Protein 9GN0 (pdb70)

Solvent-accessible surface area: 44069 Å² total; per-residue (Å²): 78,149,33,53,63,80,32,49,139,49,14,4,124,42,28,105,44,2,3,59,26,121,65,6,50,38,76,25,2,0,34,60,0,0,21,16,44,105,0,0,38,55,0,0,8,0,4,0,0,8,0,0,67,26,0,0,82,25,7,121,15,84,95,8,71,91,76,11,111,22,21,63,48,71,0,60,96,35,32,90,59,52,61,89,73,15,95,102,124,54,168,87,29,24,65,1,51,23,15,14,72,23,17,4,55,7,9,2,82,66,46,7,23,59,27,62,14,14,0,46,55,0,0,67,25,0,8,53,48,0,23,75,106,61,8,0,4,19,10,46,137,91,124,27,24,68,104,136,3,75,113,97,56,0,23,42,38,74,32,4,137,24,0,91,4,73,12,110,132,32,77,50,116,31,100,58,99,78,0,6,13,8,0,13,5,18,0,2,36,48,1,1,38,4,0,0,11,7,8,0,0,0,0,1,0,24,0,9,2,57,27,45,89,16,138,93,20,31,98,44,7,0,17,77,179,41,8,147,98,18,87,39,35,13,42,10,0,1,3,52,101,52,76,159,179,62,89,30,43,90,6,2,25,0,1,30,85,0,0,61,70,0,93,81,24,38,58,92,115,1,57,2,3,26,1,12,22,110,15,1,42,62,94,3,0,1,30,23,0,9,6,44,39,1,3,91,85,66,32,19,5,13,0,0,0,4,0,1,11,0,0,2,18,0,106,50,12,119,7,18,49,65,46,41,1,110,52,4,54,41,79,92,7,0,0,21,1,0,12,11,89,46,135,180,162,31,49,55,5,32,2,65,172,24,10,45,161,73,73,5,9,21,44,51,6,106,140,42,5,100,66,0,0,3,1,1,1,13,0,25,44,73,75,100,42,65,10,11,0,3,0,1,0,2,136,84,0,0,13,0,4,3,8,0,0,1,46,28,0,1,60,114,110,11,23,46,18,69,89,0,21,37,0,0,0,0,6,8,1,5,44,65,48,62,10,31,66,146,59,3,91,19,72,5,117,2,18,79,24,2,56,110,17,3,62,103,14,69,19,0,0,0,0,0,0,0,0,29,2,3,59,57,114,136,84,148,114,27,0,27,33,16,62,13,0,115,126,0,9,84,5,0,92,41,0,5,168,43,0,60,88,1,0,14,0,0,0,25,8,8,0,1,58,64,6,23,86,6,3,74,57,0,5,64,39,4,10,94,30,44,56,62,15,12,43,19,20,100,90,128,88,29,36,52,7,0,0,6,3,37,20,4,18,118,51,29,41,184,38,0,36,22,45,31,1,0,26,0,1,49,16,0,0,64,41,0,41,147,32,91,74,2,15,107,66,11,78,38,27,20,106,71,4,62,103,71,1,49,89,11,0,96,135,7,4,92,60,2,125,29,83,44,47,114,34,53,128,59,3,7,5,4,12,1,51,2,138,106,23,82,37,60,98,2,0,12,8,0,0,14,1,0,5,18,43,4,4,65,22,75,41,3,27,1,9,0,24,17,8,0,0,63,12,9,101,30,0,38,110,7,3,68,9,88,83,10,63,29,30,48,152,99,64,59,88,59,42,116,114,52,100,14,21,21,60,16,75,12,0,85,36,0,42,51,19,15,2,70,61,42,12,124,90,46,114,34,51,20,32,16,1,65,69,33,45,124,30,3,4,72,21,3,30,73,61,24,64,0,84,42,74,24,24,5,72,46,0,21,72,3,0,14,0,0,8,0,0,1,14,0,1,35,79,65,0,121,14,0,55,114,16,0,78,102,58,11,44,57,42,19,6,1,0,0,0,8,1,14,82,12,163,144,44,123,163,154,68,94,17,62,0,92,72,45,76,126,23,59,119,59,37,28,23,11,82,102,28,140,102,85,24,44,60,1,11,7,8,48,108,71,18,70,90,4,34,130,6,0,16,103,10,2,10,135,80,2,14,47,188,156,156,108,30,76,35,0,0,0,11,2,4,18,46,60,81,34,4,49,102,55,2,79,38,16,132,58,117,93,85,13,58,64,16,59,70,31,6,35,89,21,7,55,13,101,40,86,61,36,49,160,125,64,74,70,88,78,16,33,80,24,1,28,58,13,3,73,77,60,6,155,134,113,81,4,35,44,59,8,19,0,5,0,0,61,42,37,22,57,100,182,59,17,104,55,2,99,6,15,58,45,81,68,105,60,1,0,0,1,0,35,1,1,3,31,52,8,0,96,75,2,20,84,61,0,3,93,109,81,92,91,12,64,67,73,4,1,42,1,41,10,98,60,0,0,25,2,0,0,59,16,0,41,59,104,94,9,40,74,85,0,16,69,28,2,7,90,44,17,1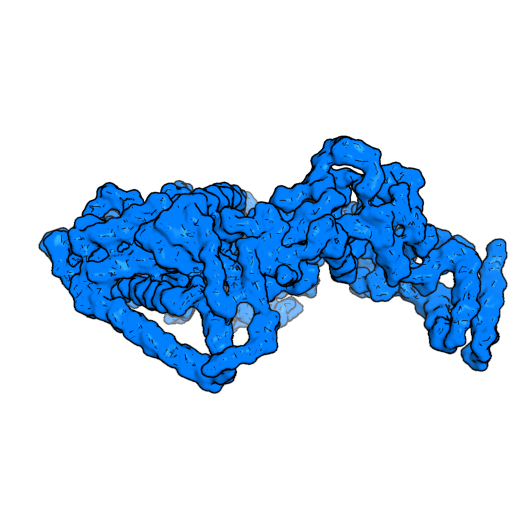24,124,26,52,0,52,0,0,0,56,25,0,44,82,26,2,63,71,80,19,1,93,103,102

Radius of gyration: 36.17 Å; Cα contacts (8 Å, |Δi|>4): 1879; chains: 1; bounding box: 62×89×119 Å

Sequence (1042 aa):
AQPTASTVEGLFKPSSAFADRTDFSLSSILQKSLINRESFNQYLAMRLAPVLRTFYEDNYDTDIKERLNGFTADTDNAFVSQEQNLRNQFRENYLVHLQTDIFDNTGGNQAAWKLRDVNNKIIDDFISRIFAKNFVEYVQDGVGPLTKPTKSLIENTSNFKNIKLQPKFVNKNAKLKINNDAVYAAIQDKLLDQFITNENPNLVSRVVFTNETPVDGFDNYFNTKVIQSPTPSYQFQVFNKYNQQSGGTKGANGFNLLASNLKSYKNDQSKGIDIPNKFSSDSGGKLLLKASDMFDTFDPSFSAAFIQGYLALQKKSKGADSKEVDSLIKDKSIIENFFVDNNTTVHKTDLVKIFGDKDVFAGEYKQQISKAVVDLIEVKKDSSSQPDYILSRGKDGIHLMAVDGGSHYLTESGRDVAKQKKFLLFRALQTKYGLVDTDTTYDFKLFDEVKKYFDTNRILFLFEALLDLSSDTNNKDNFLSYPQFKKFADSIKSIEKDLKELVQAHYKQAVFNETAVAENKVTLKLAERNQPFIDNERNNQIEQNGLAAKLPYEQDAKTGHYNDLGNYYKDIIDNVDKKGNFSEEVVSKLKDNKKKVEEAAKKHVEALKVFTIPSPLYSQVILVQTKLSFTPESTSLGLNLALNNYLTSTELQNSIKLSYFQEDEAFKKIIDITNLTFSQQSGGTGGTNGNNNLTADNWKIFKETYLLDLFESQAQKSIFGHVGIEGVLDTLYSSLNLEERLDSDDVIDYLSYLYTAHWLLKDNLKNYKQSLQSKLSRTSNAFLVWSVDSEKNKDNNSDITQTEVKNPNFVFGSSVYDRYGFRGIVTSSTSGSLPEAVSRRLFKQFVNQTNNAYKGALFSFGSMDNLKNIINGIQTQTEFDALYNHLTSDLNIDVTGVDKNKTLTEQKTSLTSFVDSNFKQKDVFSRFDGYIGDNKVEEKNYTSYQFLSDGGKYHATFVKQVNLDDVEKIGTDSLKQEDSSKDKRLNLSLEEFLAAIALEALDPNNQTQAINALISGNKKGLVKVGDFRIFSSISAQWVRRF

InterPro domains:
  IPR022186 Protein of unknown function DUF3713 [PF12506] (34-1293)

Organism: Mycoplasma pneumoniae (strain ATCC 29342 / M129 / Subtype 1) (NCBI:txid272634)

B-factor: mean 48.23, std 26.29, range [7.69, 146.45]

Structure (mmCIF, N/CA/C/O backbone):
data_9GN0
#
_entry.id   9GN0
#
_cell.length_a   1.00
_cell.length_b   1.00
_cell.length_c   1.00
_cell.angle_alpha   90.00
_cell.angle_beta   90.00
_cell.angle_gamma   90.00
#
_symmetry.space_group_name_H-M   'P 1'
#
loop_
_atom_site.group_PDB
_atom_site.id
_atom_site.type_symbol
_atom_site.label_atom_id
_atom_site.label_alt_id
_atom_site.label_comp_id
_atom_site.label_asym_id
_atom_site.label_entity_id
_atom_site.label_seq_id
_atom_site.pdbx_PDB_ins_code
_atom_site.Cartn_x
_atom_site.Cartn_y
_atom_site.Cartn_z
_atom_site.occupancy
_atom_site.B_iso_or_equiv
_atom_site.auth_seq_id
_atom_site.auth_comp_id
_atom_site.auth_asym_id
_atom_site.auth_atom_id
_atom_site.pdbx_PDB_model_num
ATOM 1 N N . ALA A 1 3 ? 188.637 260.888 207.635 1.00 140.00 3 ALA A N 1
ATOM 2 C CA . ALA A 1 3 ? 188.732 260.210 208.922 1.00 141.67 3 ALA A CA 1
ATOM 3 C C . ALA A 1 3 ? 189.996 260.625 209.665 1.00 142.60 3 ALA A C 1
ATOM 4 O O . ALA A 1 3 ? 191.050 260.010 209.506 1.00 142.93 3 ALA A O 1
ATOM 6 N N . GLN A 1 4 ? 189.883 261.671 210.472 1.00 143.28 4 GLN A N 1
ATOM 7 C CA . GLN A 1 4 ? 191.023 262.135 211.251 1.00 142.33 4 GLN A CA 1
ATOM 8 C C . GLN A 1 4 ? 191.330 261.132 212.357 1.00 144.12 4 GLN A C 1
ATOM 9 O O . GLN A 1 4 ? 190.442 260.807 213.153 1.00 143.54 4 GLN A O 1
ATOM 15 N N . PRO A 1 5 ? 192.557 260.619 212.439 1.00 144.76 5 PRO A N 1
ATOM 16 C CA . PRO A 1 5 ? 192.876 259.640 213.484 1.00 141.65 5 PRO A CA 1
ATOM 17 C C . PRO A 1 5 ? 192.736 260.244 214.873 1.00 137.99 5 PRO A C 1
ATOM 18 O O . PRO A 1 5 ? 193.027 261.421 215.098 1.00 136.09 5 PRO A O 1
ATOM 22 N N . THR A 1 6 ? 192.278 259.418 215.811 1.00 137.05 6 THR A N 1
ATOM 23 C CA . THR A 1 6 ? 192.099 259.877 217.181 1.00 135.15 6 THR A CA 1
ATOM 24 C C . THR A 1 6 ? 193.452 260.125 217.839 1.00 128.75 6 THR A C 1
ATOM 25 O O . THR A 1 6 ? 194.459 259.502 217.489 1.00 124.81 6 THR A O 1
ATOM 29 N N . ALA A 1 7 ? 193.475 261.067 218.785 1.00 129.24 7 ALA A N 1
ATOM 30 C CA . ALA A 1 7 ? 194.732 261.478 219.398 1.00 129.53 7 ALA A CA 1
ATOM 31 C C . ALA A 1 7 ? 195.266 260.456 220.391 1.00 126.78 7 ALA A C 1
ATOM 32 O O . ALA A 1 7 ? 196.462 260.484 220.701 1.00 126.16 7 ALA A O 1
ATOM 34 N N . SER A 1 8 ? 194.416 259.558 220.895 1.00 125.59 8 SER A N 1
ATOM 35 C CA . SER A 1 8 ? 194.871 258.589 221.888 1.00 124.90 8 SER A CA 1
ATOM 36 C C . SER A 1 8 ? 195.932 257.663 221.306 1.00 123.45 8 SER A C 1
ATOM 37 O O . SER A 1 8 ? 197.000 257.473 221.899 1.00 119.88 8 SER A O 1
ATOM 40 N N . THR A 1 9 ? 195.665 257.092 220.129 1.00 125.57 9 THR A N 1
ATOM 41 C CA . THR A 1 9 ? 196.642 256.209 219.504 1.00 121.52 9 THR A CA 1
ATOM 42 C C . THR A 1 9 ? 197.837 256.978 218.956 1.00 115.93 9 THR A C 1
ATOM 43 O O . THR A 1 9 ? 198.949 256.440 218.924 1.00 110.72 9 THR A O 1
ATOM 47 N N . VAL A 1 10 ? 197.631 258.224 218.522 1.00 115.92 10 VAL A N 1
ATOM 48 C CA . VAL A 1 10 ? 198.742 259.032 218.028 1.00 117.08 10 VAL A CA 1
ATOM 49 C C . VAL A 1 10 ? 199.728 259.326 219.151 1.00 117.67 10 VAL A C 1
ATOM 50 O O . VAL A 1 10 ? 200.949 259.262 218.958 1.00 114.07 10 VAL A O 1
ATOM 54 N N . GLU A 1 11 ? 199.221 259.659 220.338 1.00 120.77 11 GLU A N 1
ATOM 55 C CA . GLU A 1 11 ? 200.104 259.856 221.482 1.00 118.72 11 GLU A CA 1
ATOM 56 C C . GLU A 1 11 ? 200.680 258.532 221.970 1.00 113.77 11 GLU A C 1
ATOM 57 O O . GLU A 1 11 ? 201.829 258.477 222.423 1.00 110.19 11 GLU A O 1
ATOM 63 N N . GLY A 1 12 ? 199.900 257.453 221.882 1.00 112.73 12 GLY A N 1
ATOM 64 C CA . GLY A 1 12 ? 200.334 256.167 222.392 1.00 109.25 12 GLY A CA 1
ATOM 65 C C . GLY A 1 12 ? 201.216 255.352 221.471 1.00 103.75 12 GLY A C 1
ATOM 66 O O . GLY A 1 12 ? 201.808 254.368 221.927 1.00 96.13 12 GLY A O 1
ATOM 67 N N . LEU A 1 13 ? 201.323 255.722 220.198 1.00 103.01 13 LEU A N 1
ATOM 68 C CA . LEU A 1 13 ? 202.156 254.946 219.293 1.00 95.15 13 LEU A CA 1
ATOM 69 C C . LEU A 1 13 ? 203.634 255.233 219.541 1.00 88.85 13 LEU A C 1
ATOM 70 O O . LEU A 1 13 ? 204.012 256.273 220.086 1.00 88.19 13 LEU A O 1
ATOM 75 N N . PHE A 1 14 ? 204.470 254.283 219.134 1.00 79.43 14 PHE A N 1
ATOM 76 C CA . PHE A 1 14 ? 205.907 254.409 219.330 1.00 72.54 14 PHE A CA 1
ATOM 77 C C . PHE A 1 14 ? 206.458 255.581 218.530 1.00 74.43 14 PHE A C 1
ATOM 78 O O . PHE A 1 14 ? 205.993 255.877 217.426 1.00 75.36 14 PHE A O 1
ATOM 86 N N . LYS A 1 15 ? 207.454 256.255 219.098 1.00 73.75 15 LYS A N 1
ATOM 87 C CA . LYS A 1 15 ? 208.081 257.402 218.452 1.00 70.74 15 LYS A CA 1
ATOM 88 C C . LYS A 1 15 ? 209.441 257.000 217.902 1.00 64.39 15 LYS A C 1
ATOM 89 O O . LYS A 1 15 ? 210.353 256.694 218.686 1.00 62.26 15 LYS A O 1
ATOM 95 N N . PRO A 1 16 ? 209.627 256.977 216.583 1.00 59.57 16 PRO A N 1
ATOM 96 C CA . PRO A 1 16 ? 210.938 256.624 216.030 1.00 58.12 16 PRO A CA 1
ATOM 97 C C . PRO A 1 16 ? 211.994 257.652 216.403 1.00 64.26 16 PRO A C 1
ATOM 98 O O . PRO A 1 16 ? 211.709 258.840 216.565 1.00 69.75 16 PRO A O 1
ATOM 102 N N . SER A 1 17 ? 213.227 257.180 216.536 1.00 61.64 17 SER A N 1
ATOM 103 C CA . SER A 1 17 ? 214.361 258.009 216.920 1.00 62.42 17 SER A CA 1
ATOM 104 C C . SER A 1 17 ? 215.430 257.962 215.832 1.00 56.20 17 SER A C 1
ATOM 105 O O . SER A 1 17 ? 215.273 257.310 214.798 1.00 52.55 17 SER A O 1
ATOM 108 N N . SER A 1 18 ? 216.528 258.677 216.077 1.00 61.29 18 SER A N 1
ATOM 109 C CA . SER A 1 18 ? 217.631 258.698 215.123 1.00 60.75 18 SER A CA 1
ATOM 110 C C . SER A 1 18 ? 218.453 257.417 215.186 1.00 58.61 18 SER A C 1
ATOM 111 O O . SER A 1 18 ? 218.923 256.927 214.153 1.00 58.03 18 SER A O 1
ATOM 114 N N . ALA A 1 19 ? 218.637 256.864 216.381 1.00 53.93 19 ALA A N 1
ATOM 115 C CA . ALA A 1 19 ? 219.414 255.651 216.579 1.00 48.34 19 ALA A CA 1
ATOM 116 C C . ALA A 1 19 ? 218.499 254.513 217.002 1.00 49.20 19 ALA A C 1
ATOM 117 O O . ALA A 1 19 ? 217.516 254.727 217.718 1.00 55.22 19 ALA A O 1
ATOM 119 N N . PHE A 1 20 ? 218.823 253.302 216.543 1.00 49.29 20 PHE A N 1
ATOM 120 C CA . PHE A 1 20 ? 218.042 252.130 216.924 1.00 47.43 20 PHE A CA 1
ATOM 121 C C . PHE A 1 20 ? 218.117 251.892 218.426 1.00 47.46 20 PHE A C 1
ATOM 122 O O . PHE A 1 20 ? 217.091 251.724 219.093 1.00 43.85 20 PHE A O 1
ATOM 130 N N . ALA A 1 21 ? 219.328 251.879 218.973 1.00 52.58 21 ALA A N 1
ATOM 131 C CA . ALA A 1 21 ? 219.562 251.803 220.406 1.00 51.13 21 ALA A CA 1
ATOM 132 C C . ALA A 1 21 ? 220.650 252.804 220.772 1.00 55.93 21 ALA A C 1
ATOM 133 O O . ALA A 1 21 ? 221.073 253.622 219.950 1.00 56.26 21 ALA A O 1
ATOM 135 N N . ASP A 1 22 ? 221.110 252.740 222.019 1.00 56.86 22 ASP A N 1
ATOM 136 C CA . ASP A 1 22 ? 222.092 253.700 222.505 1.00 59.90 22 ASP A CA 1
ATOM 137 C C . ASP A 1 22 ? 223.378 253.019 222.944 1.00 60.38 22 ASP A C 1
ATOM 138 O O . ASP A 1 22 ? 223.912 253.323 224.015 1.00 62.28 22 ASP A O 1
ATOM 143 N N . ARG A 1 23 ? 223.884 252.098 222.130 1.00 57.63 23 ARG A N 1
ATOM 144 C CA . ARG A 1 23 ? 225.140 251.426 222.414 1.00 56.83 23 ARG A CA 1
ATOM 145 C C . ARG A 1 23 ? 226.066 251.557 221.211 1.00 60.15 23 ARG A C 1
ATOM 146 O O . ARG A 1 23 ? 225.666 252.002 220.133 1.00 58.28 23 ARG A O 1
ATOM 154 N N . THR A 1 24 ? 227.325 251.169 221.413 1.00 65.00 24 THR A N 1
ATOM 155 C CA . THR A 1 24 ? 228.327 251.258 220.360 1.00 65.26 24 THR A CA 1
ATOM 156 C C . THR A 1 24 ? 228.216 250.138 219.335 1.00 59.45 24 THR A C 1
ATOM 157 O O . THR A 1 24 ? 228.932 250.171 218.328 1.00 58.54 24 THR A O 1
ATOM 161 N N . ASP A 1 25 ? 227.351 249.151 219.565 1.00 57.09 25 ASP A N 1
ATOM 162 C CA . ASP A 1 25 ? 227.129 248.073 218.614 1.00 53.59 25 ASP A CA 1
ATOM 163 C C . ASP A 1 25 ? 225.784 248.170 217.908 1.00 47.93 25 ASP A C 1
ATOM 164 O O . ASP A 1 25 ? 225.435 247.262 217.149 1.00 47.78 25 ASP A O 1
ATOM 169 N N . PHE A 1 26 ? 225.024 249.241 218.131 1.00 44.90 26 PHE A N 1
ATOM 170 C CA . PHE A 1 26 ? 223.688 249.381 217.564 1.00 42.19 26 PHE A CA 1
ATOM 171 C C . PHE A 1 26 ? 223.598 250.569 216.613 1.00 42.76 26 PHE A C 1
ATOM 172 O O . PHE A 1 26 ? 222.528 251.155 216.437 1.00 40.70 26 PHE A O 1
ATOM 180 N N . SER A 1 27 ? 224.716 250.932 215.994 1.00 41.00 27 SER A N 1
ATOM 181 C CA . SER A 1 27 ? 224.732 251.980 214.990 1.00 33.92 27 SER A CA 1
ATOM 182 C C . SER A 1 27 ? 224.304 251.421 213.636 1.00 33.41 27 SER A C 1
ATOM 183 O O . SER A 1 27 ? 224.209 250.208 213.436 1.00 35.44 27 SER A O 1
ATOM 186 N N . LEU A 1 28 ? 224.035 252.331 212.696 1.00 34.84 28 LEU A N 1
ATOM 187 C CA . LEU A 1 28 ? 223.653 251.914 211.351 1.00 34.69 28 LEU A CA 1
ATOM 188 C C . LEU A 1 28 ? 224.722 251.030 210.725 1.00 34.32 28 LEU A C 1
ATOM 189 O O . LEU A 1 28 ? 224.423 249.941 210.221 1.00 34.54 28 LEU A O 1
ATOM 194 N N . SER A 1 29 ? 225.981 251.472 210.775 1.00 38.03 29 SER A N 1
ATOM 195 C CA . SER A 1 29 ? 227.076 250.727 210.167 1.00 39.89 29 SER A CA 1
ATOM 196 C C . SER A 1 29 ? 227.272 249.358 210.799 1.00 42.64 29 SER A C 1
ATOM 197 O O . SER A 1 29 ? 227.865 248.477 210.167 1.00 45.69 29 SER A O 1
ATOM 200 N N . SER A 1 30 ? 226.796 249.159 212.024 1.00 35.97 30 SER A N 1
ATOM 201 C CA . SER A 1 30 ? 226.885 247.873 212.701 1.00 35.00 30 SER A CA 1
ATOM 202 C C . SER A 1 30 ? 225.588 247.085 212.658 1.00 36.91 30 SER A C 1
ATOM 203 O O . SER A 1 30 ? 225.618 245.875 212.427 1.00 37.81 30 SER A O 1
ATOM 206 N N . ILE A 1 31 ? 224.442 247.739 212.858 1.00 35.70 31 ILE A N 1
ATOM 207 C CA . ILE A 1 31 ? 223.182 247.006 212.836 1.00 29.19 31 ILE A CA 1
ATOM 208 C C . ILE A 1 31 ? 222.860 246.520 211.426 1.00 30.80 31 ILE A C 1
ATOM 209 O O . ILE A 1 31 ? 222.351 245.407 211.256 1.00 28.99 31 ILE A O 1
ATOM 214 N N . LEU A 1 32 ? 223.171 247.311 210.392 1.00 35.33 32 LEU A N 1
ATOM 215 C CA . LEU A 1 32 ? 222.903 246.859 209.031 1.00 28.00 32 LEU A CA 1
ATOM 216 C C . LEU A 1 32 ? 223.845 245.734 208.630 1.00 24.24 32 LEU A C 1
ATOM 217 O O . LEU A 1 32 ? 223.434 244.789 207.950 1.00 27.41 32 LEU A O 1
ATOM 222 N N . GLN A 1 33 ? 225.106 245.814 209.055 1.00 25.83 33 GLN A N 1
ATOM 223 C CA . GLN A 1 33 ? 226.037 244.720 208.811 1.00 28.61 33 GLN A CA 1
ATOM 224 C C . GLN A 1 33 ? 225.572 243.439 209.494 1.00 26.31 33 GLN A C 1
ATOM 225 O O . GLN A 1 33 ? 225.550 242.369 208.875 1.00 28.53 33 GLN A O 1
ATOM 231 N N . LYS A 1 34 ? 225.166 243.535 210.762 1.00 29.65 34 LYS A N 1
ATOM 232 C CA . LYS A 1 34 ? 224.695 242.355 211.477 1.00 30.65 34 LYS A CA 1
ATOM 233 C C . LYS A 1 34 ? 223.418 241.798 210.862 1.00 26.36 34 LYS A C 1
ATOM 234 O O . LYS A 1 34 ? 223.230 240.578 210.834 1.00 28.32 34 LYS A O 1
ATOM 240 N N . SER A 1 35 ? 222.533 242.667 210.370 1.00 25.58 35 SER A N 1
ATOM 241 C CA . SER A 1 35 ? 221.335 242.195 209.687 1.00 24.62 35 SER A CA 1
ATOM 242 C C . SER A 1 35 ? 221.686 241.471 208.393 1.00 24.93 35 SER A C 1
ATOM 243 O O . SER A 1 35 ? 221.112 240.421 208.084 1.00 25.59 35 SER A O 1
ATOM 246 N N . LEU A 1 36 ? 222.634 242.011 207.624 1.00 22.48 36 LEU A N 1
ATOM 247 C CA . LEU A 1 36 ? 223.073 241.345 206.405 1.00 19.31 36 LEU A CA 1
ATOM 248 C C . LEU A 1 36 ? 223.854 240.071 206.687 1.00 22.68 36 LEU A C 1
ATOM 249 O O . LEU A 1 36 ? 224.043 239.265 205.771 1.00 24.78 36 LEU A O 1
ATOM 254 N N . ILE A 1 37 ? 224.322 239.878 207.919 1.00 22.38 37 ILE A N 1
ATOM 255 C CA . ILE A 1 37 ? 224.906 238.599 208.304 1.00 19.55 37 ILE A CA 1
ATOM 256 C C . ILE A 1 37 ? 223.842 237.613 208.779 1.00 24.35 37 ILE A C 1
ATOM 257 O O . ILE A 1 37 ? 224.055 236.394 208.702 1.00 32.46 37 ILE A O 1
ATOM 262 N N . ASN A 1 38 ? 222.690 238.104 209.233 1.00 24.39 38 ASN A N 1
ATOM 263 C CA . ASN A 1 38 ? 221.591 237.232 209.632 1.00 27.88 38 ASN A CA 1
ATOM 264 C C . ASN A 1 38 ? 221.022 236.534 208.405 1.00 27.89 38 ASN A C 1
ATOM 265 O O . ASN A 1 38 ? 220.651 237.193 207.430 1.00 26.91 38 ASN A O 1
ATOM 270 N N . ARG A 1 39 ? 220.929 235.204 208.466 1.00 24.72 39 ARG A N 1
ATOM 271 C CA . ARG A 1 39 ? 220.566 234.424 207.286 1.00 26.69 39 ARG A CA 1
ATOM 272 C C . ARG A 1 39 ? 219.188 234.802 206.757 1.00 27.62 39 ARG A C 1
ATOM 273 O O . ARG A 1 39 ? 219.025 235.072 205.563 1.00 30.65 39 ARG A O 1
ATOM 281 N N . GLU A 1 40 ? 218.178 234.817 207.627 1.00 25.89 40 GLU A N 1
ATOM 282 C CA . GLU A 1 40 ? 216.833 235.159 207.175 1.00 26.00 40 GLU A CA 1
ATOM 283 C C . GLU A 1 40 ? 216.768 236.602 206.693 1.00 27.48 40 GLU A C 1
ATOM 284 O O . GLU A 1 40 ? 216.167 236.892 205.650 1.00 26.07 40 GLU A O 1
ATOM 290 N N . SER A 1 41 ? 217.389 237.520 207.434 1.00 28.76 41 SER A N 1
ATOM 291 C CA . SER A 1 41 ? 217.436 238.914 207.010 1.00 25.97 41 SER A CA 1
ATOM 292 C C . SER A 1 41 ? 218.233 239.070 205.722 1.00 24.73 41 SER A C 1
ATOM 293 O O . SER A 1 41 ? 217.835 239.822 204.822 1.00 25.53 41 SER A O 1
ATOM 296 N N . PHE A 1 42 ? 219.362 238.366 205.615 1.00 24.46 42 PHE A N 1
ATOM 297 C CA . PHE A 1 42 ? 220.165 238.453 204.403 1.00 23.22 42 PHE A CA 1
ATOM 298 C C . PHE A 1 42 ? 219.385 237.969 203.193 1.00 21.86 42 PHE A C 1
ATOM 299 O O . PHE A 1 42 ? 219.497 238.545 202.111 1.00 27.14 42 PHE A O 1
ATOM 307 N N . ASN A 1 43 ? 218.610 236.895 203.347 1.00 21.08 43 ASN A N 1
ATOM 308 C CA . ASN A 1 43 ? 217.784 236.414 202.247 1.00 18.57 43 ASN A CA 1
ATOM 309 C C . ASN A 1 43 ? 216.635 237.362 201.932 1.00 18.61 43 ASN A C 1
ATOM 310 O O . ASN A 1 43 ? 216.275 237.508 200.759 1.00 23.47 43 ASN A O 1
ATOM 315 N N . GLN A 1 44 ? 216.057 238.011 202.943 1.00 21.11 44 GLN A N 1
ATOM 316 C CA . GLN A 1 44 ? 215.044 239.028 202.680 1.00 20.75 44 GLN A CA 1
ATOM 317 C C . GLN A 1 44 ? 215.622 240.209 201.910 1.00 25.59 44 GLN A C 1
ATOM 318 O O . GLN A 1 44 ? 214.906 240.851 201.133 1.00 29.59 44 GLN A O 1
ATOM 324 N N . TYR A 1 45 ? 216.903 240.514 202.128 1.00 29.63 45 TYR A N 1
ATOM 325 C CA . TYR A 1 45 ? 217.598 241.534 201.344 1.00 24.91 45 TYR A CA 1
ATOM 326 C C . TYR A 1 45 ? 217.939 241.031 199.943 1.00 23.32 45 TYR A C 1
ATOM 327 O O . TYR A 1 45 ? 217.798 241.765 198.956 1.00 31.50 45 TYR A O 1
ATOM 336 N N . LEU A 1 46 ? 218.395 239.781 199.847 1.00 20.30 46 LEU A N 1
ATOM 337 C CA . LEU A 1 46 ? 218.795 239.221 198.564 1.00 17.15 46 LEU A CA 1
ATOM 338 C C . LEU A 1 46 ? 217.607 239.059 197.635 1.00 20.93 46 LEU A C 1
ATOM 339 O O . LEU A 1 46 ? 217.769 239.082 196.417 1.00 33.14 46 LEU A O 1
ATOM 344 N N . ALA A 1 47 ? 216.407 238.874 198.182 1.00 21.28 47 ALA A N 1
ATOM 345 C CA . ALA A 1 47 ? 215.236 238.842 197.313 1.00 27.24 47 ALA A CA 1
ATOM 346 C C . ALA A 1 47 ? 215.085 240.153 196.557 1.00 35.54 47 ALA A C 1
ATOM 347 O O . ALA A 1 47 ? 214.899 240.151 195.332 1.00 42.39 47 ALA A O 1
ATOM 349 N N . MET A 1 48 ? 215.213 241.274 197.262 1.00 32.16 48 MET A N 1
ATOM 350 C CA . MET A 1 48 ? 215.081 242.607 196.698 1.00 33.12 48 MET A CA 1
ATOM 351 C C . MET A 1 48 ? 216.299 243.037 195.895 1.00 31.26 48 MET A C 1
ATOM 352 O O . MET A 1 48 ? 216.210 244.009 195.140 1.00 32.57 48 MET A O 1
ATOM 357 N N . ARG A 1 49 ? 217.442 242.375 196.078 1.00 28.86 49 ARG A N 1
ATOM 358 C CA . ARG A 1 49 ? 218.611 242.644 195.250 1.00 28.01 49 ARG A CA 1
ATOM 359 C C . ARG A 1 49 ? 218.802 241.654 194.110 1.00 34.23 49 ARG A C 1
ATOM 360 O O . ARG A 1 49 ? 219.666 241.879 193.257 1.00 36.83 49 ARG A O 1
ATOM 368 N N . LEU A 1 50 ? 218.025 240.574 194.077 1.00 31.15 50 LEU A N 1
ATOM 369 C CA . LEU A 1 50 ? 218.084 239.556 193.041 1.00 25.75 50 LEU A CA 1
ATOM 370 C C . LEU A 1 50 ? 216.958 239.706 192.038 1.00 28.94 50 LEU A C 1
ATOM 371 O O . LEU A 1 50 ? 217.186 239.586 190.832 1.00 39.73 50 LEU A O 1
ATOM 376 N N . ALA A 1 51 ? 215.740 239.963 192.505 1.00 31.07 51 ALA A N 1
ATOM 377 C CA . ALA A 1 51 ? 214.633 240.115 191.570 1.00 35.84 51 ALA A CA 1
ATOM 378 C C . ALA A 1 51 ? 214.744 241.336 190.663 1.00 36.08 51 ALA A C 1
ATOM 379 O O . ALA A 1 51 ? 214.159 241.296 189.569 1.00 46.91 51 ALA A O 1
ATOM 381 N N . PRO A 1 52 ? 215.424 242.432 191.021 1.00 35.23 52 PRO A N 1
ATOM 382 C CA . PRO A 1 52 ? 215.679 243.461 189.998 1.00 39.95 52 PRO A CA 1
ATOM 383 C C . PRO A 1 52 ? 216.466 242.932 188.815 1.00 37.17 52 PRO A C 1
ATOM 384 O O . PRO A 1 52 ? 216.287 243.419 187.692 1.00 38.45 52 PRO A O 1
ATOM 388 N N . VAL A 1 53 ? 217.339 241.947 189.039 1.00 33.05 53 VAL A N 1
ATOM 389 C CA . VAL A 1 53 ? 218.041 241.296 187.938 1.00 32.43 53 VAL A CA 1
ATOM 390 C C . VAL A 1 53 ? 217.056 240.566 187.036 1.00 34.86 53 VAL A C 1
ATOM 391 O O . VAL A 1 53 ? 217.134 240.652 185.805 1.00 40.38 53 VAL A O 1
ATOM 395 N N . LEU A 1 54 ? 216.113 239.840 187.633 1.00 33.14 54 LEU A N 1
ATOM 396 C CA . LEU A 1 54 ? 215.143 239.074 186.863 1.00 34.00 54 LEU A CA 1
ATOM 397 C C . LEU A 1 54 ? 214.026 239.935 186.291 1.00 40.67 54 LEU A C 1
ATOM 398 O O . LEU A 1 54 ? 213.258 239.447 185.457 1.00 49.80 54 LEU A O 1
ATOM 403 N N . ARG A 1 55 ? 213.909 241.193 186.722 1.00 38.26 55 ARG A N 1
ATOM 404 C CA . ARG A 1 55 ? 213.005 242.120 186.052 1.00 41.46 55 ARG A CA 1
ATOM 405 C C . ARG A 1 55 ? 213.469 242.404 184.634 1.00 48.18 55 ARG A C 1
ATOM 406 O O . ARG A 1 55 ? 212.646 242.510 183.718 1.00 52.64 55 ARG A O 1
ATOM 414 N N . THR A 1 56 ? 214.782 242.527 184.436 1.00 44.49 56 THR A N 1
ATOM 415 C CA . THR A 1 56 ? 215.310 242.788 183.105 1.00 43.12 56 THR A CA 1
ATOM 416 C C . THR A 1 56 ? 215.008 241.644 182.147 1.00 47.81 56 THR A C 1
ATOM 417 O O . THR A 1 56 ? 214.724 241.889 180.971 1.00 56.91 56 THR A O 1
ATOM 421 N N . PHE A 1 57 ? 215.066 240.395 182.622 1.00 43.71 57 PHE A N 1
ATOM 422 C CA . PHE A 1 57 ? 214.766 239.266 181.745 1.00 45.20 57 PHE A CA 1
ATOM 423 C C . PHE A 1 57 ? 213.328 239.334 181.252 1.00 49.40 57 PHE A C 1
ATOM 424 O O . PHE A 1 57 ? 213.053 239.059 180.080 1.00 52.90 57 PHE A O 1
ATOM 432 N N . TYR A 1 58 ? 212.395 239.695 182.135 1.00 49.04 58 TYR A N 1
ATOM 433 C CA . TYR A 1 58 ? 211.021 239.919 181.701 1.00 54.77 58 TYR A CA 1
ATOM 434 C C . TYR A 1 58 ? 210.920 241.125 180.778 1.00 62.77 58 TYR A C 1
ATOM 435 O O . TYR A 1 58 ? 210.055 241.158 179.896 1.00 68.31 58 TYR A O 1
ATOM 444 N N . GLU A 1 59 ? 211.786 242.121 180.971 1.00 60.52 59 GLU A N 1
ATOM 445 C CA . GLU A 1 59 ? 211.696 243.343 180.178 1.00 60.64 59 GLU A CA 1
ATOM 446 C C . GLU A 1 59 ? 212.141 243.119 178.736 1.00 64.32 59 GLU A C 1
ATOM 447 O O . GLU A 1 59 ? 211.485 243.592 177.801 1.00 69.00 59 GLU A O 1
ATOM 453 N N . ASP A 1 60 ? 213.250 242.410 178.530 1.00 65.00 60 ASP A N 1
ATOM 454 C CA . ASP A 1 60 ? 213.795 242.217 177.192 1.00 68.50 60 ASP A CA 1
ATOM 455 C C . ASP A 1 60 ? 213.382 240.890 176.567 1.00 68.75 60 ASP A C 1
ATOM 456 O O . ASP A 1 60 ? 213.897 240.533 175.503 1.00 69.13 60 ASP A O 1
ATOM 461 N N . ASN A 1 61 ? 212.476 240.152 177.199 1.00 65.33 61 ASN A N 1
ATOM 462 C CA . ASN A 1 61 ? 212.095 238.844 176.691 1.00 70.01 61 ASN A CA 1
ATOM 463 C C . ASN A 1 61 ? 211.272 238.971 175.413 1.00 74.27 61 ASN A C 1
ATOM 464 O O . ASN A 1 61 ? 210.480 239.902 175.244 1.00 72.83 61 ASN A O 1
ATOM 469 N N . TYR A 1 62 ? 211.469 238.010 174.505 1.00 75.48 62 TYR A N 1
ATOM 470 C CA . TYR A 1 62 ? 210.753 238.021 173.233 1.00 73.72 62 TYR A CA 1
ATOM 471 C C . TYR A 1 62 ? 209.264 237.751 173.421 1.00 77.90 62 TYR A C 1
ATOM 472 O O . TYR A 1 62 ? 208.429 238.408 172.789 1.00 79.16 62 TYR A O 1
ATOM 481 N N . ASP A 1 63 ? 208.913 236.786 174.273 1.00 77.18 63 ASP A N 1
ATOM 482 C CA . ASP A 1 63 ? 207.524 236.356 174.390 1.00 81.47 63 ASP A CA 1
ATOM 483 C C . ASP A 1 63 ? 206.618 237.512 174.793 1.00 84.13 63 ASP A C 1
ATOM 484 O O . ASP A 1 63 ? 206.959 238.324 175.657 1.00 81.26 63 ASP A O 1
ATOM 489 N N . THR A 1 64 ? 205.453 237.585 174.148 1.00 88.57 64 THR A N 1
ATOM 490 C CA . THR A 1 64 ? 204.453 238.569 174.542 1.00 91.50 64 THR A CA 1
ATOM 491 C C . THR A 1 64 ? 203.901 238.270 175.930 1.00 90.95 64 THR A C 1
ATOM 492 O O . THR A 1 64 ? 203.609 239.197 176.694 1.00 91.21 64 THR A O 1
ATOM 496 N N . ASP A 1 65 ? 203.767 236.988 176.278 1.00 88.70 65 ASP A N 1
ATOM 497 C CA . ASP A 1 65 ? 203.240 236.621 177.589 1.00 88.98 65 ASP A CA 1
ATOM 498 C C . ASP A 1 65 ? 204.150 237.113 178.709 1.00 85.95 65 ASP A C 1
ATOM 499 O O . ASP A 1 65 ? 203.685 237.725 179.677 1.00 87.06 65 ASP A O 1
ATOM 504 N N . ILE A 1 66 ? 205.454 236.856 178.593 1.00 84.69 66 ILE A N 1
ATOM 505 C CA . ILE A 1 66 ? 206.385 237.283 179.633 1.00 83.20 66 ILE A CA 1
ATOM 506 C C . ILE A 1 66 ? 206.454 238.805 179.697 1.00 82.64 66 ILE A C 1
ATOM 507 O O . ILE A 1 66 ? 206.591 239.388 180.779 1.00 79.46 66 ILE A O 1
ATOM 512 N N . LYS A 1 67 ? 206.356 239.471 178.544 1.00 81.51 67 LYS A N 1
ATOM 513 C CA . LYS A 1 67 ? 206.298 240.929 178.535 1.00 79.67 67 LYS A CA 1
ATOM 514 C C . LYS A 1 67 ? 205.075 241.434 179.290 1.00 81.04 67 LYS A C 1
ATOM 515 O O . LYS A 1 67 ? 205.162 242.404 180.051 1.00 82.05 67 LYS A O 1
ATOM 521 N N . GLU A 1 68 ? 203.926 240.787 179.091 1.00 85.78 68 GLU A N 1
ATOM 522 C CA . GLU A 1 68 ? 202.697 241.182 179.766 1.00 85.70 68 GLU A CA 1
ATOM 523 C C . GLU A 1 68 ? 202.651 240.755 181.227 1.00 83.48 68 GLU A C 1
ATOM 524 O O . GLU A 1 68 ? 201.770 241.224 181.956 1.00 84.11 68 GLU A O 1
ATOM 530 N N . ARG A 1 69 ? 203.544 239.862 181.664 1.00 80.88 69 ARG A N 1
ATOM 531 C CA . ARG A 1 69 ? 203.555 239.478 183.075 1.00 80.15 69 ARG A CA 1
ATOM 532 C C . ARG A 1 69 ? 203.814 240.673 183.984 1.00 80.01 69 ARG A C 1
ATOM 533 O O . ARG A 1 69 ? 203.200 240.788 185.048 1.00 76.58 69 ARG A O 1
ATOM 541 N N . LEU A 1 70 ? 204.731 241.563 183.599 1.00 77.83 70 LEU A N 1
ATOM 542 C CA . LEU A 1 70 ? 205.013 242.727 184.435 1.00 76.24 70 LEU A CA 1
ATOM 543 C C . LEU A 1 70 ? 203.801 243.646 184.537 1.00 81.22 70 LEU A C 1
ATOM 544 O O . LEU A 1 70 ? 203.463 244.125 185.629 1.00 86.71 70 LEU A O 1
ATOM 549 N N . ASN A 1 71 ? 203.129 243.899 183.411 1.00 81.17 71 ASN A N 1
ATOM 550 C CA . ASN A 1 71 ? 201.931 244.731 183.437 1.00 82.70 71 ASN A CA 1
ATOM 551 C C . ASN A 1 71 ? 200.835 244.089 184.276 1.00 83.15 71 ASN A C 1
ATOM 552 O O . ASN A 1 71 ? 200.158 244.770 185.057 1.00 85.51 71 ASN A O 1
ATOM 557 N N . GLY A 1 72 ? 200.646 242.777 184.128 1.00 80.77 72 GLY A N 1
ATOM 558 C CA . GLY A 1 72 ? 199.656 242.087 184.935 1.00 85.88 72 GLY A CA 1
ATOM 559 C C . GLY A 1 72 ? 199.985 242.118 186.414 1.00 89.80 72 GLY A C 1
ATOM 560 O O . GLY A 1 72 ? 199.095 242.267 187.252 1.00 90.89 72 GLY A O 1
ATOM 561 N N . PHE A 1 73 ? 201.267 241.972 186.756 1.00 86.98 73 PHE A N 1
ATOM 562 C CA . PHE A 1 73 ? 201.680 242.038 188.153 1.00 84.02 73 PHE A CA 1
ATOM 563 C C . PHE A 1 73 ? 201.415 243.418 188.736 1.00 83.83 73 PHE A C 1
ATOM 564 O O . PHE A 1 73 ? 200.940 243.540 189.869 1.00 83.70 73 PHE A O 1
ATOM 572 N N . THR A 1 74 ? 201.709 244.471 187.971 1.00 83.38 74 THR A N 1
ATOM 573 C CA . THR A 1 74 ? 201.422 245.823 188.441 1.00 86.72 74 THR A CA 1
ATOM 574 C C . THR A 1 74 ? 199.922 246.047 188.612 1.00 90.77 74 THR A C 1
ATOM 575 O O . THR A 1 74 ? 199.488 246.670 189.590 1.00 92.65 74 THR A O 1
ATOM 579 N N . ALA A 1 75 ? 199.114 245.550 187.672 1.00 90.50 75 ALA A N 1
ATOM 580 C CA . ALA A 1 75 ? 197.665 245.700 187.791 1.00 93.83 75 ALA A CA 1
ATOM 581 C C . ALA A 1 75 ? 197.125 244.945 189.001 1.00 98.40 75 ALA A C 1
ATOM 582 O O . ALA A 1 75 ? 196.266 245.456 189.732 1.00 101.57 75 ALA A O 1
ATOM 584 N N . ASP A 1 76 ? 197.615 243.724 189.225 1.00 96.44 76 ASP A N 1
ATOM 585 C CA . ASP A 1 76 ? 197.197 242.958 190.393 1.00 96.73 76 ASP A CA 1
ATOM 586 C C . ASP A 1 76 ? 197.644 243.636 191.679 1.00 96.68 76 ASP A C 1
ATOM 587 O O . ASP A 1 76 ? 196.940 243.585 192.690 1.00 96.80 76 ASP A O 1
ATOM 592 N N . THR A 1 77 ? 198.815 244.275 191.661 1.00 94.89 77 THR A N 1
ATOM 593 C CA . THR A 1 77 ? 199.267 245.029 192.824 1.00 91.36 77 THR A CA 1
ATOM 594 C C . THR A 1 77 ? 198.352 246.212 193.106 1.00 97.12 77 THR A C 1
ATOM 595 O O . THR A 1 77 ? 198.019 246.485 194.264 1.00 101.59 77 THR A O 1
ATOM 599 N N . ASP A 1 78 ? 197.937 246.929 192.060 1.00 97.69 78 ASP A N 1
ATOM 600 C CA . ASP A 1 78 ? 197.001 248.033 192.256 1.00 101.06 78 ASP A CA 1
ATOM 601 C C . ASP A 1 78 ? 195.672 247.534 192.814 1.00 104.87 78 ASP A C 1
ATOM 602 O O . ASP A 1 78 ? 195.109 248.137 193.738 1.00 105.40 78 ASP A O 1
ATOM 607 N N . ASN A 1 79 ? 195.163 246.424 192.275 1.00 104.69 79 ASN A N 1
ATOM 608 C CA . ASN A 1 79 ? 193.912 245.864 192.781 1.00 106.22 79 ASN A CA 1
ATOM 609 C C . ASN A 1 79 ? 194.057 245.402 194.228 1.00 108.62 79 ASN A C 1
ATOM 610 O O . ASN A 1 79 ? 193.143 245.588 195.042 1.00 111.50 79 ASN A O 1
ATOM 615 N N . ALA A 1 80 ? 195.198 244.799 194.564 1.00 107.43 80 ALA A N 1
ATOM 616 C CA . ALA A 1 80 ? 195.432 244.346 195.929 1.00 108.50 80 ALA A CA 1
ATOM 617 C 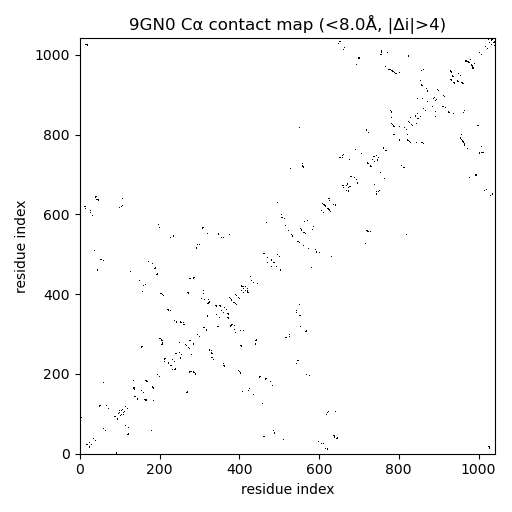C . ALA A 1 80 ? 195.546 245.523 196.886 1.00 109.50 80 ALA A C 1
ATOM 618 O O . ALA A 1 80 ? 195.091 245.444 198.030 1.00 112.54 80 ALA A O 1
ATOM 620 N N . PHE A 1 81 ? 196.156 246.624 196.441 1.00 104.63 81 PHE A N 1
ATOM 621 C CA . PHE A 1 81 ? 196.187 247.827 197.265 1.00 103.75 81 PHE A CA 1
ATOM 622 C C . PHE A 1 81 ? 194.788 248.382 197.478 1.00 109.97 81 PHE A C 1
ATOM 623 O O . PHE A 1 81 ? 194.454 248.837 198.577 1.00 111.39 81 PHE A O 1
ATOM 631 N N . VAL A 1 82 ? 193.958 248.365 196.432 1.00 112.35 82 VAL A N 1
ATOM 632 C CA . VAL A 1 82 ? 192.578 248.823 196.583 1.00 115.13 82 VAL A CA 1
ATOM 633 C C . VAL A 1 82 ? 191.845 247.965 197.608 1.00 116.81 82 VAL A C 1
ATOM 634 O O . VAL A 1 82 ? 191.145 248.483 198.488 1.00 118.24 82 VAL A O 1
ATOM 638 N N . SER A 1 83 ? 192.007 246.643 197.520 1.00 116.39 83 SER A N 1
ATOM 639 C CA . SER A 1 83 ? 191.354 245.747 198.472 1.00 119.40 83 SER A CA 1
ATOM 640 C C . SER A 1 83 ? 191.881 245.956 199.888 1.00 120.51 83 SER A C 1
ATOM 641 O O . SER A 1 83 ? 191.109 245.939 200.856 1.00 122.20 83 SER A O 1
ATOM 644 N N . GLN A 1 84 ? 193.196 246.139 200.030 1.00 118.84 84 GLN A N 1
ATOM 645 C CA . GLN A 1 84 ? 193.786 246.363 201.345 1.00 120.68 84 GLN A CA 1
ATOM 646 C C . GLN A 1 84 ? 193.263 247.649 201.964 1.00 123.49 84 GLN A C 1
ATOM 647 O O . GLN A 1 84 ? 192.900 247.677 203.146 1.00 123.33 84 GLN A O 1
ATOM 653 N N . GLU A 1 85 ? 193.205 248.723 201.174 1.00 122.44 85 GLU A N 1
ATOM 654 C CA . GLU A 1 85 ? 192.650 249.978 201.663 1.00 125.30 85 GLU A CA 1
ATOM 655 C C . GLU A 1 85 ? 191.187 249.816 202.048 1.00 128.41 85 GLU A C 1
ATOM 656 O O . GLU A 1 85 ? 190.757 250.320 203.090 1.00 130.52 85 GLU A O 1
ATOM 662 N N . GLN A 1 86 ? 190.412 249.100 201.228 1.00 127.63 86 GLN A N 1
ATOM 663 C CA . GLN A 1 86 ? 188.998 248.906 201.527 1.00 129.20 86 GLN A CA 1
ATOM 664 C C . GLN A 1 86 ? 188.802 248.171 202.846 1.00 129.42 86 GLN A C 1
ATOM 665 O O . GLN A 1 86 ? 188.011 248.603 203.695 1.00 129.92 86 GLN A O 1
ATOM 671 N N . ASN A 1 87 ? 189.517 247.059 203.043 1.00 129.32 87 ASN A N 1
ATOM 672 C CA . ASN A 1 87 ? 189.311 246.283 204.262 1.00 131.11 87 ASN A CA 1
ATOM 673 C C . ASN A 1 87 ? 189.854 247.014 205.485 1.00 131.87 87 ASN A C 1
ATOM 674 O O . ASN A 1 87 ? 189.231 246.985 206.552 1.00 132.00 87 ASN A O 1
ATOM 679 N N . LEU A 1 88 ? 190.998 247.693 205.354 1.00 131.64 88 LEU A N 1
ATOM 680 C CA . LEU A 1 88 ? 191.512 248.465 206.481 1.00 132.27 88 LEU A CA 1
ATOM 681 C C . LEU A 1 88 ? 190.563 249.593 206.857 1.00 135.23 88 LEU A C 1
ATOM 682 O O . LEU A 1 88 ? 190.356 249.866 208.045 1.00 136.50 88 LEU A O 1
ATOM 687 N N . ARG A 1 89 ? 189.976 250.265 205.861 1.00 135.46 89 ARG A N 1
ATOM 688 C CA . ARG A 1 89 ? 188.991 251.296 206.160 1.00 137.26 89 ARG A CA 1
ATOM 689 C C . ARG A 1 89 ? 187.788 250.703 206.877 1.00 138.10 89 ARG A C 1
ATOM 690 O O . ARG A 1 89 ? 187.444 251.136 207.982 1.00 135.85 89 ARG A O 1
ATOM 698 N N . ASN A 1 90 ? 187.182 249.662 206.302 1.00 136.92 90 ASN A N 1
ATOM 699 C CA . ASN A 1 90 ? 186.009 249.045 206.906 1.00 138.16 90 ASN A CA 1
ATOM 700 C C . ASN A 1 90 ? 186.297 248.429 208.269 1.00 139.16 90 ASN A C 1
ATOM 701 O O . ASN A 1 90 ? 185.354 248.177 209.027 1.00 140.40 90 ASN A O 1
ATOM 706 N N . GLN A 1 91 ? 187.565 248.185 208.598 1.00 138.64 91 GLN A N 1
ATOM 707 C CA . GLN A 1 91 ? 187.915 247.618 209.893 1.00 137.84 91 GLN A CA 1
ATOM 708 C C . GLN A 1 91 ? 188.215 248.688 210.940 1.00 136.50 91 GLN A C 1
ATOM 709 O O . GLN A 1 91 ? 187.814 248.548 212.099 1.00 135.81 91 GLN A O 1
ATOM 715 N N . PHE A 1 92 ? 188.912 249.761 210.558 1.00 136.46 92 PHE A N 1
ATOM 716 C CA . PHE A 1 92 ? 189.430 250.699 211.546 1.00 137.72 92 PHE A CA 1
ATOM 717 C C . PHE A 1 92 ? 188.731 252.054 211.560 1.00 141.26 92 PHE A C 1
ATOM 718 O O . PHE A 1 92 ? 188.778 252.733 212.592 1.00 140.44 92 PHE A O 1
ATOM 726 N N . ARG A 1 93 ? 188.102 252.474 210.457 1.00 142.08 93 ARG A N 1
ATOM 727 C CA . ARG A 1 93 ? 187.341 253.719 210.409 1.00 142.47 93 ARG A CA 1
ATOM 728 C C . ARG A 1 93 ? 188.202 254.941 210.715 1.00 139.58 93 ARG A C 1
ATOM 729 O O . ARG A 1 93 ? 188.862 255.483 209.823 1.00 135.94 93 ARG A O 1
ATOM 737 N N . GLU A 1 94 ? 188.192 255.379 211.976 1.00 140.65 94 GLU A N 1
ATOM 738 C CA . GLU A 1 94 ? 188.796 256.661 212.331 1.00 140.96 94 GLU A CA 1
ATOM 739 C C . GLU A 1 94 ? 190.309 256.650 212.138 1.00 139.47 94 GLU A C 1
ATOM 740 O O . GLU A 1 94 ? 190.877 257.580 211.554 1.00 136.04 94 GLU A O 1
ATOM 746 N N . ASN A 1 95 ? 190.979 255.605 212.616 1.00 140.21 95 ASN A N 1
ATOM 747 C CA . ASN A 1 95 ? 192.437 255.568 212.685 1.00 136.63 95 ASN A CA 1
ATOM 748 C C . ASN A 1 95 ? 193.029 254.487 211.784 1.00 129.82 95 ASN A C 1
ATOM 749 O O . ASN A 1 95 ? 193.942 253.760 212.178 1.00 125.09 95 ASN A O 1
ATOM 754 N N . TYR A 1 96 ? 192.517 254.372 210.558 1.00 129.84 96 TYR A N 1
ATOM 755 C CA . TYR A 1 96 ? 193.014 253.352 209.642 1.00 128.43 96 TYR A CA 1
ATOM 756 C C . TYR A 1 96 ? 194.355 253.710 209.011 1.00 122.97 96 TYR A C 1
ATOM 757 O O . TYR A 1 96 ? 195.141 252.804 208.725 1.00 118.51 96 TYR A O 1
ATOM 766 N N . LEU A 1 97 ? 194.641 254.998 208.793 1.00 121.96 97 LEU A N 1
ATOM 767 C CA . LEU A 1 97 ? 195.913 255.379 208.181 1.00 117.78 97 LEU A CA 1
ATOM 768 C C . LEU A 1 97 ? 197.092 255.051 209.092 1.00 109.25 97 LEU A C 1
ATOM 769 O O . LEU A 1 97 ? 198.155 254.622 208.620 1.00 101.28 97 LEU A O 1
ATOM 774 N N . VAL A 1 98 ? 196.925 255.263 210.399 1.00 108.72 98 VAL A N 1
ATOM 775 C CA . VAL A 1 98 ? 198.007 255.007 211.345 1.00 106.19 98 VAL A CA 1
ATOM 776 C C . VAL A 1 98 ? 198.406 253.539 211.307 1.00 102.38 98 VAL A C 1
ATOM 777 O O . VAL A 1 98 ? 199.594 253.202 211.262 1.00 96.67 98 VAL A O 1
ATOM 781 N N . HIS A 1 99 ? 197.419 252.642 211.309 1.00 105.89 99 HIS A N 1
ATOM 782 C CA . HIS A 1 99 ? 197.715 251.218 211.231 1.00 102.09 99 HIS A CA 1
ATOM 783 C C . HIS A 1 99 ? 198.135 250.790 209.832 1.00 98.52 99 HIS A C 1
ATOM 784 O O . HIS A 1 99 ? 198.863 249.802 209.695 1.00 95.91 99 HIS A O 1
ATOM 791 N N . LEU A 1 100 ? 197.700 251.509 208.793 1.00 99.48 100 LEU A N 1
ATOM 792 C CA . LEU A 1 100 ? 198.204 251.245 207.450 1.00 96.01 100 LEU A CA 1
ATOM 793 C C . LEU A 1 100 ? 199.706 251.467 207.392 1.00 91.17 100 LEU A C 1
ATOM 794 O O . LEU A 1 100 ? 200.442 250.663 206.808 1.00 84.64 100 LEU A O 1
ATOM 799 N N . GLN A 1 101 ? 200.181 252.552 207.999 1.00 90.34 101 GLN A N 1
ATOM 800 C CA . GLN A 1 101 ? 201.618 252.777 208.078 1.00 83.28 101 GLN A CA 1
ATOM 801 C C . GLN A 1 101 ? 202.296 251.884 209.111 1.00 82.10 101 GLN A C 1
ATOM 802 O O . GLN A 1 101 ? 203.484 251.583 208.965 1.00 79.47 101 GLN A O 1
ATOM 808 N N . THR A 1 102 ? 201.568 251.441 210.137 1.00 84.67 102 THR A N 1
ATOM 809 C CA . THR A 1 102 ? 202.186 250.738 211.257 1.00 83.38 102 THR A CA 1
ATOM 810 C C . THR A 1 102 ? 202.395 249.255 210.971 1.00 89.61 102 THR A C 1
ATOM 811 O O . THR A 1 102 ? 203.531 248.771 210.950 1.00 88.58 102 THR A O 1
ATOM 815 N N . ASP A 1 103 ? 201.310 248.513 210.759 1.00 92.25 103 ASP A N 1
ATOM 816 C CA . ASP A 1 103 ? 201.380 247.061 210.660 1.00 90.96 103 ASP A CA 1
ATOM 817 C C . ASP A 1 103 ? 201.499 246.568 209.225 1.00 88.82 103 ASP A C 1
ATOM 818 O O . ASP A 1 103 ? 201.423 245.358 208.990 1.00 88.82 103 ASP A O 1
ATOM 823 N N . ILE A 1 104 ? 201.664 247.470 208.260 1.00 85.65 104 ILE A N 1
ATOM 824 C CA . ILE A 1 104 ? 201.834 247.068 206.869 1.00 84.70 104 ILE A CA 1
ATOM 825 C C . ILE A 1 104 ? 203.120 247.655 206.305 1.00 77.41 104 ILE A C 1
ATOM 826 O O . ILE A 1 104 ? 204.022 246.917 205.893 1.00 73.86 104 ILE A O 1
ATOM 831 N N . PHE A 1 105 ? 203.215 248.987 206.291 1.00 75.06 105 PHE A N 1
ATOM 832 C CA . PHE A 1 105 ? 204.339 249.642 205.627 1.00 68.46 105 PHE A CA 1
ATOM 833 C C . PHE A 1 105 ? 205.648 249.406 206.372 1.00 64.08 105 PHE A C 1
ATOM 834 O O . PHE A 1 105 ? 206.705 249.269 205.746 1.00 61.68 105 PHE A O 1
ATOM 842 N N . ASP A 1 106 ? 205.601 249.362 207.706 1.00 65.44 106 ASP A N 1
ATOM 843 C CA . ASP A 1 106 ? 206.828 249.185 208.478 1.00 63.53 106 ASP A CA 1
ATOM 844 C C . ASP A 1 106 ? 207.477 247.840 208.183 1.00 60.46 106 ASP A C 1
ATOM 845 O O . ASP A 1 106 ? 208.704 247.748 208.056 1.00 55.77 106 ASP A O 1
ATOM 850 N N . ASN A 1 107 ? 206.672 246.782 208.075 1.00 63.93 107 ASN A N 1
ATOM 851 C CA . ASN A 1 107 ? 207.197 245.472 207.711 1.00 60.38 107 ASN A CA 1
ATOM 852 C C . ASN A 1 107 ? 207.568 245.378 206.240 1.00 61.62 107 ASN A C 1
ATOM 853 O O . ASN A 1 107 ? 208.176 244.382 205.834 1.00 58.31 107 ASN A O 1
ATOM 858 N N . THR A 1 108 ? 207.223 246.383 205.438 1.00 64.61 108 THR A N 1
ATOM 859 C CA . THR A 1 108 ? 207.384 246.324 203.994 1.00 60.38 108 THR A CA 1
ATOM 860 C C . THR A 1 108 ? 208.478 247.232 203.455 1.00 57.44 108 THR A C 1
ATOM 861 O O . THR A 1 108 ? 209.043 246.935 202.402 1.00 58.18 108 THR A O 1
ATOM 865 N N . GLY A 1 109 ? 208.802 248.318 204.152 1.00 55.47 109 GLY A N 1
ATOM 866 C CA . GLY A 1 109 ? 209.777 249.268 203.653 1.00 48.52 109 GLY A CA 1
ATOM 867 C C . GLY A 1 109 ? 209.449 250.699 204.022 1.00 53.72 109 GLY A C 1
ATOM 868 O O . GLY A 1 109 ? 210.251 251.607 203.788 1.00 55.58 109 GLY A O 1
ATOM 869 N N . GLY A 1 110 ? 208.267 250.913 204.593 1.00 57.83 110 GLY A N 1
ATOM 870 C CA . GLY A 1 110 ? 207.917 252.216 205.121 1.00 58.89 110 GLY A CA 1
ATOM 871 C C . GLY A 1 110 ? 207.367 253.209 204.125 1.00 65.78 110 GLY A C 1
ATOM 872 O O . GLY A 1 110 ? 207.494 254.418 204.340 1.00 69.63 110 GLY A O 1
ATOM 873 N N . ASN A 1 111 ? 206.757 252.744 203.039 1.00 67.15 111 ASN A N 1
ATOM 874 C CA . ASN A 1 111 ? 206.192 253.657 202.055 1.00 69.17 111 ASN A CA 1
ATOM 875 C C . ASN A 1 111 ? 205.058 252.959 201.321 1.00 74.74 111 ASN A C 1
ATOM 876 O O . ASN A 1 111 ? 204.956 251.729 201.323 1.00 74.37 111 ASN A O 1
ATOM 881 N N . GLN A 1 112 ? 204.189 253.767 200.708 1.00 75.07 112 GLN A N 1
ATOM 882 C CA . GLN A 1 112 ? 203.138 253.214 199.860 1.00 77.02 112 GLN A CA 1
ATOM 883 C C . GLN A 1 112 ? 203.734 252.485 198.665 1.00 69.16 112 GLN A C 1
ATOM 884 O O . GLN A 1 112 ? 203.346 251.353 198.354 1.00 63.72 112 GLN A O 1
ATOM 890 N N . ALA A 1 113 ? 204.687 253.122 197.981 1.00 69.78 113 ALA A N 1
ATOM 891 C CA . ALA A 1 113 ? 205.377 252.465 196.880 1.00 67.89 113 ALA A CA 1
ATOM 892 C C . ALA A 1 113 ? 206.305 251.366 197.371 1.00 63.60 113 ALA A C 1
ATOM 893 O O . ALA A 1 113 ? 206.709 250.512 196.577 1.00 64.23 113 ALA A O 1
ATOM 895 N N . ALA A 1 114 ? 206.645 251.367 198.660 1.00 61.92 114 ALA A N 1
ATOM 896 C CA . ALA A 1 114 ? 207.408 250.259 199.219 1.00 58.10 114 ALA A CA 1
ATOM 897 C C . ALA A 1 114 ? 206.621 248.959 199.140 1.00 63.63 114 ALA A C 1
ATOM 898 O O . ALA A 1 114 ? 207.181 247.904 198.823 1.00 61.08 114 ALA A O 1
ATOM 900 N N . TRP A 1 115 ? 205.316 249.018 199.414 1.00 69.27 115 TRP A N 1
ATOM 901 C CA . TRP A 1 115 ? 204.486 247.822 199.320 1.00 70.48 115 TRP A CA 1
ATOM 902 C C . TRP A 1 115 ? 204.434 247.299 197.891 1.00 64.37 115 TRP A C 1
ATOM 903 O O . TRP A 1 115 ? 204.498 246.084 197.660 1.00 62.51 115 TRP A O 1
ATOM 914 N N . LYS A 1 116 ? 204.317 248.204 196.918 1.00 60.78 116 LYS A N 1
ATOM 915 C CA . LYS A 1 116 ? 204.256 247.799 195.521 1.00 54.74 116 LYS A CA 1
ATOM 916 C C . LYS A 1 116 ? 205.595 247.292 195.007 1.00 54.82 116 LYS A C 1
ATOM 917 O O . LYS A 1 116 ? 205.617 246.405 194.150 1.00 64.05 116 LYS A O 1
ATOM 923 N N . LEU A 1 117 ? 206.708 247.824 195.504 1.00 53.06 117 LEU A N 1
ATOM 924 C CA . LEU A 1 117 ? 208.019 247.312 195.136 1.00 52.71 117 LEU A CA 1
ATOM 925 C C . LEU A 1 117 ? 208.377 246.047 195.906 1.00 53.14 117 LEU A C 1
ATOM 926 O O . LEU A 1 117 ? 209.319 245.350 195.527 1.00 57.11 117 LEU A O 1
ATOM 931 N N . ARG A 1 118 ? 207.647 245.723 196.969 1.00 48.09 118 ARG A N 1
ATOM 932 C CA . ARG A 1 118 ? 207.810 244.421 197.599 1.00 49.23 118 ARG A CA 1
ATOM 933 C C . ARG A 1 118 ? 206.997 243.344 196.894 1.00 55.97 118 ARG A C 1
ATOM 934 O O . ARG A 1 118 ? 207.539 242.299 196.520 1.00 53.65 118 ARG A O 1
ATOM 942 N N . ASP A 1 119 ? 205.704 243.591 196.679 1.00 61.83 119 ASP A N 1
ATOM 943 C CA . ASP A 1 119 ? 204.847 242.537 196.152 1.00 59.81 119 ASP A CA 1
ATOM 944 C C . ASP A 1 119 ? 205.147 242.248 194.684 1.00 54.21 119 ASP A C 1
ATOM 945 O O . ASP A 1 119 ? 205.124 241.088 194.267 1.00 59.39 119 ASP A O 1
ATOM 950 N N . VAL A 1 120 ? 205.451 243.275 193.886 1.00 52.66 120 VAL A N 1
ATOM 951 C CA . VAL A 1 120 ? 205.798 243.040 192.484 1.00 55.70 120 VAL A CA 1
ATOM 952 C C . VAL A 1 120 ? 207.152 242.349 192.383 1.00 53.35 120 VAL A C 1
ATOM 953 O O . VAL A 1 120 ? 207.344 241.419 191.589 1.00 55.00 120 VAL A O 1
ATOM 957 N N . ASN A 1 121 ? 208.119 242.813 193.173 1.00 51.23 121 ASN A N 1
ATOM 958 C CA . ASN A 1 121 ? 209.453 242.227 193.139 1.00 50.62 121 ASN A CA 1
ATOM 959 C C . ASN A 1 121 ? 209.442 240.792 193.646 1.00 47.64 121 ASN A C 1
ATOM 960 O O . ASN A 1 121 ? 210.318 240.000 193.285 1.00 42.56 121 ASN A O 1
ATOM 965 N N . ASN A 1 122 ? 208.462 240.437 194.477 1.00 49.47 122 ASN A N 1
ATOM 966 C CA . ASN A 1 122 ? 208.288 239.046 194.875 1.00 52.04 122 ASN A CA 1
ATOM 967 C C . ASN A 1 122 ? 207.495 238.242 193.853 1.00 48.79 122 ASN A C 1
ATOM 968 O O . ASN A 1 122 ? 207.785 237.060 193.647 1.00 42.54 122 ASN A O 1
ATOM 973 N N . LYS A 1 123 ? 206.509 238.858 193.199 1.00 51.20 123 LYS A N 1
ATOM 974 C CA . LYS A 1 123 ? 205.747 238.165 192.168 1.00 53.30 123 LYS A CA 1
ATOM 975 C C . LYS A 1 123 ? 206.636 237.764 191.000 1.00 55.61 123 LYS A C 1
ATOM 976 O O . LYS A 1 123 ? 206.552 236.633 190.503 1.00 58.67 123 LYS A O 1
ATOM 982 N N . ILE A 1 124 ? 207.492 238.679 190.542 1.00 48.73 124 ILE A N 1
ATOM 983 C CA . ILE A 1 124 ? 208.326 238.367 189.387 1.00 43.92 124 ILE A CA 1
ATOM 984 C C . ILE A 1 124 ? 209.345 237.292 189.742 1.00 43.97 124 ILE A C 1
ATOM 985 O O . ILE A 1 124 ? 209.638 236.409 188.928 1.00 48.43 124 ILE A O 1
ATOM 990 N N . ILE A 1 125 ? 209.889 237.328 190.962 1.00 43.83 125 ILE A N 1
ATOM 991 C CA . ILE A 1 125 ? 210.858 236.304 191.335 1.00 42.43 125 ILE A CA 1
ATOM 992 C C . ILE A 1 125 ? 210.165 234.964 191.534 1.00 47.75 125 ILE A C 1
ATOM 993 O O . ILE A 1 125 ? 210.733 233.919 191.212 1.00 50.41 125 ILE A O 1
ATOM 998 N N . ASP A 1 126 ? 208.924 234.963 192.028 1.00 51.20 126 ASP A N 1
ATOM 999 C CA . ASP A 1 126 ? 208.178 233.714 192.136 1.00 46.94 126 ASP A CA 1
ATOM 1000 C C . ASP A 1 126 ? 207.896 233.119 190.762 1.00 48.29 126 ASP A C 1
ATOM 1001 O O . ASP A 1 126 ? 208.030 231.906 190.563 1.00 52.27 126 ASP A O 1
ATOM 1006 N N . ASP A 1 127 ? 207.508 233.958 189.799 1.00 48.20 127 ASP A N 1
ATOM 1007 C CA . ASP A 1 127 ? 207.236 233.458 188.454 1.00 44.58 127 ASP A CA 1
ATOM 1008 C C . ASP A 1 127 ? 208.507 232.949 187.782 1.00 42.14 127 ASP A C 1
ATOM 1009 O O . ASP A 1 127 ? 208.497 231.888 187.143 1.00 45.48 127 ASP A O 1
ATOM 1014 N N . PHE A 1 128 ? 209.610 233.689 187.915 1.00 39.82 128 PHE A N 1
ATOM 1015 C CA . PHE A 1 128 ? 210.880 233.224 187.374 1.00 37.85 128 PHE A CA 1
ATOM 1016 C C . PHE A 1 128 ? 211.350 231.956 188.068 1.00 42.55 128 PHE A C 1
ATOM 1017 O O . PHE A 1 128 ? 212.032 231.130 187.455 1.00 50.53 128 PHE A O 1
ATOM 1025 N N . ILE A 1 129 ? 211.004 231.785 189.342 1.00 38.25 129 ILE A N 1
ATOM 1026 C CA . ILE A 1 129 ? 211.371 230.571 190.057 1.00 35.91 129 ILE A CA 1
ATOM 1027 C C . ILE A 1 129 ? 210.566 229.393 189.530 1.00 42.93 129 ILE A C 1
ATOM 1028 O O . ILE A 1 129 ? 211.097 228.293 189.329 1.00 49.60 129 ILE A O 1
ATOM 1033 N N . SER A 1 130 ? 209.272 229.609 189.291 1.00 44.34 130 SER A N 1
ATOM 1034 C CA . SER A 1 130 ? 208.419 228.545 188.777 1.00 43.19 130 SER A CA 1
ATOM 1035 C C . SER A 1 130 ? 208.837 228.124 187.375 1.00 43.65 130 SER A C 1
ATOM 1036 O O . SER A 1 130 ? 208.857 226.928 187.063 1.00 45.03 130 SER A O 1
ATOM 1039 N N . ARG A 1 131 ? 209.182 229.084 186.518 1.00 40.90 131 ARG A N 1
ATOM 1040 C CA . ARG A 1 131 ? 209.431 228.747 185.122 1.00 40.33 131 ARG A CA 1
ATOM 1041 C C . ARG A 1 131 ? 210.811 228.150 184.870 1.00 40.82 131 ARG A C 1
ATOM 1042 O O . ARG A 1 131 ? 211.052 227.664 183.762 1.00 49.83 131 ARG A O 1
ATOM 1050 N N . ILE A 1 132 ? 211.720 228.173 185.847 1.00 34.25 132 ILE A N 1
ATOM 1051 C CA . ILE A 1 132 ? 213.015 227.527 185.645 1.00 35.13 132 ILE A CA 1
ATOM 1052 C C . ILE A 1 132 ? 212.837 226.029 185.447 1.00 39.70 132 ILE A C 1
ATOM 1053 O O . ILE A 1 132 ? 213.406 225.438 184.521 1.00 42.39 132 ILE A O 1
ATOM 1058 N N . PHE A 1 133 ? 212.032 225.393 186.299 1.00 42.96 133 PHE A N 1
ATOM 1059 C CA . PHE A 1 133 ? 211.870 223.946 186.306 1.00 42.23 133 PHE A CA 1
ATOM 1060 C C . PHE A 1 133 ? 210.593 223.493 185.610 1.00 41.64 133 PHE A C 1
ATOM 1061 O O . PHE A 1 133 ? 210.158 222.355 185.809 1.00 42.09 133 PHE A O 1
ATOM 1069 N N . ALA A 1 134 ? 209.982 224.359 184.801 1.00 41.49 134 ALA A N 1
ATOM 1070 C CA . ALA A 1 134 ? 208.725 224.019 184.149 1.00 47.67 134 ALA A CA 1
ATOM 1071 C C . ALA A 1 134 ? 208.889 223.026 183.006 1.00 49.58 134 ALA A C 1
ATOM 1072 O O . ALA A 1 134 ? 207.879 222.527 182.499 1.00 44.67 134 ALA A O 1
ATOM 1074 N N . LYS A 1 135 ? 210.118 222.727 182.587 1.00 52.34 135 LYS A N 1
ATOM 1075 C CA . LYS A 1 135 ? 210.349 221.831 181.463 1.00 51.74 135 LYS A CA 1
ATOM 1076 C C . LYS A 1 135 ? 211.554 220.947 181.749 1.00 48.19 135 LYS A C 1
ATOM 1077 O O . LYS A 1 135 ? 212.387 221.251 182.606 1.00 50.97 135 LYS A O 1
ATOM 1083 N N . ASN A 1 136 ? 211.634 219.842 181.013 1.00 47.45 136 ASN A N 1
ATOM 1084 C CA . ASN A 1 136 ? 212.735 218.895 181.124 1.00 50.20 136 ASN A CA 1
ATOM 1085 C C . ASN A 1 136 ? 213.681 219.080 179.945 1.00 50.32 136 ASN A C 1
ATOM 1086 O O . ASN A 1 136 ? 213.248 219.062 178.788 1.00 47.77 136 ASN A O 1
ATOM 1091 N N . PHE A 1 137 ? 214.969 219.258 180.242 1.00 50.97 137 PHE A N 1
ATOM 1092 C CA . PHE A 1 137 ? 215.967 219.550 179.220 1.00 47.69 137 PHE A CA 1
ATOM 1093 C C . PHE A 1 137 ? 217.087 218.518 179.166 1.00 41.25 137 PHE A C 1
ATOM 1094 O O . PHE A 1 137 ? 218.084 218.747 178.472 1.00 41.47 137 PHE A O 1
ATOM 1102 N N . VAL A 1 138 ? 216.969 217.404 179.885 1.00 43.47 138 VAL A N 1
ATOM 1103 C CA . VAL A 1 138 ? 217.998 216.372 179.817 1.00 39.54 138 VAL A CA 1
ATOM 1104 C C . VAL A 1 138 ? 217.911 215.693 178.458 1.00 38.43 138 VAL A C 1
ATOM 1105 O O . VAL A 1 138 ? 216.892 215.078 178.121 1.00 38.58 138 VAL A O 1
ATOM 1109 N N . GLU A 1 139 ? 218.974 215.809 177.665 1.00 35.14 139 GLU A N 1
ATOM 1110 C CA . GLU A 1 139 ? 218.964 215.313 176.298 1.00 37.10 139 GLU A CA 1
ATOM 1111 C C . GLU A 1 139 ? 220.322 214.726 175.948 1.00 34.17 139 GLU A C 1
ATOM 1112 O O . GLU A 1 139 ? 221.339 215.026 176.578 1.00 27.75 139 GLU A O 1
ATOM 1118 N N . TYR A 1 140 ? 220.315 213.869 174.932 1.00 35.56 140 TYR A N 1
ATOM 1119 C CA . TYR A 1 140 ? 221.524 213.381 174.273 1.00 39.16 140 TYR A CA 1
ATOM 1120 C C . TYR A 1 140 ? 221.594 214.118 172.941 1.00 51.72 140 TYR A C 1
ATOM 1121 O O . TYR A 1 140 ? 220.808 213.845 172.029 1.00 58.47 140 TYR A O 1
ATOM 1130 N N . VAL A 1 141 ? 222.528 215.057 172.833 1.00 52.36 141 VAL A N 1
ATOM 1131 C CA . VAL A 1 141 ? 222.541 216.019 171.736 1.00 53.88 141 VAL A CA 1
ATOM 1132 C C . VAL A 1 141 ? 223.385 215.476 170.589 1.00 59.44 141 VAL A C 1
ATOM 1133 O O . VAL A 1 141 ? 224.595 215.269 170.732 1.00 56.00 141 VAL A O 1
ATOM 1137 N N . GLN A 1 142 ? 222.749 215.255 169.444 1.00 68.58 142 GLN A N 1
ATOM 1138 C CA . GLN A 1 142 ? 223.458 214.878 168.233 1.00 77.33 142 GLN A CA 1
ATOM 1139 C C . GLN A 1 142 ? 223.824 216.125 167.438 1.00 85.30 142 GLN A C 1
ATOM 1140 O O . GLN A 1 142 ? 223.159 217.161 167.528 1.00 83.42 142 GLN A O 1
ATOM 1146 N N . ASP A 1 143 ? 224.894 216.017 166.658 1.00 86.68 143 ASP A N 1
ATOM 1147 C CA . ASP A 1 143 ? 225.435 217.145 165.912 1.00 85.46 143 ASP A CA 1
ATOM 1148 C C . ASP A 1 143 ? 224.879 217.145 164.495 1.00 93.50 143 ASP A C 1
ATOM 1149 O O . ASP A 1 143 ? 224.874 216.108 163.823 1.00 95.77 143 ASP A O 1
ATOM 1154 N N . GLY A 1 144 ? 224.409 218.309 164.048 1.00 97.83 144 GLY A N 1
ATOM 1155 C CA . GLY A 1 144 ? 223.900 218.477 162.705 1.00 100.67 144 GLY A CA 1
ATOM 1156 C C . GLY A 1 144 ? 222.432 218.158 162.525 1.00 104.04 144 GLY A C 1
ATOM 1157 O O . GLY A 1 144 ? 221.860 218.519 161.488 1.00 103.20 144 GLY A O 1
ATOM 1158 N N . VAL A 1 145 ? 221.803 217.497 163.494 1.00 99.92 145 VAL A N 1
ATOM 1159 C CA . VAL A 1 145 ? 220.388 217.157 163.405 1.00 99.50 145 VAL A CA 1
ATOM 1160 C C . VAL A 1 145 ? 219.697 217.562 164.700 1.00 95.78 145 VAL A C 1
ATOM 1161 O O . VAL A 1 145 ? 218.467 217.498 164.810 1.00 101.80 145 VAL A O 1
ATOM 1165 N N . GLY A 1 146 ? 220.483 217.994 165.683 1.00 87.06 146 GLY A N 1
ATOM 1166 C CA . GLY A 1 146 ? 219.958 218.329 166.984 1.00 81.19 146 GLY A CA 1
ATOM 1167 C C . GLY A 1 146 ? 219.787 217.093 167.841 1.00 80.20 146 GLY A C 1
ATOM 1168 O O . GLY A 1 146 ? 220.129 215.979 167.432 1.00 86.73 146 GLY A O 1
ATOM 1169 N N . PRO A 1 147 ? 219.267 217.264 169.056 1.00 72.60 147 PRO A N 1
ATOM 1170 C CA . PRO A 1 147 ? 219.036 216.103 169.923 1.00 68.93 147 PRO A CA 1
ATOM 1171 C C . PRO A 1 147 ? 218.051 215.133 169.286 1.00 69.91 147 PRO A C 1
ATOM 1172 O O . PRO A 1 147 ? 217.052 215.537 168.687 1.00 72.92 147 PRO A O 1
ATOM 1176 N N . LEU A 1 148 ? 218.343 213.842 169.418 1.00 65.83 148 LEU A N 1
ATOM 1177 C CA . LEU A 1 148 ? 217.480 212.815 168.854 1.00 67.06 148 LEU A CA 1
ATOM 1178 C C . LEU A 1 148 ? 216.247 212.657 169.733 1.00 71.30 148 LEU A C 1
ATOM 1179 O O . LEU A 1 148 ? 216.341 212.667 170.963 1.00 71.59 148 LEU A O 1
ATOM 1184 N N . THR A 1 149 ? 215.084 212.525 169.088 1.00 74.08 149 THR A N 1
ATOM 1185 C CA . THR A 1 149 ? 213.823 212.465 169.821 1.00 75.60 149 THR A CA 1
ATOM 1186 C C . THR A 1 149 ? 213.807 211.327 170.833 1.00 73.95 149 THR A C 1
ATOM 1187 O O . THR A 1 149 ? 213.176 211.447 171.889 1.00 71.42 149 THR A O 1
ATOM 1191 N N . LYS A 1 150 ? 214.496 210.225 170.543 1.00 73.64 150 LYS A N 1
ATOM 1192 C CA . LYS A 1 150 ? 214.580 209.094 171.466 1.00 70.90 150 LYS A CA 1
ATOM 1193 C C . LYS A 1 150 ? 215.929 208.419 171.279 1.00 69.62 150 LYS A C 1
ATOM 1194 O O . LYS A 1 150 ? 216.101 207.591 170.371 1.00 75.24 150 LYS A O 1
ATOM 1200 N N . PRO A 1 151 ? 216.916 208.749 172.110 1.00 60.97 151 PRO A N 1
ATOM 1201 C CA . PRO A 1 151 ? 218.208 208.060 172.027 1.00 59.64 151 PRO A CA 1
ATOM 1202 C C . PRO A 1 151 ? 218.069 206.582 172.358 1.00 63.58 151 PRO A C 1
ATOM 1203 O O . PRO A 1 151 ? 217.198 206.172 173.127 1.00 61.99 151 PRO A O 1
ATOM 1207 N N . THR A 1 152 ? 218.934 205.777 171.749 1.00 66.30 152 THR A N 1
ATOM 1208 C CA . THR A 1 152 ? 218.894 204.340 171.960 1.00 62.93 152 THR A CA 1
ATOM 1209 C C . THR A 1 152 ? 219.548 203.976 173.290 1.00 58.06 152 THR A C 1
ATOM 1210 O O . THR A 1 152 ? 220.353 204.728 173.846 1.00 55.23 152 THR A O 1
ATOM 1214 N N . LYS A 1 153 ? 219.183 202.798 173.800 1.00 61.80 153 LYS A N 1
ATOM 1215 C CA . LYS A 1 153 ? 219.657 202.374 175.113 1.00 63.36 153 LYS A CA 1
ATOM 1216 C C . LYS A 1 153 ? 221.170 202.199 175.127 1.00 60.80 153 LYS A C 1
ATOM 1217 O O . LYS A 1 153 ? 221.861 202.744 175.994 1.00 58.51 153 LYS A O 1
ATOM 1223 N N . SER A 1 154 ? 221.709 201.450 174.165 1.00 60.58 154 SER A N 1
ATOM 1224 C CA . SER A 1 154 ? 223.148 201.218 174.133 1.00 59.73 154 SER A CA 1
ATOM 1225 C C . SER A 1 154 ? 223.934 202.497 173.883 1.00 55.44 154 SER A C 1
ATOM 1226 O O . SER A 1 154 ? 225.139 202.533 174.155 1.00 52.70 154 SER A O 1
ATOM 1229 N N . LEU A 1 155 ? 223.284 203.540 173.366 1.00 55.27 155 LEU A N 1
ATOM 1230 C CA . LEU A 1 155 ? 223.987 204.784 173.079 1.00 46.46 155 LEU A CA 1
ATOM 1231 C C . LEU A 1 155 ? 224.296 205.559 174.353 1.00 47.82 155 LEU A C 1
ATOM 1232 O O . LEU A 1 155 ? 225.405 206.078 174.516 1.00 50.62 155 LEU A O 1
ATOM 1237 N N . ILE A 1 156 ? 223.335 205.638 175.272 1.00 47.80 156 ILE A N 1
ATOM 1238 C CA . ILE A 1 156 ? 223.484 206.501 176.437 1.00 42.15 156 ILE A CA 1
ATOM 1239 C C . ILE A 1 156 ? 224.029 205.762 177.657 1.00 37.49 156 ILE A C 1
ATOM 1240 O O . ILE A 1 156 ? 224.656 206.382 178.521 1.00 37.88 156 ILE A O 1
ATOM 1245 N N . GLU A 1 157 ? 223.818 204.450 177.751 1.00 39.73 157 GLU A N 1
ATOM 1246 C CA . GLU A 1 157 ? 224.279 203.712 178.921 1.00 44.64 157 GLU A CA 1
ATOM 1247 C C . GLU A 1 157 ? 225.756 203.367 178.800 1.00 45.67 157 GLU A C 1
ATOM 1248 O O . GLU A 1 157 ? 226.146 202.203 178.937 1.00 49.26 157 GLU A O 1
ATOM 1254 N N . ASN A 1 158 ? 226.583 204.378 178.550 1.00 40.24 158 ASN A N 1
ATOM 1255 C CA . ASN A 1 158 ? 228.025 204.214 178.478 1.00 42.20 158 ASN A CA 1
ATOM 1256 C C . ASN A 1 158 ? 228.687 205.352 179.238 1.00 43.41 158 ASN A C 1
ATOM 1257 O O . ASN A 1 158 ? 228.205 206.487 179.210 1.00 43.35 158 ASN A O 1
ATOM 1262 N N . THR A 1 159 ? 229.784 205.041 179.929 1.00 45.53 159 THR A N 1
ATOM 1263 C CA . THR A 1 159 ? 230.516 206.080 180.643 1.00 42.36 159 THR A CA 1
ATOM 1264 C C . THR A 1 159 ? 231.181 207.049 179.675 1.00 42.80 159 THR A C 1
ATOM 1265 O O . THR A 1 159 ? 231.235 208.256 179.934 1.00 43.42 159 THR A O 1
ATOM 1269 N N . SER A 1 160 ? 231.695 206.538 178.555 1.00 44.61 160 SER A N 1
ATOM 1270 C CA . SER A 1 160 ? 232.318 207.400 177.560 1.00 46.23 160 SER A CA 1
ATOM 1271 C C . SER A 1 160 ? 231.302 208.258 176.822 1.00 41.50 160 SER A C 1
ATOM 1272 O O . SER A 1 160 ? 231.678 209.281 176.243 1.00 40.13 160 SER A O 1
ATOM 1275 N N . ASN A 1 161 ? 230.030 207.871 176.831 1.00 41.13 161 ASN A N 1
ATOM 1276 C CA . ASN A 1 161 ? 228.974 208.633 176.183 1.00 38.97 161 ASN A CA 1
ATOM 1277 C C . ASN A 1 161 ? 228.241 209.552 177.149 1.00 39.12 161 ASN A C 1
ATOM 1278 O O . ASN A 1 161 ? 227.261 210.191 176.755 1.00 40.85 161 ASN A O 1
ATOM 1283 N N . PHE A 1 162 ? 228.684 209.622 178.407 1.00 37.33 162 PHE A N 1
ATOM 1284 C CA . PHE A 1 162 ? 228.055 210.513 179.374 1.00 32.64 162 PHE A CA 1
ATOM 1285 C C . PHE A 1 162 ? 228.264 211.976 179.024 1.00 33.25 162 PHE A C 1
ATOM 1286 O O . PHE A 1 162 ? 227.439 212.814 179.402 1.00 37.76 162 PHE A O 1
ATOM 1294 N N . LYS A 1 163 ? 229.341 212.296 178.302 1.00 32.39 163 LYS A N 1
ATOM 1295 C CA . LYS A 1 163 ? 229.648 213.679 177.961 1.00 27.48 163 LYS A CA 1
ATOM 1296 C C . LYS A 1 163 ? 228.566 214.325 177.109 1.00 28.87 163 LYS A C 1
ATOM 1297 O O . LYS A 1 163 ? 228.517 215.555 177.024 1.00 30.95 163 LYS A O 1
ATOM 1303 N N . ASN A 1 164 ? 227.710 213.535 176.471 1.00 31.20 164 ASN A N 1
ATOM 1304 C CA . ASN A 1 164 ? 226.668 214.067 175.607 1.00 30.62 164 ASN A CA 1
ATOM 1305 C C . ASN A 1 164 ? 225.338 214.257 176.324 1.00 31.89 164 ASN A C 1
ATOM 1306 O O . ASN A 1 164 ? 224.373 214.710 175.701 1.00 34.34 164 ASN A O 1
ATOM 1311 N N . ILE A 1 165 ? 225.259 213.925 177.607 1.00 33.15 165 ILE A N 1
ATOM 1312 C CA . ILE A 1 165 ? 224.084 214.225 178.423 1.00 31.86 165 ILE A CA 1
ATOM 1313 C C . ILE A 1 165 ? 224.436 215.492 179.193 1.00 30.11 165 ILE A C 1
ATOM 1314 O O . ILE A 1 165 ? 225.029 215.452 180.272 1.00 28.89 165 ILE A O 1
ATOM 1319 N N . LYS A 1 166 ? 224.065 216.638 178.626 1.00 28.28 166 LYS A N 1
ATOM 1320 C CA . LYS A 1 166 ? 224.554 217.921 179.097 1.00 31.09 166 LYS A CA 1
ATOM 1321 C C . LYS A 1 166 ? 223.458 218.882 179.528 1.00 37.34 166 LYS A C 1
ATOM 1322 O O . LYS A 1 166 ? 223.767 220.039 179.838 1.00 48.35 166 LYS A O 1
ATOM 1328 N N . LEU A 1 167 ? 222.198 218.447 179.558 1.00 33.23 167 LEU A N 1
ATOM 1329 C CA . LEU A 1 167 ? 221.083 219.297 179.971 1.00 36.83 167 LEU A CA 1
ATOM 1330 C C . LEU A 1 167 ? 220.991 220.536 179.075 1.00 42.72 167 LEU A C 1
ATOM 1331 O O . LEU A 1 167 ? 221.171 221.674 179.510 1.00 45.42 167 LEU A O 1
ATOM 1336 N N . GLN A 1 168 ? 220.722 220.287 177.793 1.00 36.80 168 GLN A N 1
ATOM 1337 C CA . GLN A 1 168 ? 220.681 221.335 176.790 1.00 34.83 168 GLN A CA 1
ATOM 1338 C C . GLN A 1 168 ? 219.327 221.352 176.090 1.00 37.30 168 GLN A C 1
ATOM 1339 O O . GLN A 1 168 ? 218.769 220.290 175.800 1.00 40.25 168 GLN A O 1
ATOM 1345 N N . PRO A 1 169 ? 218.774 222.536 175.803 1.00 39.74 169 PRO A N 1
ATOM 1346 C CA . PRO A 1 169 ? 217.444 222.598 175.181 1.00 41.90 169 PRO A CA 1
ATOM 1347 C C . PRO A 1 169 ? 217.436 222.101 173.744 1.00 42.22 169 PRO A C 1
ATOM 1348 O O . PRO A 1 169 ? 218.464 221.664 173.217 1.00 37.23 169 PRO A O 1
ATOM 1352 N N . LYS A 1 170 ? 216.271 222.171 173.102 1.00 46.81 170 LYS A N 1
ATOM 1353 C CA . LYS A 1 170 ? 216.074 221.572 171.785 1.00 59.63 170 LYS A CA 1
ATOM 1354 C C . LYS A 1 170 ? 216.283 222.576 170.652 1.00 64.86 170 LYS A C 1
ATOM 1355 O O . LYS A 1 170 ? 217.137 222.372 169.783 1.00 62.88 170 LYS A O 1
ATOM 1361 N N . PHE A 1 171 ? 215.510 223.662 170.647 1.00 64.33 171 PHE A N 1
ATOM 1362 C CA . PHE A 1 171 ? 215.511 224.593 169.524 1.00 61.96 171 PHE A CA 1
ATOM 1363 C C . PHE A 1 171 ? 216.033 225.969 169.921 1.00 64.43 171 PHE A C 1
ATOM 1364 O O . PHE A 1 171 ? 215.432 226.987 169.564 1.00 65.66 171 PHE A O 1
ATOM 1372 N N . VAL A 1 172 ? 217.137 226.017 170.659 1.00 63.57 172 VAL A N 1
ATOM 1373 C CA . VAL A 1 172 ? 217.747 227.278 171.066 1.00 58.75 172 VAL A CA 1
ATOM 1374 C C . VAL A 1 172 ? 218.896 227.592 170.115 1.00 54.38 172 VAL A C 1
ATOM 1375 O O . VAL A 1 172 ? 219.836 226.799 169.972 1.00 60.37 172 VAL A O 1
ATOM 1379 N N . ASN A 1 173 ? 218.814 228.743 169.452 1.00 50.43 173 ASN A N 1
ATOM 1380 C CA . ASN A 1 173 ? 219.871 229.237 168.582 1.00 55.16 173 ASN A CA 1
ATOM 1381 C C . ASN A 1 173 ? 220.410 230.537 169.158 1.00 55.84 173 ASN A C 1
ATOM 1382 O O . ASN A 1 173 ? 219.642 231.470 169.416 1.00 54.61 173 ASN A O 1
ATOM 1387 N N . LYS A 1 174 ? 221.727 230.593 169.362 1.00 52.35 174 LYS A N 1
ATOM 1388 C CA . LYS A 1 174 ? 222.334 231.779 169.955 1.00 45.36 174 LYS A CA 1
ATOM 1389 C C . LYS A 1 174 ? 222.123 233.003 169.075 1.00 56.32 174 LYS A C 1
ATOM 1390 O O . LYS A 1 174 ? 221.752 234.077 169.562 1.00 60.59 174 LYS A O 1
ATOM 1396 N N . ASN A 1 175 ? 222.339 232.856 167.773 1.00 60.20 175 ASN A N 1
ATOM 1397 C CA . ASN A 1 175 ? 222.274 233.980 166.841 1.00 58.54 175 ASN A CA 1
ATOM 1398 C C . ASN A 1 175 ? 220.889 234.078 166.205 1.00 58.54 175 ASN A C 1
ATOM 1399 O O . ASN A 1 175 ? 220.730 234.051 164.985 1.00 57.38 175 ASN A O 1
ATOM 1404 N N . ALA A 1 176 ? 219.877 234.202 167.060 1.00 62.27 176 ALA A N 1
ATOM 1405 C CA . ALA A 1 176 ? 218.505 234.362 166.599 1.00 64.81 176 ALA A CA 1
ATOM 1406 C C . ALA A 1 176 ? 217.650 234.866 167.751 1.00 71.23 176 ALA A C 1
ATOM 1407 O O . ALA A 1 176 ? 217.967 234.642 168.921 1.00 72.46 176 ALA A O 1
ATOM 1409 N N . LYS A 1 177 ? 216.561 235.551 167.401 1.00 74.73 177 LYS A N 1
ATOM 1410 C CA . LYS A 1 177 ? 215.592 236.040 168.380 1.00 73.85 177 LYS A CA 1
ATOM 1411 C C . LYS A 1 177 ? 214.405 235.082 168.382 1.00 70.75 177 LYS A C 1
ATOM 1412 O O . LYS A 1 177 ? 213.371 235.319 167.757 1.00 73.17 177 LYS A O 1
ATOM 1418 N N . LEU A 1 178 ? 214.566 233.977 169.103 1.00 64.30 178 LEU A N 1
ATOM 1419 C CA . LEU A 1 178 ? 213.548 232.938 169.155 1.00 64.90 178 LEU A CA 1
ATOM 1420 C C . LEU A 1 178 ? 212.617 233.162 170.337 1.00 65.52 178 LEU A C 1
ATOM 1421 O O . LEU A 1 178 ? 213.057 233.517 171.434 1.00 65.42 178 LEU A O 1
ATOM 1426 N N . LYS A 1 179 ? 211.320 232.951 170.099 1.00 65.54 179 LYS A N 1
ATOM 1427 C CA . LYS A 1 179 ? 210.333 233.129 171.157 1.00 65.46 179 LYS A CA 1
ATOM 1428 C C . LYS A 1 179 ? 210.599 232.185 172.321 1.00 62.73 179 LYS A C 1
ATOM 1429 O O . LYS A 1 179 ? 210.475 232.573 173.487 1.00 68.53 179 LYS A O 1
ATOM 1435 N N . ILE A 1 180 ? 210.982 230.948 172.027 1.00 61.98 180 ILE A N 1
ATOM 1436 C CA . ILE A 1 180 ? 211.256 229.961 173.058 1.00 60.36 180 ILE A CA 1
ATOM 1437 C C . ILE A 1 180 ? 212.757 229.823 173.315 1.00 56.70 180 ILE A C 1
ATOM 1438 O O . ILE A 1 180 ? 213.206 228.796 173.820 1.00 56.89 180 ILE A O 1
ATOM 1443 N N . ASN A 1 181 ? 213.542 230.844 172.969 1.00 53.18 181 ASN A N 1
ATOM 1444 C CA . ASN A 1 181 ? 214.960 230.829 173.299 1.00 51.82 181 ASN A CA 1
ATOM 1445 C C . ASN A 1 181 ? 215.210 230.993 174.792 1.00 53.03 181 ASN A C 1
ATOM 1446 O O . ASN A 1 181 ? 216.325 230.721 175.250 1.00 55.05 181 ASN A O 1
ATOM 1451 N N . ASN A 1 182 ? 214.196 231.412 175.556 1.00 52.78 182 ASN A N 1
ATOM 1452 C CA . ASN A 1 182 ? 214.349 231.583 176.995 1.00 47.70 182 ASN A CA 1
ATOM 1453 C C . ASN A 1 182 ? 214.740 230.290 177.691 1.00 41.10 182 ASN A C 1
ATOM 1454 O O . ASN A 1 182 ? 215.285 230.336 178.798 1.00 37.97 182 ASN A O 1
ATOM 1459 N N . ASP A 1 183 ? 214.461 229.140 177.075 1.00 41.39 183 ASP A N 1
ATOM 1460 C CA . ASP A 1 183 ? 214.895 227.869 177.639 1.00 42.47 183 ASP A CA 1
ATOM 1461 C C . ASP A 1 183 ? 216.409 227.786 177.754 1.00 38.50 183 ASP A C 1
ATOM 1462 O O . ASP A 1 183 ? 216.913 227.174 178.702 1.00 37.61 183 ASP A O 1
ATOM 1467 N N . ALA A 1 184 ? 217.144 228.402 176.823 1.00 38.24 184 ALA A N 1
ATOM 1468 C CA . ALA A 1 184 ? 218.596 228.458 176.953 1.00 37.12 184 ALA A CA 1
ATOM 1469 C C . ALA A 1 184 ? 219.003 229.119 178.259 1.00 40.51 184 ALA A C 1
ATOM 1470 O O . ALA A 1 184 ? 220.083 228.835 178.789 1.00 44.25 184 ALA A O 1
ATOM 1472 N N . VAL A 1 185 ? 218.153 230.003 178.784 1.00 42.93 185 VAL A N 1
ATOM 1473 C CA . VAL A 1 185 ? 218.351 230.532 180.128 1.00 37.96 185 VAL A CA 1
ATOM 1474 C C . VAL A 1 185 ? 218.248 229.408 181.149 1.00 37.87 185 VAL A C 1
ATOM 1475 O O . VAL A 1 185 ? 219.201 229.118 181.883 1.00 35.83 185 VAL A O 1
ATOM 1479 N N . TYR A 1 186 ? 217.094 228.734 181.180 1.00 39.39 186 TYR A N 1
ATOM 1480 C CA . TYR A 1 186 ? 216.795 227.802 182.262 1.00 32.66 186 TYR A CA 1
ATOM 1481 C C . TYR A 1 186 ? 217.780 226.644 182.285 1.00 31.20 186 TYR A C 1
ATOM 1482 O O . TYR A 1 186 ? 218.323 226.309 183.344 1.00 30.71 186 TYR A O 1
ATOM 1491 N N . ALA A 1 187 ? 218.040 226.037 181.126 1.00 35.43 187 ALA A N 1
ATOM 1492 C CA . ALA A 1 187 ? 219.001 224.942 181.066 1.00 37.96 187 ALA A CA 1
ATOM 1493 C C . ALA A 1 187 ? 220.370 225.374 181.567 1.00 35.99 187 ALA A C 1
ATOM 1494 O O . ALA A 1 187 ? 221.126 224.551 182.094 1.00 36.35 187 ALA A O 1
ATOM 1496 N N . ALA A 1 188 ? 220.710 226.655 181.406 1.00 36.07 188 ALA A N 1
ATOM 1497 C CA . ALA A 1 188 ? 221.955 227.156 181.972 1.00 29.70 188 ALA A CA 1
ATOM 1498 C C . ALA A 1 188 ? 221.851 227.288 183.483 1.00 31.10 188 ALA A C 1
ATOM 1499 O O . ALA A 1 188 ? 222.776 226.909 184.210 1.00 36.03 188 ALA A O 1
ATOM 1501 N N . ILE A 1 189 ? 220.734 227.832 183.974 1.00 33.83 189 ILE A N 1
ATOM 1502 C CA . ILE A 1 189 ? 220.556 227.987 185.414 1.00 27.77 189 ILE A CA 1
ATOM 1503 C C . ILE A 1 189 ? 220.333 226.633 186.074 1.00 29.03 189 ILE A C 1
ATOM 1504 O O . ILE A 1 189 ? 220.915 226.339 187.125 1.00 25.42 189 ILE A O 1
ATOM 1509 N N . GLN A 1 190 ? 219.492 225.788 185.468 1.00 35.38 190 GLN A N 1
ATOM 1510 C CA . GLN A 1 190 ? 219.237 224.463 186.022 1.00 27.21 190 GLN A CA 1
ATOM 1511 C C . GLN A 1 190 ? 220.526 223.673 186.179 1.00 26.55 190 GLN A C 1
ATOM 1512 O O . GLN A 1 190 ? 220.824 223.175 187.269 1.00 24.81 190 GLN A O 1
ATOM 1518 N N . ASP A 1 191 ? 221.321 223.577 185.110 1.00 28.64 191 ASP A N 1
ATOM 1519 C CA . ASP A 1 191 ? 222.599 222.880 185.200 1.00 27.38 191 ASP A CA 1
ATOM 1520 C C . ASP A 1 191 ? 223.486 223.491 186.274 1.00 27.85 191 ASP A C 1
ATOM 1521 O O . ASP A 1 191 ? 224.339 222.801 186.844 1.00 28.68 191 ASP A O 1
ATOM 1526 N N . LYS A 1 192 ? 223.301 224.779 186.564 1.00 27.09 192 LYS A N 1
ATOM 1527 C CA . LYS A 1 192 ? 223.940 225.369 187.732 1.00 23.58 192 LYS A CA 1
ATOM 1528 C C . LYS A 1 192 ? 223.268 224.892 189.013 1.00 23.43 192 LYS A C 1
ATOM 1529 O O . LYS A 1 192 ? 223.920 224.294 189.878 1.00 24.93 192 LYS A O 1
ATOM 1535 N N . LEU A 1 193 ? 221.957 225.119 189.132 1.00 22.39 193 LEU A N 1
ATOM 1536 C CA . LEU A 1 193 ? 221.227 224.677 190.315 1.00 17.36 193 LEU A CA 1
ATOM 1537 C C . LEU A 1 193 ? 221.385 223.180 190.532 1.00 20.71 193 LEU A C 1
ATOM 1538 O O . LEU A 1 193 ? 221.708 222.740 191.642 1.00 24.59 193 LEU A O 1
ATOM 1543 N N . LEU A 1 194 ? 221.183 222.388 189.476 1.00 22.50 194 LEU A N 1
ATOM 1544 C CA . LEU A 1 194 ? 221.404 220.950 189.569 1.00 20.09 194 LEU A CA 1
ATOM 1545 C C . LEU A 1 194 ? 222.785 220.652 190.132 1.00 19.56 194 LEU A C 1
ATOM 1546 O O . LEU A 1 194 ? 222.931 219.816 191.029 1.00 23.68 194 LEU A O 1
ATOM 1551 N N . ASP A 1 195 ? 223.810 221.355 189.643 1.00 20.34 195 ASP A N 1
ATOM 1552 C CA . ASP A 1 195 ? 225.148 221.105 190.160 1.00 20.13 195 ASP A CA 1
ATOM 1553 C C . ASP A 1 195 ? 225.235 221.443 191.639 1.00 19.16 195 ASP A C 1
ATOM 1554 O O . ASP A 1 195 ? 225.852 220.695 192.405 1.00 20.15 195 ASP A O 1
ATOM 1559 N N . GLN A 1 196 ? 224.603 222.541 192.064 1.00 18.28 196 GLN A N 1
ATOM 1560 C CA . GLN A 1 196 ? 224.484 222.800 193.494 1.00 19.02 196 GLN A CA 1
ATOM 1561 C C . GLN A 1 196 ? 223.837 221.616 194.193 1.00 21.22 196 GLN A C 1
ATOM 1562 O O . GLN A 1 196 ? 224.345 221.127 195.209 1.00 20.68 196 GLN A O 1
ATOM 1568 N N . PHE A 1 197 ? 222.735 221.115 193.629 1.00 20.12 197 PHE A N 1
ATOM 1569 C CA . PHE A 1 197 ? 222.110 219.905 194.146 1.00 14.98 197 PHE A CA 1
ATOM 1570 C C . PHE A 1 197 ? 223.095 218.746 194.153 1.00 16.17 197 PHE A C 1
ATOM 1571 O O . PHE A 1 197 ? 223.156 217.981 195.121 1.00 15.88 197 PHE A O 1
ATOM 1579 N N . ILE A 1 198 ? 223.884 218.602 193.088 1.00 17.36 198 ILE A N 1
ATOM 1580 C CA . ILE A 1 198 ? 224.872 217.530 193.061 1.00 16.36 198 ILE A CA 1
ATOM 1581 C C . ILE A 1 198 ? 225.987 217.816 194.056 1.00 17.55 198 ILE A C 1
ATOM 1582 O O . ILE A 1 198 ? 226.599 216.895 194.607 1.00 17.87 198 ILE A O 1
ATOM 1587 N N . THR A 1 199 ? 226.261 219.094 194.314 1.00 15.51 199 THR A N 1
ATOM 1588 C CA . THR A 1 199 ? 227.387 219.454 195.169 1.00 14.66 199 THR A CA 1
ATOM 1589 C C . THR A 1 199 ? 227.027 219.334 196.643 1.00 18.99 199 THR A C 1
ATOM 1590 O O . THR A 1 199 ? 227.662 218.583 197.391 1.00 19.31 199 THR A O 1
ATOM 1594 N N . ASN A 1 200 ? 226.011 220.079 197.076 1.00 21.42 200 ASN A N 1
ATOM 1595 C CA . ASN A 1 200 ? 225.694 220.152 198.497 1.00 15.75 200 ASN A CA 1
ATOM 1596 C C . ASN A 1 200 ? 225.012 218.879 198.986 1.00 15.16 200 ASN A C 1
ATOM 1597 O O . ASN A 1 200 ? 225.377 218.332 200.032 1.00 12.57 200 ASN A O 1
ATOM 1602 N N . GLU A 1 201 ? 224.024 218.387 198.239 1.00 21.04 201 GLU A N 1
ATOM 1603 C CA . GLU A 1 201 ? 223.250 217.241 198.698 1.00 18.13 201 GLU A CA 1
ATOM 1604 C C . GLU A 1 201 ? 223.991 215.921 198.563 1.00 18.74 201 GLU A C 1
ATOM 1605 O O . GLU A 1 201 ? 223.646 214.969 199.268 1.00 20.64 201 GLU A O 1
ATOM 1611 N N . ASN A 1 202 ? 224.990 215.842 197.690 1.00 17.45 202 ASN A N 1
ATOM 1612 C CA . ASN A 1 202 ? 225.657 214.587 197.363 1.00 15.90 202 ASN A CA 1
ATOM 1613 C C . ASN A 1 202 ? 224.620 213.493 197.095 1.00 20.24 202 ASN A C 1
ATOM 1614 O O . ASN A 1 202 ? 224.571 212.487 197.811 1.00 24.87 202 ASN A O 1
ATOM 1619 N N . PRO A 1 203 ? 223.761 213.670 196.090 1.00 18.95 203 PRO A N 1
ATOM 1620 C CA . PRO A 1 203 ? 222.593 212.788 195.908 1.00 21.62 203 PRO A CA 1
ATOM 1621 C C . PRO A 1 203 ? 222.890 211.498 195.148 1.00 20.37 203 PRO A C 1
ATOM 1622 O O . PRO A 1 203 ? 222.672 211.363 193.947 1.00 26.69 203 PRO A O 1
ATOM 1626 N N . ASN A 1 204 ? 223.410 210.509 195.865 1.00 19.54 204 ASN A N 1
ATOM 1627 C CA . ASN A 1 204 ? 223.656 209.214 195.251 1.00 19.10 204 ASN A CA 1
ATOM 1628 C C . ASN A 1 204 ? 222.355 208.435 195.091 1.00 18.35 204 ASN A C 1
ATOM 1629 O O . ASN A 1 204 ? 221.494 208.437 195.973 1.00 20.64 204 ASN A O 1
ATOM 1634 N N . LEU A 1 205 ? 222.222 207.754 193.957 1.00 22.57 205 LEU A N 1
ATOM 1635 C CA . LEU A 1 205 ? 221.128 206.818 193.744 1.00 24.87 205 LEU A CA 1
ATOM 1636 C C . LEU A 1 205 ? 221.543 205.444 194.251 1.00 27.87 205 LEU A C 1
ATOM 1637 O O . LEU A 1 205 ? 222.698 205.040 194.104 1.00 30.39 205 LEU A O 1
ATOM 1642 N N . VAL A 1 206 ? 220.606 204.737 194.875 1.00 27.94 206 VAL A N 1
ATOM 1643 C CA . VAL A 1 206 ? 220.857 203.389 195.367 1.00 26.29 206 VAL A CA 1
ATOM 1644 C C . VAL A 1 206 ? 219.795 202.465 194.793 1.00 28.12 206 VAL A C 1
ATOM 1645 O O . VAL A 1 206 ? 218.596 202.730 194.935 1.00 30.62 206 VAL A O 1
ATOM 1649 N N . SER A 1 207 ? 220.235 201.398 194.135 1.00 24.27 207 SER A N 1
ATOM 1650 C CA . SER A 1 207 ? 219.360 200.300 193.759 1.00 27.05 207 SER A CA 1
ATOM 1651 C C . SER A 1 207 ? 219.361 199.299 194.904 1.00 32.35 207 SER A C 1
ATOM 1652 O O . SER A 1 207 ? 220.414 198.762 195.265 1.00 34.92 207 SER A O 1
ATOM 1655 N N . ARG A 1 208 ? 218.191 199.070 195.488 1.00 32.21 208 ARG A N 1
ATOM 1656 C CA . ARG A 1 208 ? 218.084 198.289 196.706 1.00 32.35 208 ARG A CA 1
ATOM 1657 C C . ARG A 1 208 ? 216.927 197.310 196.603 1.00 35.26 208 ARG A C 1
ATOM 1658 O O . ARG A 1 208 ? 215.927 197.565 195.927 1.00 30.62 208 ARG A O 1
ATOM 1666 N N . VAL A 1 209 ? 217.087 196.180 197.282 1.00 37.96 209 VAL A N 1
ATOM 1667 C CA . VAL A 1 209 ? 216.033 195.188 197.441 1.00 36.58 209 VAL A CA 1
ATOM 1668 C C . VAL A 1 209 ? 215.905 194.879 198.923 1.00 37.85 209 VAL A C 1
ATOM 1669 O O . VAL A 1 209 ? 216.906 194.598 199.590 1.00 36.11 209 VAL A O 1
ATOM 1673 N N . VAL A 1 210 ? 214.680 194.931 199.437 1.00 37.89 210 VAL A N 1
ATOM 1674 C CA . VAL A 1 210 ? 214.418 194.678 200.847 1.00 33.02 210 VAL A CA 1
ATOM 1675 C C . VAL A 1 210 ? 213.550 193.434 200.968 1.00 39.46 210 VAL A C 1
ATOM 1676 O O . VAL A 1 210 ? 212.441 193.379 200.422 1.00 42.54 210 VAL A O 1
ATOM 1680 N N . PHE A 1 211 ? 214.070 192.434 201.665 1.00 40.92 211 PHE A N 1
ATOM 1681 C CA . PHE A 1 211 ? 213.319 191.253 202.066 1.00 33.98 211 PHE A CA 1
ATOM 1682 C C . PHE A 1 211 ? 212.766 191.554 203.453 1.00 41.08 211 PHE A C 1
ATOM 1683 O O . PHE A 1 211 ? 213.513 191.580 204.436 1.00 39.38 211 PHE A O 1
ATOM 1691 N N . THR A 1 212 ? 211.461 191.812 203.521 1.00 39.89 212 THR A N 1
ATOM 1692 C CA . THR A 1 212 ? 210.830 192.222 204.765 1.00 34.29 212 THR A CA 1
ATOM 1693 C C . THR A 1 212 ? 210.877 191.095 205.788 1.00 39.49 212 THR A C 1
ATOM 1694 O O . THR A 1 212 ? 211.084 189.925 205.458 1.00 38.90 212 THR A O 1
ATOM 1698 N N . ASN A 1 213 ? 210.681 191.468 207.051 1.00 41.80 213 ASN A N 1
ATOM 1699 C CA . ASN A 1 213 ? 210.668 190.489 208.128 1.00 38.69 213 ASN A CA 1
ATOM 1700 C C . ASN A 1 213 ? 209.558 189.476 207.897 1.00 46.71 213 ASN A C 1
ATOM 1701 O O . ASN A 1 213 ? 208.408 189.842 207.639 1.00 48.01 213 ASN A O 1
ATOM 1706 N N . GLU A 1 214 ? 209.906 188.199 207.993 1.00 49.99 214 GLU A N 1
ATOM 1707 C CA . GLU A 1 214 ? 208.996 187.114 207.662 1.00 48.54 214 GLU A CA 1
ATOM 1708 C C . GLU A 1 214 ? 208.485 186.465 208.939 1.00 51.50 214 GLU A C 1
ATOM 1709 O O . GLU A 1 214 ? 209.278 186.080 209.804 1.00 51.89 214 GLU A O 1
ATOM 1715 N N . THR A 1 215 ? 207.169 186.350 209.054 1.00 55.07 215 THR A N 1
ATOM 1716 C CA . THR A 1 215 ? 206.592 185.558 210.129 1.00 53.08 215 THR A CA 1
ATOM 1717 C C . THR A 1 215 ? 206.881 184.093 209.837 1.00 55.45 215 THR A C 1
ATOM 1718 O O . THR A 1 215 ? 206.430 183.578 208.806 1.00 63.46 215 THR A O 1
ATOM 1722 N N . PRO A 1 216 ? 207.618 183.387 210.695 1.00 50.61 216 PRO A N 1
ATOM 1723 C CA . PRO A 1 216 ? 208.088 182.040 210.341 1.00 57.54 216 PRO A CA 1
ATOM 1724 C C . PRO A 1 216 ? 206.973 181.012 210.469 1.00 60.48 216 PRO A C 1
ATOM 1725 O O . PRO A 1 216 ? 206.400 180.826 211.545 1.00 59.83 216 PRO A O 1
ATOM 1729 N N . VAL A 1 217 ? 206.661 180.344 209.355 1.00 62.08 217 VAL A N 1
ATOM 1730 C CA . VAL A 1 217 ? 205.736 179.217 209.397 1.00 66.09 217 VAL A CA 1
ATOM 1731 C C . VAL A 1 217 ? 206.320 178.089 210.234 1.00 65.83 217 VAL A C 1
ATOM 1732 O O . VAL A 1 217 ? 205.581 177.276 210.803 1.00 65.20 217 VAL A O 1
ATOM 1736 N N . ASP A 1 218 ? 207.651 178.019 210.321 1.00 67.43 218 ASP A N 1
ATOM 1737 C CA . ASP A 1 218 ? 208.294 177.048 211.199 1.00 66.72 218 ASP A CA 1
ATOM 1738 C C . ASP A 1 218 ? 207.883 177.269 212.649 1.00 62.96 218 ASP A C 1
ATOM 1739 O O . ASP A 1 218 ? 207.623 176.308 213.383 1.00 62.39 218 ASP A O 1
ATOM 1744 N N . GLY A 1 219 ? 207.809 178.526 213.074 1.00 63.14 219 GLY A N 1
ATOM 1745 C CA . GLY A 1 219 ? 207.455 178.846 214.441 1.00 61.16 219 GLY A CA 1
ATOM 1746 C C . GLY A 1 219 ? 208.579 179.538 215.180 1.00 59.25 219 GLY A C 1
ATOM 1747 O O . GLY A 1 219 ? 209.743 179.143 215.066 1.00 59.47 219 GLY A O 1
ATOM 1748 N N . PHE A 1 220 ? 208.243 180.579 215.944 1.00 55.05 220 PHE A N 1
ATOM 1749 C CA . PHE A 1 220 ? 209.262 181.330 216.664 1.00 54.47 220 PHE A CA 1
ATOM 1750 C C . PHE A 1 220 ? 209.920 180.512 217.766 1.00 53.23 220 PHE A C 1
ATOM 1751 O O . PHE A 1 220 ? 211.061 180.808 218.137 1.00 57.10 220 PHE A O 1
ATOM 1759 N N . ASP A 1 221 ? 209.233 179.495 218.295 1.00 51.92 221 ASP A N 1
ATOM 1760 C CA . ASP A 1 221 ? 209.834 178.653 219.325 1.00 54.92 221 ASP A CA 1
ATOM 1761 C C . ASP A 1 221 ? 211.077 177.942 218.810 1.00 57.85 221 ASP A C 1
ATOM 1762 O O . ASP A 1 221 ? 212.003 177.671 219.582 1.00 52.01 221 ASP A O 1
ATOM 1767 N N . ASN A 1 222 ? 211.109 177.628 217.513 1.00 63.47 222 ASN A N 1
ATOM 1768 C CA . ASN A 1 222 ? 212.307 177.054 216.915 1.00 57.23 222 ASN A CA 1
ATOM 1769 C C . ASN A 1 222 ? 213.463 178.043 217.000 1.00 52.70 222 ASN A C 1
ATOM 1770 O O . ASN A 1 222 ? 214.597 177.662 217.306 1.00 50.02 222 ASN A O 1
ATOM 1775 N N . TYR A 1 223 ? 213.183 179.325 216.770 1.00 50.80 223 TYR A N 1
ATOM 1776 C CA . TYR A 1 223 ? 214.211 180.360 216.760 1.00 49.27 223 TYR A CA 1
ATOM 1777 C C . TYR A 1 223 ? 214.428 180.960 218.147 1.00 48.36 223 TYR A C 1
ATOM 1778 O O . TYR A 1 223 ? 215.537 180.912 218.687 1.00 47.52 223 TYR A O 1
ATOM 1787 N N . PHE A 1 224 ? 213.375 181.525 218.734 1.00 50.78 224 PHE A N 1
ATOM 1788 C CA . PHE A 1 224 ? 213.462 182.224 220.013 1.00 45.93 224 PHE A CA 1
ATOM 1789 C C . PHE A 1 224 ? 212.464 181.595 220.975 1.00 51.41 224 PHE A C 1
ATOM 1790 O O . PHE A 1 224 ? 211.250 181.728 220.788 1.00 56.24 224 PHE A O 1
ATOM 1798 N N . ASN A 1 225 ? 212.973 180.927 222.008 1.00 51.10 225 ASN A N 1
ATOM 1799 C CA . ASN A 1 225 ? 212.107 180.194 222.923 1.00 60.15 225 ASN A CA 1
ATOM 1800 C C . ASN A 1 225 ? 211.189 181.141 223.684 1.00 61.79 225 ASN A C 1
ATOM 1801 O O . ASN A 1 225 ? 211.555 182.277 223.994 1.00 63.03 225 ASN A O 1
ATOM 1806 N N . THR A 1 226 ? 209.977 180.662 223.974 1.00 63.84 226 THR A N 1
ATOM 1807 C CA . THR A 1 226 ? 208.998 181.481 224.681 1.00 68.64 226 THR A CA 1
ATOM 1808 C C . THR A 1 226 ? 209.361 181.642 226.153 1.00 68.97 226 THR A C 1
ATOM 1809 O O . THR A 1 226 ? 209.034 182.666 226.765 1.00 67.31 226 THR A O 1
ATOM 1813 N N . LYS A 1 227 ? 210.069 180.666 226.726 1.00 71.28 227 LYS A N 1
ATOM 1814 C CA . LYS A 1 227 ? 210.423 180.732 228.139 1.00 71.49 227 LYS A CA 1
ATOM 1815 C C . LYS A 1 227 ? 211.361 181.891 228.451 1.00 66.63 227 LYS A C 1
ATOM 1816 O O . LYS A 1 227 ? 211.522 182.243 229.625 1.00 62.98 227 LYS A O 1
ATOM 1822 N N . VAL A 1 228 ? 211.981 182.490 227.435 1.00 66.32 228 VAL A N 1
ATOM 1823 C CA . VAL A 1 228 ? 212.867 183.634 227.605 1.00 64.22 228 VAL A CA 1
ATOM 1824 C C . VAL A 1 228 ? 212.345 184.857 226.857 1.00 55.66 228 VAL A C 1
ATOM 1825 O O . VAL A 1 228 ? 212.315 185.965 227.400 1.00 53.39 228 VAL A O 1
ATOM 1829 N N . ILE A 1 229 ? 211.911 184.670 225.614 1.00 57.84 229 ILE A N 1
ATOM 1830 C CA . ILE A 1 229 ? 211.310 185.730 224.811 1.00 58.01 229 ILE A CA 1
ATOM 1831 C C . ILE A 1 229 ? 209.868 185.335 224.528 1.00 66.39 229 ILE A C 1
ATOM 1832 O O . ILE A 1 229 ? 209.609 184.438 223.717 1.00 65.94 229 ILE A O 1
ATOM 1837 N N . GLN A 1 230 ? 208.927 186.018 225.172 1.00 72.39 230 GLN A N 1
ATOM 1838 C CA . GLN A 1 230 ? 207.514 185.678 225.064 1.00 76.79 230 GLN A CA 1
ATOM 1839 C C . GLN A 1 230 ? 206.881 186.400 223.882 1.00 74.17 230 GLN A C 1
ATOM 1840 O O . GLN A 1 230 ? 206.993 187.624 223.763 1.00 70.61 230 GLN A O 1
ATOM 1846 N N . SER A 1 231 ? 206.207 185.634 223.024 1.00 67.34 231 SER A N 1
ATOM 1847 C CA . SER A 1 231 ? 205.465 186.134 221.871 1.00 73.58 231 SER A CA 1
ATOM 1848 C C . SER A 1 231 ? 206.285 187.104 221.024 1.00 74.67 231 SER A C 1
ATOM 1849 O O . SER A 1 231 ? 205.963 188.298 220.974 1.00 70.66 231 SER A O 1
ATOM 1852 N N . PRO A 1 232 ? 207.343 186.646 220.354 1.00 68.81 232 PRO A N 1
ATOM 1853 C CA . PRO A 1 232 ? 208.075 187.542 219.456 1.00 58.55 232 PRO A CA 1
ATOM 1854 C C . PRO A 1 232 ? 207.211 187.976 218.283 1.00 55.43 232 PRO A C 1
ATOM 1855 O O . PRO A 1 232 ? 206.271 187.287 217.882 1.00 58.01 232 PRO A O 1
ATOM 1859 N N . THR A 1 233 ? 207.537 189.146 217.742 1.00 52.81 233 THR A N 1
ATOM 1860 C CA . THR A 1 233 ? 206.918 189.690 216.549 1.00 52.99 233 THR A CA 1
ATOM 1861 C C . THR A 1 233 ? 207.992 189.958 215.502 1.00 52.88 233 THR A C 1
ATOM 1862 O O . THR A 1 233 ? 209.080 190.427 215.852 1.00 53.92 233 THR A O 1
ATOM 1866 N N . PRO A 1 234 ? 207.739 189.631 214.219 1.00 51.25 234 PRO A N 1
ATOM 1867 C CA . PRO A 1 234 ? 208.750 189.879 213.179 1.00 47.14 234 PRO A CA 1
ATOM 1868 C C . PRO A 1 234 ? 209.267 191.309 213.184 1.00 45.81 234 PRO A C 1
ATOM 1869 O O . PRO A 1 234 ? 208.530 192.255 212.887 1.00 44.43 234 PRO A O 1
ATOM 1873 N N . SER A 1 235 ? 210.543 191.464 213.519 1.00 43.51 235 SER A N 1
ATOM 1874 C CA . SER A 1 235 ? 211.178 192.769 213.642 1.00 40.34 235 SER A CA 1
ATOM 1875 C C . SER A 1 235 ? 212.686 192.558 213.608 1.00 39.06 235 SER A C 1
ATOM 1876 O O . SER A 1 235 ? 213.168 191.433 213.461 1.00 39.13 235 SER A O 1
ATOM 1879 N N . TYR A 1 236 ? 213.434 193.655 213.741 1.00 36.74 236 TYR A N 1
ATOM 1880 C CA . TYR A 1 236 ? 214.888 193.563 213.650 1.00 32.76 236 TYR A CA 1
ATOM 1881 C C . TYR A 1 236 ? 215.462 192.691 214.760 1.00 35.60 236 TYR A C 1
ATOM 1882 O O . TYR A 1 236 ? 216.384 191.901 214.524 1.00 31.03 236 TYR A O 1
ATOM 1891 N N . GLN A 1 237 ? 214.935 192.824 215.980 1.00 36.15 237 GLN A N 1
ATOM 1892 C CA . GLN A 1 237 ? 215.494 192.089 217.111 1.00 28.67 237 GLN A CA 1
ATOM 1893 C C . GLN A 1 237 ? 215.254 190.591 216.975 1.00 32.24 237 GLN A C 1
ATOM 1894 O O . GLN A 1 237 ? 216.087 189.783 217.403 1.00 34.29 237 GLN A O 1
ATOM 1900 N N . PHE A 1 238 ? 214.122 190.201 216.396 1.00 35.34 238 PHE A N 1
ATOM 1901 C CA . PHE A 1 238 ? 213.808 188.803 216.104 1.00 32.59 238 PHE A CA 1
ATOM 1902 C C . PHE A 1 238 ? 213.580 188.708 214.600 1.00 37.57 238 PHE A C 1
ATOM 1903 O O . PHE A 1 238 ? 212.444 188.778 214.126 1.00 42.41 238 PHE A O 1
ATOM 1911 N N . GLN A 1 239 ? 214.666 188.543 213.853 1.00 38.09 239 GLN A N 1
ATOM 1912 C CA . GLN A 1 239 ? 214.626 188.560 212.398 1.00 38.37 239 GLN A CA 1
ATOM 1913 C C . GLN A 1 239 ? 214.719 187.132 211.880 1.00 37.22 239 GLN A C 1
ATOM 1914 O O . GLN A 1 239 ? 215.714 186.442 212.124 1.00 41.08 239 GLN A O 1
ATOM 1920 N N . VAL A 1 240 ? 213.688 186.695 211.166 1.00 36.68 240 VAL A N 1
ATOM 1921 C CA . VAL A 1 240 ? 213.620 185.332 210.658 1.00 41.09 240 VAL A CA 1
ATOM 1922 C C . VAL A 1 240 ? 213.004 185.351 209.269 1.00 42.64 240 VAL A C 1
ATOM 1923 O O . VAL A 1 240 ? 212.042 186.081 209.011 1.00 43.59 240 VAL A O 1
ATOM 1927 N N . PHE A 1 241 ? 213.567 184.546 208.374 1.00 39.11 241 PHE A N 1
ATOM 1928 C CA . PHE A 1 241 ? 213.005 184.315 207.054 1.00 40.81 241 PHE A CA 1
ATOM 1929 C C . PHE A 1 241 ? 212.852 182.817 206.847 1.00 45.28 241 PHE A C 1
ATOM 1930 O O . PHE A 1 241 ? 213.717 182.036 207.255 1.00 44.83 241 PHE A O 1
ATOM 1938 N N . ASN A 1 242 ? 211.741 182.422 206.231 1.00 46.88 242 ASN A N 1
ATOM 1939 C CA . ASN A 1 242 ? 211.537 181.021 205.892 1.00 46.00 242 ASN A CA 1
ATOM 1940 C C . ASN A 1 242 ? 212.659 180.544 204.981 1.00 44.97 242 ASN A C 1
ATOM 1941 O O . ASN A 1 242 ? 213.021 181.224 204.017 1.00 42.73 242 ASN A O 1
ATOM 1946 N N . LYS A 1 243 ? 213.213 179.374 205.294 1.00 47.66 243 LYS A N 1
ATOM 1947 C CA . LYS A 1 243 ? 214.371 178.869 204.573 1.00 46.79 243 LYS A CA 1
ATOM 1948 C C . LYS A 1 243 ? 214.064 178.714 203.087 1.00 46.32 243 LYS A C 1
ATOM 1949 O O . LYS A 1 243 ? 212.907 178.688 202.658 1.00 50.96 243 LYS A O 1
ATOM 1955 N N . TYR A 1 244 ? 215.126 178.616 202.295 1.00 43.02 244 TYR A N 1
ATOM 1956 C CA . TYR A 1 244 ? 214.986 178.482 200.852 1.00 44.13 244 TYR A CA 1
ATOM 1957 C C . TYR A 1 244 ? 214.590 177.057 200.495 1.00 53.35 244 TYR A C 1
ATOM 1958 O O . TYR A 1 244 ? 215.299 176.103 200.832 1.00 53.39 244 TYR A O 1
ATOM 1967 N N . ASN A 1 245 ? 213.461 176.918 199.809 1.00 60.94 245 ASN A N 1
ATOM 1968 C CA . ASN A 1 245 ? 213.027 175.652 199.244 1.00 61.84 245 ASN A CA 1
ATOM 1969 C C . ASN A 1 245 ? 212.888 175.794 197.734 1.00 64.94 245 ASN A C 1
ATOM 1970 O O . ASN A 1 245 ? 212.359 176.792 197.236 1.00 68.47 245 ASN A O 1
ATOM 1975 N N . GLN A 1 246 ? 213.403 174.806 197.004 1.00 63.30 246 GLN A N 1
ATOM 1976 C CA . GLN A 1 246 ? 213.357 174.861 195.550 1.00 73.20 246 GLN A CA 1
ATOM 1977 C C . GLN A 1 246 ? 211.995 174.471 194.994 1.00 83.06 246 GLN A C 1
ATOM 1978 O O . GLN A 1 246 ? 211.719 174.744 193.821 1.00 86.92 246 GLN A O 1
ATOM 1984 N N . GLN A 1 247 ? 211.140 173.848 195.808 1.00 81.24 247 GLN A N 1
ATOM 1985 C CA . GLN A 1 247 ? 209.845 173.395 195.312 1.00 81.53 247 GLN A CA 1
ATOM 1986 C C . GLN A 1 247 ? 208.895 174.563 195.080 1.00 81.71 247 GLN A C 1
ATOM 1987 O O . GLN A 1 247 ? 208.212 174.619 194.052 1.00 88.38 247 GLN A O 1
ATOM 1993 N N . SER A 1 248 ? 208.836 175.503 196.021 1.00 72.76 248 SER A N 1
ATOM 1994 C CA . SER A 1 248 ? 207.930 176.638 195.903 1.00 74.38 248 SER A CA 1
ATOM 1995 C C . SER A 1 248 ? 208.460 177.632 194.878 1.00 80.39 248 SER A C 1
ATOM 1996 O O . SER A 1 248 ? 209.641 177.993 194.901 1.00 80.66 248 SER A O 1
ATOM 1999 N N . GLY A 1 249 ? 207.582 178.076 193.982 1.00 81.33 249 GLY A N 1
ATOM 2000 C CA . GLY A 1 249 ? 207.967 179.011 192.943 1.00 79.78 249 GLY A CA 1
ATOM 2001 C C . GLY A 1 249 ? 207.856 180.464 193.358 1.00 79.70 249 GLY A C 1
ATOM 2002 O O . GLY A 1 249 ? 207.104 181.234 192.753 1.00 81.60 249 GLY A O 1
ATOM 2003 N N . GLY A 1 250 ? 208.599 180.850 194.389 1.00 73.62 250 GLY A N 1
ATOM 2004 C CA . GLY A 1 250 ? 208.603 182.214 194.875 1.00 67.54 250 GLY A CA 1
ATOM 2005 C C . GLY A 1 250 ? 209.821 182.983 194.399 1.00 56.33 250 GLY A C 1
ATOM 2006 O O . GLY A 1 250 ? 210.848 182.402 194.058 1.00 57.55 250 GLY A O 1
ATOM 2007 N N . THR A 1 251 ? 209.692 184.311 194.377 1.00 50.31 251 THR A N 1
ATOM 2008 C CA . THR A 1 251 ? 210.777 185.194 193.961 1.00 47.97 251 THR A CA 1
ATOM 2009 C C . THR A 1 251 ? 211.123 186.222 195.033 1.00 41.45 251 THR A C 1
ATOM 2010 O O . THR A 1 251 ? 211.740 187.246 194.727 1.00 42.48 251 THR A O 1
ATOM 2014 N N . LYS A 1 252 ? 210.738 185.971 196.281 1.00 40.08 252 LYS A N 1
ATOM 2015 C CA . LYS A 1 252 ? 211.010 186.872 197.389 1.00 37.14 252 LYS A CA 1
ATOM 2016 C C . LYS A 1 252 ? 211.554 186.072 198.563 1.00 37.32 252 LYS A C 1
ATOM 2017 O O . LYS A 1 252 ? 211.633 184.842 198.522 1.00 41.78 252 LYS A O 1
ATOM 2023 N N . GLY A 1 253 ? 211.929 186.785 199.621 1.00 33.67 253 GLY A N 1
ATOM 2024 C CA . GLY A 1 253 ? 212.491 186.118 200.781 1.00 36.71 253 GLY A CA 1
ATOM 2025 C C . GLY A 1 253 ? 213.789 185.419 200.438 1.00 35.80 253 GLY A C 1
ATOM 2026 O O . GLY A 1 253 ? 214.615 185.928 199.675 1.00 33.20 253 GLY A O 1
ATOM 2027 N N . ALA A 1 254 ? 213.979 184.229 201.012 1.00 37.62 254 ALA A N 1
ATOM 2028 C CA . ALA A 1 254 ? 215.151 183.431 200.679 1.00 35.14 254 ALA A CA 1
ATOM 2029 C C . ALA A 1 254 ? 215.127 182.953 199.233 1.00 36.27 254 ALA A C 1
ATOM 2030 O O . ALA A 1 254 ? 216.191 182.797 198.628 1.00 34.57 254 ALA A O 1
ATOM 2032 N N . ASN A 1 255 ? 213.940 182.732 198.662 1.00 39.63 255 ASN A N 1
ATOM 2033 C CA . ASN A 1 255 ? 213.852 182.390 197.245 1.00 43.18 255 ASN A CA 1
ATOM 2034 C C . ASN A 1 255 ? 214.332 183.543 196.373 1.00 43.78 255 ASN A C 1
ATOM 2035 O O . ASN A 1 255 ? 215.100 183.342 195.423 1.00 41.45 255 ASN A O 1
ATOM 2040 N N . GLY A 1 256 ? 213.886 184.763 196.680 1.00 39.60 256 GLY A N 1
ATOM 2041 C CA . GLY A 1 256 ? 214.397 185.924 195.978 1.00 33.99 256 GLY A CA 1
ATOM 2042 C C . GLY A 1 256 ? 215.884 186.118 196.179 1.00 34.34 256 GLY A C 1
ATOM 2043 O O . GLY A 1 256 ? 216.595 186.498 195.249 1.00 38.65 256 GLY A O 1
ATOM 2044 N N . PHE A 1 257 ? 216.380 185.844 197.386 1.00 32.65 257 PHE A N 1
ATOM 2045 C CA . PHE A 1 257 ? 217.808 185.986 197.641 1.00 32.41 257 PHE A CA 1
ATOM 2046 C C . PHE A 1 257 ? 218.615 184.944 196.878 1.00 32.23 257 PHE A C 1
ATOM 2047 O O . PHE A 1 257 ? 219.765 185.194 196.507 1.00 33.64 257 PHE A O 1
ATOM 2055 N N . ASN A 1 258 ? 218.042 183.763 196.648 1.00 35.26 258 ASN A N 1
ATOM 2056 C CA . ASN A 1 258 ? 218.722 182.777 195.816 1.00 39.59 258 ASN A CA 1
ATOM 2057 C C . ASN A 1 258 ? 218.697 183.187 194.348 1.00 41.11 258 ASN A C 1
ATOM 2058 O O . ASN A 1 258 ? 219.703 183.053 193.642 1.00 42.81 258 ASN A O 1
ATOM 2063 N N . LEU A 1 259 ? 217.556 183.692 193.872 1.00 42.85 259 LEU A N 1
ATOM 2064 C CA . LEU A 1 259 ? 217.476 184.196 192.506 1.00 40.95 259 LEU A CA 1
ATOM 2065 C C . LEU A 1 259 ? 218.375 185.405 192.284 1.00 36.10 259 LEU A C 1
ATOM 2066 O O . LEU A 1 259 ? 218.745 185.689 191.141 1.00 40.90 259 LEU A O 1
ATOM 2071 N N . LEU A 1 260 ? 218.725 186.116 193.352 1.00 35.88 260 LEU A N 1
ATOM 2072 C CA . LEU A 1 260 ? 219.513 187.339 193.298 1.00 35.83 260 LEU A CA 1
ATOM 2073 C C . LEU A 1 260 ? 221.008 187.110 193.465 1.00 36.29 260 LEU A C 1
ATOM 2074 O O . LEU A 1 260 ? 221.791 187.472 192.583 1.00 38.39 260 LEU A O 1
ATOM 2079 N N . ALA A 1 261 ? 221.426 186.514 194.582 1.00 36.30 261 ALA A N 1
ATOM 2080 C CA . ALA A 1 261 ? 222.841 186.411 194.913 1.00 35.88 261 ALA A CA 1
ATOM 2081 C C . ALA A 1 261 ? 223.604 185.461 194.000 1.00 37.19 261 ALA A C 1
ATOM 2082 O O . ALA A 1 261 ? 224.833 185.557 193.924 1.00 38.66 261 ALA A O 1
ATOM 2084 N N . SER A 1 262 ? 222.914 184.539 193.327 1.00 34.25 262 SER A N 1
ATOM 2085 C CA . SER A 1 262 ? 223.600 183.597 192.447 1.00 38.11 262 SER A CA 1
ATOM 2086 C C . SER A 1 262 ? 224.259 184.320 191.281 1.00 44.03 262 SER A C 1
ATOM 2087 O O . SER A 1 262 ? 225.397 184.014 190.908 1.00 45.64 262 SER A O 1
ATOM 2090 N N . ASN A 1 263 ? 223.558 185.288 190.699 1.00 43.71 263 ASN A N 1
ATOM 2091 C CA . ASN A 1 263 ? 224.039 186.064 189.564 1.00 39.15 263 ASN A CA 1
ATOM 2092 C C . ASN A 1 263 ? 224.159 187.540 189.928 1.00 36.53 263 ASN A C 1
ATOM 2093 O O . ASN A 1 263 ? 223.818 188.420 189.138 1.00 38.34 263 ASN A O 1
ATOM 2098 N N . LEU A 1 264 ? 224.660 187.824 191.135 1.00 39.60 264 LEU A N 1
ATOM 2099 C CA . LEU A 1 264 ? 224.744 189.205 191.605 1.00 39.60 264 LEU A CA 1
ATOM 2100 C C . LEU A 1 264 ? 225.648 190.047 190.714 1.00 41.31 264 LEU A C 1
ATOM 2101 O O . LEU A 1 264 ? 225.415 191.249 190.539 1.00 42.85 264 LEU A O 1
ATOM 2106 N N . LYS A 1 265 ? 226.680 189.435 190.135 1.00 40.26 265 LYS A N 1
ATOM 2107 C CA . LYS A 1 265 ? 227.633 190.168 189.315 1.00 38.82 265 LYS A CA 1
ATOM 2108 C C . LYS A 1 265 ? 227.034 190.685 188.013 1.00 40.76 265 LYS A C 1
ATOM 2109 O O . LYS A 1 265 ? 227.690 191.472 187.323 1.00 43.25 265 LYS A O 1
ATOM 2115 N N . SER A 1 266 ? 225.823 190.266 187.657 1.00 43.45 266 SER A N 1
ATOM 2116 C CA . SER A 1 266 ? 225.253 190.578 186.354 1.00 43.02 266 SER A CA 1
ATOM 2117 C C . SER A 1 266 ? 224.332 191.794 186.354 1.00 41.40 266 SER A C 1
ATOM 2118 O O . SER A 1 266 ? 223.833 192.165 185.287 1.00 38.78 266 SER A O 1
ATOM 2121 N N . TYR A 1 267 ? 224.087 192.426 187.500 1.00 40.96 267 TYR A N 1
ATOM 2122 C CA . TYR A 1 267 ? 223.222 193.602 187.510 1.00 40.57 267 TYR A CA 1
ATOM 2123 C C . TYR A 1 267 ? 223.971 194.925 187.427 1.00 40.41 267 TYR A C 1
ATOM 2124 O O . TYR A 1 267 ? 223.322 195.975 187.392 1.00 40.21 267 TYR A O 1
ATOM 2133 N N . LYS A 1 268 ? 225.300 194.916 187.390 1.00 41.73 268 LYS A N 1
ATOM 2134 C CA . LYS A 1 268 ? 226.068 196.135 187.166 1.00 36.47 268 LYS A CA 1
ATOM 2135 C C . LYS A 1 268 ? 226.350 196.252 185.674 1.00 39.99 268 LYS A C 1
ATOM 2136 O O . LYS A 1 268 ? 227.114 195.458 185.115 1.00 41.25 268 LYS A O 1
ATOM 2142 N N . ASN A 1 269 ? 225.735 197.243 185.033 1.00 39.80 269 ASN A N 1
ATOM 2143 C CA . ASN A 1 269 ? 225.972 197.526 183.619 1.00 39.39 269 ASN A CA 1
ATOM 2144 C C . ASN A 1 269 ? 227.336 198.190 183.508 1.00 38.31 269 ASN A C 1
ATOM 2145 O O . ASN A 1 269 ? 227.466 199.411 183.583 1.00 37.84 269 ASN A O 1
ATOM 2150 N N . ASP A 1 270 ? 228.369 197.366 183.318 1.00 37.39 270 ASP A N 1
ATOM 2151 C CA . ASP A 1 270 ? 229.743 197.856 183.340 1.00 36.07 270 ASP A CA 1
ATOM 2152 C C . ASP A 1 270 ? 230.008 198.916 182.279 1.00 40.35 270 ASP A C 1
ATOM 2153 O O . ASP A 1 270 ? 230.937 199.717 182.440 1.00 43.21 270 ASP A O 1
ATOM 2158 N N . GLN A 1 271 ? 229.229 198.938 181.197 1.00 43.45 271 GLN A N 1
ATOM 2159 C CA . GLN A 1 271 ? 229.349 200.024 180.230 1.00 44.50 271 GLN A CA 1
ATOM 2160 C C . GLN A 1 271 ? 228.919 201.347 180.847 1.00 40.28 271 GLN A C 1
ATOM 2161 O O . GLN A 1 271 ? 229.603 202.366 180.698 1.00 36.47 271 GLN A O 1
ATOM 2167 N N . SER A 1 272 ? 227.790 201.348 181.551 1.00 38.64 272 SER A N 1
ATOM 2168 C CA . SER A 1 272 ? 227.307 202.529 182.248 1.00 37.72 272 SER A CA 1
ATOM 2169 C C . SER A 1 272 ? 227.776 202.604 183.694 1.00 39.49 272 SER A C 1
ATOM 2170 O O . SER A 1 272 ? 227.521 203.616 184.355 1.00 38.35 272 SER A O 1
ATOM 2173 N N . LYS A 1 273 ? 228.425 201.554 184.201 1.00 36.81 273 LYS A N 1
ATOM 2174 C CA . LYS A 1 273 ? 228.905 201.482 185.578 1.00 30.99 273 LYS A CA 1
ATOM 2175 C C . LYS A 1 273 ? 227.754 201.541 186.578 1.00 33.88 273 LYS A C 1
ATOM 2176 O O . LYS A 1 273 ? 227.982 201.564 187.792 1.00 33.67 273 LYS A O 1
ATOM 2182 N N . GLY A 1 274 ? 226.514 201.557 186.080 1.00 32.07 274 GLY A N 1
ATOM 2183 C CA . GLY A 1 274 ? 225.357 201.573 186.944 1.00 28.88 274 GLY A CA 1
ATOM 2184 C C . GLY A 1 274 ? 224.931 200.184 187.372 1.00 33.07 274 GLY A C 1
ATOM 2185 O O . GLY A 1 274 ? 225.245 199.188 186.727 1.00 39.26 274 GLY A O 1
ATOM 2186 N N . ILE A 1 275 ? 224.197 200.132 188.480 1.00 33.99 275 ILE A N 1
ATOM 2187 C CA . ILE A 1 275 ? 223.735 198.884 189.075 1.00 36.75 275 ILE A CA 1
ATOM 2188 C C . ILE A 1 275 ? 222.217 198.934 189.151 1.00 38.51 275 ILE A C 1
ATOM 2189 O O . ILE A 1 275 ? 221.652 199.843 189.771 1.00 38.53 275 ILE A O 1
ATOM 2194 N N . ASP A 1 276 ? 221.561 197.958 188.530 1.00 40.58 276 ASP A N 1
ATOM 2195 C CA . ASP A 1 276 ? 220.106 197.911 188.458 1.00 46.46 276 ASP A CA 1
ATOM 2196 C C . ASP A 1 276 ? 219.630 196.537 188.903 1.00 49.22 276 ASP A C 1
ATOM 2197 O O . ASP A 1 276 ? 219.891 195.539 188.225 1.00 46.99 276 ASP A O 1
ATOM 2202 N N . ILE A 1 277 ? 218.918 196.493 190.026 1.00 48.36 277 ILE A N 1
ATOM 2203 C CA . ILE A 1 277 ? 218.452 195.242 190.621 1.00 48.05 277 ILE A CA 1
ATOM 2204 C C . ILE A 1 277 ? 216.947 195.130 190.397 1.00 53.84 277 ILE A C 1
ATOM 2205 O O . ILE A 1 277 ? 216.222 196.119 190.580 1.00 53.23 277 ILE A O 1
ATOM 2210 N N . PRO A 1 278 ? 216.438 193.962 189.990 1.00 51.89 278 PRO A N 1
ATOM 2211 C CA . PRO A 1 278 ? 215.025 193.863 189.602 1.00 48.88 278 PRO A CA 1
ATOM 2212 C C . PRO A 1 278 ? 214.072 194.168 190.748 1.00 44.72 278 PRO A C 1
ATOM 2213 O O . PRO A 1 278 ? 214.371 193.936 191.921 1.00 38.88 278 PRO A O 1
ATOM 2217 N N . ASN A 1 279 ? 212.905 194.704 190.381 1.00 46.34 279 ASN A N 1
ATOM 2218 C CA . ASN A 1 279 ? 211.909 195.092 191.373 1.00 46.69 279 ASN A CA 1
ATOM 2219 C C . ASN A 1 279 ? 211.239 193.877 192.000 1.00 47.37 279 ASN A C 1
ATOM 2220 O O . ASN A 1 279 ? 210.889 193.897 193.186 1.00 44.90 279 ASN A O 1
ATOM 2225 N N . LYS A 1 280 ? 211.038 192.814 191.218 1.00 48.89 280 LYS A N 1
ATOM 2226 C CA . LYS A 1 280 ? 210.330 191.640 191.713 1.00 47.13 280 LYS A CA 1
ATOM 2227 C C . LYS A 1 280 ? 211.077 190.940 192.840 1.00 44.30 280 LYS A C 1
ATOM 2228 O O . LYS A 1 280 ? 210.447 190.258 193.655 1.00 42.13 280 LYS A O 1
ATOM 2234 N N . PHE A 1 281 ? 212.400 191.095 192.911 1.00 43.95 281 PHE A N 1
ATOM 2235 C CA . PHE A 1 281 ? 213.185 190.431 193.944 1.00 40.70 281 PHE A CA 1
ATOM 2236 C C . PHE A 1 281 ? 212.998 191.059 195.318 1.00 46.39 281 PHE A C 1
ATOM 2237 O O . PHE A 1 281 ? 213.487 190.500 196.306 1.00 45.02 281 PHE A O 1
ATOM 2245 N N . SER A 1 282 ? 212.314 192.195 195.405 1.00 46.01 282 SER A N 1
ATOM 2246 C CA . SER A 1 282 ? 212.106 192.904 196.658 1.00 40.32 282 SER A CA 1
ATOM 2247 C C . SER A 1 282 ? 210.637 192.845 197.052 1.00 43.51 282 SER A C 1
ATOM 2248 O O . SER A 1 282 ? 209.752 192.851 196.191 1.00 43.78 282 SER A O 1
ATOM 2251 N N . SER A 1 283 ? 210.390 192.786 198.362 1.00 45.68 283 SER A N 1
ATOM 2252 C CA . SER A 1 283 ? 209.027 192.651 198.864 1.00 46.92 283 SER A CA 1
ATOM 2253 C C . SER A 1 283 ? 208.169 193.854 198.491 1.00 44.04 283 SER A C 1
ATOM 2254 O O . SER A 1 283 ? 207.023 193.696 198.054 1.00 45.98 283 SER A O 1
ATOM 2257 N N . ASP A 1 284 ? 208.702 195.060 198.656 1.00 43.36 284 ASP A N 1
ATOM 2258 C CA . ASP A 1 284 ? 207.978 196.272 198.299 1.00 47.36 284 ASP A CA 1
ATOM 2259 C C . ASP A 1 284 ? 208.097 196.503 196.793 1.00 51.40 284 ASP A C 1
ATOM 2260 O O . ASP A 1 284 ? 208.499 195.617 196.034 1.00 50.77 284 ASP A O 1
ATOM 2265 N N . SER A 1 285 ? 207.735 197.706 196.341 1.00 51.43 285 SER A N 1
ATOM 2266 C CA . SER A 1 285 ? 207.862 198.027 194.924 1.00 53.53 285 SER A CA 1
ATOM 2267 C C . SER A 1 285 ? 209.306 197.925 194.452 1.00 52.61 285 SER A C 1
ATOM 2268 O O . SER A 1 285 ? 209.555 197.645 193.275 1.00 51.56 285 SER A O 1
ATOM 2271 N N . GLY A 1 286 ? 210.266 198.150 195.346 1.00 49.80 286 GLY A N 1
ATOM 2272 C CA . GLY A 1 286 ? 211.664 198.013 195.001 1.00 45.34 286 GLY A CA 1
ATOM 2273 C C . GLY A 1 286 ? 212.131 199.095 194.039 1.00 51.64 286 GLY A C 1
ATOM 2274 O O . GLY A 1 286 ? 211.387 199.990 193.634 1.00 57.55 286 GLY A O 1
ATOM 2275 N N . GLY A 1 287 ? 213.409 198.991 193.671 1.00 52.33 287 GLY A N 1
ATOM 2276 C CA . GLY A 1 287 ? 214.013 199.881 192.700 1.00 44.86 287 GLY A CA 1
ATOM 2277 C C . GLY A 1 287 ? 215.093 200.747 193.333 1.00 36.97 287 GLY A C 1
ATOM 2278 O O . GLY A 1 287 ? 215.917 200.264 194.117 1.00 35.22 287 GLY A O 1
ATOM 2279 N N . LYS A 1 288 ? 215.060 202.036 193.003 1.00 33.81 288 LYS A N 1
ATOM 2280 C CA . LYS A 1 288 ? 216.129 202.963 193.336 1.00 30.05 288 LYS A CA 1
ATOM 2281 C C . LYS A 1 288 ? 215.583 204.132 194.140 1.00 38.30 288 LYS A C 1
ATOM 2282 O O . LYS A 1 288 ? 214.453 204.581 193.935 1.00 48.67 288 LYS A O 1
ATOM 2288 N N . LEU A 1 289 ? 216.410 204.620 195.058 1.00 32.73 289 LEU A N 1
ATOM 2289 C CA . LEU A 1 289 ? 216.075 205.757 195.901 1.00 33.36 289 LEU A CA 1
ATOM 2290 C C . LEU A 1 289 ? 217.227 206.751 195.905 1.00 29.83 289 LEU A C 1
ATOM 2291 O O . LEU A 1 289 ? 218.391 206.375 195.757 1.00 31.30 289 LEU A O 1
ATOM 2296 N N . LEU A 1 290 ? 216.893 208.027 196.073 1.00 24.19 290 LEU A N 1
ATOM 2297 C CA . LEU A 1 290 ? 217.887 209.096 196.093 1.00 26.11 290 LEU A CA 1
ATOM 2298 C C . LEU A 1 290 ? 218.241 209.410 197.542 1.00 24.06 290 LEU A C 1
ATOM 2299 O O . LEU A 1 290 ? 217.416 209.949 198.286 1.00 24.77 290 LEU A O 1
ATOM 2304 N N . LEU A 1 291 ? 219.463 209.065 197.948 1.00 21.06 291 LEU A N 1
ATOM 2305 C CA . LEU A 1 291 ? 219.912 209.295 199.318 1.00 20.54 291 LEU A CA 1
ATOM 2306 C C . LEU A 1 291 ? 220.806 210.532 199.350 1.00 23.73 291 LEU A C 1
ATOM 2307 O O . LEU A 1 291 ? 222.031 210.453 199.431 1.00 23.83 291 LEU A O 1
ATOM 2312 N N . LYS A 1 292 ? 220.164 211.696 199.289 1.00 26.78 292 LYS A N 1
ATOM 2313 C CA . LYS A 1 292 ? 220.852 212.970 199.410 1.00 21.01 292 LYS A CA 1
ATOM 2314 C C . LYS A 1 292 ? 221.238 213.213 200.867 1.00 19.84 292 LYS A C 1
ATOM 2315 O O . LYS A 1 292 ? 220.775 212.528 201.779 1.00 19.68 292 LYS A O 1
ATOM 2321 N N . ALA A 1 293 ? 222.090 214.210 201.099 1.00 18.33 293 ALA A N 1
ATOM 2322 C CA . ALA A 1 293 ? 222.635 214.433 202.433 1.00 18.12 293 ALA A CA 1
ATOM 2323 C C . ALA A 1 293 ? 221.615 214.969 203.429 1.00 21.82 293 ALA A C 1
ATOM 2324 O O . ALA A 1 293 ? 221.822 214.823 204.637 1.00 17.75 293 ALA A O 1
ATOM 2326 N N . SER A 1 294 ? 220.523 215.574 202.962 1.00 26.99 294 SER A N 1
ATOM 2327 C CA . SER A 1 294 ? 219.661 216.324 203.870 1.00 28.81 294 SER A CA 1
ATOM 2328 C C . SER A 1 294 ? 218.707 215.415 204.638 1.00 30.16 294 SER A C 1
ATOM 2329 O O . SER A 1 294 ? 218.786 215.313 205.867 1.00 30.07 294 SER A O 1
ATOM 2332 N N . ASP A 1 295 ? 217.805 214.732 203.932 1.00 31.05 295 ASP A N 1
ATOM 2333 C CA . ASP A 1 295 ? 216.713 214.010 204.574 1.00 32.01 295 ASP A CA 1
ATOM 2334 C C . ASP A 1 295 ? 216.831 212.498 204.431 1.00 31.00 295 ASP A C 1
ATOM 2335 O O . ASP A 1 295 ? 215.824 211.792 204.541 1.00 35.90 295 ASP A O 1
ATOM 2340 N N . MET A 1 296 ? 218.034 211.980 204.191 1.00 25.82 296 MET A N 1
ATOM 2341 C CA . MET A 1 296 ? 218.193 210.535 204.094 1.00 25.22 296 MET A CA 1
ATOM 2342 C C . MET A 1 296 ? 218.150 209.863 205.459 1.00 33.98 296 MET A C 1
ATOM 2343 O O . MET A 1 296 ? 217.762 208.694 205.556 1.00 39.55 296 MET A O 1
ATOM 2348 N N . PHE A 1 297 ? 218.531 210.574 206.517 1.00 39.80 297 PHE A N 1
ATOM 2349 C CA . PHE A 1 297 ? 218.320 210.104 207.879 1.00 32.50 297 PHE A CA 1
ATOM 2350 C C . PHE A 1 297 ? 216.978 210.548 208.443 1.00 29.06 297 PHE A C 1
ATOM 2351 O O . PHE A 1 297 ? 216.690 210.272 209.609 1.00 30.74 297 PHE A O 1
ATOM 2359 N N . ASP A 1 298 ? 216.157 211.227 207.646 1.00 34.57 298 ASP A N 1
ATOM 2360 C CA . ASP A 1 298 ? 214.843 211.692 208.062 1.00 36.73 298 ASP A CA 1
ATOM 2361 C C . ASP A 1 298 ? 213.735 210.870 207.421 1.00 36.34 298 ASP A C 1
ATOM 2362 O O . ASP A 1 298 ? 212.876 210.329 208.125 1.00 36.86 298 ASP A O 1
ATOM 2367 N N . THR A 1 299 ? 213.742 210.751 206.095 1.00 33.98 299 THR A N 1
ATOM 2368 C CA . THR A 1 299 ? 212.672 210.051 205.400 1.00 33.01 299 THR A CA 1
ATOM 2369 C C . THR A 1 299 ? 212.857 208.542 205.388 1.00 36.02 299 THR A C 1
ATOM 2370 O O . THR A 1 299 ? 211.902 207.821 205.081 1.00 39.18 299 THR A O 1
ATOM 2374 N N . PHE A 1 300 ? 214.048 208.045 205.715 1.00 36.51 300 PHE A N 1
ATOM 2375 C CA . PHE A 1 300 ? 214.336 206.620 205.676 1.00 35.16 300 PHE A CA 1
ATOM 2376 C C . PHE A 1 300 ? 214.952 206.177 206.997 1.00 34.25 300 PHE A C 1
ATOM 2377 O O . PHE A 1 300 ? 215.280 206.991 207.863 1.00 33.27 300 PHE A O 1
ATOM 2385 N N . ASP A 1 301 ? 215.098 204.864 207.139 1.00 37.49 301 ASP A N 1
ATOM 2386 C CA . ASP A 1 301 ? 215.619 204.298 208.373 1.00 33.85 301 ASP A CA 1
ATOM 2387 C C . ASP A 1 301 ? 217.104 204.624 208.521 1.00 33.24 301 ASP A C 1
ATOM 2388 O O . ASP A 1 301 ? 217.846 204.597 207.536 1.00 33.67 301 ASP A O 1
ATOM 2393 N N . PRO A 1 302 ? 217.560 204.957 209.732 1.00 30.95 302 PRO A N 1
ATOM 2394 C CA . PRO A 1 302 ? 219.000 205.195 209.929 1.00 27.33 302 PRO A CA 1
ATOM 2395 C C . PRO A 1 302 ? 219.877 204.032 209.506 1.00 30.00 302 PRO A C 1
ATOM 2396 O O . PRO A 1 302 ? 220.961 204.252 208.954 1.00 35.40 302 PRO A O 1
ATOM 2400 N N . SER A 1 303 ? 219.443 202.794 209.750 1.00 27.38 303 SER A N 1
ATOM 2401 C CA . SER A 1 303 ? 220.218 201.638 209.318 1.00 21.19 303 SER A CA 1
ATOM 2402 C C . SER A 1 303 ? 220.310 201.546 207.802 1.00 26.87 303 SER A C 1
ATOM 2403 O O . SER A 1 303 ? 221.242 200.924 207.285 1.00 28.37 303 SER A O 1
ATOM 2406 N N . PHE A 1 304 ? 219.361 202.148 207.088 1.00 31.47 304 PHE A N 1
ATOM 2407 C CA . PHE A 1 304 ? 219.374 202.172 205.630 1.00 29.92 304 PHE A CA 1
ATOM 2408 C C . PHE A 1 304 ? 220.339 203.238 205.115 1.00 27.88 304 PHE A C 1
ATOM 2409 O O . PHE A 1 304 ? 221.223 202.954 204.297 1.00 27.93 304 PHE A O 1
ATOM 2417 N N . SER A 1 305 ? 220.209 204.484 205.583 1.00 26.66 305 SER A N 1
ATOM 2418 C CA . SER A 1 305 ? 221.051 205.588 205.195 1.00 23.50 305 SER A CA 1
ATOM 2419 C C . SER A 1 305 ? 222.462 205.417 205.599 1.00 18.42 305 SER A C 1
ATOM 2420 O O . SER A 1 305 ? 223.327 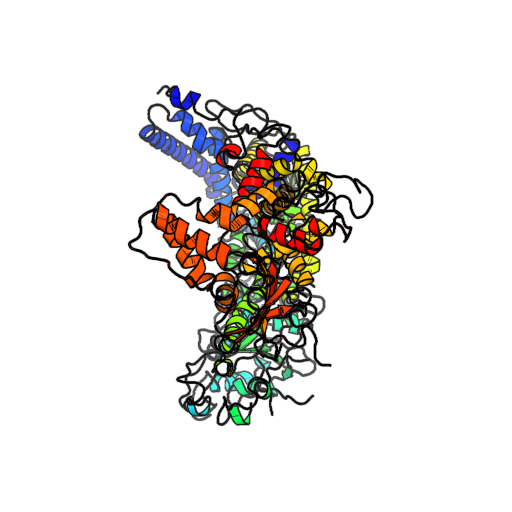205.728 204.866 1.00 20.65 305 SER A O 1
ATOM 2423 N N . ALA A 1 306 ? 222.725 204.916 206.747 1.00 16.18 306 ALA A N 1
ATOM 2424 C CA . ALA A 1 306 ? 224.089 204.641 207.170 1.00 14.73 306 ALA A CA 1
ATOM 2425 C C . ALA A 1 306 ? 224.714 203.491 206.394 1.00 20.90 306 ALA A C 1
ATOM 2426 O O . ALA A 1 306 ? 225.915 203.530 206.111 1.00 22.83 306 ALA A O 1
ATOM 2428 N N . ALA A 1 307 ? 223.930 202.470 206.041 1.00 25.88 307 ALA A N 1
ATOM 2429 C CA . ALA A 1 307 ? 224.443 201.395 205.197 1.00 17.17 307 ALA A CA 1
ATOM 2430 C C . ALA A 1 307 ? 224.803 201.906 203.809 1.00 20.80 307 ALA A C 1
ATOM 2431 O O . ALA A 1 307 ? 225.827 201.510 203.232 1.00 25.45 307 ALA A O 1
ATOM 2433 N N . PHE A 1 308 ? 223.962 202.779 203.252 1.00 17.46 308 PHE A N 1
ATOM 2434 C CA . PHE A 1 308 ? 224.297 203.402 201.979 1.00 16.67 308 PHE A CA 1
ATOM 2435 C C . PHE A 1 308 ? 225.597 204.186 202.082 1.00 20.19 308 PHE A C 1
ATOM 2436 O O . PHE A 1 308 ? 226.434 204.134 201.176 1.00 22.67 308 PHE A O 1
ATOM 2444 N N . ILE A 1 309 ? 225.775 204.930 203.174 1.00 20.55 309 ILE A N 1
ATOM 2445 C CA . ILE A 1 309 ? 227.033 205.639 203.389 1.00 17.55 309 ILE A CA 1
ATOM 2446 C C . ILE A 1 309 ? 228.196 204.656 203.430 1.00 20.20 309 ILE A C 1
ATOM 2447 O O . ILE A 1 309 ? 229.276 204.921 202.886 1.00 23.76 309 ILE A O 1
ATOM 2452 N N . GLN A 1 310 ? 228.004 203.518 204.102 1.00 18.93 310 GLN A N 1
ATOM 2453 C CA . GLN A 1 310 ? 229.073 202.531 204.188 1.00 18.31 310 GLN A CA 1
ATOM 2454 C C . GLN A 1 310 ? 229.475 202.030 202.812 1.00 23.38 310 GLN A C 1
ATOM 2455 O O . GLN A 1 310 ? 230.667 201.895 202.527 1.00 30.07 310 GLN A O 1
ATOM 2461 N N . GLY A 1 311 ? 228.504 201.769 201.939 1.00 22.06 311 GLY A N 1
ATOM 2462 C CA . GLY A 1 311 ? 228.844 201.446 200.560 1.00 22.56 311 GLY A CA 1
ATOM 2463 C C . GLY A 1 311 ? 229.543 202.587 199.845 1.00 23.29 311 GLY A C 1
ATOM 2464 O O . GLY A 1 311 ? 230.490 202.367 199.076 1.00 26.68 311 GLY A O 1
ATOM 2465 N N . TYR A 1 312 ? 229.089 203.816 200.096 1.00 21.27 312 TYR A N 1
ATOM 2466 C CA . TYR A 1 312 ? 229.677 205.008 199.494 1.00 16.75 312 TYR A CA 1
ATOM 2467 C C . TYR A 1 312 ? 231.172 205.091 199.780 1.00 19.21 312 TYR A C 1
ATOM 2468 O O . TYR A 1 312 ? 231.975 205.309 198.868 1.00 30.04 312 TYR A O 1
ATOM 2477 N N . LEU A 1 313 ? 231.581 204.878 200.978 1.00 18.69 313 LEU A N 1
ATOM 2478 C CA . LEU A 1 313 ? 232.970 204.881 201.296 1.00 23.23 313 LEU A CA 1
ATOM 2479 C C . LEU A 1 313 ? 233.619 203.567 200.993 1.00 30.90 313 LEU A C 1
ATOM 2480 O O . LEU A 1 313 ? 234.844 203.513 201.043 1.00 37.92 313 LEU A O 1
ATOM 2485 N N . ALA A 1 314 ? 232.848 202.480 200.779 1.00 29.46 314 ALA A N 1
ATOM 2486 C CA . ALA A 1 314 ? 233.401 201.208 200.332 1.00 28.53 314 ALA A CA 1
ATOM 2487 C C . ALA A 1 314 ? 233.977 201.328 198.932 1.00 31.29 314 ALA A C 1
ATOM 2488 O O . ALA A 1 314 ? 235.016 200.731 198.627 1.00 34.37 314 ALA A O 1
ATOM 2490 N N . LEU A 1 315 ? 233.306 202.086 198.065 1.00 29.17 315 LEU A N 1
ATOM 2491 C CA . LEU A 1 315 ? 233.881 202.382 196.756 1.00 32.54 315 LEU A CA 1
ATOM 2492 C C . LEU A 1 315 ? 235.196 203.136 196.894 1.00 36.56 315 LEU A C 1
ATOM 2493 O O . LEU A 1 315 ? 236.169 202.845 196.188 1.00 38.77 315 LEU A O 1
ATOM 2498 N N . GLN A 1 316 ? 235.238 204.112 197.794 1.00 32.50 316 GLN A N 1
ATOM 2499 C CA . GLN A 1 316 ? 236.383 204.992 197.965 1.00 32.97 316 GLN A CA 1
ATOM 2500 C C . GLN A 1 316 ? 237.440 204.418 198.895 1.00 35.35 316 GLN A C 1
ATOM 2501 O O . GLN A 1 316 ? 238.333 205.159 199.318 1.00 39.95 316 GLN A O 1
ATOM 2507 N N . LYS A 1 317 ? 237.354 203.128 199.223 1.00 32.71 317 LYS A N 1
ATOM 2508 C CA . LYS A 1 317 ? 238.314 202.459 200.102 1.00 33.89 317 LYS A CA 1
ATOM 2509 C C . LYS A 1 317 ? 238.402 203.138 201.465 1.00 39.94 317 LYS A C 1
ATOM 2510 O O . LYS A 1 317 ? 239.432 203.072 202.139 1.00 45.18 317 LYS A O 1
ATOM 2516 N N . LYS A 1 318 ? 237.321 203.796 201.881 1.00 39.37 318 LYS A N 1
ATOM 2517 C CA . LYS A 1 318 ? 237.278 204.495 203.155 1.00 35.52 318 LYS A CA 1
ATOM 2518 C C . LYS A 1 318 ? 236.335 203.846 204.156 1.00 38.11 318 LYS A C 1
ATOM 2519 O O . LYS A 1 318 ? 236.249 204.314 205.296 1.00 41.97 318 LYS A O 1
ATOM 2525 N N . SER A 1 319 ? 235.688 202.749 203.770 1.00 35.75 319 SER A N 1
ATOM 2526 C CA . SER A 1 319 ? 234.736 202.096 204.655 1.00 38.99 319 SER A CA 1
ATOM 2527 C C . SER A 1 319 ? 235.457 201.231 205.673 1.00 40.31 319 SER A C 1
ATOM 2528 O O . SER A 1 319 ? 236.400 200.547 205.321 1.00 41.28 319 SER A O 1
ATOM 2531 N N . LYS A 1 320 ? 235.031 201.267 206.935 1.00 35.47 320 LYS A N 1
ATOM 2532 C CA . LYS A 1 320 ? 235.690 200.548 208.014 1.00 39.03 320 LYS A CA 1
ATOM 2533 C C . LYS A 1 320 ? 234.651 199.798 208.835 1.00 46.30 320 LYS A C 1
ATOM 2534 O O . LYS A 1 320 ? 233.468 200.150 208.851 1.00 45.72 320 LYS A O 1
ATOM 2540 N N . GLY A 1 321 ? 235.111 198.744 209.511 1.00 42.65 321 GLY A N 1
ATOM 2541 C CA . GLY A 1 321 ? 234.315 198.044 210.494 1.00 33.68 321 GLY A CA 1
ATOM 2542 C C . GLY A 1 321 ? 233.447 196.923 209.967 1.00 42.15 321 GLY A C 1
ATOM 2543 O O . GLY A 1 321 ? 232.833 196.211 210.771 1.00 47.13 321 GLY A O 1
ATOM 2544 N N . ALA A 1 322 ? 233.378 196.731 208.654 1.00 47.63 322 ALA A N 1
ATOM 2545 C CA . ALA A 1 322 ? 232.495 195.741 208.058 1.00 40.87 322 ALA A CA 1
ATOM 2546 C C . ALA A 1 322 ? 233.297 194.600 207.448 1.00 44.71 322 ALA A C 1
ATOM 2547 O O . ALA A 1 322 ? 234.399 194.798 206.929 1.00 46.71 322 ALA A O 1
ATOM 2549 N N . ASP A 1 323 ? 232.730 193.399 207.518 1.00 43.51 323 ASP A N 1
ATOM 2550 C CA . ASP A 1 323 ? 233.356 192.225 206.934 1.00 45.77 323 ASP A CA 1
ATOM 2551 C C . ASP A 1 323 ? 233.139 192.195 205.425 1.00 44.78 323 ASP A C 1
ATOM 2552 O O . ASP A 1 323 ? 232.215 192.811 204.888 1.00 43.22 323 ASP A O 1
ATOM 2557 N N . SER A 1 324 ? 234.006 191.454 204.741 1.00 48.36 324 SER A N 1
ATOM 2558 C CA . SER A 1 324 ? 234.003 191.376 203.288 1.00 50.98 324 SER A CA 1
ATOM 2559 C C . SER A 1 324 ? 233.898 189.923 202.849 1.00 47.27 324 SER A C 1
ATOM 2560 O O . SER A 1 324 ? 234.633 189.064 203.345 1.00 45.65 324 SER A O 1
ATOM 2563 N N . LYS A 1 325 ? 232.982 189.657 201.921 1.00 47.18 325 LYS A N 1
ATOM 2564 C CA . LYS A 1 325 ? 232.851 188.343 201.312 1.00 48.47 325 LYS A CA 1
ATOM 2565 C C . LYS A 1 325 ? 232.371 188.526 199.880 1.00 48.63 325 LYS A C 1
ATOM 2566 O O . LYS A 1 325 ? 231.598 189.439 199.585 1.00 49.55 325 LYS A O 1
ATOM 2572 N N . GLU A 1 326 ? 232.839 187.653 198.994 1.00 50.39 326 GLU A N 1
ATOM 2573 C CA . GLU A 1 326 ? 232.558 187.808 197.576 1.00 48.22 326 GLU A CA 1
ATOM 2574 C C . GLU A 1 326 ? 231.103 187.452 197.269 1.00 45.67 326 GLU A C 1
ATOM 2575 O O . GLU A 1 326 ? 230.348 186.990 198.128 1.00 48.67 326 GLU A O 1
ATOM 2581 N N . VAL A 1 327 ? 230.712 187.688 196.015 1.00 42.39 327 VAL A N 1
ATOM 2582 C CA . VAL A 1 327 ? 229.348 187.387 195.588 1.00 40.41 327 VAL A CA 1
ATOM 2583 C C . VAL A 1 327 ? 229.080 185.890 195.674 1.00 43.91 327 VAL A C 1
ATOM 2584 O O . VAL A 1 327 ? 228.017 185.458 196.137 1.00 46.16 327 VAL A O 1
ATOM 2588 N N . ASP A 1 328 ? 230.039 185.075 195.228 1.00 49.52 328 ASP A N 1
ATOM 2589 C CA . ASP A 1 328 ? 229.878 183.627 195.275 1.00 53.55 328 ASP A CA 1
ATOM 2590 C C . ASP A 1 328 ? 229.823 183.086 196.699 1.00 44.58 328 ASP A C 1
ATOM 2591 O O . ASP A 1 328 ? 229.312 181.981 196.909 1.00 40.73 328 ASP A O 1
ATOM 2596 N N . SER A 1 329 ? 230.333 183.834 197.675 1.00 45.94 329 SER A N 1
ATOM 2597 C CA . SER A 1 329 ? 230.344 183.389 199.063 1.00 45.00 329 SER A CA 1
ATOM 2598 C C . SER A 1 329 ? 229.032 183.658 199.788 1.00 34.27 329 SER A C 1
ATOM 2599 O O . SER A 1 329 ? 228.907 183.282 200.957 1.00 31.49 329 SER A O 1
ATOM 2602 N N . LEU A 1 330 ? 228.064 184.295 199.134 1.00 35.10 330 LEU A N 1
ATOM 2603 C CA . LEU A 1 330 ? 226.792 184.583 199.782 1.00 33.74 330 LEU A CA 1
ATOM 2604 C C . LEU A 1 330 ? 226.058 183.292 200.127 1.00 35.60 330 LEU A C 1
ATOM 2605 O O . LEU A 1 330 ? 226.125 182.302 199.394 1.00 40.35 330 LEU A O 1
ATOM 2610 N N . ILE A 1 331 ? 225.355 183.309 201.258 1.00 34.72 331 ILE A N 1
ATOM 2611 C CA . ILE A 1 331 ? 224.617 182.140 201.740 1.00 38.01 331 ILE A CA 1
ATOM 2612 C C . ILE A 1 331 ? 223.197 182.270 201.199 1.00 38.40 331 ILE A C 1
ATOM 2613 O O . ILE A 1 331 ? 222.332 182.912 201.795 1.00 35.39 331 ILE A O 1
ATOM 2618 N N . LYS A 1 332 ? 222.955 181.648 200.046 1.00 39.94 332 LYS A N 1
ATOM 2619 C CA . LYS A 1 332 ? 221.644 181.680 199.412 1.00 38.33 332 LYS A CA 1
ATOM 2620 C C . LYS A 1 332 ? 220.835 180.413 199.639 1.00 42.85 332 LYS A C 1
ATOM 2621 O O . LYS A 1 332 ? 219.602 180.466 199.596 1.00 45.41 332 LYS A O 1
ATOM 2627 N N . ASP A 1 333 ? 221.498 179.279 199.876 1.00 47.62 333 ASP A N 1
ATOM 2628 C CA . ASP A 1 333 ? 220.779 178.036 200.140 1.00 41.13 333 ASP A CA 1
ATOM 2629 C C . ASP A 1 333 ? 220.020 178.110 201.459 1.00 39.84 333 ASP A C 1
ATOM 2630 O O . ASP A 1 333 ? 218.845 177.735 201.533 1.00 40.79 333 ASP A O 1
ATOM 2635 N N . LYS A 1 334 ? 220.676 178.591 202.509 1.00 40.42 334 LYS A N 1
ATOM 2636 C CA . LYS A 1 334 ? 220.045 178.749 203.812 1.00 40.49 334 LYS A CA 1
ATOM 2637 C C . LYS A 1 334 ? 219.228 180.038 203.819 1.00 38.59 334 LYS A C 1
ATOM 2638 O O . LYS A 1 334 ? 218.976 180.649 202.778 1.00 39.40 334 LYS A O 1
ATOM 2644 N N . SER A 1 335 ? 218.786 180.461 204.999 1.00 38.28 335 SER A N 1
ATOM 2645 C CA . SER A 1 335 ? 218.117 181.745 205.107 1.00 40.16 335 SER A CA 1
ATOM 2646 C C . SER A 1 335 ? 219.130 182.878 204.934 1.00 42.52 335 SER A C 1
ATOM 2647 O O . SER A 1 335 ? 220.347 182.677 204.982 1.00 43.02 335 SER A O 1
ATOM 2650 N N . ILE A 1 336 ? 218.606 184.087 204.723 1.00 39.13 336 ILE A N 1
ATOM 2651 C CA . ILE A 1 336 ? 219.465 185.233 204.435 1.00 33.61 336 ILE A CA 1
ATOM 2652 C C . ILE A 1 336 ? 220.359 185.554 205.627 1.00 34.42 336 ILE A C 1
ATOM 2653 O O . ILE A 1 336 ? 221.551 185.842 205.466 1.00 34.88 336 ILE A O 1
ATOM 2658 N N . ILE A 1 337 ? 219.801 185.498 206.840 1.00 27.70 337 ILE A N 1
ATOM 2659 C CA . ILE A 1 337 ? 220.518 185.924 208.038 1.00 26.70 337 ILE A CA 1
ATOM 2660 C C . ILE A 1 337 ? 221.817 185.155 208.238 1.00 29.15 337 ILE A C 1
ATOM 2661 O O . ILE A 1 337 ? 222.727 185.644 208.916 1.00 31.15 337 ILE A O 1
ATOM 2666 N N . GLU A 1 338 ? 221.944 183.967 207.645 1.00 32.10 338 GLU A N 1
ATOM 2667 C CA . GLU A 1 338 ? 223.175 183.200 207.790 1.00 33.89 338 GLU A CA 1
ATOM 2668 C C . GLU A 1 338 ? 224.384 183.931 207.225 1.00 30.66 338 GLU A C 1
ATOM 2669 O O . GLU A 1 338 ? 225.519 183.590 207.576 1.00 28.59 338 GLU A O 1
ATOM 2675 N N . ASN A 1 339 ? 224.170 184.923 206.356 1.00 31.75 339 ASN A N 1
ATOM 2676 C CA . ASN A 1 339 ? 225.286 185.723 205.862 1.00 31.60 339 ASN A CA 1
ATOM 2677 C C . ASN A 1 339 ? 225.957 186.503 206.983 1.00 31.25 339 ASN A C 1
ATOM 2678 O O . ASN A 1 339 ? 227.166 186.758 206.925 1.00 33.89 339 ASN A O 1
ATOM 2683 N N . PHE A 1 340 ? 225.198 186.878 208.012 1.00 29.18 340 PHE A N 1
ATOM 2684 C CA . PHE A 1 340 ? 225.677 187.775 209.052 1.00 21.92 340 PHE A CA 1
ATOM 2685 C C . PHE A 1 340 ? 226.343 187.062 210.219 1.00 22.18 340 PHE A C 1
ATOM 2686 O O . PHE A 1 340 ? 227.041 187.714 211.000 1.00 27.03 340 PHE A O 1
ATOM 2694 N N . PHE A 1 341 ? 226.162 185.751 210.360 1.00 28.14 341 PHE A N 1
ATOM 2695 C CA . PHE A 1 341 ? 226.864 184.998 211.398 1.00 30.79 341 PHE A CA 1
ATOM 2696 C C . PHE A 1 341 ? 228.311 184.823 210.947 1.00 36.18 341 PHE A C 1
ATOM 2697 O O . PHE A 1 341 ? 228.707 183.806 210.374 1.00 50.45 341 PHE A O 1
ATOM 2705 N N . VAL A 1 342 ? 229.113 185.851 211.211 1.00 30.84 342 VAL A N 1
ATOM 2706 C CA . VAL A 1 342 ? 230.492 185.861 210.744 1.00 39.76 342 VAL A CA 1
ATOM 2707 C C . VAL A 1 342 ? 231.385 185.116 211.730 1.00 47.76 342 VAL A C 1
ATOM 2708 O O . VAL A 1 342 ? 231.034 184.892 212.890 1.00 46.62 342 VAL A O 1
ATOM 2712 N N . ASP A 1 343 ? 232.566 184.735 211.251 1.00 58.44 343 ASP A N 1
ATOM 2713 C CA . ASP A 1 343 ? 233.505 183.978 212.066 1.00 69.68 343 ASP A CA 1
ATOM 2714 C C . ASP A 1 343 ? 233.984 184.810 213.249 1.00 66.34 343 ASP A C 1
ATOM 2715 O O . ASP A 1 343 ? 234.197 186.020 213.134 1.00 65.02 343 ASP A O 1
ATOM 2720 N N . ASN A 1 344 ? 234.154 184.150 214.393 1.00 70.81 344 ASN A N 1
ATOM 2721 C CA . ASN A 1 344 ? 234.557 184.818 215.624 1.00 74.96 344 ASN A CA 1
ATOM 2722 C C . ASN A 1 344 ? 236.036 184.665 215.942 1.00 85.20 344 ASN A C 1
ATOM 2723 O O . ASN A 1 344 ? 236.599 185.518 216.636 1.00 77.19 344 ASN A O 1
ATOM 2728 N N . ASN A 1 345 ? 236.677 183.603 215.462 1.00 90.24 345 ASN A N 1
ATOM 2729 C CA . ASN A 1 345 ? 238.093 183.403 215.732 1.00 97.64 345 ASN A CA 1
ATOM 2730 C C . ASN A 1 345 ? 238.930 184.443 214.998 1.00 98.95 345 ASN A C 1
ATOM 2731 O O . ASN A 1 345 ? 238.637 184.808 213.856 1.00 91.24 345 ASN A O 1
ATOM 2736 N N . THR A 1 346 ? 239.977 184.920 215.663 1.00 103.39 346 THR A N 1
ATOM 2737 C CA . THR A 1 346 ? 240.865 185.918 215.079 1.00 111.41 346 THR A CA 1
ATOM 2738 C C . THR A 1 346 ? 241.773 185.296 214.024 1.00 107.29 346 THR A C 1
ATOM 2739 O O . THR A 1 346 ? 242.821 185.847 213.691 1.00 108.07 346 THR A O 1
ATOM 2743 N N . THR A 1 378 ? 239.444 196.310 211.926 1.00 58.38 378 THR A N 1
ATOM 2744 C CA . THR A 1 378 ? 238.750 195.038 212.082 1.00 55.51 378 THR A CA 1
ATOM 2745 C C . THR A 1 378 ? 237.261 195.192 211.805 1.00 49.83 378 THR A C 1
ATOM 2746 O O . THR A 1 378 ? 236.814 196.230 211.320 1.00 53.82 378 THR A O 1
ATOM 2750 N N . VAL A 1 379 ? 236.495 194.151 212.120 1.00 40.98 379 VAL A N 1
ATOM 2751 C CA . VAL A 1 379 ? 235.056 194.118 211.889 1.00 41.26 379 VAL A CA 1
ATOM 2752 C C . VAL A 1 379 ? 234.356 194.100 213.241 1.00 46.08 379 VAL A C 1
ATOM 2753 O O . VAL A 1 379 ? 234.753 193.352 214.143 1.00 53.32 379 VAL A O 1
ATOM 2757 N N . HIS A 1 380 ? 233.330 194.934 213.388 1.00 39.66 380 HIS A N 1
ATOM 2758 C CA . HIS A 1 380 ? 232.596 195.050 214.646 1.00 36.78 380 HIS A CA 1
ATOM 2759 C C . HIS A 1 380 ? 231.476 194.020 214.644 1.00 41.98 380 HIS A C 1
ATOM 2760 O O . HIS A 1 380 ? 230.428 194.223 214.026 1.00 44.73 380 HIS A O 1
ATOM 2767 N N . LYS A 1 381 ? 231.696 192.913 215.349 1.00 38.47 381 LYS A N 1
ATOM 2768 C CA . LYS A 1 381 ? 230.765 191.797 215.388 1.00 30.87 381 LYS A CA 1
ATOM 2769 C C . LYS A 1 381 ? 230.107 191.708 216.758 1.00 30.64 381 LYS A C 1
ATOM 2770 O O . LYS A 1 381 ? 230.777 191.817 217.789 1.00 31.45 381 LYS A O 1
ATOM 2776 N N . THR A 1 382 ? 228.790 191.504 216.758 1.00 30.51 382 THR A N 1
ATOM 2777 C CA . THR A 1 382 ? 227.995 191.404 217.982 1.00 23.63 382 THR A CA 1
ATOM 2778 C C . THR A 1 382 ? 228.028 189.960 218.463 1.00 31.01 382 THR A C 1
ATOM 2779 O O . THR A 1 382 ? 227.206 189.131 218.071 1.00 32.45 382 THR A O 1
ATOM 2783 N N . ASP A 1 383 ? 228.991 189.654 219.331 1.00 33.32 383 ASP A N 1
ATOM 2784 C CA . ASP A 1 383 ? 229.147 188.307 219.878 1.00 31.98 383 ASP A CA 1
ATOM 2785 C C . ASP A 1 383 ? 228.060 188.084 220.924 1.00 34.36 383 ASP A C 1
ATOM 2786 O O . ASP A 1 383 ? 228.256 188.265 222.127 1.00 40.73 383 ASP A O 1
ATOM 2791 N N . LEU A 1 384 ? 226.883 187.676 220.446 1.00 31.09 384 LEU A N 1
ATOM 2792 C CA . LEU A 1 384 ? 225.750 187.473 221.340 1.00 32.14 384 LEU A CA 1
ATOM 2793 C C . LEU A 1 384 ? 225.945 186.283 222.272 1.00 40.93 384 LEU A C 1
ATOM 2794 O O . LEU A 1 384 ? 225.215 186.163 223.260 1.00 46.02 384 LEU A O 1
ATOM 2799 N N . VAL A 1 385 ? 226.901 185.400 221.980 1.00 42.78 385 VAL A N 1
ATOM 2800 C CA . VAL A 1 385 ? 227.226 184.327 222.916 1.00 42.34 385 VAL A CA 1
ATOM 2801 C C . VAL A 1 385 ? 227.794 184.907 224.205 1.00 46.53 385 VAL A C 1
ATOM 2802 O O . VAL A 1 385 ? 227.392 184.524 225.309 1.00 48.86 385 VAL A O 1
ATOM 2806 N N . LYS A 1 386 ? 228.737 185.842 224.082 1.00 45.09 386 LYS A N 1
ATOM 2807 C CA . LYS A 1 386 ? 229.287 186.519 225.251 1.00 46.22 386 LYS A CA 1
ATOM 2808 C C . LYS A 1 386 ? 228.341 187.578 225.799 1.00 45.03 386 LYS A C 1
ATOM 2809 O O . LYS A 1 386 ? 228.331 187.823 227.010 1.00 48.76 386 LYS A O 1
ATOM 2815 N N . ILE A 1 387 ? 227.556 188.220 224.931 1.00 40.89 387 ILE A N 1
ATOM 2816 C CA . ILE A 1 387 ? 226.635 189.261 225.381 1.00 36.93 387 ILE A CA 1
ATOM 2817 C C . ILE A 1 387 ? 225.613 188.687 226.352 1.00 38.99 387 ILE A C 1
ATOM 2818 O O . ILE A 1 387 ? 225.334 189.276 227.404 1.00 41.79 387 ILE A O 1
ATOM 2823 N N . PHE A 1 388 ? 225.051 187.529 226.026 1.00 38.59 388 PHE A N 1
ATOM 2824 C CA . PHE A 1 388 ? 224.018 186.914 226.846 1.00 47.50 388 PHE A CA 1
ATOM 2825 C C . PHE A 1 388 ? 224.577 185.970 227.902 1.00 53.44 388 PHE A C 1
ATOM 2826 O O . PHE A 1 388 ? 223.801 185.423 228.692 1.00 50.90 388 PHE A O 1
ATOM 2834 N N . GLY A 1 389 ? 225.893 185.774 227.937 1.00 56.24 389 GLY A N 1
ATOM 2835 C CA . GLY A 1 389 ? 226.506 185.013 229.015 1.00 59.58 389 GLY A CA 1
ATOM 2836 C C . GLY A 1 389 ? 226.009 183.582 229.072 1.00 58.83 389 GLY A C 1
ATOM 2837 O O . GLY A 1 389 ? 226.037 182.845 228.080 1.00 61.01 389 GLY A O 1
ATOM 2838 N N . ASP A 1 390 ? 225.546 183.179 230.256 1.00 58.91 390 ASP A N 1
ATOM 2839 C CA . ASP A 1 390 ? 225.079 181.822 230.510 1.00 64.79 390 ASP A CA 1
ATOM 2840 C C . ASP A 1 390 ? 223.560 181.712 230.443 1.00 62.80 390 ASP A C 1
ATOM 2841 O O . ASP A 1 390 ? 222.960 180.930 231.187 1.00 64.22 390 ASP A O 1
ATOM 2846 N N . LYS A 1 391 ? 222.925 182.486 229.567 1.00 58.53 391 LYS A N 1
ATOM 2847 C CA . LYS A 1 391 ? 221.481 182.457 229.387 1.00 54.75 391 LYS A CA 1
ATOM 2848 C C . LYS A 1 391 ? 221.167 181.989 227.974 1.00 61.59 391 LYS A C 1
ATOM 2849 O O . LYS A 1 391 ? 221.746 182.493 227.007 1.00 60.18 391 LYS A O 1
ATOM 2855 N N . ASP A 1 392 ? 220.258 181.024 227.859 1.00 60.59 392 ASP A N 1
ATOM 2856 C CA . ASP A 1 392 ? 219.834 180.521 226.557 1.00 58.57 392 ASP A CA 1
ATOM 2857 C C . ASP A 1 392 ? 218.754 181.441 226.004 1.00 57.95 392 ASP A C 1
ATOM 2858 O O . ASP A 1 392 ? 217.658 181.534 226.565 1.00 58.03 392 ASP A O 1
ATOM 2863 N N . VAL A 1 393 ? 219.063 182.124 224.906 1.00 56.95 393 VAL A N 1
ATOM 2864 C CA . VAL A 1 393 ? 218.137 183.042 224.265 1.00 53.36 393 VAL A CA 1
ATOM 2865 C C . VAL A 1 393 ? 217.688 182.527 222.902 1.00 49.76 393 VAL A C 1
ATOM 2866 O O . VAL A 1 393 ? 216.531 182.709 222.518 1.00 53.07 393 VAL A O 1
ATOM 2870 N N . PHE A 1 394 ? 218.580 181.867 222.168 1.00 44.21 394 PHE A N 1
ATOM 2871 C CA . PHE A 1 394 ? 218.249 181.311 220.868 1.00 45.85 394 PHE A CA 1
ATOM 2872 C C . PHE A 1 394 ? 217.856 179.843 221.009 1.00 53.48 394 PHE A C 1
ATOM 2873 O O . PHE A 1 394 ? 217.923 179.251 222.089 1.00 57.91 394 PHE A O 1
ATOM 2881 N N . ALA A 1 395 ? 217.441 179.243 219.897 1.00 48.02 395 ALA A N 1
ATOM 2882 C CA . ALA A 1 395 ? 217.092 177.832 219.883 1.00 45.38 395 ALA A CA 1
ATOM 2883 C C . ALA A 1 395 ? 217.295 177.293 218.477 1.00 49.93 395 ALA A C 1
ATOM 2884 O O . ALA A 1 395 ? 217.283 178.042 217.498 1.00 54.43 395 ALA A O 1
ATOM 2886 N N . GLY A 1 396 ? 217.481 175.979 218.393 1.00 55.02 396 GLY A N 1
ATOM 2887 C CA . GLY A 1 396 ? 217.575 175.329 217.096 1.00 50.50 396 GLY A CA 1
ATOM 2888 C C . GLY A 1 396 ? 218.742 175.840 216.277 1.00 48.93 396 GLY A C 1
ATOM 2889 O O . GLY A 1 396 ? 219.895 175.856 216.726 1.00 50.90 396 GLY A O 1
ATOM 2890 N N . GLU A 1 397 ? 218.440 176.255 215.044 1.00 51.30 397 GLU A N 1
ATOM 2891 C CA . GLU A 1 397 ? 219.487 176.706 214.135 1.00 61.49 397 GLU A CA 1
ATOM 2892 C C . GLU A 1 397 ? 220.158 177.975 214.645 1.00 55.92 397 GLU A C 1
ATOM 2893 O O . GLU A 1 397 ? 221.374 178.136 214.505 1.00 56.30 397 GLU A O 1
ATOM 2899 N N . TYR A 1 398 ? 219.384 178.893 215.229 1.00 46.95 398 TYR A N 1
ATOM 2900 C CA . TYR A 1 398 ? 219.980 180.102 215.783 1.00 39.98 398 TYR A CA 1
ATOM 2901 C C . TYR A 1 398 ? 220.938 179.770 216.919 1.00 45.68 398 TYR A C 1
ATOM 2902 O O . TYR A 1 398 ? 222.043 180.318 216.988 1.00 53.34 398 TYR A O 1
ATOM 2911 N N . LYS A 1 399 ? 220.538 178.864 217.814 1.00 50.32 399 LYS A N 1
ATOM 2912 C CA . LYS A 1 399 ? 221.410 178.485 218.922 1.00 52.70 399 LYS A CA 1
ATOM 2913 C C . LYS A 1 399 ? 222.669 177.789 218.422 1.00 52.21 399 LYS A C 1
ATOM 2914 O O . LYS A 1 399 ? 223.767 178.035 218.934 1.00 53.76 399 LYS A O 1
ATOM 2920 N N . GLN A 1 400 ? 222.529 176.906 217.432 1.00 49.01 400 GLN A N 1
ATOM 2921 C CA . GLN A 1 400 ? 223.699 176.210 216.905 1.00 52.85 400 GLN A CA 1
ATOM 2922 C C . GLN A 1 400 ? 224.645 177.172 216.197 1.00 53.23 400 GLN A C 1
ATOM 2923 O O . GLN A 1 400 ? 225.868 177.077 216.353 1.00 51.59 400 GLN A O 1
ATOM 2929 N N . GLN A 1 401 ? 224.099 178.106 215.417 1.00 52.93 401 GLN A N 1
ATOM 2930 C CA . GLN A 1 401 ? 224.933 179.075 214.715 1.00 49.75 401 GLN A CA 1
ATOM 2931 C C . GLN A 1 401 ? 225.486 180.115 215.679 1.00 53.72 401 GLN A C 1
ATOM 2932 O O . GLN A 1 401 ? 226.703 180.222 215.869 1.00 56.42 401 GLN A O 1
ATOM 2938 N N . ILE A 1 402 ? 224.605 180.880 216.313 1.00 51.71 402 ILE A N 1
ATOM 2939 C CA . ILE A 1 402 ? 225.024 181.901 217.261 1.00 44.21 402 ILE A CA 1
ATOM 2940 C C . ILE A 1 402 ? 225.381 181.266 218.597 1.00 51.58 402 ILE A C 1
ATOM 2941 O O . ILE A 1 402 ? 226.413 180.609 218.725 1.00 56.53 402 ILE A O 1
ATOM 2946 N N . SER A 1 439 ? 232.253 179.715 218.764 1.00 67.98 439 SER A N 1
ATOM 2947 C CA . SER A 1 439 ? 230.923 179.740 218.168 1.00 60.24 439 SER A CA 1
ATOM 2948 C C . SER A 1 439 ? 230.922 180.542 216.872 1.00 60.62 439 SER A C 1
ATOM 2949 O O . SER A 1 439 ? 231.675 180.242 215.948 1.00 65.55 439 SER A O 1
ATOM 2952 N N . LYS A 1 440 ? 230.073 181.566 216.812 1.00 56.98 440 LYS A N 1
ATOM 2953 C CA . LYS A 1 440 ? 229.965 182.396 215.615 1.00 56.32 440 LYS A CA 1
ATOM 2954 C C . LYS A 1 440 ? 229.340 183.725 216.004 1.00 50.02 440 LYS A C 1
ATOM 2955 O O . LYS A 1 440 ? 228.208 183.754 216.495 1.00 45.39 440 LYS A O 1
ATOM 2961 N N . ALA A 1 441 ? 230.069 184.817 215.781 1.00 52.84 441 ALA A N 1
ATOM 2962 C CA . ALA A 1 441 ? 229.569 186.146 216.099 1.00 42.59 441 ALA A CA 1
ATOM 2963 C C . ALA A 1 441 ? 228.458 186.538 215.128 1.00 34.56 441 ALA A C 1
ATOM 2964 O O . ALA A 1 441 ? 228.097 185.793 214.215 1.00 44.07 441 ALA A O 1
ATOM 2966 N N . VAL A 1 442 ? 227.907 187.730 215.330 1.00 23.32 442 VAL A N 1
ATOM 2967 C CA . VAL A 1 442 ? 226.801 188.232 214.524 1.00 18.46 442 VAL A CA 1
ATOM 2968 C C . VAL A 1 442 ? 227.082 189.684 214.174 1.00 25.26 442 VAL A C 1
ATOM 2969 O O . VAL A 1 442 ? 227.600 190.442 214.999 1.00 33.78 442 VAL A O 1
ATOM 2973 N N . VAL A 1 443 ? 226.761 190.069 212.942 1.00 27.97 443 VAL A N 1
ATOM 2974 C CA . VAL A 1 443 ? 226.909 191.436 212.478 1.00 25.67 443 VAL A CA 1
ATOM 2975 C C . VAL A 1 443 ? 225.575 191.906 211.909 1.00 25.25 443 VAL A C 1
ATOM 2976 O O . VAL A 1 443 ? 224.595 191.164 211.866 1.00 26.78 443 VAL A O 1
ATOM 2980 N N . ASP A 1 444 ? 225.551 193.163 211.482 1.00 27.38 444 ASP A N 1
ATOM 2981 C CA . ASP A 1 444 ? 224.408 193.765 210.810 1.00 27.28 444 ASP A CA 1
ATOM 2982 C C . ASP A 1 444 ? 224.679 194.040 209.342 1.00 28.33 444 ASP A C 1
ATOM 2983 O O . ASP A 1 444 ? 223.833 193.746 208.497 1.00 31.18 444 ASP A O 1
ATOM 2988 N N . LEU A 1 445 ? 225.850 194.574 209.017 1.00 26.37 445 LEU A N 1
ATOM 2989 C CA . LEU A 1 445 ? 226.202 194.942 207.656 1.00 23.46 445 LEU A CA 1
ATOM 2990 C C . LEU A 1 445 ? 227.444 194.178 207.231 1.00 23.72 445 LEU A C 1
ATOM 2991 O O . LEU A 1 445 ? 228.401 194.063 208.004 1.00 25.54 445 LEU A O 1
ATOM 2996 N N . ILE A 1 446 ? 227.425 193.656 206.005 1.00 31.48 446 ILE A N 1
ATOM 2997 C CA . ILE A 1 446 ? 228.616 193.087 205.392 1.00 32.73 446 ILE A CA 1
ATOM 2998 C C . ILE A 1 446 ? 228.717 193.583 203.956 1.00 31.23 446 ILE A C 1
ATOM 2999 O O . ILE A 1 446 ? 227.742 194.040 203.351 1.00 28.24 446 ILE A O 1
ATOM 3004 N N . GLU A 1 447 ? 229.932 193.506 203.425 1.00 34.10 447 GLU A N 1
ATOM 3005 C CA . GLU A 1 447 ? 230.249 194.001 202.094 1.00 30.74 447 GLU A CA 1
ATOM 3006 C C . GLU A 1 447 ? 230.383 192.820 201.144 1.00 39.75 447 GLU A C 1
ATOM 3007 O O . GLU A 1 447 ? 231.266 191.974 201.323 1.00 45.95 447 GLU A O 1
ATOM 3013 N N . VAL A 1 448 ? 229.512 192.760 200.142 1.00 38.26 448 VAL A N 1
ATOM 3014 C CA . VAL A 1 448 ? 229.565 191.736 199.110 1.00 36.69 448 VAL A CA 1
ATOM 3015 C C . VAL A 1 448 ? 230.006 192.392 197.807 1.00 39.57 448 VAL A C 1
ATOM 3016 O O . VAL A 1 448 ? 229.437 193.407 197.375 1.00 43.15 448 VAL A O 1
ATOM 3020 N N . LYS A 1 449 ? 231.039 191.816 197.200 1.00 45.41 449 LYS A N 1
ATOM 3021 C CA . LYS A 1 449 ? 231.723 192.376 196.048 1.00 49.52 449 LYS A CA 1
ATOM 3022 C C . LYS A 1 449 ? 231.902 191.295 194.991 1.00 50.65 449 LYS A C 1
ATOM 3023 O O . LYS A 1 449 ? 231.853 190.098 195.283 1.00 52.49 449 LYS A O 1
ATOM 3029 N N . LYS A 1 450 ? 232.106 191.734 193.747 1.00 46.42 450 LYS A N 1
ATOM 3030 C CA . LYS A 1 450 ? 232.261 190.787 192.648 1.00 48.87 450 LYS A CA 1
ATOM 3031 C C . LYS A 1 450 ? 233.526 189.951 192.798 1.00 54.19 450 LYS A C 1
ATOM 3032 O O . LYS A 1 450 ? 233.503 188.736 192.572 1.00 57.36 450 LYS A O 1
ATOM 3038 N N . ASP A 1 451 ? 234.635 190.577 193.179 1.00 62.04 451 ASP A N 1
ATOM 3039 C CA . ASP A 1 451 ? 235.926 189.908 193.187 1.00 67.00 451 ASP A CA 1
ATOM 3040 C C . ASP A 1 451 ? 236.669 190.274 194.463 1.00 67.89 451 ASP A C 1
ATOM 3041 O O . ASP A 1 451 ? 236.398 191.299 195.093 1.00 65.81 451 ASP A O 1
ATOM 3046 N N . SER A 1 452 ? 237.614 189.410 194.841 1.00 70.13 452 SER A N 1
ATOM 3047 C CA . SER A 1 452 ? 238.434 189.674 196.019 1.00 72.13 452 SER A CA 1
ATOM 3048 C C . SER A 1 452 ? 239.274 190.931 195.835 1.00 70.45 452 SER A C 1
ATOM 3049 O O . SER A 1 452 ? 239.437 191.722 196.772 1.00 67.74 452 SER A O 1
ATOM 3052 N N . SER A 1 453 ? 239.820 191.130 194.634 1.00 68.29 453 SER A N 1
ATOM 3053 C CA . SER A 1 453 ? 240.628 192.316 194.377 1.00 70.18 453 SER A CA 1
ATOM 3054 C C . SER A 1 453 ? 239.770 193.568 194.242 1.00 68.53 453 SER A C 1
ATOM 3055 O O . SER A 1 453 ? 240.238 194.672 194.539 1.00 68.71 453 SER A O 1
ATOM 3058 N N . SER A 1 454 ? 238.524 193.421 193.801 1.00 66.55 454 SER A N 1
ATOM 3059 C CA . SER A 1 454 ? 237.658 194.569 193.597 1.00 64.70 454 SER A CA 1
ATOM 3060 C C . SER A 1 454 ? 237.233 195.169 194.937 1.00 66.50 454 SER A C 1
ATOM 3061 O O . SER A 1 454 ? 237.519 194.638 196.013 1.00 67.93 454 SER A O 1
ATOM 3064 N N . GLN A 1 455 ? 236.537 196.299 194.856 1.00 60.22 455 GLN A N 1
ATOM 3065 C CA . GLN A 1 455 ? 236.020 196.980 196.029 1.00 53.31 455 GLN A CA 1
ATOM 3066 C C . GLN A 1 455 ? 234.531 196.702 196.192 1.00 50.84 455 GLN A C 1
ATOM 3067 O O . GLN A 1 455 ? 233.825 196.462 195.207 1.00 49.74 455 GLN A O 1
ATOM 3073 N N . PRO A 1 456 ? 234.034 196.719 197.434 1.00 48.05 456 PRO A N 1
ATOM 3074 C CA . PRO A 1 456 ? 232.625 196.380 197.675 1.00 45.99 456 PRO A CA 1
ATOM 3075 C C . PRO A 1 456 ? 231.647 197.275 196.934 1.00 45.09 456 PRO A C 1
ATOM 3076 O O . PRO A 1 456 ? 231.543 198.471 197.221 1.00 34.72 456 PRO A O 1
ATOM 3080 N N . ASP A 1 457 ? 230.914 196.698 195.986 1.00 47.43 457 ASP A N 1
ATOM 3081 C CA . ASP A 1 457 ? 229.875 197.428 195.276 1.00 43.70 457 ASP A CA 1
ATOM 3082 C C . ASP A 1 457 ? 228.482 197.138 195.803 1.00 40.54 457 ASP A C 1
ATOM 3083 O O . ASP A 1 457 ? 227.572 197.945 195.588 1.00 37.24 457 ASP A O 1
ATOM 3088 N N . TYR A 1 458 ? 228.290 196.010 196.484 1.00 35.81 458 TYR A N 1
ATOM 3089 C CA . TYR A 1 458 ? 227.014 195.688 197.101 1.00 32.99 458 TYR A CA 1
ATOM 3090 C C . TYR A 1 458 ? 227.188 195.610 198.611 1.00 29.41 458 TYR A C 1
ATOM 3091 O O . TYR A 1 458 ? 228.201 195.107 199.107 1.00 30.63 458 TYR A O 1
ATOM 3100 N N . ILE A 1 459 ? 226.211 196.133 199.340 1.00 26.32 459 ILE A N 1
ATOM 3101 C CA . ILE A 1 459 ? 226.245 196.175 200.794 1.00 24.20 459 ILE A CA 1
ATOM 3102 C C . ILE A 1 459 ? 224.963 195.526 201.294 1.00 28.55 459 ILE A C 1
ATOM 3103 O O . ILE A 1 459 ? 223.867 195.911 200.874 1.00 30.57 459 ILE A O 1
ATOM 3108 N N . LEU A 1 460 ? 225.093 194.533 202.168 1.00 26.07 460 LEU A N 1
ATOM 3109 C CA . LEU A 1 460 ? 223.939 193.816 202.694 1.00 20.93 460 LEU A CA 1
ATOM 3110 C C . LEU A 1 460 ? 223.804 194.144 204.172 1.00 24.11 460 LEU A C 1
ATOM 3111 O O . LEU A 1 460 ? 224.727 193.886 204.953 1.00 27.17 460 LEU A O 1
ATOM 3116 N N . SER A 1 461 ? 222.662 194.714 204.554 1.00 27.95 461 SER A N 1
ATOM 3117 C CA . SER A 1 461 ? 222.450 195.142 205.929 1.00 29.66 461 SER A CA 1
ATOM 3118 C C . SER A 1 461 ? 220.991 194.941 206.304 1.00 31.63 461 SER A C 1
ATOM 3119 O O . SER A 1 461 ? 220.099 195.132 205.479 1.00 33.50 461 SER A O 1
ATOM 3122 N N . ARG A 1 462 ? 220.751 194.578 207.560 1.00 29.09 462 ARG A N 1
ATOM 3123 C CA . ARG A 1 462 ? 219.403 194.342 208.057 1.00 27.94 462 ARG A CA 1
ATOM 3124 C C . ARG A 1 462 ? 218.978 195.477 208.977 1.00 33.82 462 ARG A C 1
ATOM 3125 O O . ARG A 1 462 ? 219.694 195.820 209.923 1.00 38.94 462 ARG A O 1
ATOM 3133 N N . GLY A 1 463 ? 217.812 196.050 208.703 1.00 32.67 463 GLY A N 1
ATOM 3134 C CA . GLY A 1 463 ? 217.305 197.154 209.490 1.00 37.32 463 GLY A CA 1
ATOM 3135 C C . GLY A 1 463 ? 215.956 196.882 210.120 1.00 39.16 463 GLY A C 1
ATOM 3136 O O . GLY A 1 463 ? 215.707 195.785 210.627 1.00 32.28 463 GLY A O 1
ATOM 3137 N N . LYS A 1 464 ? 215.074 197.882 210.095 1.00 47.37 464 LYS A N 1
ATOM 3138 C CA . LYS A 1 464 ? 213.777 197.742 210.748 1.00 42.48 464 LYS A CA 1
ATOM 3139 C C . LYS A 1 464 ? 212.844 196.836 209.956 1.00 47.09 464 LYS A C 1
ATOM 3140 O O . LYS A 1 464 ? 212.145 195.999 210.537 1.00 48.97 464 LYS A O 1
ATOM 3146 N N . ASP A 1 465 ? 212.812 196.990 208.633 1.00 47.27 465 ASP A N 1
ATOM 3147 C CA . ASP A 1 465 ? 211.864 196.281 207.784 1.00 44.24 465 ASP A CA 1
ATOM 3148 C C . ASP A 1 465 ? 212.519 195.142 207.008 1.00 42.09 465 ASP A C 1
A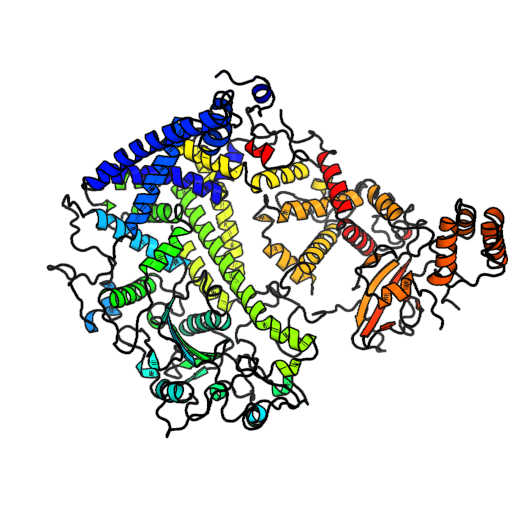TOM 3149 O O . ASP A 1 465 ? 212.165 194.890 205.856 1.00 51.44 465 ASP A O 1
ATOM 3154 N N . GLY A 1 466 ? 213.475 194.449 207.618 1.00 35.43 466 GLY A N 1
ATOM 3155 C CA . GLY A 1 466 ? 214.079 193.303 206.969 1.00 37.31 466 GLY A CA 1
ATOM 3156 C C . GLY A 1 466 ? 215.498 193.545 206.506 1.00 29.94 466 GLY A C 1
ATOM 3157 O O . GLY A 1 466 ? 216.161 194.464 206.986 1.00 30.20 466 GLY A O 1
ATOM 3158 N N . ILE A 1 467 ? 215.968 192.743 205.555 1.00 27.28 467 ILE A N 1
ATOM 3159 C CA . ILE A 1 467 ? 217.336 192.830 205.052 1.00 26.24 467 ILE A CA 1
ATOM 3160 C C . ILE A 1 467 ? 217.321 193.500 203.689 1.00 29.98 467 ILE A C 1
ATOM 3161 O O . ILE A 1 467 ? 216.620 193.049 202.778 1.00 33.53 467 ILE A O 1
ATOM 3166 N N . HIS A 1 468 ? 218.102 194.565 203.542 1.00 28.59 468 HIS A N 1
ATOM 3167 C CA . HIS A 1 468 ? 218.262 195.257 202.274 1.00 32.18 468 HIS A CA 1
ATOM 3168 C C . HIS A 1 468 ? 219.641 194.960 201.703 1.00 29.19 468 HIS A C 1
ATOM 3169 O O . HIS A 1 468 ? 220.654 195.069 202.408 1.00 29.66 468 HIS A O 1
ATOM 3176 N N . LEU A 1 469 ? 219.667 194.570 200.434 1.00 27.31 469 LEU A N 1
ATOM 3177 C CA . LEU A 1 469 ? 220.876 194.601 199.622 1.00 27.89 469 LEU A CA 1
ATOM 3178 C C . LEU A 1 469 ? 220.830 195.893 198.821 1.00 31.83 469 LEU A C 1
ATOM 3179 O O . LEU A 1 469 ? 219.902 196.108 198.034 1.00 34.73 469 LEU A O 1
ATOM 3184 N N . MET A 1 470 ? 221.821 196.751 199.028 1.00 30.19 470 MET A N 1
ATOM 3185 C CA . MET A 1 470 ? 221.886 198.054 198.391 1.00 27.22 470 MET A CA 1
ATOM 3186 C C . MET A 1 470 ? 223.145 198.151 197.546 1.00 29.52 470 MET A C 1
ATOM 3187 O O . MET A 1 470 ? 224.168 197.535 197.860 1.00 27.25 470 MET A O 1
ATOM 3192 N N . ALA A 1 471 ? 223.058 198.915 196.467 1.00 29.06 471 ALA A N 1
ATOM 3193 C CA . ALA A 1 471 ? 224.239 199.232 195.681 1.00 24.61 471 ALA A CA 1
ATOM 3194 C C . ALA A 1 471 ? 224.057 200.614 195.087 1.00 25.40 471 ALA A C 1
ATOM 3195 O O . ALA A 1 471 ? 223.040 200.883 194.444 1.00 29.94 471 ALA A O 1
ATOM 3197 N N . VAL A 1 472 ? 225.031 201.483 195.309 1.00 21.25 472 VAL A N 1
ATOM 3198 C CA . VAL A 1 472 ? 225.052 202.784 194.659 1.00 21.59 472 VAL A CA 1
ATOM 3199 C C . VAL A 1 472 ? 225.488 202.566 193.215 1.00 27.18 472 VAL A C 1
ATOM 3200 O O . VAL A 1 472 ? 226.450 201.839 192.943 1.00 30.48 472 VAL A O 1
ATOM 3204 N N . ASP A 1 473 ? 224.730 203.123 192.281 1.00 23.90 473 ASP A N 1
ATOM 3205 C CA . ASP A 1 473 ? 225.042 202.941 190.876 1.00 23.17 473 ASP A CA 1
ATOM 3206 C C . ASP A 1 473 ? 225.909 204.089 190.388 1.00 25.19 473 ASP A C 1
ATOM 3207 O O . ASP A 1 473 ? 225.662 205.255 190.708 1.00 25.82 473 ASP A O 1
ATOM 3212 N N . GLY A 1 474 ? 226.936 203.754 189.615 1.00 25.31 474 GLY A N 1
ATOM 3213 C CA . GLY A 1 474 ? 227.903 204.756 189.234 1.00 25.90 474 GLY A CA 1
ATOM 3214 C C . GLY A 1 474 ? 228.888 205.107 190.318 1.00 23.03 474 GLY A C 1
ATOM 3215 O O . GLY A 1 474 ? 229.671 206.043 190.145 1.00 31.38 474 GLY A O 1
ATOM 3216 N N . GLY A 1 475 ? 228.868 204.388 191.439 1.00 24.68 475 GLY A N 1
ATOM 3217 C CA . GLY A 1 475 ? 229.839 204.649 192.484 1.00 22.57 475 GLY A CA 1
ATOM 3218 C C . GLY A 1 475 ? 231.262 204.427 192.015 1.00 23.35 475 GLY A C 1
ATOM 3219 O O . GLY A 1 475 ? 232.158 205.212 192.328 1.00 26.77 475 GLY A O 1
ATOM 3220 N N . SER A 1 476 ? 231.489 203.359 191.251 1.00 24.43 476 SER A N 1
ATOM 3221 C CA . SER A 1 476 ? 232.801 203.159 190.653 1.00 28.58 476 SER A CA 1
ATOM 3222 C C . SER A 1 476 ? 233.126 204.239 189.632 1.00 31.80 476 SER A C 1
ATOM 3223 O O . SER A 1 476 ? 234.303 204.452 189.322 1.00 38.72 476 SER A O 1
ATOM 3226 N N . HIS A 1 477 ? 232.111 204.928 189.110 1.00 29.67 477 HIS A N 1
ATOM 3227 C CA . HIS A 1 477 ? 232.338 205.993 188.140 1.00 26.40 477 HIS A CA 1
ATOM 3228 C C . HIS A 1 477 ? 232.735 207.294 188.827 1.00 26.47 477 HIS A C 1
ATOM 3229 O O . HIS A 1 477 ? 233.833 207.816 188.609 1.00 32.47 477 HIS A O 1
ATOM 3236 N N . TYR A 1 478 ? 231.855 207.826 189.674 1.00 26.38 478 TYR A N 1
ATOM 3237 C CA . TYR A 1 478 ? 232.029 209.158 190.233 1.00 20.31 478 TYR A CA 1
ATOM 3238 C C . TYR A 1 478 ? 232.453 209.161 191.696 1.00 21.67 478 TYR A C 1
ATOM 3239 O O . TYR A 1 478 ? 232.441 210.222 192.324 1.00 30.12 478 TYR A O 1
ATOM 3248 N N . LEU A 1 479 ? 232.832 208.017 192.256 1.00 19.89 479 LEU A N 1
ATOM 3249 C CA . LEU A 1 479 ? 233.382 207.962 193.607 1.00 25.16 479 LEU A CA 1
ATOM 3250 C C . LEU A 1 479 ? 234.631 207.092 193.584 1.00 29.09 479 LEU A C 1
ATOM 3251 O O . LEU A 1 479 ? 234.550 205.886 193.332 1.00 30.19 479 LEU A O 1
ATOM 3256 N N . THR A 1 480 ? 235.782 207.701 193.846 1.00 28.53 480 THR A N 1
ATOM 3257 C CA . THR A 1 480 ? 237.054 206.999 193.884 1.00 31.12 480 THR A CA 1
ATOM 3258 C C . THR A 1 480 ? 237.796 207.394 195.153 1.00 32.50 480 THR A C 1
ATOM 3259 O O . THR A 1 480 ? 237.304 208.184 195.964 1.00 34.86 480 THR A O 1
ATOM 3263 N N . GLU A 1 481 ? 238.995 206.834 195.323 1.00 34.59 481 GLU A N 1
ATOM 3264 C CA . GLU A 1 481 ? 239.762 207.083 196.539 1.00 42.90 481 GLU A CA 1
ATOM 3265 C C . GLU A 1 481 ? 240.098 208.560 196.702 1.00 45.91 481 GLU A C 1
ATOM 3266 O O . GLU A 1 481 ? 240.265 209.037 197.831 1.00 46.43 481 GLU A O 1
ATOM 3272 N N . SER A 1 482 ? 240.197 209.299 195.596 1.00 44.83 482 SER A N 1
ATOM 3273 C CA . SER A 1 482 ? 240.462 210.730 195.678 1.00 41.13 482 SER A CA 1
ATOM 3274 C C . SER A 1 482 ? 239.272 211.509 196.217 1.00 39.53 482 SER A C 1
ATOM 3275 O O . SER A 1 482 ? 239.442 212.654 196.648 1.00 38.92 482 SER A O 1
ATOM 3278 N N . GLY A 1 483 ? 238.076 210.922 196.200 1.00 44.38 483 GLY A N 1
ATOM 3279 C CA . GLY A 1 483 ? 236.882 211.558 196.704 1.00 38.88 483 GLY A CA 1
ATOM 3280 C C . GLY A 1 483 ? 235.765 211.469 195.691 1.00 34.86 483 GLY A C 1
ATOM 3281 O O . GLY A 1 483 ? 235.791 210.639 194.777 1.00 32.25 483 GLY A O 1
ATOM 3282 N N . ARG A 1 484 ? 234.769 212.331 195.820 1.00 32.03 484 ARG A N 1
ATOM 3283 C CA . ARG A 1 484 ? 233.662 212.353 194.910 1.00 26.72 484 ARG A CA 1
ATOM 3284 C C . ARG A 1 484 ? 233.975 213.202 193.739 1.00 25.36 484 ARG A C 1
ATOM 3285 O O . ARG A 1 484 ? 234.501 214.280 193.912 1.00 31.51 484 ARG A O 1
ATOM 3293 N N . ASP A 1 485 ? 233.708 212.740 192.534 1.00 23.97 485 ASP A N 1
ATOM 3294 C CA . ASP A 1 485 ? 233.867 213.500 191.296 1.00 26.04 485 ASP A CA 1
ATOM 3295 C C . ASP A 1 485 ? 232.494 214.048 190.928 1.00 25.15 485 ASP A C 1
ATOM 3296 O O . ASP A 1 485 ? 231.638 213.324 190.417 1.00 24.92 485 ASP A O 1
ATOM 3301 N N . VAL A 1 486 ? 232.290 215.337 191.200 1.00 22.81 486 VAL A N 1
ATOM 3302 C CA . VAL A 1 486 ? 230.964 215.930 191.073 1.00 18.71 486 VAL A CA 1
ATOM 3303 C C . VAL A 1 486 ? 230.551 216.061 189.615 1.00 19.27 486 VAL A C 1
ATOM 3304 O O . VAL A 1 486 ? 229.361 215.983 189.294 1.00 20.67 486 VAL A O 1
ATOM 3308 N N . ALA A 1 487 ? 231.508 216.276 188.711 1.00 21.26 487 ALA A N 1
ATOM 3309 C CA . ALA A 1 487 ? 231.174 216.319 187.291 1.00 21.41 487 ALA A CA 1
ATOM 3310 C C . ALA A 1 487 ? 230.664 214.969 186.809 1.00 20.67 487 ALA A C 1
ATOM 3311 O O . ALA A 1 487 ? 229.622 214.885 186.146 1.00 22.73 487 ALA A O 1
ATOM 3313 N N . LYS A 1 488 ? 231.379 213.895 187.153 1.00 22.95 488 LYS A N 1
ATOM 3314 C CA . LYS A 1 488 ? 230.936 212.557 186.782 1.00 25.28 488 LYS A CA 1
ATOM 3315 C C . LYS A 1 488 ? 229.622 212.199 187.465 1.00 20.75 488 LYS A C 1
ATOM 3316 O O . LYS A 1 488 ? 228.776 211.525 186.871 1.00 22.51 488 LYS A O 1
ATOM 3322 N N . GLN A 1 489 ? 229.439 212.627 188.716 1.00 18.12 489 GLN A N 1
ATOM 3323 C CA . GLN A 1 489 ? 228.191 212.345 189.417 1.00 17.03 489 GLN A CA 1
ATOM 3324 C C . GLN A 1 489 ? 227.014 213.050 188.758 1.00 19.10 489 GLN A C 1
ATOM 3325 O O . GLN A 1 489 ? 225.936 212.463 188.598 1.00 25.06 489 GLN A O 1
ATOM 3331 N N . LYS A 1 490 ? 227.200 214.313 188.373 1.00 17.87 490 LYS A N 1
ATOM 3332 C CA . LYS A 1 490 ? 226.153 215.023 187.652 1.00 16.68 490 LYS A CA 1
ATOM 3333 C C . LYS A 1 490 ? 225.866 214.351 186.320 1.00 20.09 490 LYS A C 1
ATOM 3334 O O . LYS A 1 490 ? 224.705 214.224 185.920 1.00 23.12 490 LYS A O 1
ATOM 3340 N N . LYS A 1 491 ? 226.913 213.895 185.628 1.00 22.97 491 LYS A N 1
ATOM 3341 C CA . LYS A 1 491 ? 226.716 213.198 184.361 1.00 23.51 491 LYS A CA 1
ATOM 3342 C C . LYS A 1 491 ? 225.916 211.916 184.555 1.00 24.23 491 LYS A C 1
ATOM 3343 O O . LYS A 1 491 ? 225.006 211.614 183.776 1.00 27.22 491 LYS A O 1
ATOM 3349 N N . PHE A 1 492 ? 226.232 211.151 185.601 1.00 24.08 492 PHE A N 1
ATOM 3350 C CA . PHE A 1 492 ? 225.558 209.873 185.810 1.00 23.40 492 PHE A CA 1
ATOM 3351 C C . PHE A 1 492 ? 224.101 210.080 186.210 1.00 21.96 492 PHE A C 1
ATOM 3352 O O . PHE A 1 492 ? 223.205 209.379 185.722 1.00 27.05 492 PHE A O 1
ATOM 3360 N N . LEU A 1 493 ? 223.843 211.023 187.113 1.00 18.08 493 LEU A N 1
ATOM 3361 C CA . LEU A 1 493 ? 222.460 211.299 187.477 1.00 19.83 493 LEU A CA 1
ATOM 3362 C C . LEU A 1 493 ? 221.678 211.901 186.317 1.00 22.72 493 LEU A C 1
ATOM 3363 O O . LEU A 1 493 ? 220.474 211.651 186.201 1.00 25.20 493 LEU A O 1
ATOM 3368 N N . LEU A 1 494 ? 222.339 212.656 185.436 1.00 22.36 494 LEU A N 1
ATOM 3369 C CA . LEU A 1 494 ? 221.684 213.110 184.216 1.00 22.09 494 LEU A CA 1
ATOM 3370 C C . LEU A 1 494 ? 221.374 211.939 183.296 1.00 24.29 494 LEU A C 1
ATOM 3371 O O . LEU A 1 494 ? 220.341 211.929 182.623 1.00 30.10 494 LEU A O 1
ATOM 3376 N N . PHE A 1 495 ? 222.263 210.947 183.250 1.00 25.38 495 PHE A N 1
ATOM 3377 C CA . PHE A 1 495 ? 221.987 209.736 182.485 1.00 26.10 495 PHE A CA 1
ATOM 3378 C C . PHE A 1 495 ? 220.749 209.026 183.015 1.00 26.67 495 PHE A C 1
ATOM 3379 O O . PHE A 1 495 ? 219.899 208.574 182.242 1.00 28.68 495 PHE A O 1
ATOM 3387 N N . ARG A 1 496 ? 220.646 208.896 184.339 1.00 24.47 496 ARG A N 1
ATOM 3388 C CA . ARG A 1 496 ? 219.468 208.262 184.927 1.00 23.41 496 ARG A CA 1
ATOM 3389 C C . ARG A 1 496 ? 218.200 209.065 184.655 1.00 27.94 496 ARG A C 1
ATOM 3390 O O . ARG A 1 496 ? 217.145 208.486 184.359 1.00 29.33 496 ARG A O 1
ATOM 3398 N N . ALA A 1 497 ? 218.281 210.394 184.743 1.00 29.52 497 ALA A N 1
ATOM 3399 C CA . ALA A 1 497 ? 217.137 211.236 184.411 1.00 24.37 497 ALA A CA 1
ATOM 3400 C C . ALA A 1 497 ? 216.759 211.133 182.940 1.00 26.14 497 ALA A C 1
ATOM 3401 O O . ALA A 1 497 ? 215.577 211.239 182.600 1.00 31.15 497 ALA A O 1
ATOM 3403 N N . LEU A 1 498 ? 217.742 210.936 182.061 1.00 23.26 498 LEU A N 1
ATOM 3404 C CA . LEU A 1 498 ? 217.459 210.708 180.649 1.00 24.65 498 LEU A CA 1
ATOM 3405 C C . LEU A 1 498 ? 216.791 209.356 180.439 1.00 37.06 498 LEU A C 1
ATOM 3406 O O . LEU A 1 498 ? 215.858 209.233 179.637 1.00 43.86 498 LEU A O 1
ATOM 3411 N N . GLN A 1 499 ? 217.270 208.333 181.150 1.00 33.63 499 GLN A N 1
ATOM 3412 C CA . GLN A 1 499 ? 216.612 207.032 181.152 1.00 27.46 499 GLN A CA 1
ATOM 3413 C C . GLN A 1 499 ? 215.139 207.177 181.498 1.00 34.44 499 GLN A C 1
ATOM 3414 O O . GLN A 1 499 ? 214.266 206.654 180.798 1.00 46.49 499 GLN A O 1
ATOM 3420 N N . THR A 1 500 ? 214.847 207.904 182.576 1.00 33.23 500 THR A N 1
ATOM 3421 C CA . THR A 1 500 ? 213.461 208.102 182.981 1.00 36.20 500 THR A CA 1
ATOM 3422 C C . THR A 1 500 ? 212.686 208.985 182.010 1.00 38.73 500 THR A C 1
ATOM 3423 O O . THR A 1 500 ? 211.465 208.834 181.895 1.00 40.24 500 THR A O 1
ATOM 3427 N N . LYS A 1 501 ? 213.365 209.900 181.312 1.00 40.44 501 LYS A N 1
ATOM 3428 C CA . LYS A 1 501 ? 212.665 210.875 180.481 1.00 43.99 501 LYS A CA 1
ATOM 3429 C C . LYS A 1 501 ? 211.941 210.212 179.317 1.00 47.38 501 LYS A C 1
ATOM 3430 O O . LYS A 1 501 ? 210.786 210.544 179.026 1.00 53.23 501 LYS A O 1
ATOM 3436 N N . TYR A 1 502 ? 212.596 209.271 178.640 1.00 47.48 502 TYR A N 1
ATOM 3437 C CA . TYR A 1 502 ? 212.053 208.663 177.432 1.00 50.60 502 TYR A CA 1
ATOM 3438 C C . TYR A 1 502 ? 211.589 207.227 177.644 1.00 47.90 502 TYR A C 1
ATOM 3439 O O . TYR A 1 502 ? 211.345 206.516 176.664 1.00 48.55 502 TYR A O 1
ATOM 3448 N N . GLY A 1 503 ? 211.454 206.788 178.891 1.00 53.79 503 GLY A N 1
ATOM 3449 C CA . GLY A 1 503 ? 210.981 205.440 179.164 1.00 52.69 503 GLY A CA 1
ATOM 3450 C C . GLY A 1 503 ? 211.885 204.355 178.624 1.00 57.00 503 GLY A C 1
ATOM 3451 O O . GLY A 1 503 ? 211.398 203.344 178.105 1.00 61.01 503 GLY A O 1
ATOM 3452 N N . LEU A 1 504 ? 213.204 204.606 178.761 1.00 53.53 504 LEU A N 1
ATOM 3453 C CA . LEU A 1 504 ? 214.249 203.699 178.275 1.00 60.46 504 LEU A CA 1
ATOM 3454 C C . LEU A 1 504 ? 214.851 202.845 179.357 1.00 59.91 504 LEU A C 1
ATOM 3455 O O . LEU A 1 504 ? 215.969 202.357 179.247 1.00 60.49 504 LEU A O 1
ATOM 3460 N N . VAL A 1 505 ? 214.125 202.668 180.432 1.00 58.56 505 VAL A N 1
ATOM 3461 C CA . VAL A 1 505 ? 214.556 201.784 181.507 1.00 66.17 505 VAL A CA 1
ATOM 3462 C C . VAL A 1 505 ? 214.182 200.340 181.182 1.00 64.46 505 VAL A C 1
ATOM 3463 O O . VAL A 1 505 ? 213.371 200.058 180.296 1.00 62.27 505 VAL A O 1
ATOM 3467 N N . ASP A 1 506 ? 214.789 199.411 181.919 1.00 68.02 506 ASP A N 1
ATOM 3468 C CA . ASP A 1 506 ? 214.479 198.000 181.752 1.00 71.98 506 ASP A CA 1
ATOM 3469 C C . ASP A 1 506 ? 213.035 197.719 182.156 1.00 70.46 506 ASP A C 1
ATOM 3470 O O . ASP A 1 506 ? 212.430 198.441 182.951 1.00 71.82 506 ASP A O 1
ATOM 3475 N N . THR A 1 507 ? 212.477 196.651 181.583 1.00 67.05 507 THR A N 1
ATOM 3476 C CA . THR A 1 507 ? 211.097 196.292 181.889 1.00 68.09 507 THR A CA 1
ATOM 3477 C C . THR A 1 507 ? 210.954 195.753 183.307 1.00 65.08 507 THR A C 1
ATOM 3478 O O . THR A 1 507 ? 209.900 195.923 183.929 1.00 63.29 507 THR A O 1
ATOM 3482 N N . ASP A 1 508 ? 211.995 195.111 183.835 1.00 65.92 508 ASP A N 1
ATOM 3483 C CA . ASP A 1 508 ? 211.931 194.512 185.162 1.00 63.76 508 ASP A CA 1
ATOM 3484 C C . ASP A 1 508 ? 212.174 195.514 186.282 1.00 65.21 508 ASP A C 1
ATOM 3485 O O . ASP A 1 508 ? 212.094 195.135 187.455 1.00 63.74 508 ASP A O 1
ATOM 3490 N N . THR A 1 509 ? 212.474 196.769 185.957 1.00 63.01 509 THR A N 1
ATOM 3491 C CA . THR A 1 509 ? 212.678 197.809 186.954 1.00 55.81 509 THR A CA 1
ATOM 3492 C C . THR A 1 509 ? 211.865 199.039 186.581 1.00 56.15 509 THR A C 1
ATOM 3493 O O . THR A 1 509 ? 211.584 199.288 185.407 1.00 60.18 509 THR A O 1
ATOM 3497 N N . THR A 1 510 ? 211.475 199.800 187.597 1.00 58.25 510 THR A N 1
ATOM 3498 C CA . THR A 1 510 ? 210.719 201.031 187.411 1.00 63.40 510 THR A CA 1
ATOM 3499 C C . THR A 1 510 ? 211.464 202.168 188.093 1.00 58.95 510 THR A C 1
ATOM 3500 O O . THR A 1 510 ? 211.870 202.042 189.253 1.00 56.18 510 THR A O 1
ATOM 3504 N N . TYR A 1 511 ? 211.647 203.270 187.373 1.00 52.23 511 TYR A N 1
ATOM 3505 C CA . TYR A 1 511 ? 212.391 204.414 187.892 1.00 50.77 511 TYR A CA 1
ATOM 3506 C C . TYR A 1 511 ? 211.425 205.326 188.634 1.00 56.98 511 TYR A C 1
ATOM 3507 O O . TYR A 1 511 ? 210.671 206.086 188.021 1.00 61.52 511 TYR A O 1
ATOM 3516 N N . ASP A 1 512 ? 211.444 205.250 189.959 1.00 55.65 512 ASP A N 1
ATOM 3517 C CA . ASP A 1 512 ? 210.802 206.265 190.792 1.00 50.71 512 ASP A CA 1
ATOM 3518 C C . ASP A 1 512 ? 211.796 207.370 191.132 1.00 47.43 512 ASP A C 1
ATOM 3519 O O . ASP A 1 512 ? 211.986 207.744 192.288 1.00 49.20 512 ASP A O 1
ATOM 3524 N N . PHE A 1 513 ? 212.441 207.898 190.093 1.00 47.55 513 PHE A N 1
ATOM 3525 C CA . PHE A 1 513 ? 213.559 208.828 190.232 1.00 42.73 513 PHE A CA 1
ATOM 3526 C C . PHE A 1 513 ? 213.346 210.014 189.297 1.00 37.14 513 PHE A C 1
ATOM 3527 O O . PHE A 1 513 ? 213.574 209.910 188.089 1.00 33.62 513 PHE A O 1
ATOM 3535 N N . LYS A 1 514 ? 212.914 211.138 189.860 1.00 36.34 514 LYS A N 1
ATOM 3536 C CA . LYS A 1 514 ? 212.785 212.396 189.135 1.00 37.59 514 LYS A CA 1
ATOM 3537 C C . LYS A 1 514 ? 213.840 213.352 189.675 1.00 35.76 514 LYS A C 1
ATOM 3538 O O . LYS A 1 514 ? 213.698 213.875 190.785 1.00 43.89 514 LYS A O 1
ATOM 3544 N N . LEU A 1 515 ? 214.900 213.576 188.895 1.00 31.06 515 LEU A N 1
ATOM 3545 C CA . LEU A 1 515 ? 215.964 214.465 189.348 1.00 31.27 515 LEU A CA 1
ATOM 3546 C C . LEU A 1 515 ? 215.506 215.916 189.391 1.00 37.28 515 LEU A C 1
ATOM 3547 O O . LEU A 1 515 ? 215.921 216.667 190.280 1.00 33.12 515 LEU A O 1
ATOM 3552 N N . PHE A 1 516 ? 214.663 216.331 188.444 1.00 43.94 516 PHE A N 1
ATOM 3553 C CA . PHE A 1 516 ? 214.220 217.721 188.415 1.00 38.49 516 PHE A CA 1
ATOM 3554 C C . PHE A 1 516 ? 213.345 218.059 189.612 1.00 35.81 516 PHE A C 1
ATOM 3555 O O . PHE A 1 516 ? 213.491 219.137 190.199 1.00 37.08 516 PHE A O 1
ATOM 3563 N N . ASP A 1 517 ? 212.442 217.158 189.996 1.00 37.16 517 ASP A N 1
ATOM 3564 C CA . ASP A 1 517 ? 211.654 217.386 191.199 1.00 36.63 517 ASP A CA 1
ATOM 3565 C C . ASP A 1 517 ? 212.532 217.450 192.440 1.00 34.19 517 ASP A C 1
ATOM 3566 O O . ASP A 1 517 ? 212.281 218.270 193.328 1.00 37.21 517 ASP A O 1
ATOM 3571 N N . GLU A 1 518 ? 213.575 216.623 192.509 1.00 31.48 518 GLU A N 1
ATOM 3572 C CA . GLU A 1 518 ? 214.465 216.649 193.662 1.00 34.62 518 GLU A CA 1
ATOM 3573 C C . GLU A 1 518 ? 215.267 217.944 193.733 1.00 30.92 518 GLU A C 1
ATOM 3574 O O . GLU A 1 518 ? 215.400 218.534 194.812 1.00 29.98 518 GLU A O 1
ATOM 3580 N N . VAL A 1 519 ? 215.807 218.405 192.601 1.00 28.45 519 VAL A N 1
ATOM 3581 C CA . VAL A 1 519 ? 216.563 219.655 192.615 1.00 28.50 519 VAL A CA 1
ATOM 3582 C C . VAL A 1 519 ? 215.639 220.830 192.913 1.00 27.72 519 VAL A C 1
ATOM 3583 O O . VAL A 1 519 ? 216.032 221.781 193.594 1.00 27.01 519 VAL A O 1
ATOM 3587 N N . LYS A 1 520 ? 214.398 220.782 192.425 1.00 28.10 520 LYS A N 1
ATOM 3588 C CA . LYS A 1 520 ? 213.455 221.850 192.730 1.00 24.29 520 LYS A CA 1
ATOM 3589 C C . LYS A 1 520 ? 213.076 221.852 194.205 1.00 26.82 520 LYS A C 1
ATOM 3590 O O . LYS A 1 520 ? 212.925 222.919 194.809 1.00 29.64 520 LYS A O 1
ATOM 3596 N N . LYS A 1 521 ? 212.923 220.670 194.807 1.00 30.42 521 LYS A N 1
ATOM 3597 C CA . LYS A 1 521 ? 212.509 220.613 196.205 1.00 26.34 521 LYS A CA 1
ATOM 3598 C C . LYS A 1 521 ? 213.652 220.993 197.140 1.00 24.51 521 LYS A C 1
ATOM 3599 O O . LYS A 1 521 ? 213.420 221.603 198.190 1.00 23.93 521 LYS A O 1
ATOM 3605 N N . TYR A 1 522 ? 214.891 220.645 196.784 1.00 24.20 522 TYR A N 1
ATOM 3606 C CA . TYR A 1 522 ? 216.019 221.041 197.619 1.00 22.12 522 TYR A CA 1
ATOM 3607 C C . TYR A 1 522 ? 216.367 222.508 197.425 1.00 21.71 522 TYR A C 1
ATOM 3608 O O . TYR A 1 522 ? 216.740 223.197 198.380 1.00 26.52 522 TYR A O 1
ATOM 3617 N N . PHE A 1 523 ? 216.259 222.995 196.191 1.00 22.92 523 PHE A N 1
ATOM 3618 C CA . PHE A 1 523 ? 216.597 224.378 195.896 1.00 19.39 523 PHE A CA 1
ATOM 3619 C C . PHE A 1 523 ? 215.541 225.338 196.427 1.00 19.23 523 PHE A C 1
ATOM 3620 O O . PHE A 1 523 ? 215.862 226.480 196.770 1.00 26.08 523 PHE A O 1
ATOM 3628 N N . ASP A 1 524 ? 214.286 224.894 196.516 1.00 21.14 524 ASP A N 1
ATOM 3629 C CA . ASP A 1 524 ? 213.222 225.757 197.016 1.00 22.80 524 ASP A CA 1
ATOM 3630 C C . ASP A 1 524 ? 213.429 226.156 198.471 1.00 23.55 524 ASP A C 1
ATOM 3631 O O . ASP A 1 524 ? 212.802 227.116 198.931 1.00 26.40 524 ASP A O 1
ATOM 3636 N N . THR A 1 525 ? 214.272 225.434 199.211 1.00 24.39 525 THR A N 1
ATOM 3637 C CA . THR A 1 525 ? 214.598 225.858 200.568 1.00 24.31 525 THR A CA 1
ATOM 3638 C C . THR A 1 525 ? 215.336 227.191 200.553 1.00 24.94 525 THR A C 1
ATOM 3639 O O . THR A 1 525 ? 214.935 228.146 201.228 1.00 21.57 525 THR A O 1
ATOM 3643 N N . ASN A 1 526 ? 216.415 227.274 199.778 1.00 22.95 526 ASN A N 1
ATOM 3644 C CA . ASN A 1 526 ? 217.095 228.541 199.516 1.00 22.17 526 ASN A CA 1
ATOM 3645 C C . ASN A 1 526 ? 216.656 229.074 198.152 1.00 19.34 526 ASN A C 1
ATOM 3646 O O . ASN A 1 526 ? 217.401 229.082 197.174 1.00 16.39 526 ASN A O 1
ATOM 3651 N N . ARG A 1 527 ? 215.403 229.523 198.108 1.00 20.36 527 ARG A N 1
ATOM 3652 C CA . ARG A 1 527 ? 214.812 230.006 196.868 1.00 19.95 527 ARG A CA 1
ATOM 3653 C C . ARG A 1 527 ? 215.434 231.307 196.378 1.00 24.00 527 ARG A C 1
ATOM 3654 O O . ARG A 1 527 ? 215.162 231.712 195.243 1.00 24.49 527 ARG A O 1
ATOM 3662 N N . ILE A 1 528 ? 216.248 231.972 197.199 1.00 26.42 528 ILE A N 1
ATOM 3663 C CA . ILE A 1 528 ? 216.822 233.271 196.872 1.00 21.72 528 ILE A CA 1
ATOM 3664 C C . ILE A 1 528 ? 218.343 233.215 196.815 1.00 21.05 528 ILE A C 1
ATOM 3665 O O . ILE A 1 528 ? 218.955 233.657 195.840 1.00 23.79 528 ILE A O 1
ATOM 3670 N N . LEU A 1 529 ? 218.973 232.689 197.865 1.00 20.49 529 LEU A N 1
ATOM 3671 C CA . LEU A 1 529 ? 220.430 232.631 197.896 1.00 20.66 529 LEU A CA 1
ATOM 3672 C C . LEU A 1 529 ? 220.973 231.727 196.799 1.00 21.24 529 LEU A C 1
ATOM 3673 O O . LEU A 1 529 ? 221.972 232.060 196.150 1.00 30.43 529 LEU A O 1
ATOM 3678 N N . PHE A 1 530 ? 220.328 230.582 196.572 1.00 19.46 530 PHE A N 1
ATOM 3679 C CA . PHE A 1 530 ? 220.848 229.624 195.602 1.00 22.16 530 PHE A CA 1
ATOM 3680 C C . PHE A 1 530 ? 220.703 230.139 194.176 1.00 26.90 530 PHE A C 1
ATOM 3681 O O . PHE A 1 530 ? 221.614 229.973 193.360 1.00 30.10 530 PHE A O 1
ATOM 3689 N N . LEU A 1 531 ? 219.568 230.763 193.855 1.00 25.32 531 LEU A N 1
ATOM 3690 C CA . LEU A 1 531 ? 219.391 231.330 192.522 1.00 20.32 531 LEU A CA 1
ATOM 3691 C C . LEU A 1 531 ? 220.393 232.448 192.260 1.00 24.14 531 LEU A C 1
ATOM 3692 O O . LEU A 1 531 ? 220.984 232.525 191.175 1.00 34.98 531 LEU A O 1
ATOM 3697 N N . PHE A 1 532 ? 220.597 233.325 193.246 1.00 24.34 532 PHE A N 1
ATOM 3698 C CA . PHE A 1 532 ? 221.565 234.404 193.095 1.00 24.65 532 PHE A CA 1
ATOM 3699 C C . PHE A 1 532 ? 222.973 233.857 192.911 1.00 24.83 532 PHE A C 1
ATOM 3700 O O . PHE A 1 532 ? 223.727 234.340 192.060 1.00 32.46 532 PHE A O 1
ATOM 3708 N N . GLU A 1 533 ? 223.345 232.845 193.696 1.00 18.80 533 GLU A N 1
ATOM 3709 C CA . GLU A 1 533 ? 224.671 232.260 193.542 1.00 20.95 533 GLU A CA 1
ATOM 3710 C C . GLU A 1 533 ? 224.817 231.558 192.199 1.00 29.68 533 GLU A C 1
ATOM 3711 O O . GLU A 1 533 ? 225.896 231.594 191.597 1.00 33.72 533 GLU A O 1
ATOM 3717 N N . ALA A 1 534 ? 223.750 230.926 191.709 1.00 32.29 534 ALA A N 1
ATOM 3718 C CA . ALA A 1 534 ? 223.795 230.300 190.393 1.00 26.16 534 ALA A CA 1
ATOM 3719 C C . ALA A 1 534 ? 224.024 231.338 189.306 1.00 30.08 534 ALA A C 1
ATOM 3720 O O . ALA A 1 534 ? 224.842 231.136 188.404 1.00 36.84 534 ALA A O 1
ATOM 3722 N N . LEU A 1 535 ? 223.310 232.463 189.379 1.00 27.09 535 LEU A N 1
ATOM 3723 C CA . LEU A 1 535 ? 223.516 233.527 188.400 1.00 24.04 535 LEU A CA 1
ATOM 3724 C C . LEU A 1 535 ? 224.930 234.090 188.485 1.00 30.48 535 LEU A C 1
ATOM 3725 O O . LEU A 1 535 ? 225.567 234.360 187.458 1.00 34.61 535 LEU A O 1
ATOM 3730 N N . LEU A 1 536 ? 225.438 234.273 189.705 1.00 32.20 536 LEU A N 1
ATOM 3731 C CA . LEU A 1 536 ? 226.790 234.795 189.876 1.00 32.46 536 LEU A CA 1
ATOM 3732 C C . LEU A 1 536 ? 227.825 233.845 189.290 1.00 39.65 536 LEU A C 1
ATOM 3733 O O . LEU A 1 536 ? 228.781 234.282 188.640 1.00 46.94 536 LEU A O 1
ATOM 3738 N N . ASP A 1 537 ? 227.653 232.540 189.511 1.00 38.54 537 ASP A N 1
ATOM 3739 C CA . ASP A 1 537 ? 228.575 231.567 188.937 1.00 39.46 537 ASP A CA 1
ATOM 3740 C C . ASP A 1 537 ? 228.421 231.481 187.425 1.00 37.41 537 ASP A C 1
ATOM 3741 O O . ASP A 1 537 ? 229.387 231.165 186.722 1.00 42.35 537 ASP A O 1
ATOM 3746 N N . LEU A 1 538 ? 227.219 231.748 186.913 1.00 34.53 538 LEU A N 1
ATOM 3747 C CA . LEU A 1 538 ? 227.030 231.831 185.471 1.00 39.56 538 LEU A CA 1
ATOM 3748 C C . LEU A 1 538 ? 227.849 232.972 184.884 1.00 44.79 538 LEU A C 1
ATOM 3749 O O . LEU A 1 538 ? 228.583 232.785 183.907 1.00 48.90 538 LEU A O 1
ATOM 3754 N N . SER A 1 539 ? 227.749 234.161 185.480 1.00 47.57 539 SER A N 1
ATOM 3755 C CA . SER A 1 539 ? 228.530 235.298 185.008 1.00 46.09 539 SER A CA 1
ATOM 3756 C C . SER A 1 539 ? 229.986 235.241 185.446 1.00 48.43 539 SER A C 1
ATOM 3757 O O . SER A 1 539 ? 230.802 236.002 184.916 1.00 51.89 539 SER A O 1
ATOM 3760 N N . SER A 1 540 ? 230.332 234.370 186.393 1.00 52.31 540 SER A N 1
ATOM 3761 C CA . SER A 1 540 ? 231.729 234.185 186.766 1.00 55.00 540 SER A CA 1
ATOM 3762 C C . SER A 1 540 ? 232.492 233.333 185.762 1.00 55.97 540 SER A C 1
ATOM 3763 O O . SER A 1 540 ? 233.725 233.287 185.826 1.00 58.30 540 SER A O 1
ATOM 3766 N N . ASP A 1 541 ? 231.796 232.658 184.850 1.00 55.61 541 ASP A N 1
ATOM 3767 C CA . ASP A 1 541 ? 232.424 231.816 183.833 1.00 66.04 541 ASP A CA 1
ATOM 3768 C C . ASP A 1 541 ? 232.432 232.593 182.522 1.00 73.77 541 ASP A C 1
ATOM 3769 O O . ASP A 1 541 ? 231.527 232.469 181.697 1.00 73.18 541 ASP A O 1
ATOM 3774 N N . THR A 1 542 ? 233.468 233.409 182.336 1.00 77.63 542 THR A N 1
ATOM 3775 C CA . THR A 1 542 ? 233.610 234.189 181.114 1.00 81.73 542 THR A CA 1
ATOM 3776 C C . THR A 1 542 ? 234.239 233.398 179.975 1.00 80.77 542 THR A C 1
ATOM 3777 O O . THR A 1 542 ? 234.182 233.849 178.826 1.00 76.76 542 THR A O 1
ATOM 3781 N N . ASN A 1 543 ? 234.830 232.237 180.260 1.00 82.09 543 ASN A N 1
ATOM 3782 C CA . ASN A 1 543 ? 235.456 231.425 179.225 1.00 84.64 543 ASN A CA 1
ATOM 3783 C C . ASN A 1 543 ? 234.460 230.577 178.447 1.00 83.24 543 ASN A C 1
ATOM 3784 O O . ASN A 1 543 ? 234.811 230.069 177.377 1.00 81.16 543 ASN A O 1
ATOM 3789 N N . ASN A 1 544 ? 233.239 230.413 178.948 1.00 82.14 544 ASN A N 1
ATOM 3790 C CA . ASN A 1 544 ? 232.215 229.613 178.285 1.00 82.93 544 ASN A CA 1
ATOM 3791 C C . ASN A 1 544 ? 231.311 230.548 177.491 1.00 77.40 544 ASN A C 1
ATOM 3792 O O . ASN A 1 544 ? 230.547 231.327 178.070 1.00 74.90 544 ASN A O 1
ATOM 3797 N N . LYS A 1 545 ? 231.398 230.466 176.165 1.00 72.65 545 LYS A N 1
ATOM 3798 C CA . LYS A 1 545 ? 230.645 231.335 175.273 1.00 73.29 545 LYS A CA 1
ATOM 3799 C C . LYS A 1 545 ? 229.315 230.738 174.834 1.00 71.89 545 LYS A C 1
ATOM 3800 O O . LYS A 1 545 ? 228.572 231.394 174.098 1.00 71.60 545 LYS A O 1
ATOM 3806 N N . ASP A 1 546 ? 228.994 229.520 175.262 1.00 69.67 546 ASP A N 1
ATOM 3807 C CA . ASP A 1 546 ? 227.763 228.859 174.852 1.00 65.61 546 ASP A CA 1
ATOM 3808 C C . ASP A 1 546 ? 226.593 229.132 175.788 1.00 57.99 546 ASP A C 1
ATOM 3809 O O . ASP A 1 546 ? 225.473 228.701 175.495 1.00 54.86 546 ASP A O 1
ATOM 3814 N N . ASN A 1 547 ? 226.818 229.836 176.894 1.00 59.99 547 ASN A N 1
ATOM 3815 C CA . ASN A 1 547 ? 225.747 230.120 177.833 1.00 57.22 547 ASN A CA 1
ATOM 3816 C C . ASN A 1 547 ? 224.803 231.176 177.264 1.00 51.89 547 ASN A C 1
ATOM 3817 O O . ASN A 1 547 ? 225.078 231.817 176.248 1.00 59.40 547 ASN A O 1
ATOM 3822 N N . PHE A 1 548 ? 223.670 231.354 177.944 1.00 40.13 548 PHE A N 1
ATOM 3823 C CA . PHE A 1 548 ? 222.695 232.363 177.550 1.00 37.24 548 PHE A CA 1
ATOM 3824 C C . PHE A 1 548 ? 223.221 233.782 177.706 1.00 45.99 548 PHE A C 1
ATOM 3825 O O . PHE A 1 548 ? 222.587 234.716 177.204 1.00 50.96 548 PHE A O 1
ATOM 3833 N N . LEU A 1 549 ? 224.345 233.967 178.401 1.00 45.05 549 LEU A N 1
ATOM 3834 C CA . LEU A 1 549 ? 224.924 235.299 178.526 1.00 44.73 549 LEU A CA 1
ATOM 3835 C C . LEU A 1 549 ? 225.388 235.829 177.176 1.00 48.47 549 LEU A C 1
ATOM 3836 O O . LEU A 1 549 ? 225.190 237.009 176.863 1.00 52.88 549 LEU A O 1
ATOM 3841 N N . SER A 1 550 ? 226.004 234.973 176.361 1.00 47.48 550 SER A N 1
ATOM 3842 C CA . SER A 1 550 ? 226.508 235.387 175.060 1.00 46.20 550 SER A CA 1
ATOM 3843 C C . SER A 1 550 ? 225.418 235.486 174.003 1.00 48.15 550 SER A C 1
ATOM 3844 O O . SER A 1 550 ? 225.700 235.937 172.888 1.00 51.15 550 SER A O 1
ATOM 3847 N N . TYR A 1 551 ? 224.199 235.081 174.315 1.00 45.63 551 TYR A N 1
ATOM 3848 C CA . TYR A 1 551 ? 223.094 235.249 173.381 1.00 50.08 551 TYR A CA 1
ATOM 3849 C C . TYR A 1 551 ? 222.774 236.732 173.252 1.00 57.53 551 TYR A C 1
ATOM 3850 O O . TYR A 1 551 ? 222.535 237.393 174.271 1.00 60.01 551 TYR A O 1
ATOM 3859 N N . PRO A 1 552 ? 222.762 237.297 172.042 1.00 58.85 552 PRO A N 1
ATOM 3860 C CA . PRO A 1 552 ? 222.393 238.714 171.895 1.00 58.13 552 PRO A CA 1
ATOM 3861 C C . PRO A 1 552 ? 220.976 239.025 172.347 1.00 60.44 552 PRO A C 1
ATOM 3862 O O . PRO A 1 552 ? 220.654 240.205 172.536 1.00 61.54 552 PRO A O 1
ATOM 3866 N N . GLN A 1 553 ? 220.121 238.014 172.513 1.00 64.47 553 GLN A N 1
ATOM 3867 C CA . GLN A 1 553 ? 218.775 238.256 173.020 1.00 61.97 553 GLN A CA 1
ATOM 3868 C C . GLN A 1 553 ? 218.786 238.591 174.504 1.00 60.72 553 GLN A C 1
ATOM 3869 O O . GLN A 1 553 ? 217.893 239.295 174.987 1.00 60.93 553 GLN A O 1
ATOM 3875 N N . PHE A 1 554 ? 219.780 238.100 175.238 1.00 62.09 554 PHE A N 1
ATOM 3876 C CA . PHE A 1 554 ? 219.927 238.362 176.665 1.00 61.36 554 PHE A CA 1
ATOM 3877 C C . PHE A 1 554 ? 221.193 239.166 176.942 1.00 57.19 554 PHE A C 1
ATOM 3878 O O . PHE A 1 554 ? 221.925 238.895 177.894 1.00 57.47 554 PHE A O 1
ATOM 3886 N N . LYS A 1 555 ? 221.469 240.159 176.095 1.00 55.15 555 LYS A N 1
ATOM 3887 C CA . LYS A 1 555 ? 222.676 240.962 176.263 1.00 62.88 555 LYS A CA 1
ATOM 3888 C C . LYS A 1 555 ? 222.579 241.849 177.497 1.00 65.81 555 LYS A C 1
ATOM 3889 O O . LYS A 1 555 ? 223.525 241.937 178.288 1.00 66.30 555 LYS A O 1
ATOM 3895 N N . LYS A 1 556 ? 221.439 242.518 177.679 1.00 66.58 556 LYS A N 1
ATOM 3896 C CA . LYS A 1 556 ? 221.268 243.371 178.848 1.00 57.98 556 LYS A CA 1
ATOM 3897 C C . LYS A 1 556 ? 220.992 242.564 180.110 1.00 47.29 556 LYS A C 1
ATOM 3898 O O . LYS A 1 556 ? 221.473 242.932 181.188 1.00 53.29 556 LYS A O 1
ATOM 3904 N N . PHE A 1 557 ? 220.237 241.466 179.999 1.00 46.71 557 PHE A N 1
ATOM 3905 C CA . PHE A 1 557 ? 220.015 240.600 181.153 1.00 45.37 557 PHE A CA 1
ATOM 3906 C C . PHE A 1 557 ? 221.335 240.076 181.699 1.00 44.15 557 PHE A C 1
ATOM 3907 O O . PHE A 1 557 ? 221.605 240.183 182.901 1.00 45.90 557 PHE A O 1
ATOM 3915 N N . ALA A 1 558 ? 222.190 239.544 180.824 1.00 47.47 558 ALA A N 1
ATOM 3916 C CA . ALA A 1 558 ? 223.521 239.129 181.244 1.00 45.03 558 ALA A CA 1
ATOM 3917 C C . ALA A 1 558 ? 224.360 240.299 181.727 1.00 43.27 558 ALA A C 1
ATOM 3918 O O . ALA A 1 558 ? 225.333 240.089 182.459 1.00 41.48 558 ALA A O 1
ATOM 3920 N N . ASP A 1 559 ? 224.019 241.523 181.318 1.00 47.58 559 ASP A N 1
ATOM 3921 C CA . ASP A 1 559 ? 224.677 242.696 181.877 1.00 48.43 559 ASP A CA 1
ATOM 3922 C C . ASP A 1 559 ? 224.156 242.999 183.275 1.00 46.33 559 ASP A C 1
ATOM 3923 O O . ASP A 1 559 ? 224.920 243.437 184.142 1.00 49.53 559 ASP A O 1
ATOM 3928 N N . SER A 1 560 ? 222.862 242.763 183.511 1.00 42.95 560 SER A N 1
ATOM 3929 C CA . SER A 1 560 ? 222.313 242.959 184.848 1.00 36.80 560 SER A CA 1
ATOM 3930 C C . SER A 1 560 ? 222.960 242.007 185.842 1.00 40.09 560 SER A C 1
ATOM 3931 O O . SER A 1 560 ? 223.264 242.393 186.975 1.00 46.99 560 SER A O 1
ATOM 3934 N N . ILE A 1 561 ? 223.181 240.757 185.435 1.00 40.15 561 ILE A N 1
ATOM 3935 C CA . ILE A 1 561 ? 223.935 239.830 186.273 1.00 38.57 561 ILE A CA 1
ATOM 3936 C C . ILE A 1 561 ? 225.370 240.311 186.436 1.00 44.90 561 ILE A C 1
ATOM 3937 O O . ILE A 1 561 ? 226.015 240.037 187.454 1.00 47.58 561 ILE A O 1
ATOM 3942 N N . LYS A 1 562 ? 225.894 241.036 185.445 1.00 44.70 562 LYS A N 1
ATOM 3943 C CA . LYS A 1 562 ? 227.240 241.585 185.542 1.00 45.24 562 LYS A CA 1
ATOM 3944 C C . LYS A 1 562 ? 227.313 242.798 186.459 1.00 46.79 562 LYS A C 1
ATOM 3945 O O . LYS A 1 562 ? 228.391 243.098 186.985 1.00 48.32 562 LYS A O 1
ATOM 3951 N N . SER A 1 563 ? 226.199 243.494 186.665 1.00 45.69 563 SER A N 1
ATOM 3952 C CA . SER A 1 563 ? 226.146 244.653 187.543 1.00 45.11 563 SER A CA 1
ATOM 3953 C C . SER A 1 563 ? 225.957 244.280 189.006 1.00 48.42 563 SER A C 1
ATOM 3954 O O . SER A 1 563 ? 225.895 245.175 189.854 1.00 52.65 563 SER A O 1
ATOM 3957 N N . ILE A 1 564 ? 225.848 242.991 189.321 1.00 49.94 564 ILE A N 1
ATOM 3958 C CA . ILE A 1 564 ? 225.659 242.530 190.690 1.00 52.18 564 ILE A CA 1
ATOM 3959 C C . ILE A 1 564 ? 226.831 241.712 191.201 1.00 55.67 564 ILE A C 1
ATOM 3960 O O . ILE A 1 564 ? 226.822 241.304 192.366 1.00 52.59 564 ILE A O 1
ATOM 3965 N N . GLU A 1 565 ? 227.836 241.444 190.366 1.00 56.15 565 GLU A N 1
ATOM 3966 C CA . GLU A 1 565 ? 229.031 240.780 190.871 1.00 55.26 565 GLU A CA 1
ATOM 3967 C C . GLU A 1 565 ? 229.835 241.720 191.758 1.00 58.41 565 GLU A C 1
ATOM 3968 O O . GLU A 1 565 ? 229.948 241.499 192.967 1.00 56.96 565 GLU A O 1
ATOM 3974 N N . LYS A 1 566 ? 230.341 242.814 191.187 1.00 57.18 566 LYS A N 1
ATOM 3975 C CA . LYS A 1 566 ? 231.201 243.713 191.944 1.00 53.47 566 LYS A CA 1
ATOM 3976 C C . LYS A 1 566 ? 230.523 244.248 193.198 1.00 43.13 566 LYS A C 1
ATOM 3977 O O . LYS A 1 566 ? 231.214 244.579 194.165 1.00 50.91 566 LYS A O 1
ATOM 3983 N N . ASP A 1 567 ? 229.193 244.320 193.213 1.00 36.51 567 ASP A N 1
ATOM 3984 C CA . ASP A 1 567 ? 228.481 244.865 194.363 1.00 49.84 567 ASP A CA 1
ATOM 3985 C C . ASP A 1 567 ? 228.312 243.831 195.475 1.00 52.90 567 ASP A C 1
ATOM 3986 O O . ASP A 1 567 ? 228.806 244.023 196.590 1.00 47.11 567 ASP A O 1
ATOM 3991 N N . LEU A 1 568 ? 227.617 242.728 195.183 1.00 48.67 568 LEU A N 1
ATOM 3992 C CA . LEU A 1 568 ? 227.220 241.786 196.217 1.00 34.13 568 LEU A CA 1
ATOM 3993 C C . LEU A 1 568 ? 227.966 240.463 196.202 1.00 37.44 568 LEU A C 1
ATOM 3994 O O . LEU A 1 568 ? 227.929 239.764 197.215 1.00 36.00 568 LEU A O 1
ATOM 3999 N N . LYS A 1 569 ? 228.619 240.085 195.097 1.00 36.08 569 LYS A N 1
ATOM 4000 C CA . LYS A 1 569 ? 229.135 238.722 195.000 1.00 29.44 569 LYS A CA 1
ATOM 4001 C C . LYS A 1 569 ? 230.111 238.410 196.125 1.00 31.54 569 LYS A C 1
ATOM 4002 O O . LYS A 1 569 ? 230.130 237.284 196.625 1.00 33.33 569 LYS A O 1
ATOM 4008 N N . GLU A 1 570 ? 230.898 239.393 196.565 1.00 38.00 570 GLU A N 1
ATOM 4009 C CA . GLU A 1 570 ? 231.830 239.148 197.659 1.00 34.28 570 GLU A CA 1
ATOM 4010 C C . GLU A 1 570 ? 231.103 238.672 198.909 1.00 27.66 570 GLU A C 1
ATOM 4011 O O . GLU A 1 570 ? 231.631 237.844 199.660 1.00 26.71 570 GLU A O 1
ATOM 4017 N N . LEU A 1 571 ? 229.892 239.173 199.139 1.00 29.30 571 LEU A N 1
ATOM 4018 C CA . LEU A 1 571 ? 229.054 238.776 200.263 1.00 25.85 571 LEU A CA 1
ATOM 4019 C C . LEU A 1 571 ? 228.254 237.515 199.985 1.00 25.74 571 LEU A C 1
ATOM 4020 O O . LEU A 1 571 ? 228.107 236.670 200.869 1.00 28.63 571 LEU A O 1
ATOM 4025 N N . VAL A 1 572 ? 227.743 237.378 198.763 1.00 26.39 572 VAL A N 1
ATOM 4026 C CA . VAL A 1 572 ? 226.855 236.269 198.434 1.00 23.23 572 VAL A CA 1
ATOM 4027 C C . VAL A 1 572 ? 227.628 234.959 198.336 1.00 23.03 572 VAL A C 1
ATOM 4028 O O . VAL A 1 572 ? 227.128 233.906 198.741 1.00 24.17 572 VAL A O 1
ATOM 4032 N N . GLN A 1 573 ? 228.851 234.988 197.799 1.00 27.32 573 GLN A N 1
ATOM 4033 C CA . GLN A 1 573 ? 229.655 233.771 197.797 1.00 27.29 573 GLN A CA 1
ATOM 4034 C C . GLN A 1 573 ? 229.920 233.284 199.213 1.00 23.75 573 GLN A C 1
ATOM 4035 O O . GLN A 1 573 ? 229.798 232.087 199.486 1.00 26.38 573 GLN A O 1
ATOM 4041 N N . ALA A 1 574 ? 230.263 234.192 200.128 1.00 20.37 574 ALA A N 1
ATOM 4042 C CA . ALA A 1 574 ? 230.475 233.807 201.520 1.00 19.54 574 ALA A CA 1
ATOM 4043 C C . ALA A 1 574 ? 229.188 233.316 202.168 1.00 20.96 574 ALA A C 1
ATOM 4044 O O . ALA A 1 574 ? 229.198 232.319 202.898 1.00 21.37 574 ALA A O 1
ATOM 4046 N N . HIS A 1 575 ? 228.071 233.995 201.905 1.00 21.66 575 HIS A N 1
ATOM 4047 C CA . HIS A 1 575 ? 226.797 233.592 202.486 1.00 20.76 575 HIS A CA 1
ATOM 4048 C C . HIS A 1 575 ? 226.385 232.207 202.006 1.00 23.05 575 HIS A C 1
ATOM 4049 O O . HIS A 1 575 ? 225.917 231.385 202.795 1.00 28.13 575 HIS A O 1
ATOM 4056 N N . TYR A 1 576 ? 226.550 231.932 200.712 1.00 23.28 576 TYR A N 1
ATOM 4057 C CA . TYR A 1 576 ? 226.250 230.607 200.181 1.00 17.50 576 TYR A CA 1
ATOM 4058 C C . TYR A 1 576 ? 227.195 229.561 200.756 1.00 17.78 576 TYR A C 1
ATOM 4059 O O . TYR A 1 576 ? 226.760 228.495 201.206 1.00 26.13 576 TYR A O 1
ATOM 4068 N N . LYS A 1 577 ? 228.499 229.846 200.747 1.00 16.33 577 LYS A N 1
ATOM 4069 C CA . LYS A 1 577 ? 229.493 228.907 201.243 1.00 17.75 577 LYS A CA 1
ATOM 4070 C C . LYS A 1 577 ? 229.348 228.624 202.730 1.00 22.80 577 LYS A C 1
ATOM 4071 O O . LYS A 1 577 ? 229.842 227.594 203.196 1.00 22.33 577 LYS A O 1
ATOM 4077 N N . GLN A 1 578 ? 228.708 229.512 203.484 1.00 24.65 578 GLN A N 1
ATOM 4078 C CA . GLN A 1 578 ? 228.435 229.278 204.895 1.00 22.36 578 GLN A CA 1
ATOM 4079 C C . GLN A 1 578 ? 227.062 228.678 205.145 1.00 22.94 578 GLN A C 1
ATOM 4080 O O . GLN A 1 578 ? 226.914 227.872 206.056 1.00 31.95 578 GLN A O 1
ATOM 4086 N N . ALA A 1 579 ? 226.051 229.023 204.345 1.00 19.90 579 ALA A N 1
ATOM 4087 C CA . ALA A 1 579 ? 224.740 228.405 204.503 1.00 21.55 579 ALA A CA 1
ATOM 4088 C C . ALA A 1 579 ? 224.780 226.936 204.117 1.00 21.74 579 ALA A C 1
ATOM 4089 O O . ALA A 1 579 ? 224.151 226.094 204.768 1.00 22.66 579 ALA A O 1
ATOM 4091 N N . VAL A 1 580 ? 225.515 226.607 203.056 1.00 20.46 580 VAL A N 1
ATOM 4092 C CA . VAL A 1 580 ? 225.653 225.210 202.666 1.00 19.12 580 VAL A CA 1
ATOM 4093 C C . VAL A 1 580 ? 226.425 224.440 203.728 1.00 17.82 580 VAL A C 1
ATOM 4094 O O . VAL A 1 580 ? 226.107 223.286 204.031 1.00 23.37 580 VAL A O 1
ATOM 4098 N N . PHE A 1 581 ? 227.438 225.070 204.326 1.00 17.74 581 PHE A N 1
ATOM 4099 C CA . PHE A 1 581 ? 228.153 224.434 205.428 1.00 17.08 581 PHE A CA 1
ATOM 4100 C C . PHE A 1 581 ? 227.258 224.267 206.649 1.00 22.11 581 PHE A C 1
ATOM 4101 O O . PHE A 1 581 ? 227.374 223.272 207.374 1.00 27.24 581 PHE A O 1
ATOM 4109 N N . ASN A 1 582 ? 226.367 225.230 206.891 1.00 20.48 582 ASN A N 1
ATOM 4110 C CA . ASN A 1 582 ? 225.404 225.122 207.980 1.00 17.70 582 ASN A CA 1
ATOM 4111 C C . ASN A 1 582 ? 224.480 223.934 207.770 1.00 19.90 582 ASN A C 1
ATOM 4112 O O . ASN A 1 582 ? 224.254 223.139 208.689 1.00 17.17 582 ASN A O 1
ATOM 4117 N N . GLU A 1 583 ? 223.934 223.803 206.560 1.00 19.33 583 GLU A N 1
ATOM 4118 C CA . GLU A 1 583 ? 223.064 222.674 206.255 1.00 14.58 583 GLU A CA 1
ATOM 4119 C C . GLU A 1 583 ? 223.825 221.358 206.326 1.00 14.04 583 GLU A C 1
ATOM 4120 O O . GLU A 1 583 ? 223.283 220.349 206.785 1.00 22.88 583 GLU A O 1
ATOM 4126 N N . THR A 1 584 ? 225.082 221.346 205.882 1.00 10.49 584 THR A N 1
ATOM 4127 C CA . THR A 1 584 ? 225.889 220.137 205.958 1.00 11.86 584 THR A CA 1
ATOM 4128 C C . THR A 1 584 ? 226.171 219.718 207.394 1.00 13.82 584 THR A C 1
ATOM 4129 O O . THR A 1 584 ? 226.086 218.526 207.703 1.00 16.14 584 THR A O 1
ATOM 4133 N N . ALA A 1 585 ? 226.492 220.662 208.277 1.00 14.66 585 ALA A N 1
ATOM 4134 C CA . ALA A 1 585 ? 226.656 220.348 209.691 1.00 15.04 585 ALA A CA 1
ATOM 4135 C C . ALA A 1 585 ? 225.354 219.906 210.343 1.00 14.51 585 ALA A C 1
ATOM 4136 O O . ALA A 1 585 ? 225.362 218.968 211.147 1.00 15.36 585 ALA A O 1
ATOM 4138 N N . VAL A 1 586 ? 224.238 220.550 209.997 1.00 14.18 586 VAL A N 1
ATOM 4139 C CA . VAL A 1 586 ? 222.936 220.132 210.510 1.00 13.78 586 VAL A CA 1
ATOM 4140 C C . VAL A 1 586 ? 222.638 218.699 210.094 1.00 18.97 586 VAL A C 1
ATOM 4141 O O . VAL A 1 586 ? 222.180 217.883 210.903 1.00 21.78 586 VAL A O 1
ATOM 4145 N N . ALA A 1 587 ? 222.901 218.370 208.829 1.00 15.41 587 ALA A N 1
ATOM 4146 C CA . ALA A 1 587 ? 222.611 217.035 208.323 1.00 12.50 587 ALA A CA 1
ATOM 4147 C C . ALA A 1 587 ? 223.541 215.992 208.927 1.00 12.24 587 ALA A C 1
ATOM 4148 O O . ALA A 1 587 ? 223.106 214.879 209.241 1.00 17.73 587 ALA A O 1
ATOM 4150 N N . GLU A 1 588 ? 224.822 216.322 209.097 1.00 10.61 588 GLU A N 1
ATOM 4151 C CA . GLU A 1 588 ? 225.749 215.362 209.684 1.00 11.15 588 GLU A CA 1
ATOM 4152 C C . GLU A 1 588 ? 225.554 215.210 211.186 1.00 18.00 588 GLU A C 1
ATOM 4153 O O . GLU A 1 588 ? 225.993 214.205 211.756 1.00 24.27 588 GLU A O 1
ATOM 4159 N N . ASN A 1 589 ? 224.920 216.182 211.844 1.00 18.32 589 ASN A N 1
ATOM 4160 C CA . ASN A 1 589 ? 224.510 215.973 213.227 1.00 18.16 589 ASN A CA 1
ATOM 4161 C C . ASN A 1 589 ? 223.493 214.844 213.317 1.00 21.00 589 ASN A C 1
ATOM 4162 O O . ASN A 1 589 ? 223.525 214.037 214.256 1.00 25.65 589 ASN A O 1
ATOM 4167 N N . LYS A 1 590 ? 222.586 214.770 212.339 1.00 20.44 590 LYS A N 1
ATOM 4168 C CA . LYS A 1 590 ? 221.596 213.704 212.307 1.00 17.67 590 LYS A CA 1
ATOM 4169 C C . LYS A 1 590 ? 222.229 212.327 212.211 1.00 20.52 590 LYS A C 1
ATOM 4170 O O . LYS A 1 590 ? 221.598 211.352 212.614 1.00 29.36 590 LYS A O 1
ATOM 4176 N N . VAL A 1 591 ? 223.460 212.220 211.712 1.00 18.55 591 VAL A N 1
ATOM 4177 C CA . VAL A 1 591 ? 224.120 210.918 211.676 1.00 19.61 591 VAL A CA 1
ATOM 4178 C C . VAL A 1 591 ? 224.258 210.357 213.086 1.00 22.79 591 VAL A C 1
ATOM 4179 O O . VAL A 1 591 ? 223.725 209.284 213.399 1.00 23.68 591 VAL A O 1
ATOM 4183 N N . THR A 1 592 ? 224.943 211.087 213.967 1.00 24.80 592 THR A N 1
ATOM 4184 C CA . THR A 1 592 ? 225.136 210.663 215.346 1.00 24.24 592 THR A CA 1
ATOM 4185 C C . THR A 1 592 ? 223.875 210.792 216.185 1.00 23.17 592 THR A C 1
ATOM 4186 O O . THR A 1 592 ? 223.798 210.183 217.256 1.00 27.56 592 THR A O 1
ATOM 4190 N N . LEU A 1 593 ? 222.892 211.565 215.730 1.00 22.46 593 LEU A N 1
ATOM 4191 C CA . LEU A 1 593 ? 221.608 211.621 216.413 1.00 23.04 593 LEU A CA 1
ATOM 4192 C C . LEU A 1 593 ? 220.770 210.376 216.148 1.00 22.78 593 LEU A C 1
ATOM 4193 O O . LEU A 1 593 ? 220.292 209.733 217.088 1.00 24.65 593 LEU A O 1
ATOM 4198 N N . LYS A 1 594 ? 220.617 209.994 214.882 1.00 19.09 594 LYS A N 1
ATOM 4199 C CA . LYS A 1 594 ? 219.775 208.873 214.498 1.00 16.07 594 LYS A CA 1
ATOM 4200 C C . LYS A 1 594 ? 220.438 207.523 214.717 1.00 17.10 594 LYS A C 1
ATOM 4201 O O . LYS A 1 594 ? 219.734 206.548 214.993 1.00 21.46 594 LYS A O 1
ATOM 4207 N N . LEU A 1 595 ? 221.767 207.422 214.615 1.00 17.84 595 LEU A N 1
ATOM 4208 C CA . LEU A 1 595 ? 222.399 206.170 215.014 1.00 16.76 595 LEU A CA 1
ATOM 4209 C C . LEU A 1 595 ? 222.190 205.901 216.498 1.00 21.73 595 LEU A C 1
ATOM 4210 O O . LEU A 1 595 ? 221.897 204.764 216.888 1.00 26.48 595 LEU A O 1
ATOM 4215 N N . ALA A 1 596 ? 222.309 206.935 217.333 1.00 23.84 596 ALA A N 1
ATOM 4216 C CA . ALA A 1 596 ? 221.990 206.804 218.748 1.00 24.28 596 ALA A CA 1
ATOM 4217 C C . ALA A 1 596 ? 220.514 206.499 218.974 1.00 24.15 596 ALA A C 1
ATOM 4218 O O . ALA A 1 596 ? 220.185 205.696 219.851 1.00 25.45 596 ALA A O 1
ATOM 4220 N N . GLU A 1 597 ? 219.617 207.119 218.203 1.00 24.10 597 GLU A N 1
ATOM 4221 C CA . GLU A 1 597 ? 218.197 206.796 218.324 1.00 22.47 597 GLU A CA 1
ATOM 4222 C C . GLU A 1 597 ? 217.931 205.329 218.010 1.00 22.44 597 GLU A C 1
ATOM 4223 O O . GLU A 1 597 ? 217.152 204.668 218.706 1.00 25.13 597 GLU A O 1
ATOM 4229 N N . ARG A 1 598 ? 218.558 204.805 216.955 1.00 21.48 598 ARG A N 1
ATOM 4230 C CA . ARG A 1 598 ? 218.397 203.395 216.615 1.00 23.85 598 ARG A CA 1
ATOM 4231 C C . ARG A 1 598 ? 218.968 202.495 217.703 1.00 26.66 598 ARG A C 1
ATOM 4232 O O . ARG A 1 598 ? 218.354 201.487 218.072 1.00 27.94 598 ARG A O 1
ATOM 4240 N N . ASN A 1 599 ? 220.143 202.840 218.227 1.00 26.15 599 ASN A N 1
ATOM 4241 C CA . ASN A 1 599 ? 220.782 202.051 219.271 1.00 28.77 599 ASN A CA 1
ATOM 4242 C C . ASN A 1 599 ? 220.110 202.211 220.632 1.00 26.85 599 ASN A C 1
ATOM 4243 O O . ASN A 1 599 ? 220.457 201.480 221.565 1.00 25.78 599 ASN A O 1
ATOM 4248 N N . GLN A 1 600 ? 219.180 203.156 220.769 1.00 28.78 600 GLN A N 1
ATOM 4249 C CA . GLN A 1 600 ? 218.552 203.408 222.066 1.00 26.41 600 GLN A CA 1
ATOM 4250 C C . GLN A 1 600 ? 217.778 202.219 222.625 1.00 29.07 600 GLN A C 1
ATOM 4251 O O . GLN A 1 600 ? 217.982 201.889 223.806 1.00 32.20 600 GLN A O 1
ATOM 4257 N N . PRO A 1 601 ? 216.877 201.557 221.884 1.00 28.19 601 PRO A N 1
ATOM 4258 C CA . PRO A 1 601 ? 216.142 200.432 222.489 1.00 25.90 601 PRO A CA 1
ATOM 4259 C C . PRO A 1 601 ? 217.033 199.296 222.960 1.00 25.63 601 PRO A C 1
ATOM 4260 O O . PRO A 1 601 ? 216.713 198.643 223.961 1.00 27.99 601 PRO A O 1
ATOM 4264 N N . PHE A 1 602 ? 218.143 199.040 222.277 1.00 23.97 602 PHE A N 1
ATOM 4265 C CA . PHE A 1 602 ? 219.054 197.983 222.693 1.00 27.16 602 PHE A CA 1
ATOM 4266 C C . PHE A 1 602 ? 219.871 198.366 223.918 1.00 26.47 602 PHE A C 1
ATOM 4267 O O . PHE A 1 602 ? 220.557 197.507 224.480 1.00 26.44 602 PHE A O 1
ATOM 4275 N N . ILE A 1 603 ? 219.821 199.629 224.332 1.00 29.66 603 ILE A N 1
ATOM 4276 C CA . ILE A 1 603 ? 220.350 200.021 225.632 1.00 30.07 603 ILE A CA 1
ATOM 4277 C C . ILE A 1 603 ? 219.244 200.029 226.682 1.00 28.08 603 ILE A C 1
ATOM 4278 O O . ILE A 1 603 ? 219.490 199.681 227.841 1.00 34.08 603 ILE A O 1
ATOM 4283 N N . ASP A 1 604 ? 218.024 200.413 226.293 1.00 26.85 604 ASP A N 1
ATOM 4284 C CA . ASP A 1 604 ? 216.885 200.322 227.200 1.00 28.05 604 ASP A CA 1
ATOM 4285 C C . ASP A 1 604 ? 216.697 198.897 227.697 1.00 27.58 604 ASP A C 1
ATOM 4286 O O . ASP A 1 604 ? 216.456 198.672 228.888 1.00 29.18 604 ASP A O 1
ATOM 4291 N N . ASN A 1 605 ? 216.804 197.921 226.795 1.00 30.05 605 ASN A N 1
ATOM 4292 C CA . ASN A 1 605 ? 216.643 196.526 227.191 1.00 27.35 605 ASN A CA 1
ATOM 4293 C C . ASN A 1 605 ? 217.689 196.117 228.219 1.00 26.22 605 ASN A C 1
ATOM 4294 O O . ASN A 1 605 ? 217.363 195.466 229.217 1.00 33.35 605 ASN A O 1
ATOM 4299 N N . GLU A 1 606 ? 218.950 196.491 228.000 1.00 23.90 606 GLU A N 1
ATOM 4300 C CA . GLU A 1 606 ? 219.989 196.147 228.966 1.00 21.16 606 GLU A CA 1
ATOM 4301 C C . GLU A 1 606 ? 219.797 196.890 230.282 1.00 29.76 606 GLU A C 1
ATOM 4302 O O . GLU A 1 606 ? 220.196 196.390 231.340 1.00 35.80 606 GLU A O 1
ATOM 4308 N N . ARG A 1 607 ? 219.196 198.081 230.235 1.00 31.61 607 ARG A N 1
ATOM 4309 C CA . ARG A 1 607 ? 218.923 198.829 231.458 1.00 30.04 607 ARG A CA 1
ATOM 4310 C C . ARG A 1 607 ? 217.826 198.162 232.276 1.00 35.77 607 ARG A C 1
ATOM 4311 O O . ARG A 1 607 ? 217.958 197.995 233.493 1.00 40.09 607 ARG A O 1
ATOM 4319 N N . ASN A 1 608 ? 216.735 197.771 231.621 1.00 33.18 608 ASN A N 1
ATOM 4320 C CA . ASN A 1 608 ? 215.601 197.139 232.282 1.00 26.90 608 ASN A CA 1
ATOM 4321 C C . ASN A 1 608 ? 215.831 195.664 232.573 1.00 31.02 608 ASN A C 1
ATOM 4322 O O . ASN A 1 608 ? 214.863 194.951 232.855 1.00 41.93 608 ASN A O 1
ATOM 4327 N N . ASN A 1 609 ? 217.077 195.195 232.496 1.00 28.77 609 ASN A N 1
ATOM 4328 C CA . ASN A 1 609 ? 217.431 193.787 232.664 1.00 36.33 609 ASN A CA 1
ATOM 4329 C C . ASN A 1 609 ? 216.744 192.892 231.638 1.00 36.68 609 ASN A C 1
ATOM 4330 O O . ASN A 1 609 ? 216.664 191.674 231.823 1.00 38.73 609 ASN A O 1
ATOM 4335 N N . GLN A 1 610 ? 216.249 193.481 230.552 1.00 33.85 610 GLN A N 1
ATOM 4336 C CA . GLN A 1 610 ? 215.620 192.754 229.453 1.00 30.71 610 GLN A CA 1
ATOM 4337 C C . GLN A 1 610 ? 216.586 192.560 228.295 1.00 32.25 610 GLN A C 1
ATOM 4338 O O . GLN A 1 610 ? 216.192 192.623 227.129 1.00 34.26 610 GLN A O 1
ATOM 4344 N N . ILE A 1 611 ? 217.867 192.339 228.600 1.00 30.41 611 ILE A N 1
ATOM 4345 C CA . ILE A 1 611 ? 218.875 192.185 227.557 1.00 28.20 611 ILE A CA 1
ATOM 4346 C C .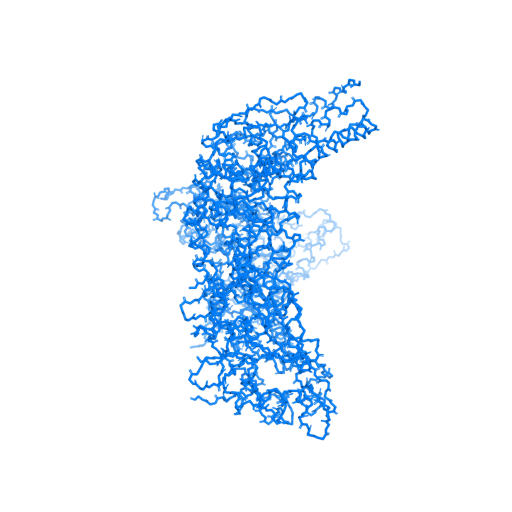 ILE A 1 611 ? 218.511 191.040 226.623 1.00 32.66 611 ILE A C 1
ATOM 4347 O O . ILE A 1 611 ? 218.773 191.105 225.416 1.00 29.65 611 ILE A O 1
ATOM 4352 N N . GLU A 1 612 ? 217.867 189.997 227.150 1.00 37.79 612 GLU A N 1
ATOM 4353 C CA . GLU A 1 612 ? 217.440 188.876 226.321 1.00 34.91 612 GLU A CA 1
ATOM 4354 C C . GLU A 1 612 ? 216.445 189.292 225.245 1.00 34.35 612 GLU A C 1
ATOM 4355 O O . GLU A 1 612 ? 216.273 188.563 224.264 1.00 44.80 612 GLU A O 1
ATOM 4361 N N . GLN A 1 613 ? 215.782 190.440 225.405 1.00 27.66 613 GLN A N 1
ATOM 4362 C CA . GLN A 1 613 ? 214.869 190.914 224.373 1.00 29.35 613 GLN A CA 1
ATOM 4363 C C . GLN A 1 613 ? 215.620 191.372 223.129 1.00 32.83 613 GLN A C 1
ATOM 4364 O O . GLN A 1 613 ? 215.047 191.353 222.035 1.00 37.44 613 GLN A O 1
ATOM 4370 N N . ASN A 1 614 ? 216.897 191.746 223.264 1.00 32.36 614 ASN A N 1
ATOM 4371 C CA . ASN A 1 614 ? 217.685 192.148 222.102 1.00 26.29 614 ASN A CA 1
ATOM 4372 C C . ASN A 1 614 ? 217.689 191.057 221.038 1.00 28.32 614 ASN A C 1
ATOM 4373 O O . ASN A 1 614 ? 217.370 191.311 219.872 1.00 30.07 614 ASN A O 1
ATOM 4378 N N . GLY A 1 615 ? 218.034 189.833 221.427 1.00 30.54 615 GLY A N 1
ATOM 4379 C CA . GLY A 1 615 ? 218.043 188.722 220.498 1.00 28.98 615 GLY A CA 1
ATOM 4380 C C . GLY A 1 615 ? 219.018 188.908 219.355 1.00 30.39 615 GLY A C 1
ATOM 4381 O O . GLY A 1 615 ? 220.234 188.838 219.550 1.00 30.11 615 GLY A O 1
ATOM 4382 N N . LEU A 1 616 ? 218.493 189.150 218.154 1.00 26.50 616 LEU A N 1
ATOM 4383 C CA . LEU A 1 616 ? 219.310 189.326 216.963 1.00 21.63 616 LEU A CA 1
ATOM 4384 C C . LEU A 1 616 ? 219.746 190.770 216.752 1.00 27.03 616 LEU A C 1
ATOM 4385 O O . LEU A 1 616 ? 220.066 191.150 215.621 1.00 31.32 616 LEU A O 1
ATOM 4390 N N . ALA A 1 617 ? 219.755 191.584 217.804 1.00 27.98 617 ALA A N 1
ATOM 4391 C CA . ALA A 1 617 ? 220.229 192.954 217.680 1.00 21.54 617 ALA A CA 1
ATOM 4392 C C . ALA A 1 617 ? 221.743 192.965 217.534 1.00 20.54 617 ALA A C 1
ATOM 4393 O O . ALA A 1 617 ? 222.456 192.298 218.289 1.00 19.83 617 ALA A O 1
ATOM 4395 N N . ALA A 1 618 ? 222.236 193.720 216.556 1.00 24.41 618 ALA A N 1
ATOM 4396 C CA . ALA A 1 618 ? 223.658 193.772 216.259 1.00 27.80 618 ALA A CA 1
ATOM 4397 C C . ALA A 1 618 ? 224.116 195.217 216.167 1.00 31.33 618 ALA A C 1
ATOM 4398 O O . ALA A 1 618 ? 223.425 196.062 215.591 1.00 30.64 618 ALA A O 1
ATOM 4400 N N . LYS A 1 619 ? 225.285 195.492 216.737 1.00 31.82 619 LYS A N 1
ATOM 4401 C CA . LYS A 1 619 ? 225.864 196.822 216.643 1.00 24.77 619 LYS A CA 1
ATOM 4402 C C . LYS A 1 619 ? 226.353 197.080 215.225 1.00 29.71 619 LYS A C 1
ATOM 4403 O O . LYS A 1 619 ? 226.953 196.210 214.587 1.00 29.42 619 LYS A O 1
ATOM 4409 N N . LEU A 1 620 ? 226.090 198.286 214.734 1.00 31.38 620 LEU A N 1
ATOM 4410 C CA . LEU A 1 620 ? 226.482 198.648 213.386 1.00 28.00 620 LEU A CA 1
ATOM 4411 C C . LEU A 1 620 ? 228.005 198.716 213.275 1.00 26.71 620 LEU A C 1
ATOM 4412 O O . LEU A 1 620 ? 228.697 198.951 214.269 1.00 32.90 620 LEU A O 1
ATOM 4417 N N . PRO A 1 621 ? 228.555 198.492 212.077 1.00 23.01 621 PRO A N 1
ATOM 4418 C CA . PRO A 1 621 ? 230.019 198.503 211.931 1.00 27.31 621 PRO A CA 1
ATOM 4419 C C . PRO A 1 621 ? 230.648 199.860 212.175 1.00 30.87 621 PRO A C 1
ATOM 4420 O O . PRO A 1 621 ? 231.861 199.928 212.409 1.00 34.18 621 PRO A O 1
ATOM 4424 N N . TYR A 1 622 ? 229.864 200.934 212.132 1.00 29.55 622 TYR A N 1
ATOM 4425 C CA . TYR A 1 622 ? 230.406 202.286 212.149 1.00 21.94 622 TYR A CA 1
ATOM 4426 C C . TYR A 1 622 ? 231.022 202.601 213.504 1.00 28.95 622 TYR A C 1
ATOM 4427 O O . TYR A 1 622 ? 230.359 202.492 214.540 1.00 37.08 622 TYR A O 1
ATOM 4436 N N . GLU A 1 623 ? 232.293 202.989 213.490 1.00 28.95 623 GLU A N 1
ATOM 4437 C CA . GLU A 1 623 ? 232.970 203.425 214.699 1.00 27.04 623 GLU A CA 1
ATOM 4438 C C . GLU A 1 623 ? 232.536 204.836 215.074 1.00 26.77 623 GLU A C 1
ATOM 4439 O O . GLU A 1 623 ? 232.223 205.663 214.214 1.00 31.11 623 GLU A O 1
ATOM 4445 N N . GLN A 1 624 ? 232.518 205.108 216.375 1.00 26.96 624 GLN A N 1
ATOM 4446 C CA . GLN A 1 624 ? 232.229 206.433 216.897 1.00 28.66 624 GLN A CA 1
ATOM 4447 C C . GLN A 1 624 ? 233.451 206.969 217.627 1.00 29.90 624 GLN A C 1
ATOM 4448 O O . GLN A 1 624 ? 234.347 206.218 218.020 1.00 34.56 624 GLN A O 1
ATOM 4454 N N . ASP A 1 625 ? 233.479 208.284 217.802 1.00 25.42 625 ASP A N 1
ATOM 4455 C CA . ASP A 1 625 ? 234.612 208.958 218.418 1.00 29.18 625 ASP A CA 1
ATOM 4456 C C . ASP A 1 625 ? 234.393 209.050 219.923 1.00 32.52 625 ASP A C 1
ATOM 4457 O O . ASP A 1 625 ? 233.380 209.592 220.379 1.00 33.14 625 ASP A O 1
ATOM 4462 N N . ALA A 1 626 ? 235.339 208.511 220.690 1.00 31.47 626 ALA A N 1
ATOM 4463 C CA . ALA A 1 626 ? 235.278 208.657 222.138 1.00 33.16 626 ALA A CA 1
ATOM 4464 C C . ALA A 1 626 ? 235.490 210.108 222.553 1.00 36.75 626 ALA A C 1
ATOM 4465 O O . ALA A 1 626 ? 234.865 210.586 223.507 1.00 39.45 626 ALA A O 1
ATOM 4467 N N . LYS A 1 627 ? 236.365 210.822 221.846 1.00 35.34 627 LYS A N 1
ATOM 4468 C CA . LYS A 1 627 ? 236.726 212.190 222.189 1.00 41.11 627 LYS A CA 1
ATOM 4469 C C . LYS A 1 627 ? 235.811 213.235 221.567 1.00 37.96 627 LYS A C 1
ATOM 4470 O O . LYS A 1 627 ? 235.890 214.406 221.951 1.00 42.24 627 LYS A O 1
ATOM 4476 N N . THR A 1 628 ? 234.953 212.855 220.626 1.00 30.00 628 THR A N 1
ATOM 4477 C CA . THR A 1 628 ? 234.103 213.816 219.936 1.00 29.57 628 THR A CA 1
ATOM 4478 C C . THR A 1 628 ? 232.650 213.387 219.824 1.00 28.46 628 THR A C 1
ATOM 4479 O O . THR A 1 628 ? 231.779 214.259 219.712 1.00 25.22 628 THR A O 1
ATOM 4483 N N . GLY A 1 629 ? 232.350 212.093 219.888 1.00 33.68 629 GLY A N 1
ATOM 4484 C CA . GLY A 1 629 ? 230.995 211.630 219.663 1.00 32.53 629 GLY A CA 1
ATOM 4485 C C . GLY A 1 629 ? 230.510 211.825 218.248 1.00 29.62 629 GLY A C 1
ATOM 4486 O O . GLY A 1 629 ? 229.328 212.112 218.036 1.00 26.42 629 GLY A O 1
ATOM 4487 N N . HIS A 1 630 ? 231.397 211.675 217.269 1.00 26.74 630 HIS A N 1
ATOM 4488 C CA . HIS A 1 630 ? 231.067 211.868 215.867 1.00 24.95 630 HIS A CA 1
ATOM 4489 C C . HIS A 1 630 ? 231.459 210.621 215.095 1.00 28.11 630 HIS A C 1
ATOM 4490 O O . HIS A 1 630 ? 232.457 209.971 215.418 1.00 34.59 630 HIS A O 1
ATOM 4497 N N . TYR A 1 631 ? 230.670 210.290 214.077 1.00 25.23 631 TYR A N 1
ATOM 4498 C CA . TYR A 1 631 ? 230.994 209.190 213.172 1.00 20.87 631 TYR A CA 1
ATOM 4499 C C . TYR A 1 631 ? 231.846 209.761 212.046 1.00 25.32 631 TYR A C 1
ATOM 4500 O O . TYR A 1 631 ? 231.343 210.448 211.154 1.00 24.00 631 TYR A O 1
ATOM 4509 N N . ASN A 1 632 ? 233.152 209.488 212.105 1.00 27.72 632 ASN A N 1
ATOM 4510 C CA . ASN A 1 632 ? 234.090 210.093 211.163 1.00 27.19 632 ASN A CA 1
ATOM 4511 C C . ASN A 1 632 ? 233.854 209.592 209.745 1.00 24.49 632 ASN A C 1
ATOM 4512 O O . ASN A 1 632 ? 233.743 210.385 208.802 1.00 25.29 632 ASN A O 1
ATOM 4517 N N . ASP A 1 633 ? 233.782 208.271 209.573 1.00 18.85 633 ASP A N 1
ATOM 4518 C CA . ASP A 1 633 ? 233.567 207.714 208.243 1.00 21.63 633 ASP A CA 1
ATOM 4519 C C . ASP A 1 633 ? 232.214 208.129 207.683 1.00 20.34 633 ASP A C 1
ATOM 4520 O O . ASP A 1 633 ? 232.116 208.527 206.519 1.00 22.73 633 ASP A O 1
ATOM 4525 N N . LEU A 1 634 ? 231.162 208.061 208.496 1.00 18.47 634 LEU A N 1
ATOM 4526 C CA . LEU A 1 634 ? 229.874 208.570 208.046 1.00 18.48 634 LEU A CA 1
ATOM 4527 C C . LEU A 1 634 ? 229.919 210.066 207.787 1.00 16.62 634 LEU A C 1
ATOM 4528 O O . LEU A 1 634 ? 229.092 210.580 207.027 1.00 12.85 634 LEU A O 1
ATOM 4533 N N . GLY A 1 635 ? 230.865 210.773 208.407 1.00 21.38 635 GLY A N 1
ATOM 4534 C CA . GLY A 1 635 ? 231.059 212.176 208.107 1.00 15.04 635 GLY A CA 1
ATOM 4535 C C . GLY A 1 635 ? 231.852 212.437 206.850 1.00 14.25 635 GLY A C 1
ATOM 4536 O O . GLY A 1 635 ? 231.827 213.560 206.346 1.00 21.61 635 GLY A O 1
ATOM 4537 N N . ASN A 1 636 ? 232.565 211.429 206.340 1.00 16.45 636 ASN A N 1
ATOM 4538 C CA . ASN A 1 636 ? 233.285 211.593 205.078 1.00 13.88 636 ASN A CA 1
ATOM 4539 C C . ASN A 1 636 ? 232.335 211.860 203.919 1.00 9.72 636 ASN A C 1
ATOM 4540 O O . ASN A 1 636 ? 232.699 212.557 202.967 1.00 14.15 636 ASN A O 1
ATOM 4545 N N . TYR A 1 637 ? 231.118 211.322 203.982 1.00 9.62 637 TYR A N 1
ATOM 4546 C CA . TYR A 1 637 ? 230.127 211.591 202.947 1.00 10.76 637 TYR A CA 1
ATOM 4547 C C . TYR A 1 637 ? 229.793 213.075 202.867 1.00 12.22 637 TYR A C 1
ATOM 4548 O O . TYR A 1 637 ? 229.416 213.569 201.800 1.00 15.58 637 TYR A O 1
ATOM 4557 N N . TYR A 1 638 ? 229.922 213.796 203.978 1.00 13.07 638 TYR A N 1
ATOM 4558 C CA . TYR A 1 638 ? 229.673 215.231 204.009 1.00 11.99 638 TYR A CA 1
ATOM 4559 C C . TYR A 1 638 ? 230.957 216.040 203.882 1.00 13.74 638 TYR A C 1
ATOM 4560 O O . TYR A 1 638 ? 230.918 217.211 203.483 1.00 17.00 638 TYR A O 1
ATOM 4569 N N . LYS A 1 639 ? 232.090 215.440 204.242 1.00 13.04 639 LYS A N 1
ATOM 4570 C CA . LYS A 1 639 ? 233.378 216.049 203.944 1.00 13.55 639 LYS A CA 1
ATOM 4571 C C . LYS A 1 639 ? 233.585 216.138 202.443 1.00 16.66 639 LYS A C 1
ATOM 4572 O O . LYS A 1 639 ? 234.169 217.104 201.946 1.00 24.45 639 LYS A O 1
ATOM 4578 N N . ASP A 1 640 ? 233.094 215.149 201.702 1.00 16.20 640 ASP A N 1
ATOM 4579 C CA . ASP A 1 640 ? 233.070 215.193 200.243 1.00 17.89 640 ASP A CA 1
ATOM 4580 C C . ASP A 1 640 ? 232.061 216.195 199.704 1.00 17.61 640 ASP A C 1
ATOM 4581 O O . ASP A 1 640 ? 231.857 216.264 198.488 1.00 18.29 640 ASP A O 1
ATOM 4586 N N . ILE A 1 641 ? 231.423 216.954 200.588 1.00 16.27 641 ILE A N 1
ATOM 4587 C CA . ILE A 1 641 ? 230.581 218.081 200.216 1.00 15.76 641 ILE A CA 1
ATOM 4588 C C . ILE A 1 641 ? 231.237 219.402 200.598 1.00 19.74 641 ILE A C 1
ATOM 4589 O O . ILE A 1 641 ? 231.280 220.342 199.802 1.00 25.34 641 ILE A O 1
ATOM 4594 N N . ILE A 1 642 ? 231.746 219.491 201.828 1.00 18.93 642 ILE A N 1
ATOM 4595 C CA . ILE A 1 642 ? 232.423 220.708 202.259 1.00 18.60 642 ILE A CA 1
ATOM 4596 C C . ILE A 1 642 ? 233.790 220.847 201.600 1.00 25.03 642 ILE A C 1
ATOM 4597 O O . ILE A 1 642 ? 234.399 221.920 201.671 1.00 37.67 642 ILE A O 1
ATOM 4602 N N . ASP A 1 643 ? 234.294 219.791 200.962 1.00 21.26 643 ASP A N 1
ATOM 4603 C CA . ASP A 1 643 ? 235.478 219.908 200.125 1.00 26.09 643 ASP A CA 1
ATOM 4604 C C . ASP A 1 643 ? 235.136 220.307 198.699 1.00 29.43 643 ASP A C 1
ATOM 4605 O O . ASP A 1 643 ? 236.048 220.553 197.903 1.00 36.63 643 ASP A O 1
ATOM 4610 N N . ASN A 1 644 ? 233.852 220.374 198.365 1.00 24.98 644 ASN A N 1
ATOM 4611 C CA . ASN A 1 644 ? 233.384 220.828 197.064 1.00 27.64 644 ASN A CA 1
ATOM 4612 C C . ASN A 1 644 ? 232.843 222.245 197.092 1.00 33.38 644 ASN A C 1
ATOM 4613 O O . ASN A 1 644 ? 233.106 223.021 196.172 1.00 42.46 644 ASN A O 1
ATOM 4618 N N . VAL A 1 645 ? 232.085 222.603 198.130 1.00 28.37 645 VAL A N 1
ATOM 4619 C CA . VAL A 1 645 ? 231.628 223.980 198.264 1.00 30.86 645 VAL A CA 1
ATOM 4620 C C . VAL A 1 645 ? 232.778 224.912 198.613 1.00 42.85 645 VAL A C 1
ATOM 4621 O O . VAL A 1 645 ? 232.713 226.111 198.316 1.00 52.45 645 VAL A O 1
ATOM 4625 N N . ASP A 1 646 ? 233.837 224.391 199.238 1.00 39.80 646 ASP A N 1
ATOM 4626 C CA . ASP A 1 646 ? 235.018 225.207 199.502 1.00 54.44 646 ASP A CA 1
ATOM 4627 C C . ASP A 1 646 ? 235.664 225.674 198.204 1.00 50.52 646 ASP A C 1
ATOM 4628 O O . ASP A 1 646 ? 236.072 226.836 198.085 1.00 47.45 646 ASP A O 1
ATOM 4633 N N . LYS A 1 647 ? 235.763 224.785 197.218 1.00 46.66 647 LYS A N 1
ATOM 4634 C CA . LYS A 1 647 ? 236.362 225.128 195.937 1.00 57.46 647 LYS A CA 1
ATOM 4635 C C . LYS A 1 647 ? 235.449 225.972 195.058 1.00 62.52 647 LYS A C 1
ATOM 4636 O O . LYS A 1 647 ? 235.894 226.438 194.004 1.00 65.82 647 LYS A O 1
ATOM 4642 N N . LYS A 1 648 ? 234.197 226.177 195.457 1.00 59.39 648 LYS A N 1
ATOM 4643 C CA . LYS A 1 648 ? 233.274 226.995 194.681 1.00 64.81 648 LYS A CA 1
ATOM 4644 C C . LYS A 1 648 ? 233.607 228.467 194.889 1.00 68.53 648 LYS A C 1
ATOM 4645 O O . LYS A 1 648 ? 233.575 228.963 196.020 1.00 56.81 648 LYS A O 1
ATOM 4651 N N . GLY A 1 649 ? 233.923 229.162 193.801 1.00 69.17 649 GLY A N 1
ATOM 4652 C CA . GLY A 1 649 ? 234.289 230.564 193.873 1.00 72.72 649 GLY A CA 1
ATOM 4653 C C . GLY A 1 649 ? 235.765 230.779 194.143 1.00 78.44 649 GLY A C 1
ATOM 4654 O O . GLY A 1 649 ? 236.357 230.103 194.984 1.00 76.36 649 GLY A O 1
ATOM 4655 N N . ASN A 1 665 ? 238.846 214.475 209.859 1.00 40.59 665 ASN A N 1
ATOM 4656 C CA . ASN A 1 665 ? 237.453 214.281 210.240 1.00 29.60 665 ASN A CA 1
ATOM 4657 C C . ASN A 1 665 ? 236.592 215.436 209.747 1.00 28.77 665 ASN A C 1
ATOM 4658 O O . ASN A 1 665 ? 237.043 216.576 209.689 1.00 32.63 665 ASN A O 1
ATOM 4663 N N . PHE A 1 666 ? 235.346 215.130 209.383 1.00 24.02 666 PHE A N 1
ATOM 4664 C CA . PHE A 1 666 ? 234.446 216.174 208.911 1.00 20.85 666 PHE A CA 1
ATOM 4665 C C . PHE A 1 666 ? 234.131 217.174 210.010 1.00 25.38 666 PHE A C 1
ATOM 4666 O O . PHE A 1 666 ? 233.894 218.349 209.719 1.00 30.43 666 PHE A O 1
ATOM 4674 N N . SER A 1 667 ? 234.112 216.730 211.268 1.00 30.19 667 SER A N 1
ATOM 4675 C CA . SER A 1 667 ? 233.769 217.628 212.366 1.00 30.18 667 SER A CA 1
ATOM 4676 C C . SER A 1 667 ? 234.778 218.764 212.482 1.00 33.16 667 SER A C 1
ATOM 4677 O O . SER A 1 667 ? 234.402 219.940 212.527 1.00 34.03 667 SER A O 1
ATOM 4680 N N . GLU A 1 668 ? 236.070 218.429 212.521 1.00 36.61 668 GLU A N 1
ATOM 4681 C CA . GLU A 1 668 ? 237.101 219.456 212.632 1.00 36.42 668 GLU A CA 1
ATOM 4682 C C . GLU A 1 668 ? 237.119 220.363 211.409 1.00 34.53 668 GLU A C 1
ATOM 4683 O O . GLU A 1 668 ? 237.227 221.589 211.539 1.00 43.07 668 GLU A O 1
ATOM 4689 N N . GLU A 1 669 ? 237.016 219.780 210.215 1.00 35.28 669 GLU A N 1
ATOM 4690 C CA . GLU A 1 669 ? 237.050 220.580 208.996 1.00 35.93 669 GLU A CA 1
ATOM 4691 C C . GLU A 1 669 ? 235.880 221.551 208.947 1.00 33.58 669 GLU A C 1
ATOM 4692 O O . GLU A 1 669 ? 236.054 222.730 208.624 1.00 35.29 669 GLU A O 1
ATOM 4698 N N . VAL A 1 670 ? 234.678 221.078 209.275 1.00 29.26 670 VAL A N 1
ATOM 4699 C CA . VAL A 1 670 ? 233.517 221.956 209.216 1.00 27.26 670 VAL A CA 1
ATOM 4700 C C . VAL A 1 670 ? 233.577 222.997 210.328 1.00 35.49 670 VAL A C 1
ATOM 4701 O O . VAL A 1 670 ? 233.200 224.152 210.123 1.00 37.72 670 VAL A O 1
ATOM 4705 N N . VAL A 1 671 ? 234.083 222.629 211.509 1.00 37.08 671 VAL A N 1
ATOM 4706 C CA . VAL A 1 671 ? 234.144 223.607 212.590 1.00 36.02 671 VAL A CA 1
ATOM 4707 C C . VAL A 1 671 ? 235.175 224.686 212.282 1.00 36.25 671 VAL A C 1
ATOM 4708 O O . VAL A 1 671 ? 235.023 225.836 212.711 1.00 40.15 671 VAL A O 1
ATOM 4712 N N . SER A 1 672 ? 236.235 224.345 211.543 1.00 37.34 672 SER A N 1
ATOM 4713 C CA . SER A 1 672 ? 237.190 225.365 211.124 1.00 38.82 672 SER A CA 1
ATOM 4714 C C . SER A 1 672 ? 236.636 226.225 209.994 1.00 37.14 672 SER A C 1
ATOM 4715 O O . SER A 1 672 ? 236.756 227.455 210.028 1.00 36.73 672 SER A O 1
ATOM 4718 N N . LYS A 1 673 ? 236.016 225.603 208.997 1.00 33.21 673 LYS A N 1
ATOM 4719 C CA . LYS A 1 673 ? 235.564 226.309 207.809 1.00 30.24 673 LYS A CA 1
ATOM 4720 C C . LYS A 1 673 ? 234.230 227.016 208.003 1.00 29.80 673 LYS A C 1
ATOM 4721 O O . LYS A 1 673 ? 233.796 227.739 207.103 1.00 29.40 673 LYS A O 1
ATOM 4727 N N . LEU A 1 674 ? 233.564 226.818 209.139 1.00 30.13 674 LEU A N 1
ATOM 4728 C CA . LEU A 1 674 ? 232.426 227.663 209.472 1.00 30.59 674 LEU A CA 1
ATOM 4729 C C . LEU A 1 674 ? 232.864 228.983 210.082 1.00 34.83 674 LEU A C 1
ATOM 4730 O O . LEU A 1 674 ? 232.287 230.021 209.764 1.00 37.83 674 LEU A O 1
ATOM 4735 N N . LYS A 1 675 ? 233.886 228.978 210.942 1.00 38.15 675 LYS A N 1
ATOM 4736 C CA . LYS A 1 675 ? 234.389 230.241 211.473 1.00 38.54 675 LYS A CA 1
ATOM 4737 C C . LYS A 1 675 ? 235.213 230.996 210.434 1.00 35.41 675 LYS A C 1
ATOM 4738 O O . LYS A 1 675 ? 235.101 232.226 210.325 1.00 36.57 675 LYS A O 1
ATOM 4744 N N . ASP A 1 676 ? 236.029 230.281 209.648 1.00 32.56 676 ASP A N 1
ATOM 4745 C CA . ASP A 1 676 ? 236.780 230.920 208.575 1.00 28.73 676 ASP A CA 1
ATOM 4746 C C . ASP A 1 676 ? 235.879 231.514 207.505 1.00 25.77 676 ASP A C 1
ATOM 4747 O O . ASP A 1 676 ? 236.345 232.338 206.714 1.00 27.37 676 ASP A O 1
ATOM 4752 N N . ASN A 1 677 ? 234.614 231.110 207.454 1.00 26.68 677 ASN A N 1
ATOM 4753 C CA . ASN A 1 677 ? 233.656 231.718 206.547 1.00 27.67 677 ASN A CA 1
ATOM 4754 C C . ASN A 1 677 ? 232.735 232.705 207.243 1.00 24.09 677 ASN A C 1
ATOM 4755 O O . ASN A 1 677 ? 232.231 233.622 206.596 1.00 25.94 677 ASN A O 1
ATOM 4760 N N . LYS A 1 678 ? 232.507 232.548 208.547 1.00 24.76 678 LYS A N 1
ATOM 4761 C CA . LYS A 1 678 ? 231.748 233.550 209.281 1.00 24.88 678 LYS A CA 1
ATOM 4762 C C . LYS A 1 678 ? 232.511 234.861 209.346 1.00 33.39 678 LYS A C 1
ATOM 4763 O O . LYS A 1 678 ? 231.921 235.934 209.196 1.00 37.12 678 LYS A O 1
ATOM 4769 N N . LYS A 1 679 ? 233.828 234.796 209.565 1.00 35.44 679 LYS A N 1
ATOM 4770 C CA . LYS A 1 679 ? 234.626 236.017 209.497 1.00 27.86 679 LYS A CA 1
ATOM 4771 C C . LYS A 1 679 ? 234.588 236.618 208.097 1.00 29.01 679 LYS A C 1
ATOM 4772 O O . LYS A 1 679 ? 234.577 237.846 207.944 1.00 33.09 679 LYS A O 1
ATOM 4778 N N . LYS A 1 680 ? 234.544 235.770 207.066 1.00 28.24 680 LYS A N 1
ATOM 4779 C CA . LYS A 1 680 ? 234.406 236.252 205.700 1.00 27.57 680 LYS A CA 1
ATOM 4780 C C . LYS A 1 680 ? 233.072 236.947 205.473 1.00 26.71 680 LYS A C 1
ATOM 4781 O O . LYS A 1 680 ? 233.032 237.963 204.777 1.00 31.33 680 LYS A O 1
ATOM 4787 N N . VAL A 1 681 ? 231.988 236.423 206.036 1.00 27.68 681 VAL A N 1
ATOM 4788 C CA . VAL A 1 681 ? 230.705 237.115 205.962 1.00 28.01 681 VAL A CA 1
ATOM 4789 C C . VAL A 1 681 ? 230.731 238.420 206.754 1.00 26.30 681 VAL A C 1
ATOM 4790 O O . VAL A 1 681 ? 230.134 239.408 206.320 1.00 25.79 681 VAL A O 1
ATOM 4794 N N . GLU A 1 682 ? 231.415 238.453 207.903 1.00 25.48 682 GLU A N 1
ATOM 4795 C CA . GLU A 1 682 ? 231.590 239.719 208.613 1.00 31.48 682 GLU A CA 1
ATOM 4796 C C . GLU A 1 682 ? 232.239 240.756 207.708 1.00 31.64 682 GLU A C 1
ATOM 4797 O O . GLU A 1 682 ? 231.715 241.865 207.537 1.00 33.99 682 GLU A O 1
ATOM 4803 N N . GLU A 1 683 ? 233.376 240.398 207.107 1.00 29.76 683 GLU A N 1
ATOM 4804 C CA . GLU A 1 683 ? 234.107 241.333 206.258 1.00 29.31 683 GLU A CA 1
ATOM 4805 C C . GLU A 1 683 ? 233.280 241.745 205.047 1.00 26.88 683 GLU A C 1
ATOM 4806 O O . GLU A 1 683 ? 233.202 242.931 204.708 1.00 27.14 683 GLU A O 1
ATOM 4812 N N . ALA A 1 684 ? 232.655 240.776 204.382 1.00 27.66 684 ALA A N 1
ATOM 4813 C CA . ALA A 1 684 ? 231.889 241.070 203.181 1.00 22.23 684 ALA A CA 1
ATOM 4814 C C . ALA A 1 684 ? 230.677 241.940 203.479 1.00 24.70 684 ALA A C 1
ATOM 4815 O O . ALA A 1 684 ? 230.376 242.858 202.711 1.00 23.70 684 ALA A O 1
ATOM 4817 N N . ALA A 1 685 ? 229.975 241.680 204.583 1.00 26.60 685 ALA A N 1
ATOM 4818 C CA . ALA A 1 685 ? 228.841 242.512 204.954 1.00 21.57 685 ALA A CA 1
ATOM 4819 C C . ALA A 1 685 ? 229.282 243.917 205.330 1.00 29.67 685 ALA A C 1
ATOM 4820 O O . ALA A 1 685 ? 228.629 244.894 204.944 1.00 31.83 685 ALA A O 1
ATOM 4822 N N . LYS A 1 686 ? 230.385 244.049 206.074 1.00 34.18 686 LYS A N 1
ATOM 4823 C CA . LYS A 1 686 ? 230.848 245.389 206.414 1.00 29.34 686 LYS A CA 1
ATOM 4824 C C . LYS A 1 686 ? 231.230 246.161 205.159 1.00 30.53 686 LYS A C 1
ATOM 4825 O O . LYS A 1 686 ? 230.880 247.338 205.024 1.00 32.89 686 LYS A O 1
ATOM 4831 N N . LYS A 1 687 ? 231.895 245.504 204.203 1.00 30.07 687 LYS A N 1
ATOM 4832 C CA . LYS A 1 687 ? 232.278 246.189 202.973 1.00 28.38 687 LYS A CA 1
ATOM 4833 C C . LYS A 1 687 ? 231.061 246.530 202.124 1.00 28.41 687 LYS A C 1
ATOM 4834 O O . LYS A 1 687 ? 231.022 247.588 201.490 1.00 28.30 687 LYS A O 1
ATOM 4840 N N . HIS A 1 688 ? 230.059 245.652 202.096 1.00 26.73 688 HIS A N 1
ATOM 4841 C CA . HIS A 1 688 ? 228.852 245.930 201.326 1.00 25.03 688 HIS A CA 1
ATOM 4842 C C . HIS A 1 688 ? 228.097 247.126 201.895 1.00 30.30 688 HIS A C 1
ATOM 4843 O O . HIS A 1 688 ? 227.673 248.017 201.148 1.00 34.21 688 HIS A O 1
ATOM 4850 N N . VAL A 1 689 ? 227.937 247.176 203.220 1.00 27.46 689 VAL A N 1
ATOM 4851 C CA . VAL A 1 689 ? 227.247 248.308 203.833 1.00 29.76 689 VAL A CA 1
ATOM 4852 C C . VAL A 1 689 ? 228.071 249.584 203.696 1.00 35.76 689 VAL A C 1
ATOM 4853 O O . VAL A 1 689 ? 227.517 250.678 203.527 1.00 38.02 689 VAL A O 1
ATOM 4857 N N . GLU A 1 690 ? 229.401 249.476 203.770 1.00 33.57 690 GLU A N 1
ATOM 4858 C CA . GLU A 1 690 ? 230.246 250.636 203.509 1.00 31.82 690 GLU A CA 1
ATOM 4859 C C . GLU A 1 690 ? 230.024 251.163 202.098 1.00 35.00 690 GLU A C 1
ATOM 4860 O O . GLU A 1 690 ? 229.739 252.349 201.902 1.00 38.00 690 GLU A O 1
ATOM 4866 N N . ALA A 1 691 ? 230.127 250.282 201.102 1.00 33.01 691 ALA A N 1
ATOM 4867 C CA . ALA A 1 691 ? 229.967 250.672 199.710 1.00 33.00 691 ALA A CA 1
ATOM 4868 C C . ALA A 1 691 ? 228.554 251.124 199.382 1.00 34.73 691 ALA A C 1
ATOM 4869 O O . ALA A 1 691 ? 228.357 251.757 198.341 1.00 37.66 691 ALA A O 1
ATOM 4871 N N . LEU A 1 692 ? 227.571 250.816 200.226 1.00 31.71 692 LEU A N 1
ATOM 4872 C CA . LEU A 1 692 ? 226.215 251.290 199.987 1.00 32.27 692 LEU A CA 1
ATOM 4873 C C . LEU A 1 692 ? 225.970 252.708 200.484 1.00 37.97 692 LEU A C 1
ATOM 4874 O O . LEU A 1 692 ? 224.979 253.320 200.072 1.00 39.62 692 LEU A O 1
ATOM 4879 N N . LYS A 1 693 ? 226.841 253.246 201.338 1.00 37.14 693 LYS A N 1
ATOM 4880 C CA . LYS A 1 693 ? 226.683 254.585 201.910 1.00 35.20 693 LYS A CA 1
ATOM 4881 C C . LYS A 1 693 ? 225.289 254.756 202.514 1.00 36.76 693 LYS A C 1
ATOM 4882 O O . LYS A 1 693 ? 224.477 255.571 202.072 1.00 39.70 693 LYS A O 1
ATOM 4888 N N . VAL A 1 694 ? 225.025 253.954 203.544 1.00 34.44 694 VAL A N 1
ATOM 4889 C CA . VAL A 1 694 ? 223.689 253.875 204.118 1.00 39.55 694 VAL A CA 1
ATOM 4890 C C . VAL A 1 694 ? 223.415 255.105 204.970 1.00 43.63 694 VAL A C 1
ATOM 4891 O O . VAL A 1 694 ? 224.243 255.510 205.797 1.00 40.94 694 VAL A O 1
ATOM 4895 N N . PHE A 1 695 ? 222.247 255.709 204.768 1.00 45.40 695 PHE A N 1
ATOM 4896 C CA . PHE A 1 695 ? 221.783 256.822 205.579 1.00 41.08 695 PHE A CA 1
ATOM 4897 C C . PHE A 1 695 ? 220.340 256.573 205.988 1.00 39.86 695 PHE A C 1
ATOM 4898 O O . PHE A 1 695 ? 219.566 255.961 205.249 1.00 40.14 695 PHE A O 1
ATOM 4906 N N . THR A 1 696 ? 219.983 257.057 207.173 1.00 38.98 696 THR A N 1
ATOM 4907 C CA . THR A 1 696 ? 218.638 256.862 207.698 1.00 36.51 696 THR A CA 1
ATOM 4908 C C . THR A 1 696 ? 217.700 257.916 207.124 1.00 42.37 696 THR A C 1
ATOM 4909 O O . THR A 1 696 ? 217.881 259.115 207.360 1.00 51.59 696 THR A O 1
ATOM 4913 N N . ILE A 1 697 ? 216.712 257.470 206.361 1.00 41.84 697 ILE A N 1
ATOM 4914 C CA . ILE A 1 697 ? 215.662 258.376 205.883 1.00 46.65 697 ILE A CA 1
ATOM 4915 C C . ILE A 1 697 ? 214.759 258.749 207.051 1.00 44.24 697 ILE A C 1
ATOM 4916 O O . ILE A 1 697 ? 214.445 257.880 207.884 1.00 41.78 697 ILE A O 1
ATOM 4921 N N . PRO A 1 698 ? 214.346 260.010 207.183 1.00 45.85 698 PRO A N 1
ATOM 4922 C CA . PRO A 1 698 ? 213.357 260.350 208.213 1.00 47.24 698 PRO A CA 1
ATOM 4923 C C . PRO A 1 698 ? 212.066 259.573 208.004 1.00 53.04 698 PRO A C 1
ATOM 4924 O O . PRO A 1 698 ? 211.580 259.428 206.880 1.00 51.77 698 PRO A O 1
ATOM 4928 N N . SER A 1 699 ? 211.507 259.081 209.105 1.00 59.64 699 SER A N 1
ATOM 4929 C CA . SER A 1 699 ? 210.341 258.219 209.023 1.00 63.54 699 SER A CA 1
ATOM 4930 C C . SER A 1 699 ? 209.108 259.013 208.594 1.00 68.35 699 SER A C 1
ATOM 4931 O O . SER A 1 699 ? 208.970 260.194 208.925 1.00 68.48 699 SER A O 1
ATOM 4934 N N . PRO A 1 700 ? 208.194 258.383 207.854 1.00 64.09 700 PRO A N 1
ATOM 4935 C CA . PRO A 1 700 ? 206.983 259.086 207.409 1.00 67.64 700 PRO A CA 1
ATOM 4936 C C . PRO A 1 700 ? 206.006 259.359 208.541 1.00 74.58 700 PRO A C 1
ATOM 4937 O O . PRO A 1 700 ? 206.296 259.079 209.709 1.00 72.22 700 PRO A O 1
ATOM 4941 N N . LEU A 1 701 ? 204.846 259.915 208.201 1.00 79.52 701 LEU A N 1
ATOM 4942 C CA . LEU A 1 701 ? 203.831 260.205 209.203 1.00 82.07 701 LEU A CA 1
ATOM 4943 C C . LEU A 1 701 ? 203.300 258.917 209.819 1.00 80.59 701 LEU A C 1
ATOM 4944 O O . LEU A 1 701 ? 203.156 257.897 209.140 1.00 81.72 701 LEU A O 1
ATOM 4949 N N . TYR A 1 702 ? 203.017 258.972 211.121 1.00 82.52 702 TYR A N 1
ATOM 4950 C CA . TYR A 1 702 ? 202.522 257.838 211.900 1.00 82.80 702 TYR A CA 1
ATOM 4951 C C . TYR A 1 702 ? 203.465 256.641 211.855 1.00 73.88 702 TYR A C 1
ATOM 4952 O O . TYR A 1 702 ? 203.075 255.529 212.222 1.00 73.02 702 TYR A O 1
ATOM 4961 N N . SER A 1 703 ? 204.703 256.838 211.417 1.00 72.56 703 SER A N 1
ATOM 4962 C CA . SER A 1 703 ? 205.640 255.732 211.369 1.00 67.67 703 SER A CA 1
ATOM 4963 C C . SER A 1 703 ? 206.214 255.461 212.752 1.00 63.09 703 SER A C 1
ATOM 4964 O O . SER A 1 703 ? 206.230 256.326 213.631 1.00 68.02 703 SER A O 1
ATOM 4967 N N . GLN A 1 704 ? 206.684 254.227 212.939 1.00 55.28 704 GLN A N 1
ATOM 4968 C CA . GLN A 1 704 ? 207.252 253.790 214.207 1.00 56.55 704 GLN A CA 1
ATOM 4969 C C . GLN A 1 704 ? 208.542 253.005 213.994 1.00 50.74 704 GLN A C 1
ATOM 4970 O O . GLN A 1 704 ? 208.946 252.232 214.867 1.00 52.47 704 GLN A O 1
ATOM 4976 N N . VAL A 1 705 ? 209.196 253.199 212.849 1.00 44.96 705 VAL A N 1
ATOM 4977 C CA . VAL A 1 705 ? 210.416 252.490 212.498 1.00 45.83 705 VAL A CA 1
ATOM 4978 C C . VAL A 1 705 ? 211.469 253.501 212.065 1.00 48.38 705 VAL A C 1
ATOM 4979 O O . VAL A 1 705 ? 211.159 254.609 211.624 1.00 55.91 705 VAL A O 1
ATOM 4983 N N . ILE A 1 706 ? 212.728 253.101 212.195 1.00 45.10 706 ILE A N 1
ATOM 4984 C CA . ILE A 1 706 ? 213.854 253.894 211.710 1.00 45.33 706 ILE A CA 1
ATOM 4985 C C . ILE A 1 706 ? 214.324 253.225 210.423 1.00 48.49 706 ILE A C 1
ATOM 4986 O O . ILE A 1 706 ? 215.148 252.310 210.434 1.00 53.96 706 ILE A O 1
ATOM 4991 N N . LEU A 1 707 ? 213.793 253.694 209.298 1.00 45.68 707 LEU A N 1
ATOM 4992 C CA . LEU A 1 707 ? 214.150 253.137 208.005 1.00 39.36 707 LEU A CA 1
ATOM 4993 C C . LEU A 1 707 ? 215.553 253.576 207.598 1.00 35.83 707 LEU A C 1
ATOM 4994 O O . LEU A 1 707 ? 216.112 254.539 208.127 1.00 45.48 707 LEU A O 1
ATOM 4999 N N . VAL A 1 708 ? 216.128 252.845 206.647 1.00 32.04 708 VAL A N 1
ATOM 5000 C CA . VAL A 1 708 ? 217.417 253.188 206.067 1.00 36.21 708 VAL A CA 1
ATOM 5001 C C . VAL A 1 708 ? 217.244 253.346 204.561 1.00 35.49 708 VAL A C 1
ATOM 5002 O O . VAL A 1 708 ? 216.178 253.086 204.003 1.00 36.42 708 VAL A O 1
ATOM 5006 N N . GLN A 1 709 ? 218.316 253.783 203.908 1.00 32.74 709 GLN A N 1
ATOM 5007 C CA . GLN A 1 709 ? 218.295 254.015 202.471 1.00 31.21 709 GLN A CA 1
ATOM 5008 C C . GLN A 1 709 ? 219.724 253.971 201.953 1.00 31.51 709 GLN A C 1
ATOM 5009 O O . GLN A 1 709 ? 220.687 253.972 202.722 1.00 28.93 709 GLN A O 1
ATOM 5015 N N . THR A 1 710 ? 219.831 253.967 200.623 1.00 38.90 710 THR A N 1
ATOM 5016 C CA . THR A 1 710 ? 221.132 253.959 199.965 1.00 43.21 710 THR A CA 1
ATOM 5017 C C . THR A 1 710 ? 220.995 254.540 198.607 1.00 41.91 710 THR A C 1
ATOM 5018 O O . THR A 1 710 ? 219.882 254.754 198.140 1.00 44.11 710 THR A O 1
ATOM 5022 N N . LYS A 1 711 ? 222.115 254.847 197.975 1.00 41.29 711 LYS A N 1
ATOM 5023 C CA . LYS A 1 711 ? 222.145 255.318 196.599 1.00 44.67 711 LYS A CA 1
ATOM 5024 C C . LYS A 1 711 ? 223.278 254.726 195.777 1.00 46.37 711 LYS A C 1
ATOM 5025 O O . LYS A 1 711 ? 223.288 254.914 194.556 1.00 50.68 711 LYS A O 1
ATOM 5031 N N . LEU A 1 712 ? 224.222 254.020 196.394 1.00 44.43 712 LEU A N 1
ATOM 5032 C CA . LEU A 1 712 ? 225.350 253.430 195.678 1.00 46.39 712 LEU A CA 1
ATOM 5033 C C . LEU A 1 712 ? 225.050 251.968 195.348 1.00 44.56 712 LEU A C 1
ATOM 5034 O O . LEU A 1 712 ? 225.641 251.035 195.892 1.00 46.07 712 LEU A O 1
ATOM 5039 N N . SER A 1 713 ? 224.110 251.783 194.425 1.00 43.68 713 SER A N 1
ATOM 5040 C CA . SER A 1 713 ? 223.708 250.445 194.015 1.00 47.78 713 SER A CA 1
ATOM 5041 C C . SER A 1 713 ? 223.183 250.491 192.588 1.00 51.47 713 SER A C 1
ATOM 5042 O O . SER A 1 713 ? 222.838 251.554 192.066 1.00 54.89 713 SER A O 1
ATOM 5045 N N . PHE A 1 714 ? 223.134 249.314 191.959 1.00 47.14 714 PHE A N 1
ATOM 5046 C CA . PHE A 1 714 ? 222.652 249.227 190.584 1.00 52.43 714 PHE A CA 1
ATOM 5047 C C . PHE A 1 714 ? 221.196 249.666 190.485 1.00 55.83 714 PHE A C 1
ATOM 5048 O O . PHE A 1 714 ? 220.822 250.402 189.565 1.00 58.23 714 PHE A O 1
ATOM 5056 N N . THR A 1 715 ? 220.361 249.228 191.424 1.00 51.60 715 THR A N 1
ATOM 5057 C CA . THR A 1 715 ? 218.984 249.709 191.545 1.00 48.24 715 THR A CA 1
ATOM 5058 C C . THR A 1 715 ? 218.812 250.294 192.938 1.00 42.99 715 THR A C 1
ATOM 5059 O O . THR A 1 715 ? 218.577 249.545 193.903 1.00 46.84 715 THR A O 1
ATOM 5063 N N . PRO A 1 716 ? 218.936 251.613 193.100 1.00 42.24 716 PRO A N 1
ATOM 5064 C CA . PRO A 1 716 ? 218.919 252.187 194.455 1.00 39.38 716 PRO A CA 1
ATOM 5065 C C . PRO A 1 716 ? 217.628 251.942 195.213 1.00 39.49 716 PRO A C 1
ATOM 5066 O O . PRO A 1 716 ? 217.675 251.696 196.424 1.00 42.00 716 PRO A O 1
ATOM 5070 N N . GLU A 1 717 ? 216.477 251.985 194.540 1.00 36.19 717 GLU A N 1
ATOM 5071 C CA . GLU A 1 717 ? 215.206 251.832 195.242 1.00 40.17 717 GLU A CA 1
ATOM 5072 C C . GLU A 1 717 ? 215.045 250.418 195.786 1.00 36.91 717 GLU A C 1
ATOM 5073 O O . GLU A 1 717 ? 214.703 250.225 196.961 1.00 33.13 717 GLU A O 1
ATOM 5079 N N . SER A 1 718 ? 215.296 249.414 194.946 1.00 43.18 718 SER A N 1
ATOM 5080 C CA . SER A 1 718 ? 215.179 248.031 195.386 1.00 35.01 718 SER A CA 1
ATOM 5081 C C . SER A 1 718 ? 216.236 247.672 196.417 1.00 30.07 718 SER A C 1
ATOM 5082 O O . SER A 1 718 ? 215.952 246.900 197.331 1.00 38.14 718 SER A O 1
ATOM 5085 N N . THR A 1 719 ? 217.447 248.218 196.303 1.00 29.66 719 THR A N 1
ATOM 5086 C CA . THR A 1 719 ? 218.456 247.956 197.324 1.00 28.68 719 THR A CA 1
ATOM 5087 C C . THR A 1 719 ? 218.088 248.593 198.657 1.00 34.72 719 THR A C 1
ATOM 5088 O O . THR A 1 719 ? 218.293 247.983 199.716 1.00 35.79 719 THR A O 1
ATOM 5092 N N . SER A 1 720 ? 217.552 249.815 198.628 1.00 39.61 720 SER A N 1
ATOM 5093 C CA . SER A 1 720 ? 217.089 250.453 199.854 1.00 31.53 720 SER A CA 1
ATOM 5094 C C . SER A 1 720 ? 215.977 249.639 200.499 1.00 29.74 720 SER A C 1
ATOM 5095 O O . SER A 1 720 ? 215.989 249.402 201.712 1.00 28.10 720 SER A O 1
ATOM 5098 N N . LEU A 1 721 ? 215.013 249.181 199.696 1.00 32.17 721 LEU A N 1
ATOM 5099 C CA . LEU A 1 721 ? 213.940 248.359 200.248 1.00 31.82 721 LEU A CA 1
ATOM 5100 C C . LEU A 1 721 ? 214.450 247.003 200.724 1.00 28.91 721 LEU A C 1
ATOM 5101 O O . LEU A 1 721 ? 213.908 246.444 201.680 1.00 31.63 721 LEU A O 1
ATOM 5106 N N . GLY A 1 722 ? 215.481 246.458 200.082 1.00 28.36 722 GLY A N 1
ATOM 5107 C CA . GLY A 1 722 ? 216.060 245.215 200.560 1.00 23.91 722 GLY A CA 1
ATOM 5108 C C . GLY A 1 722 ? 216.727 245.367 201.910 1.00 26.41 722 GLY A C 1
ATOM 5109 O O . GLY A 1 722 ? 216.584 244.508 202.782 1.00 30.02 722 GLY A O 1
ATOM 5110 N N . LEU A 1 723 ? 217.477 246.453 202.098 1.00 25.80 723 LEU A N 1
ATOM 5111 C CA . LEU A 1 723 ? 218.013 246.743 203.423 1.00 24.39 723 LEU A CA 1
ATOM 5112 C C . LEU A 1 723 ? 216.903 246.997 204.432 1.00 26.42 723 LEU A C 1
ATOM 5113 O O . LEU A 1 723 ? 217.029 246.590 205.591 1.00 27.29 723 LEU A O 1
ATOM 5118 N N . ASN A 1 724 ? 215.812 247.636 204.004 1.00 28.49 724 ASN A N 1
ATOM 5119 C CA . ASN A 1 724 ? 214.663 247.839 204.879 1.00 26.20 724 ASN A CA 1
ATOM 5120 C C . ASN A 1 724 ? 214.085 246.508 205.341 1.00 27.90 724 ASN A C 1
ATOM 5121 O O . ASN A 1 724 ? 213.771 246.333 206.520 1.00 28.50 724 ASN A O 1
ATOM 5126 N N . LEU A 1 725 ? 213.936 245.555 204.418 1.00 28.98 725 LEU A N 1
ATOM 5127 C CA . LEU A 1 725 ? 213.383 244.249 204.766 1.00 24.28 725 LEU A CA 1
ATOM 5128 C C . LEU A 1 725 ? 214.348 243.445 205.627 1.00 23.13 725 LEU A C 1
ATOM 5129 O O . LEU A 1 725 ? 213.928 242.758 206.566 1.00 26.57 725 LEU A O 1
ATOM 5134 N N . ALA A 1 726 ? 215.643 243.512 205.323 1.00 22.41 726 ALA A N 1
ATOM 5135 C CA . ALA A 1 726 ? 216.626 242.833 206.157 1.00 20.73 726 ALA A CA 1
ATOM 5136 C C . ALA A 1 726 ? 216.594 243.375 207.577 1.00 27.21 726 ALA A C 1
ATOM 5137 O O . ALA A 1 726 ? 216.670 242.610 208.546 1.00 36.62 726 ALA A O 1
ATOM 5139 N N . LEU A 1 727 ? 216.469 244.694 207.724 1.00 26.19 727 LEU A N 1
ATOM 5140 C CA . LEU A 1 727 ? 216.327 245.273 209.054 1.00 26.06 727 LEU A CA 1
ATOM 5141 C C . LEU A 1 727 ? 215.012 244.854 209.696 1.00 27.40 727 LEU A C 1
ATOM 5142 O O . LEU A 1 727 ? 214.967 244.533 210.884 1.00 28.84 727 LEU A O 1
ATOM 5147 N N . ASN A 1 728 ? 213.924 244.850 208.929 1.00 28.61 728 ASN A N 1
ATOM 5148 C CA . ASN A 1 728 ? 212.636 244.476 209.498 1.00 27.78 728 ASN A CA 1
ATOM 5149 C C . ASN A 1 728 ? 212.639 243.034 209.978 1.00 28.68 728 ASN A C 1
ATOM 5150 O O . ASN A 1 728 ? 211.852 242.668 210.857 1.00 34.40 728 ASN A O 1
ATOM 5155 N N . ASN A 1 729 ? 213.509 242.203 209.410 1.00 28.06 729 ASN A N 1
ATOM 5156 C CA . ASN A 1 729 ? 213.633 240.839 209.905 1.00 29.28 729 ASN A CA 1
ATOM 5157 C C . ASN A 1 729 ? 214.591 240.751 211.087 1.00 30.48 729 ASN A C 1
ATOM 5158 O O . ASN A 1 729 ? 214.347 239.984 212.024 1.00 36.55 729 ASN A O 1
ATOM 5163 N N . TYR A 1 730 ? 215.682 241.520 211.070 1.00 24.71 730 TYR A N 1
ATOM 5164 C CA . TYR A 1 730 ? 216.658 241.421 212.150 1.00 26.42 730 TYR A CA 1
ATOM 5165 C C . TYR A 1 730 ? 216.180 242.075 213.439 1.00 32.04 730 TYR A C 1
ATOM 5166 O O . TYR A 1 730 ? 216.417 241.534 214.525 1.00 35.18 730 TYR A O 1
ATOM 5175 N N . LEU A 1 731 ? 215.522 243.232 213.347 1.00 33.43 731 LEU A N 1
ATOM 5176 C CA . LEU A 1 731 ? 215.078 243.935 214.546 1.00 32.12 731 LEU A CA 1
ATOM 5177 C C . LEU A 1 731 ? 214.072 243.105 215.328 1.00 35.15 731 LEU A C 1
ATOM 5178 O O . LEU A 1 731 ? 214.145 243.026 216.560 1.00 40.24 731 LEU A O 1
ATOM 5183 N N . THR A 1 732 ? 213.125 242.478 214.630 1.00 33.17 732 THR A N 1
ATOM 5184 C CA . THR A 1 732 ? 212.162 241.595 215.272 1.00 34.00 732 THR A CA 1
ATOM 5185 C C . THR A 1 732 ? 212.757 240.248 215.655 1.00 30.57 732 THR A C 1
ATOM 5186 O O . THR A 1 732 ? 212.154 239.531 216.459 1.00 31.97 732 THR A O 1
ATOM 5190 N N . SER A 1 733 ? 213.916 239.892 215.110 1.00 30.36 733 SER A N 1
ATOM 5191 C CA . SER A 1 733 ? 214.504 238.593 215.381 1.00 29.98 733 SER A CA 1
ATOM 5192 C C . SER A 1 733 ? 215.045 238.529 216.803 1.00 32.07 733 SER A C 1
ATOM 5193 O O . SER A 1 733 ? 215.365 239.544 217.424 1.00 35.41 733 SER A O 1
ATOM 5196 N N . THR A 1 734 ? 215.149 237.303 217.316 1.00 31.92 734 THR A N 1
ATOM 5197 C CA . THR A 1 734 ? 215.729 237.095 218.634 1.00 34.72 734 THR A CA 1
ATOM 5198 C C . THR A 1 734 ? 217.219 237.393 218.668 1.00 37.54 734 THR A C 1
ATOM 5199 O O . THR A 1 734 ? 217.775 237.544 219.759 1.00 42.39 734 THR A O 1
ATOM 5203 N N . GLU A 1 735 ? 217.873 237.480 217.508 1.00 36.31 735 GLU A N 1
ATOM 5204 C CA . GLU A 1 735 ? 219.292 237.814 217.486 1.00 33.86 735 GLU A CA 1
ATOM 5205 C C . GLU A 1 735 ? 219.536 239.207 218.050 1.00 31.18 735 GLU A C 1
ATOM 5206 O O . GLU A 1 735 ? 220.467 239.413 218.835 1.00 31.41 735 GLU A O 1
ATOM 5212 N N . LEU A 1 736 ? 218.696 240.176 217.680 1.00 29.95 736 LEU A N 1
ATOM 5213 C CA . LEU A 1 736 ? 218.869 241.528 218.202 1.00 31.87 736 LEU A CA 1
ATOM 5214 C C . LEU A 1 736 ? 218.538 241.598 219.688 1.00 34.72 736 LEU A C 1
ATOM 5215 O O . LEU A 1 736 ? 219.187 242.335 220.440 1.00 36.41 736 LEU A O 1
ATOM 5220 N N . GLN A 1 737 ? 217.519 240.857 220.128 1.00 31.41 737 GLN A N 1
ATOM 5221 C CA . GLN A 1 737 ? 217.204 240.806 221.551 1.00 29.23 737 GLN A CA 1
ATOM 5222 C C . GLN A 1 737 ? 218.379 240.254 222.345 1.00 32.00 737 GLN A C 1
ATOM 5223 O O . GLN A 1 737 ? 218.770 240.814 223.377 1.00 43.38 737 GLN A O 1
ATOM 5229 N N . ASN A 1 738 ? 218.963 239.157 221.869 1.00 27.78 738 ASN A N 1
ATOM 5230 C CA . ASN A 1 738 ? 220.139 238.608 222.524 1.00 28.83 738 ASN A CA 1
ATOM 5231 C C . ASN A 1 738 ? 221.336 239.540 222.425 1.00 31.13 738 ASN A C 1
ATOM 5232 O O . ASN A 1 738 ? 222.191 239.515 223.308 1.00 30.24 738 ASN A O 1
ATOM 5237 N N . SER A 1 739 ? 221.409 240.374 221.386 1.00 32.13 739 SER A N 1
ATOM 5238 C CA . SER A 1 739 ? 222.449 241.398 221.321 1.00 33.34 739 SER A CA 1
ATOM 5239 C C . SER A 1 739 ? 222.254 242.468 222.391 1.00 30.96 739 SER A C 1
ATOM 5240 O O . SER A 1 739 ? 223.227 242.938 222.989 1.00 29.83 739 SER A O 1
ATOM 5243 N N . ILE A 1 740 ? 221.007 242.874 222.631 1.00 30.40 740 ILE A N 1
ATOM 5244 C CA . ILE A 1 740 ? 220.718 243.819 223.710 1.00 31.25 740 ILE A CA 1
ATOM 5245 C C . ILE A 1 740 ? 221.111 243.219 225.055 1.00 31.42 740 ILE A C 1
ATOM 5246 O O . ILE A 1 740 ? 221.751 243.872 225.894 1.00 33.19 740 ILE A O 1
ATOM 5251 N N . LYS A 1 741 ? 220.725 241.963 225.281 1.00 29.44 741 LYS A N 1
ATOM 5252 C CA . LYS A 1 741 ? 221.114 241.284 226.512 1.00 28.47 741 LYS A CA 1
ATOM 5253 C C . LYS A 1 741 ? 222.627 241.126 226.608 1.00 31.60 741 LYS A C 1
ATOM 5254 O O . LYS A 1 741 ? 223.187 241.178 227.707 1.00 37.93 741 LYS A O 1
ATOM 5260 N N . LEU A 1 742 ? 223.300 240.939 225.471 1.00 33.15 742 LEU A N 1
ATOM 5261 C CA . LEU A 1 742 ? 224.757 240.905 225.443 1.00 32.30 742 LEU A CA 1
ATOM 5262 C C . LEU A 1 742 ? 225.338 242.241 225.881 1.00 37.34 742 LEU A C 1
ATOM 5263 O O . LEU A 1 742 ? 226.309 242.292 226.642 1.00 41.24 742 LEU A O 1
ATOM 5268 N N . SER A 1 743 ? 224.756 243.338 225.392 1.00 37.87 743 SER A N 1
ATOM 5269 C CA . SER A 1 743 ? 225.215 244.670 225.770 1.00 36.78 743 SER A CA 1
ATOM 5270 C C . SER A 1 743 ? 225.056 244.900 227.265 1.00 35.35 743 SER A C 1
ATOM 5271 O O . SER A 1 743 ? 225.926 245.501 227.909 1.00 40.18 743 SER A O 1
ATOM 5274 N N . TYR A 1 744 ? 223.971 244.451 227.885 1.00 34.90 744 TYR A N 1
ATOM 5275 C CA . TYR A 1 744 ? 223.807 244.575 229.346 1.00 37.35 744 TYR A CA 1
ATOM 5276 C C . TYR A 1 744 ? 224.909 243.867 230.062 1.00 38.33 744 TYR A C 1
ATOM 5277 O O . TYR A 1 744 ? 225.312 244.278 231.119 1.00 41.90 744 TYR A O 1
ATOM 5286 N N . PHE A 1 745 ? 225.401 242.786 229.529 1.00 34.38 745 PHE A N 1
ATOM 5287 C CA . PHE A 1 745 ? 226.586 242.207 230.146 1.00 36.10 745 PHE A CA 1
ATOM 5288 C C . PHE A 1 745 ? 227.822 243.046 229.862 1.00 46.34 745 PHE A C 1
ATOM 5289 O O . PHE A 1 745 ? 228.685 243.188 230.733 1.00 56.16 745 PHE A O 1
ATOM 5297 N N . GLN A 1 746 ? 227.912 243.616 228.657 1.00 40.76 746 GLN A N 1
ATOM 5298 C CA . GLN A 1 746 ? 229.046 244.469 228.310 1.00 43.56 746 GLN A CA 1
ATOM 5299 C C . GLN A 1 746 ? 229.221 245.597 229.320 1.00 49.56 746 GLN A C 1
ATOM 5300 O O . GLN A 1 746 ? 230.348 245.925 229.710 1.00 48.30 746 GLN A O 1
ATOM 5306 N N . GLU A 1 747 ? 228.112 246.200 229.756 1.00 48.58 747 GLU A N 1
ATOM 5307 C CA . GLU A 1 747 ? 228.190 247.347 230.657 1.00 49.58 747 GLU A CA 1
ATOM 5308 C C . GLU A 1 747 ? 228.822 246.995 231.999 1.00 53.87 747 GLU A C 1
ATOM 5309 O O . GLU A 1 747 ? 229.611 247.784 232.530 1.00 59.76 747 GLU A O 1
ATOM 5315 N N . ASP A 1 748 ? 228.485 245.841 232.567 1.00 51.12 748 ASP A N 1
ATOM 5316 C CA . ASP A 1 748 ? 228.937 245.493 233.912 1.00 55.17 748 ASP A CA 1
ATOM 5317 C C . ASP A 1 748 ? 230.451 245.333 233.906 1.00 57.37 748 ASP A C 1
ATOM 5318 O O . ASP A 1 748 ? 230.983 244.350 233.389 1.00 53.22 748 ASP A O 1
ATOM 5323 N N . GLU A 1 749 ? 231.153 246.306 234.490 1.00 52.74 749 GLU A N 1
ATOM 5324 C CA . GLU A 1 749 ? 232.609 246.230 234.549 1.00 49.17 749 GLU A CA 1
ATOM 5325 C C . GLU A 1 749 ? 233.079 245.158 235.523 1.00 49.68 749 GLU A C 1
ATOM 5326 O O . GLU A 1 749 ? 234.144 244.565 235.318 1.00 50.97 749 GLU A O 1
ATOM 5332 N N . ALA A 1 750 ? 232.311 244.904 236.585 1.00 45.75 750 ALA A N 1
ATOM 5333 C CA . ALA A 1 750 ? 232.697 243.881 237.552 1.00 43.77 750 ALA A CA 1
ATOM 5334 C C . ALA A 1 750 ? 232.714 242.498 236.915 1.00 41.85 750 ALA A C 1
ATOM 5335 O O . ALA A 1 750 ? 233.606 241.688 237.193 1.00 42.12 750 ALA A O 1
ATOM 5337 N N . PHE A 1 751 ? 231.730 242.207 236.062 1.00 40.48 751 PHE A N 1
ATOM 5338 C CA . PHE A 1 751 ? 231.705 240.920 235.376 1.00 42.30 751 PHE A CA 1
ATOM 5339 C C . PHE A 1 751 ? 232.784 240.843 234.302 1.00 45.04 751 PHE A C 1
ATOM 5340 O O . PHE A 1 751 ? 233.391 239.786 234.100 1.00 46.31 751 PHE A O 1
ATOM 5348 N N . LYS A 1 752 ? 233.042 241.952 233.606 1.00 44.45 752 LYS A N 1
ATOM 5349 C CA . LYS A 1 752 ? 233.996 241.921 232.505 1.00 45.25 752 LYS A CA 1
ATOM 5350 C C . LYS A 1 752 ? 235.436 241.799 232.980 1.00 45.15 752 LYS A C 1
ATOM 5351 O O . LYS A 1 752 ? 236.321 241.522 232.165 1.00 45.83 752 LYS A O 1
ATOM 5357 N N . LYS A 1 753 ? 235.695 241.999 234.273 1.00 42.23 753 LYS A N 1
ATOM 5358 C CA . LYS A 1 753 ? 237.035 241.760 234.790 1.00 44.49 753 LYS A CA 1
ATOM 5359 C C . LYS A 1 753 ? 237.373 240.279 234.833 1.00 49.29 753 LYS A C 1
ATOM 5360 O O . LYS A 1 753 ? 238.555 239.926 234.870 1.00 58.85 753 LYS A O 1
ATOM 5366 N N . ILE A 1 754 ? 236.366 239.409 234.824 1.00 48.34 754 ILE A N 1
ATOM 5367 C CA . ILE A 1 754 ? 236.579 237.970 234.929 1.00 46.59 754 ILE A CA 1
ATOM 5368 C C . ILE A 1 754 ? 236.161 237.214 233.680 1.00 43.89 754 ILE A C 1
ATOM 5369 O O . ILE A 1 754 ? 236.394 235.999 233.609 1.00 46.07 754 ILE A O 1
ATOM 5374 N N . ILE A 1 755 ? 235.545 237.875 232.698 1.00 46.87 755 ILE A N 1
ATOM 5375 C CA . ILE A 1 755 ? 235.180 237.246 231.437 1.00 44.60 755 ILE A CA 1
ATOM 5376 C C . ILE A 1 755 ? 235.535 238.190 230.295 1.00 42.77 755 ILE A C 1
ATOM 5377 O O . ILE A 1 755 ? 235.667 239.402 230.475 1.00 48.39 755 ILE A O 1
ATOM 5382 N N . ASP A 1 756 ? 235.703 237.613 229.109 1.00 38.74 756 ASP A N 1
ATOM 5383 C CA . ASP A 1 756 ? 235.868 238.359 227.864 1.00 40.84 756 ASP A CA 1
ATOM 5384 C C . ASP A 1 756 ? 234.622 238.064 227.039 1.00 39.05 756 ASP A C 1
ATOM 5385 O O . ASP A 1 756 ? 234.563 237.059 226.329 1.00 45.34 756 ASP A O 1
ATOM 5390 N N . ILE A 1 757 ? 233.635 238.955 227.129 1.00 37.51 757 ILE A N 1
ATOM 5391 C CA . ILE A 1 757 ? 232.265 238.607 226.754 1.00 35.07 757 ILE A CA 1
ATOM 5392 C C . ILE A 1 757 ? 232.166 238.263 225.272 1.00 39.11 757 ILE A C 1
ATOM 5393 O O . ILE A 1 757 ? 231.562 237.253 224.895 1.00 46.75 757 ILE A O 1
ATOM 5398 N N . THR A 1 758 ? 232.743 239.098 224.405 1.00 40.37 758 THR A N 1
ATOM 5399 C CA . THR A 1 758 ? 232.726 238.782 222.979 1.00 39.99 758 THR A CA 1
ATOM 5400 C C . THR A 1 758 ? 233.532 237.522 222.691 1.00 35.92 758 THR A C 1
ATOM 5401 O O . THR A 1 758 ? 233.103 236.666 221.908 1.00 35.42 758 THR A O 1
ATOM 5405 N N . ASN A 1 759 ? 234.700 237.391 223.320 1.00 37.64 759 ASN A N 1
ATOM 5406 C CA . ASN A 1 759 ? 235.501 236.183 223.188 1.00 42.27 759 ASN A CA 1
ATOM 5407 C C . ASN A 1 759 ? 234.893 235.001 223.932 1.00 42.27 759 ASN A C 1
ATOM 5408 O O . ASN A 1 759 ? 235.245 233.855 223.636 1.00 47.44 759 ASN A O 1
ATOM 5413 N N . LEU A 1 760 ? 233.987 235.258 224.879 1.00 40.83 760 LEU A N 1
ATOM 5414 C CA . LEU A 1 760 ? 233.424 234.227 225.754 1.00 32.00 760 LEU A CA 1
ATOM 5415 C C . LEU A 1 760 ? 234.530 233.431 226.439 1.00 35.06 760 LEU A C 1
ATOM 5416 O O . LEU A 1 760 ? 234.467 232.208 226.562 1.00 45.14 760 LEU A O 1
ATOM 5421 N N . THR A 1 761 ? 235.556 234.144 226.890 1.00 34.97 761 THR A N 1
ATOM 5422 C CA . THR A 1 761 ? 236.695 233.565 227.583 1.00 40.03 761 THR A CA 1
ATOM 5423 C C . THR A 1 761 ? 236.840 234.246 228.936 1.00 41.92 761 THR A C 1
ATOM 5424 O O . THR A 1 761 ? 236.675 235.463 229.045 1.00 45.80 761 THR A O 1
ATOM 5428 N N . PHE A 1 762 ? 237.127 233.460 229.972 1.00 44.27 762 PHE A N 1
ATOM 5429 C CA . PHE A 1 762 ? 237.325 234.035 231.295 1.00 49.42 762 PHE A CA 1
ATOM 5430 C C . PHE A 1 762 ? 238.578 234.901 231.302 1.00 54.24 762 PHE A C 1
ATOM 5431 O O . PHE A 1 762 ? 239.651 234.465 230.874 1.00 60.22 762 PHE A O 1
ATOM 5439 N N . SER A 1 763 ? 238.438 236.130 231.791 1.00 51.99 763 SER A N 1
ATOM 5440 C CA . SER A 1 763 ? 239.508 237.110 231.722 1.00 56.87 763 SER A CA 1
ATOM 5441 C C . SER A 1 763 ? 240.563 236.831 232.790 1.00 64.05 763 SER A C 1
ATOM 5442 O O . SER A 1 763 ? 240.519 235.826 233.505 1.00 59.30 763 SER A O 1
ATOM 5445 N N . GLN A 1 764 ? 241.538 237.736 232.879 1.00 74.62 764 GLN A N 1
ATOM 5446 C CA . GLN A 1 764 ? 242.665 237.716 233.807 1.00 81.55 764 GLN A CA 1
ATOM 5447 C C . GLN A 1 764 ? 243.657 236.599 233.515 1.00 90.58 764 GLN A C 1
ATOM 5448 O O . GLN A 1 764 ? 244.701 236.538 234.178 1.00 96.43 764 GLN A O 1
ATOM 5454 N N . GLN A 1 765 ? 243.383 235.729 232.538 1.00 89.71 765 GLN A N 1
ATOM 5455 C CA . GLN A 1 765 ? 244.251 234.604 232.202 1.00 96.24 765 GLN A CA 1
ATOM 5456 C C . GLN A 1 765 ? 244.609 233.808 233.451 1.00 102.43 765 GLN A C 1
ATOM 5457 O O . GLN A 1 765 ? 243.752 233.138 234.035 1.00 98.34 765 GLN A O 1
ATOM 5463 N N . SER A 1 766 ? 245.875 233.872 233.863 1.00 110.78 766 SER A N 1
ATOM 5464 C CA . SER A 1 766 ? 246.311 233.291 235.135 1.00 112.81 766 SER A CA 1
ATOM 5465 C C . SER A 1 766 ? 247.530 234.094 235.596 1.00 112.38 766 SER A C 1
ATOM 5466 O O . SER A 1 766 ? 248.657 233.831 235.172 1.00 113.08 766 SER A O 1
ATOM 5469 N N . GLY A 1 767 ? 247.287 235.069 236.468 1.00 110.46 767 GLY A N 1
ATOM 5470 C CA . GLY A 1 767 ? 248.359 235.918 236.945 1.00 115.68 767 GLY A CA 1
ATOM 5471 C C . GLY A 1 767 ? 247.932 236.913 238.003 1.00 121.09 767 GLY A C 1
ATOM 5472 O O . GLY A 1 767 ? 247.089 236.608 238.851 1.00 124.10 767 GLY A O 1
ATOM 5473 N N . GLY A 1 768 ? 248.509 238.112 237.960 1.00 121.26 768 GLY A N 1
ATOM 5474 C CA . GLY A 1 768 ? 248.223 239.121 238.959 1.00 123.92 768 GLY A CA 1
ATOM 5475 C C . GLY A 1 768 ? 247.519 240.348 238.418 1.00 125.13 768 GLY A C 1
ATOM 5476 O O . GLY A 1 768 ? 247.733 241.459 238.912 1.00 123.73 768 GLY A O 1
ATOM 5477 N N . THR A 1 769 ? 246.675 240.165 237.404 1.00 126.37 769 THR A N 1
ATOM 5478 C CA . THR A 1 769 ? 245.847 241.251 236.881 1.00 122.57 769 THR A CA 1
ATOM 5479 C C . THR A 1 769 ? 244.604 241.326 237.756 1.00 120.03 769 THR A C 1
ATOM 5480 O O . THR A 1 769 ? 243.588 240.680 237.494 1.00 116.52 769 THR A O 1
ATOM 5484 N N . GLY A 1 770 ? 244.687 242.129 238.814 1.00 121.87 770 GLY A N 1
ATOM 5485 C CA . GLY A 1 770 ? 243.661 242.164 239.831 1.00 126.81 770 GLY A CA 1
ATOM 5486 C C . GLY A 1 770 ? 243.850 241.164 240.950 1.00 124.62 770 GLY A C 1
ATOM 5487 O O . GLY A 1 770 ? 243.053 241.162 241.898 1.00 118.32 770 GLY A O 1
ATOM 5488 N N . GLY A 1 771 ? 244.872 240.317 240.872 1.00 126.90 771 GLY A N 1
ATOM 5489 C CA . GLY A 1 771 ? 245.163 239.337 241.904 1.00 121.91 771 GLY A CA 1
ATOM 5490 C C . GLY A 1 771 ? 246.405 239.736 242.685 1.00 126.84 771 GLY A C 1
ATOM 5491 O O . GLY A 1 771 ? 247.455 240.011 242.100 1.00 127.67 771 GLY A O 1
ATOM 5492 N N . THR A 1 772 ? 246.267 239.761 244.007 1.00 128.49 772 THR A N 1
ATOM 5493 C CA . THR A 1 772 ? 245.005 239.417 244.651 1.00 125.87 772 THR A CA 1
ATOM 5494 C C . THR A 1 772 ? 244.443 240.584 245.455 1.00 125.11 772 THR A C 1
ATOM 5495 O O . THR A 1 772 ? 245.133 241.179 246.282 1.00 123.44 772 THR A O 1
ATOM 5499 N N . ASN A 1 773 ? 243.177 240.901 245.194 1.00 123.40 773 ASN A N 1
ATOM 5500 C CA . ASN A 1 773 ? 242.448 241.934 245.913 1.00 120.26 773 ASN A CA 1
ATOM 5501 C C . ASN A 1 773 ? 241.000 241.488 246.039 1.00 117.18 773 ASN A C 1
ATOM 5502 O O . ASN A 1 773 ? 240.553 240.580 245.336 1.00 106.56 773 ASN A O 1
ATOM 5507 N N . GLY A 1 774 ? 240.263 242.143 246.934 1.00 118.24 774 GLY A N 1
ATOM 5508 C CA . GLY A 1 774 ? 238.884 241.772 247.198 1.00 108.68 774 GLY A CA 1
ATOM 5509 C C . GLY A 1 774 ? 237.956 241.962 246.014 1.00 105.22 774 GLY A C 1
ATOM 5510 O O . GLY A 1 774 ? 238.418 242.147 244.884 1.00 107.43 774 GLY A O 1
ATOM 5511 N N . ASN A 1 775 ? 236.643 241.934 246.258 1.00 101.93 775 ASN A N 1
ATOM 5512 C CA . ASN A 1 775 ? 235.641 242.066 245.198 1.00 99.52 775 ASN A CA 1
ATOM 5513 C C . ASN A 1 775 ? 235.790 240.941 244.168 1.00 87.83 775 ASN A C 1
ATOM 5514 O O . ASN A 1 775 ? 236.255 241.140 243.043 1.00 86.39 775 ASN A O 1
ATOM 5519 N N . ASN A 1 776 ? 235.406 239.737 244.610 1.00 77.89 776 ASN A N 1
ATOM 5520 C CA . ASN A 1 776 ? 235.494 238.519 243.808 1.00 73.91 776 ASN A CA 1
ATOM 5521 C C . ASN A 1 776 ? 236.941 238.123 243.538 1.00 75.32 776 ASN A C 1
ATOM 5522 O O . ASN A 1 776 ? 237.391 238.110 242.388 1.00 66.04 776 ASN A O 1
ATOM 5527 N N . ASN A 1 777 ? 237.678 237.808 244.603 1.00 79.00 777 ASN A N 1
ATOM 5528 C CA . ASN A 1 777 ? 239.070 237.371 244.502 1.00 80.16 777 ASN A CA 1
ATOM 5529 C C . ASN A 1 777 ? 239.111 235.875 244.218 1.00 73.66 777 ASN A C 1
ATOM 5530 O O . ASN A 1 777 ? 238.902 235.054 245.113 1.00 60.59 777 ASN A O 1
ATOM 5535 N N . LEU A 1 778 ? 239.396 235.518 242.969 1.00 75.15 778 LEU A N 1
ATOM 5536 C CA . LEU A 1 778 ? 239.572 234.124 242.577 1.00 63.06 778 LEU A CA 1
ATOM 5537 C C . LEU A 1 778 ? 240.253 234.093 241.214 1.00 63.62 778 LEU A C 1
ATOM 5538 O O . LEU A 1 778 ? 240.354 235.111 240.525 1.00 62.43 778 LEU A O 1
ATOM 5543 N N . THR A 1 779 ? 240.712 232.905 240.833 1.00 65.99 779 THR A N 1
ATOM 5544 C CA . THR A 1 779 ? 241.432 232.720 239.581 1.00 62.52 779 THR A CA 1
ATOM 5545 C C . THR A 1 779 ? 240.440 232.627 238.422 1.00 54.66 779 THR A C 1
ATOM 5546 O O . THR A 1 779 ? 239.245 232.897 238.567 1.00 50.88 779 THR A O 1
ATOM 5550 N N . ALA A 1 780 ? 240.938 232.256 237.243 1.00 54.84 780 ALA A N 1
ATOM 5551 C CA . ALA A 1 780 ? 240.076 231.966 236.107 1.00 51.03 780 ALA A CA 1
ATOM 5552 C C . ALA A 1 780 ? 239.690 230.498 236.028 1.00 50.30 780 ALA A C 1
ATOM 5553 O O . ALA A 1 780 ? 238.658 230.173 235.431 1.00 49.32 780 ALA A O 1
ATOM 5555 N N . ASP A 1 781 ? 240.500 229.607 236.605 1.00 50.77 781 ASP A N 1
ATOM 5556 C CA . ASP A 1 781 ? 240.077 228.222 236.765 1.00 49.33 781 ASP A CA 1
ATOM 5557 C C . ASP A 1 781 ? 238.904 228.118 237.726 1.00 46.08 781 ASP A C 1
ATOM 5558 O O . ASP A 1 781 ? 238.067 227.220 237.594 1.00 42.83 781 ASP A O 1
ATOM 5563 N N . ASN A 1 782 ? 238.826 229.025 238.699 1.00 45.35 782 ASN A N 1
ATOM 5564 C CA . ASN A 1 782 ? 237.724 229.017 239.648 1.00 40.20 782 ASN A CA 1
ATOM 5565 C C . ASN A 1 782 ? 236.385 229.324 238.996 1.00 34.93 782 ASN A C 1
ATOM 5566 O O . ASN A 1 782 ? 235.348 229.096 239.623 1.00 34.77 782 ASN A O 1
ATOM 5571 N N . TRP A 1 783 ? 236.381 229.837 237.767 1.00 33.58 783 TRP A N 1
ATOM 5572 C CA . TRP A 1 783 ? 235.155 230.028 237.007 1.00 31.87 783 TRP A CA 1
ATOM 5573 C C . TRP A 1 783 ? 234.907 228.905 236.013 1.00 33.96 783 TRP A C 1
ATOM 5574 O O . TRP A 1 783 ? 233.771 228.745 235.543 1.00 32.73 783 TRP A O 1
ATOM 5585 N N . LYS A 1 784 ? 235.939 228.123 235.687 1.00 38.34 784 LYS A N 1
ATOM 5586 C CA . LYS A 1 784 ? 235.727 226.968 234.831 1.00 35.36 784 LYS A CA 1
ATOM 5587 C C . LYS A 1 784 ? 234.815 225.957 235.502 1.00 35.33 784 LYS A C 1
ATOM 5588 O O . LYS A 1 784 ? 234.080 225.247 234.817 1.00 35.92 784 LYS A O 1
ATOM 5594 N N . ILE A 1 785 ? 234.815 225.899 236.836 1.00 32.35 785 ILE A N 1
ATOM 5595 C CA . ILE A 1 785 ? 233.930 224.962 237.519 1.00 32.56 785 ILE A CA 1
ATOM 5596 C C . ILE A 1 785 ? 232.491 225.466 237.511 1.00 29.71 785 ILE A C 1
ATOM 5597 O O . ILE A 1 785 ? 231.554 224.667 237.425 1.00 30.40 785 ILE A O 1
ATOM 5602 N N . PHE A 1 786 ? 232.281 226.783 237.580 1.00 26.08 786 PHE A N 1
ATOM 5603 C CA . PHE A 1 786 ? 230.938 227.317 237.369 1.00 20.32 786 PHE A CA 1
ATOM 5604 C C . PHE A 1 786 ? 230.444 226.997 235.966 1.00 21.13 786 PHE A C 1
ATOM 5605 O O . PHE A 1 786 ? 229.296 226.568 235.779 1.00 23.48 786 PHE A O 1
ATOM 5613 N N . LYS A 1 787 ? 231.309 227.186 234.967 1.00 23.66 787 LYS A N 1
ATOM 5614 C CA . LYS A 1 787 ? 230.939 226.853 233.595 1.00 22.00 787 LYS A CA 1
ATOM 5615 C C . LYS A 1 787 ? 230.657 225.363 233.443 1.00 23.12 787 LYS A C 1
ATOM 5616 O O . LYS A 1 787 ? 229.723 224.973 232.739 1.00 21.66 787 LYS A O 1
ATOM 5622 N N . GLU A 1 788 ? 231.452 224.516 234.100 1.00 26.00 788 GLU A N 1
ATOM 5623 C CA . GLU A 1 788 ? 231.238 223.075 234.035 1.00 24.72 788 GLU A CA 1
ATOM 5624 C C . GLU A 1 788 ? 229.934 222.677 234.713 1.00 19.65 788 GLU A C 1
ATOM 5625 O O . GLU A 1 788 ? 229.258 221.747 234.269 1.00 22.06 788 GLU A O 1
ATOM 5631 N N . THR A 1 789 ? 229.575 223.352 235.804 1.00 18.63 789 THR A N 1
ATOM 5632 C CA . THR A 1 789 ? 228.281 223.101 236.430 1.00 17.70 789 THR A CA 1
ATOM 5633 C C . THR A 1 789 ? 227.139 223.470 235.492 1.00 17.59 789 THR A C 1
ATOM 5634 O O . THR A 1 789 ? 226.148 222.736 235.386 1.00 20.67 789 THR A O 1
ATOM 5638 N N . TYR A 1 790 ? 227.264 224.601 234.794 1.00 15.36 790 TYR A N 1
ATOM 5639 C CA . TYR A 1 790 ? 226.261 224.953 233.792 1.00 12.97 790 TYR A CA 1
ATOM 5640 C C . TYR A 1 790 ? 226.197 223.905 232.689 1.00 19.50 790 TYR A C 1
ATOM 5641 O O . TYR A 1 790 ? 225.109 223.525 232.238 1.00 23.85 790 TYR A O 1
ATOM 5650 N N . LEU A 1 791 ? 227.359 223.434 232.237 1.00 21.84 791 LEU A N 1
ATOM 5651 C CA . LEU A 1 791 ? 227.397 222.435 231.177 1.00 19.28 791 LEU A CA 1
ATOM 5652 C C . LEU A 1 791 ? 226.784 221.121 231.637 1.00 21.20 791 LEU A C 1
ATOM 5653 O O . LEU A 1 791 ? 226.141 220.425 230.851 1.00 22.68 791 LEU A O 1
ATOM 5658 N N . LEU A 1 792 ? 226.972 220.763 232.909 1.00 19.86 792 LEU A N 1
ATOM 5659 C CA . LEU A 1 792 ? 226.366 219.545 233.438 1.00 18.44 792 LEU A CA 1
ATOM 5660 C C . LEU A 1 792 ? 224.857 219.687 233.560 1.00 19.85 792 LEU A C 1
ATOM 5661 O O . LEU A 1 792 ? 224.113 218.741 233.284 1.00 26.99 792 LEU A O 1
ATOM 5666 N N . ASP A 1 793 ? 224.385 220.862 233.975 1.00 19.68 793 ASP A N 1
ATOM 5667 C CA . ASP A 1 793 ? 222.945 221.095 234.015 1.00 23.89 793 ASP A CA 1
ATOM 5668 C C . ASP A 1 793 ? 222.336 221.056 232.619 1.00 21.39 793 ASP A C 1
ATOM 5669 O O . ASP A 1 793 ? 221.188 220.628 232.457 1.00 21.85 793 ASP A O 1
ATOM 5674 N N . LEU A 1 794 ? 223.077 221.509 231.608 1.00 19.34 794 LEU A N 1
ATOM 5675 C CA . LEU A 1 794 ? 222.591 221.433 230.234 1.00 26.38 794 LEU A CA 1
ATOM 5676 C C . LEU A 1 794 ? 222.664 220.007 229.695 1.00 24.69 794 LEU A C 1
ATOM 5677 O O . LEU A 1 794 ? 221.796 219.582 228.926 1.00 21.20 794 LEU A O 1
ATOM 5682 N N . PHE A 1 795 ? 223.702 219.268 230.088 1.00 22.64 795 PHE A N 1
ATOM 5683 C CA . PHE A 1 795 ? 223.861 217.876 229.685 1.00 21.03 795 PHE A CA 1
ATOM 5684 C C . PHE A 1 795 ? 222.742 217.010 230.244 1.00 23.71 795 PHE A C 1
ATOM 5685 O O . PHE A 1 795 ? 222.222 216.129 229.551 1.00 26.13 795 PHE A O 1
ATOM 5693 N N . GLU A 1 796 ? 222.362 217.245 231.503 1.00 27.96 796 GLU A N 1
ATOM 5694 C CA . GLU A 1 796 ? 221.280 216.481 232.113 1.00 27.05 796 GLU A CA 1
ATOM 5695 C C . GLU A 1 796 ? 219.957 216.705 231.396 1.00 26.38 796 GLU A C 1
ATOM 5696 O O . GLU A 1 796 ? 219.054 215.866 231.488 1.00 33.92 796 GLU A O 1
ATOM 5702 N N . SER A 1 797 ? 219.816 217.822 230.691 1.00 27.61 797 SER A N 1
ATOM 5703 C CA . SER A 1 797 ? 218.600 218.123 229.949 1.00 27.69 797 SER A CA 1
ATOM 5704 C C . SER A 1 797 ? 218.667 217.677 228.495 1.00 28.11 797 SER A C 1
ATOM 5705 O O . SER A 1 797 ? 217.706 217.895 227.750 1.00 32.74 797 SER A O 1
ATOM 5708 N N . GLN A 1 798 ? 219.769 217.064 228.073 1.00 29.26 798 GLN A N 1
ATOM 5709 C CA . GLN A 1 798 ? 219.893 216.611 226.695 1.00 27.73 798 GLN A CA 1
ATOM 5710 C C . GLN A 1 798 ? 218.951 215.446 226.425 1.00 25.61 798 GLN A C 1
ATOM 5711 O O . GLN A 1 798 ? 218.794 214.547 227.256 1.00 26.56 798 GLN A O 1
ATOM 5717 N N . ALA A 1 799 ? 218.317 215.468 225.249 1.00 28.78 799 ALA A N 1
ATOM 5718 C CA . ALA A 1 799 ? 217.421 214.380 224.869 1.00 30.91 799 ALA A CA 1
ATOM 5719 C C . ALA A 1 799 ? 218.175 213.062 224.747 1.00 29.26 799 ALA A C 1
ATOM 5720 O O . ALA A 1 799 ? 217.704 212.022 225.223 1.00 27.89 799 ALA A O 1
ATOM 5722 N N . GLN A 1 800 ? 219.343 213.084 224.112 1.00 30.13 800 GLN A N 1
ATOM 5723 C CA . GLN A 1 800 ? 220.231 211.932 224.045 1.00 27.22 800 GLN A CA 1
ATOM 5724 C C . GLN A 1 800 ? 221.615 212.383 224.477 1.00 25.17 800 GLN A C 1
ATOM 5725 O O . GLN A 1 800 ? 222.124 213.392 223.982 1.00 25.43 800 GLN A O 1
ATOM 5731 N N . LYS A 1 801 ? 222.220 211.639 225.398 1.00 24.33 801 LYS A N 1
ATOM 5732 C CA . LYS A 1 801 ? 223.457 212.053 226.041 1.00 25.00 801 LYS A CA 1
ATOM 5733 C C . LYS A 1 801 ? 224.685 211.348 225.483 1.00 25.92 801 LYS A C 1
ATOM 5734 O O . LYS A 1 801 ? 225.772 211.478 226.055 1.00 26.20 801 LYS A O 1
ATOM 5740 N N . SER A 1 802 ? 224.543 210.606 224.387 1.00 23.46 802 SER A N 1
ATOM 5741 C CA . SER A 1 802 ? 225.668 209.928 223.757 1.00 20.75 802 SER A CA 1
ATOM 5742 C C . SER A 1 802 ? 226.046 210.540 222.415 1.00 21.87 802 SER A C 1
ATOM 5743 O O . SER A 1 802 ? 226.876 209.972 221.699 1.00 31.02 802 SER A O 1
ATOM 5746 N N . ILE A 1 803 ? 225.462 211.681 222.057 1.00 19.20 803 ILE A N 1
ATOM 5747 C CA . ILE A 1 803 ? 225.785 212.347 220.802 1.00 18.42 803 ILE A CA 1
ATOM 5748 C C . ILE A 1 803 ? 226.961 213.289 221.016 1.00 19.36 803 ILE A C 1
ATOM 5749 O O . ILE A 1 803 ? 227.316 214.065 220.123 1.00 25.19 803 ILE A O 1
ATOM 5754 N N . PHE A 1 804 ? 227.573 213.229 222.199 1.00 21.90 804 PHE A N 1
ATOM 5755 C CA . PHE A 1 804 ? 228.660 214.131 222.563 1.00 24.75 804 PHE A CA 1
ATOM 5756 C C . PHE A 1 804 ? 229.922 213.390 222.978 1.00 26.32 804 PHE A C 1
ATOM 5757 O O . PHE A 1 804 ? 230.855 214.019 223.492 1.00 28.27 804 PHE A O 1
ATOM 5765 N N . GLY A 1 805 ? 229.979 212.084 222.777 1.00 25.34 805 GLY A N 1
ATOM 5766 C CA . GLY A 1 805 ? 231.138 211.323 223.182 1.00 30.10 805 GLY A CA 1
ATOM 5767 C C . GLY A 1 805 ? 231.029 210.797 224.597 1.00 32.51 805 GLY A C 1
ATOM 5768 O O . GLY A 1 805 ? 229.985 210.856 225.253 1.00 30.55 805 GLY A O 1
ATOM 5769 N N . HIS A 1 806 ? 232.150 210.270 225.073 1.00 34.95 806 HIS A N 1
ATOM 5770 C CA . HIS A 1 806 ? 232.193 209.612 226.370 1.00 33.35 806 HIS A CA 1
ATOM 5771 C C . HIS A 1 806 ? 233.631 209.619 226.874 1.00 37.84 806 HIS A C 1
ATOM 5772 O O . HIS A 1 806 ? 234.497 210.311 226.328 1.00 33.89 806 HIS A O 1
ATOM 5779 N N . VAL A 1 807 ? 233.880 208.843 227.924 1.00 36.29 807 VAL A N 1
ATOM 5780 C CA . VAL A 1 807 ? 235.212 208.696 228.491 1.00 38.10 807 VAL A CA 1
ATOM 5781 C C . VAL A 1 807 ? 236.078 207.814 227.601 1.00 39.78 807 VAL A C 1
ATOM 5782 O O . VAL A 1 807 ? 235.797 206.628 227.428 1.00 29.87 807 VAL A O 1
ATOM 5786 N N . GLY A 1 819 ? 237.040 212.410 232.116 1.00 46.56 819 GLY A N 1
ATOM 5787 C CA . GLY A 1 819 ? 235.810 211.672 231.896 1.00 42.51 819 GLY A CA 1
ATOM 5788 C C . GLY A 1 819 ? 234.671 212.542 231.407 1.00 39.48 819 GLY A C 1
ATOM 5789 O O . GLY A 1 819 ? 234.436 212.662 230.206 1.00 37.35 819 GLY A O 1
ATOM 5790 N N . ILE A 1 820 ? 233.952 213.151 232.349 1.00 36.99 820 ILE A N 1
ATOM 5791 C CA . ILE A 1 820 ? 232.882 214.074 231.994 1.00 33.17 820 ILE A CA 1
ATOM 5792 C C . ILE A 1 820 ? 233.423 215.462 231.672 1.00 35.64 820 ILE A C 1
ATOM 5793 O O . ILE A 1 820 ? 232.737 216.247 231.003 1.00 35.04 820 ILE A O 1
ATOM 5798 N N . GLU A 1 821 ? 234.644 215.780 232.107 1.00 37.50 821 GLU A N 1
ATOM 5799 C CA . GLU A 1 821 ? 235.239 217.066 231.769 1.00 38.48 821 GLU A CA 1
ATOM 5800 C C . GLU A 1 821 ? 235.469 217.212 230.271 1.00 37.29 821 GLU A C 1
ATOM 5801 O O . GLU A 1 821 ? 235.537 218.342 229.775 1.00 38.97 821 GLU A O 1
ATOM 5807 N N . GLY A 1 822 ? 235.582 216.103 229.543 1.00 33.84 822 GLY A N 1
ATOM 5808 C CA . GLY A 1 822 ? 235.739 216.146 228.104 1.00 30.51 822 GLY A CA 1
ATOM 5809 C C . GLY A 1 822 ? 234.408 216.223 227.387 1.00 30.50 822 GLY A C 1
ATOM 5810 O O . GLY A 1 822 ? 234.243 216.995 226.436 1.00 36.51 822 GLY A O 1
ATOM 5811 N N . VAL A 1 823 ? 233.448 215.414 227.838 1.00 27.42 823 VAL A N 1
ATOM 5812 C CA . VAL A 1 823 ? 232.108 215.463 227.266 1.00 24.57 823 VAL A CA 1
ATOM 5813 C C . VAL A 1 823 ? 231.506 216.844 227.451 1.00 29.26 823 VAL A C 1
ATOM 5814 O O . VAL A 1 823 ? 230.762 217.330 226.591 1.00 27.15 823 VAL A O 1
ATOM 5818 N N . LEU A 1 824 ? 231.820 217.502 228.568 1.00 29.22 824 LEU A N 1
ATOM 5819 C CA . LEU A 1 824 ? 231.257 218.819 228.829 1.00 21.62 824 LEU A CA 1
ATOM 5820 C C . LEU A 1 824 ? 231.793 219.856 227.850 1.00 27.38 824 LEU A C 1
ATOM 5821 O O . LEU A 1 824 ? 231.027 220.671 227.325 1.00 28.37 824 LEU A O 1
ATOM 5826 N N . ASP A 1 825 ? 233.100 219.837 227.574 1.00 28.61 825 ASP A N 1
ATOM 5827 C CA . ASP A 1 825 ? 233.630 220.790 226.606 1.00 27.72 825 ASP A CA 1
ATOM 5828 C C . ASP A 1 825 ? 233.199 220.441 225.188 1.00 26.17 825 ASP A C 1
ATOM 5829 O O . ASP A 1 825 ? 233.059 221.337 224.352 1.00 28.97 825 ASP A O 1
ATOM 5834 N N . THR A 1 826 ? 232.978 219.158 224.897 1.00 24.88 826 THR A N 1
ATOM 5835 C CA . THR A 1 826 ? 232.405 218.795 223.604 1.00 24.35 826 THR A CA 1
ATOM 5836 C C . THR A 1 826 ? 230.995 219.358 223.452 1.00 24.47 826 THR A C 1
ATOM 5837 O O . THR A 1 826 ? 230.634 219.884 222.392 1.00 22.98 826 THR A O 1
ATOM 5841 N N . LEU A 1 827 ? 230.189 219.269 224.511 1.00 27.02 827 LEU A N 1
ATOM 5842 C CA . LEU A 1 827 ? 228.859 219.872 224.489 1.00 25.72 827 LEU A CA 1
ATOM 5843 C C . LEU A 1 827 ? 228.944 221.387 224.350 1.00 29.21 827 LEU A C 1
ATOM 5844 O O . LEU A 1 827 ? 228.136 221.999 223.642 1.00 30.24 827 LEU A O 1
ATOM 5849 N N . TYR A 1 828 ? 229.917 222.005 225.025 1.00 29.73 828 TYR A N 1
ATOM 5850 C CA . TYR A 1 828 ? 230.131 223.444 224.903 1.00 23.11 828 TYR A CA 1
ATOM 5851 C C . TYR A 1 828 ? 230.473 223.832 223.471 1.00 26.67 828 TYR A C 1
ATOM 5852 O O . TYR A 1 828 ? 229.938 224.810 222.938 1.00 32.32 828 TYR A O 1
ATOM 5861 N N . SER A 1 829 ? 231.364 223.071 222.832 1.00 25.66 829 SER A N 1
ATOM 5862 C CA . SER A 1 829 ? 231.704 223.323 221.436 1.00 21.90 829 SER A CA 1
ATOM 5863 C C . SER A 1 829 ? 230.487 223.156 220.539 1.00 27.69 829 SER A C 1
ATOM 5864 O O . SER A 1 829 ? 230.301 223.918 219.585 1.00 35.31 829 SER A O 1
ATOM 5867 N N . SER A 1 830 ? 229.643 222.166 220.837 1.00 28.48 830 SER A N 1
ATOM 5868 C CA . SER A 1 830 ? 228.466 221.907 220.016 1.00 28.14 830 SER A CA 1
ATOM 5869 C C . SER A 1 830 ? 227.526 223.102 219.941 1.00 32.69 830 SER A C 1
ATOM 5870 O O . SER A 1 830 ? 226.722 223.184 219.007 1.00 36.79 830 SER A O 1
ATOM 5873 N N . LEU A 1 831 ? 227.598 224.022 220.902 1.00 28.62 831 LEU A N 1
ATOM 5874 C CA . LEU A 1 831 ? 226.723 225.186 220.899 1.00 26.89 831 LEU A CA 1
ATOM 5875 C C . LEU A 1 831 ? 227.237 226.316 220.021 1.00 28.84 831 LEU A C 1
ATOM 5876 O O . LEU A 1 831 ? 226.476 227.252 219.754 1.00 29.89 831 LEU A O 1
ATOM 5881 N N . ASN A 1 832 ? 228.488 226.236 219.563 1.00 34.21 832 ASN A N 1
ATOM 5882 C CA . ASN A 1 832 ? 229.170 227.304 218.823 1.00 33.84 832 ASN A CA 1
ATOM 5883 C C . ASN A 1 832 ? 228.808 228.676 219.383 1.00 33.70 832 ASN A C 1
ATOM 5884 O O . ASN A 1 832 ? 228.390 229.588 218.667 1.00 35.22 832 ASN A O 1
ATOM 5889 N N . LEU A 1 833 ? 228.970 228.809 220.701 1.00 33.40 833 LEU A N 1
ATOM 5890 C CA . LEU A 1 833 ? 228.610 230.053 221.370 1.00 35.82 833 LEU A CA 1
ATOM 5891 C C . LEU A 1 833 ? 229.475 231.209 220.887 1.00 37.80 833 LEU A C 1
ATOM 5892 O O . LEU A 1 833 ? 228.973 232.313 220.654 1.00 39.92 833 LEU A O 1
ATOM 5897 N N . GLU A 1 834 ? 230.779 230.973 220.725 1.00 40.27 834 GLU A N 1
ATOM 5898 C CA . GLU A 1 834 ? 231.665 232.022 220.233 1.00 41.05 834 GLU A CA 1
ATOM 5899 C C . GLU A 1 834 ? 231.327 232.418 218.802 1.00 36.19 834 GLU A C 1
ATOM 5900 O O . GLU A 1 834 ? 231.536 233.573 218.415 1.00 43.18 834 GLU A O 1
ATOM 5906 N N . GLU A 1 835 ? 230.818 231.481 218.003 1.00 33.99 835 GLU A N 1
ATOM 5907 C CA . GLU A 1 835 ? 230.356 231.789 216.657 1.00 36.33 835 GLU A CA 1
ATOM 5908 C C . GLU A 1 835 ? 228.943 232.354 216.635 1.00 36.99 835 GLU A C 1
ATOM 5909 O O . GLU A 1 835 ? 228.522 232.884 215.603 1.00 40.47 835 GLU A O 1
ATOM 5915 N N . ARG A 1 836 ? 228.203 232.244 217.738 1.00 37.15 836 ARG A N 1
ATOM 5916 C CA . ARG A 1 836 ? 226.826 232.733 217.839 1.00 36.03 836 ARG A CA 1
ATOM 5917 C C . ARG A 1 836 ? 226.704 233.532 219.133 1.00 33.69 836 ARG A C 1
ATOM 5918 O O . ARG A 1 836 ? 226.299 232.992 220.167 1.00 32.75 836 ARG A O 1
ATOM 5926 N N . LEU A 1 837 ? 227.046 234.819 219.075 1.00 35.27 837 LEU A N 1
ATOM 5927 C CA . LEU A 1 837 ? 226.974 235.679 220.249 1.00 29.53 837 LEU A CA 1
ATOM 5928 C C . LEU A 1 837 ? 225.589 236.267 220.470 1.00 28.78 837 LEU A C 1
ATOM 5929 O O . LEU A 1 837 ? 225.346 236.848 221.530 1.00 29.74 837 LEU A O 1
ATOM 5934 N N . ASP A 1 838 ? 224.684 236.133 219.510 1.00 30.86 838 ASP A N 1
ATOM 5935 C CA . ASP A 1 838 ? 223.352 236.714 219.595 1.00 31.13 838 ASP A CA 1
ATOM 5936 C C . ASP A 1 838 ? 222.286 235.626 219.617 1.00 36.29 838 ASP A C 1
ATOM 5937 O O . ASP A 1 838 ? 221.251 235.728 218.958 1.00 37.17 838 ASP A O 1
ATOM 5942 N N . SER A 1 839 ? 222.531 234.573 220.387 1.00 40.79 839 SER A N 1
ATOM 5943 C CA . SER A 1 839 ? 221.632 233.435 220.496 1.00 36.61 839 SER A CA 1
ATOM 5944 C C . SER A 1 839 ? 221.041 233.357 221.897 1.00 35.90 839 SER A C 1
ATOM 5945 O O . SER A 1 839 ? 221.481 234.036 222.829 1.00 33.52 839 SER A O 1
ATOM 5948 N N . ASP A 1 840 ? 220.009 232.522 222.032 1.00 37.32 840 ASP A N 1
ATOM 5949 C CA . ASP A 1 840 ? 219.486 232.214 223.357 1.00 38.70 840 ASP A CA 1
ATOM 5950 C C . ASP A 1 840 ? 220.476 231.384 224.160 1.00 34.65 840 ASP A C 1
ATOM 5951 O O . ASP A 1 840 ? 220.576 231.544 225.382 1.00 32.93 840 ASP A O 1
ATOM 5956 N N . ASP A 1 841 ? 221.220 230.503 223.492 1.00 36.82 841 ASP A N 1
ATOM 5957 C CA . ASP A 1 841 ? 222.171 229.633 224.168 1.00 31.89 841 ASP A CA 1
ATOM 5958 C C . ASP A 1 841 ? 223.331 230.394 224.788 1.00 31.57 841 ASP A C 1
ATOM 5959 O O . ASP A 1 841 ? 224.062 229.815 225.598 1.00 28.89 841 ASP A O 1
ATOM 5964 N N . VAL A 1 842 ? 223.528 231.656 224.423 1.00 32.77 842 VAL A N 1
ATOM 5965 C CA . VAL A 1 842 ? 224.582 232.472 225.009 1.00 28.09 842 VAL A CA 1
ATOM 5966 C C . VAL A 1 842 ? 224.031 233.430 226.056 1.00 24.17 842 VAL A C 1
ATOM 5967 O O . VAL A 1 842 ? 224.691 233.689 227.060 1.00 23.58 842 VAL A O 1
ATOM 5971 N N . ILE A 1 843 ? 222.814 233.947 225.864 1.00 29.46 843 ILE A N 1
ATOM 5972 C CA . ILE A 1 843 ? 222.221 234.778 226.905 1.00 22.49 843 ILE A CA 1
ATOM 5973 C C . ILE A 1 843 ? 221.900 233.936 228.128 1.00 20.54 843 ILE A C 1
ATOM 5974 O O . ILE A 1 843 ? 222.050 234.396 229.260 1.00 20.85 843 ILE A O 1
ATOM 5979 N N . ASP A 1 844 ? 221.475 232.684 227.928 1.00 23.34 844 ASP A N 1
ATOM 5980 C CA . ASP A 1 844 ? 221.255 231.798 229.068 1.00 20.65 844 ASP A CA 1
ATOM 5981 C C . ASP A 1 844 ? 222.563 231.451 229.766 1.00 18.12 844 ASP A C 1
ATOM 5982 O O . ASP A 1 844 ? 222.627 231.442 231.002 1.00 27.08 844 ASP A O 1
ATOM 5987 N N . TYR A 1 845 ? 223.616 231.182 228.996 1.00 14.24 845 TYR A N 1
ATOM 5988 C CA . TYR A 1 845 ? 224.918 230.892 229.583 1.00 11.75 845 TYR A CA 1
ATOM 5989 C C . TYR A 1 845 ? 225.437 232.076 230.387 1.00 19.48 845 TYR A C 1
ATOM 5990 O O . TYR A 1 845 ? 225.915 231.910 231.516 1.00 22.38 845 TYR A O 1
ATOM 5999 N N . LEU A 1 846 ? 225.329 233.284 229.836 1.00 23.55 846 LEU A N 1
ATOM 6000 C CA . LEU A 1 846 ? 225.827 234.458 230.538 1.00 15.63 846 LEU A CA 1
ATOM 6001 C C . LEU A 1 846 ? 224.920 234.840 231.698 1.00 17.39 846 LEU A C 1
ATOM 6002 O O . LEU A 1 846 ? 225.395 235.371 232.704 1.00 23.65 846 LEU A O 1
ATOM 6007 N N . SER A 1 847 ? 223.616 234.582 231.581 1.00 15.71 847 SER A N 1
ATOM 6008 C CA . SER A 1 847 ? 222.718 234.788 232.708 1.00 15.74 847 SER A CA 1
ATOM 6009 C C . SER A 1 847 ? 223.102 233.887 233.868 1.00 17.65 847 SER A C 1
ATOM 6010 O O . SER A 1 847 ? 223.146 234.328 235.021 1.00 23.26 847 SER A O 1
ATOM 6013 N N . TYR A 1 848 ? 223.419 232.625 233.579 1.00 13.39 848 TYR A N 1
ATOM 6014 C CA . TYR A 1 848 ? 223.934 231.759 234.630 1.00 15.51 848 TYR A CA 1
ATOM 6015 C C . TYR A 1 848 ? 225.255 232.281 235.177 1.00 18.19 848 TYR A C 1
ATOM 6016 O O . TYR A 1 848 ? 225.499 232.220 236.385 1.00 21.06 848 TYR A O 1
ATOM 6025 N N . LEU A 1 849 ? 226.138 232.760 234.300 1.00 18.98 849 LEU A N 1
ATOM 6026 C CA . LEU A 1 849 ? 227.447 233.214 234.760 1.00 19.04 849 LEU A CA 1
ATOM 6027 C C . LEU A 1 849 ? 227.333 234.428 235.679 1.00 19.91 849 LEU A C 1
ATOM 6028 O O . LEU A 1 849 ? 228.034 234.508 236.696 1.00 23.65 849 LEU A O 1
ATOM 6033 N N . TYR A 1 850 ? 226.445 235.370 235.361 1.00 19.13 850 TYR A N 1
ATOM 6034 C CA . TYR A 1 850 ? 226.246 236.495 236.264 1.00 21.93 850 TYR A CA 1
ATOM 6035 C C . TYR A 1 850 ? 225.415 236.116 237.479 1.00 25.74 850 TYR A C 1
ATOM 6036 O O . TYR A 1 850 ? 225.468 236.814 238.494 1.00 23.79 850 TYR A O 1
ATOM 6045 N N . THR A 1 851 ? 224.633 235.040 237.403 1.00 20.38 851 THR A N 1
ATOM 6046 C CA . THR A 1 851 ? 224.039 234.498 238.617 1.00 17.69 851 THR A CA 1
ATOM 6047 C C . THR A 1 851 ? 225.119 233.958 239.538 1.00 17.71 851 THR A C 1
ATOM 6048 O O . THR A 1 851 ? 225.046 234.112 240.760 1.00 23.19 851 THR A O 1
ATOM 6052 N N . ALA A 1 852 ? 226.131 233.326 238.957 1.00 14.51 852 ALA A N 1
ATOM 6053 C CA . ALA A 1 852 ? 227.235 232.784 239.730 1.00 15.95 852 ALA A CA 1
ATOM 6054 C C . ALA A 1 852 ? 228.115 233.873 240.321 1.00 17.47 852 ALA A C 1
ATOM 6055 O O . ALA A 1 852 ? 228.625 233.706 241.433 1.00 22.17 852 ALA A O 1
ATOM 6057 N N . HIS A 1 853 ? 228.312 234.975 239.604 1.00 17.10 853 HIS A N 1
ATOM 6058 C CA . HIS A 1 853 ? 229.058 236.111 240.139 1.00 23.76 853 HIS A CA 1
ATOM 6059 C C . HIS A 1 853 ? 228.258 236.931 241.143 1.00 23.39 853 HIS A C 1
ATOM 6060 O O . HIS A 1 853 ? 228.809 237.382 242.150 1.00 24.88 853 HIS A O 1
ATOM 6067 N N . TRP A 1 854 ? 226.965 237.131 240.889 1.00 22.16 854 TRP A N 1
ATOM 6068 C CA . TRP A 1 854 ? 226.107 237.908 241.771 1.00 20.99 854 TRP A CA 1
ATOM 6069 C C . TRP A 1 854 ? 225.893 237.223 243.116 1.00 20.45 854 TRP A C 1
ATOM 6070 O O . TRP A 1 854 ? 225.451 237.871 244.069 1.00 26.33 854 TRP A O 1
ATOM 6081 N N . LEU A 1 855 ? 226.199 235.932 243.213 1.00 17.46 855 LEU A N 1
ATOM 6082 C CA . LEU A 1 855 ? 226.331 235.257 244.495 1.00 19.75 855 LEU A CA 1
ATOM 6083 C C . LEU A 1 855 ? 227.739 235.351 245.057 1.00 20.46 855 LEU A C 1
ATOM 6084 O O . LEU A 1 855 ? 227.945 235.033 246.231 1.00 26.46 855 LEU A O 1
ATOM 6089 N N . LEU A 1 856 ? 228.707 235.773 244.247 1.00 18.15 856 LEU A N 1
ATOM 6090 C CA . LEU A 1 856 ? 230.108 235.790 244.639 1.00 21.02 856 LEU A CA 1
ATOM 6091 C C . LEU A 1 856 ? 230.620 237.183 244.979 1.00 23.31 856 LEU A C 1
ATOM 6092 O O . LEU A 1 856 ? 231.684 237.301 245.596 1.00 23.92 856 LEU A O 1
ATOM 6097 N N . LYS A 1 857 ? 229.896 238.227 244.590 1.00 22.34 857 LYS A N 1
ATOM 6098 C CA . LYS A 1 857 ? 230.315 239.601 244.803 1.00 23.53 857 LYS A CA 1
ATOM 6099 C C . LYS A 1 857 ? 229.833 240.104 246.160 1.00 31.91 857 LYS A C 1
ATOM 6100 O O . LYS A 1 857 ? 228.991 239.489 246.818 1.00 32.69 857 LYS A O 1
ATOM 6106 N N . ASP A 1 858 ? 230.381 241.251 246.570 1.00 31.77 858 ASP A N 1
ATOM 6107 C CA . ASP A 1 858 ? 230.007 241.906 247.824 1.00 28.60 858 ASP A CA 1
ATOM 6108 C C . ASP A 1 858 ? 230.207 240.975 249.017 1.00 32.23 858 ASP A C 1
ATOM 6109 O O . ASP A 1 858 ? 229.435 240.997 249.977 1.00 33.49 858 ASP A O 1
ATOM 6114 N N . ASN A 1 859 ? 231.260 240.160 248.955 1.00 35.12 859 ASN A N 1
ATOM 6115 C CA . ASN A 1 859 ? 231.528 239.128 249.957 1.00 35.81 859 ASN A CA 1
ATOM 6116 C C . ASN A 1 859 ? 230.316 238.216 250.135 1.00 32.51 859 ASN A C 1
ATOM 6117 O O . ASN A 1 859 ? 229.844 237.974 251.248 1.00 38.60 859 ASN A O 1
ATOM 6122 N N . LEU A 1 860 ? 229.809 237.713 249.006 1.00 26.53 860 LEU A N 1
ATOM 6123 C CA . LEU A 1 860 ? 228.683 236.777 248.979 1.00 23.77 860 LEU A CA 1
ATOM 6124 C C . LEU A 1 860 ? 227.443 237.368 249.645 1.00 25.13 860 LEU A C 1
ATOM 6125 O O . LEU A 1 860 ? 226.754 236.699 250.415 1.00 32.28 860 LEU A O 1
ATOM 6130 N N . LYS A 1 861 ? 227.154 238.635 249.347 1.00 28.71 861 LYS A N 1
ATOM 6131 C CA . LYS A 1 861 ? 226.016 239.296 249.978 1.00 26.89 861 LYS A CA 1
ATOM 6132 C C . LYS A 1 861 ? 224.696 238.644 249.590 1.00 25.02 861 LYS A C 1
ATOM 6133 O O . LYS A 1 861 ? 223.729 238.700 250.358 1.00 30.19 861 LYS A O 1
ATOM 6139 N N . ASN A 1 862 ? 224.631 238.026 248.412 1.00 21.93 862 ASN A N 1
ATOM 6140 C CA . ASN A 1 862 ? 223.411 237.372 247.960 1.00 22.68 862 ASN A CA 1
ATOM 6141 C C . ASN A 1 862 ? 223.420 235.868 248.189 1.00 27.06 862 ASN A C 1
ATOM 6142 O O . ASN A 1 862 ? 222.348 235.276 248.361 1.00 33.52 862 ASN A O 1
ATOM 6147 N N . TYR A 1 863 ? 224.599 235.242 248.208 1.00 23.99 863 TYR A N 1
ATOM 6148 C CA . TYR A 1 863 ? 224.681 233.843 248.609 1.00 21.51 863 TYR A CA 1
ATOM 6149 C C . TYR A 1 863 ? 224.250 233.667 250.060 1.00 25.52 863 TYR A C 1
ATOM 6150 O O . TYR A 1 863 ? 223.584 232.682 250.399 1.00 29.34 863 TYR A O 1
ATOM 6159 N N . LYS A 1 864 ? 224.620 234.612 250.927 1.00 22.89 864 LYS A N 1
ATOM 6160 C CA . LYS A 1 864 ? 224.150 234.581 252.308 1.00 17.68 864 LYS A CA 1
ATOM 6161 C C . LYS A 1 864 ? 222.633 234.646 252.372 1.00 23.38 864 LYS A C 1
ATOM 6162 O O . LYS A 1 864 ? 222.004 233.906 253.132 1.00 35.33 864 LYS A O 1
ATOM 6168 N N . GLN A 1 865 ? 222.027 235.548 251.598 1.00 23.30 865 GLN A N 1
ATOM 6169 C CA . GLN A 1 865 ? 220.573 235.663 251.608 1.00 29.15 865 GLN A CA 1
ATOM 6170 C C . GLN A 1 865 ? 219.907 234.395 251.095 1.00 31.28 865 GLN A C 1
ATOM 6171 O O . GLN A 1 865 ? 218.902 233.947 251.662 1.00 35.25 865 GLN A O 1
ATOM 6177 N N . SER A 1 866 ? 220.450 233.805 250.029 1.00 30.36 866 SER A N 1
ATOM 6178 C CA . SER A 1 866 ? 219.891 232.564 249.504 1.00 33.13 866 SER A CA 1
ATOM 6179 C C . SER A 1 866 ? 219.988 231.441 250.530 1.00 31.37 866 SER A C 1
ATOM 6180 O O . SER A 1 866 ? 219.023 230.701 250.747 1.00 38.66 866 SER A O 1
ATOM 6183 N N . LEU A 1 867 ? 221.146 231.306 251.180 1.00 27.75 867 LEU A N 1
ATOM 6184 C CA . LEU A 1 867 ? 221.316 230.258 252.181 1.00 26.18 867 LEU A CA 1
ATOM 6185 C C . LEU A 1 867 ? 220.406 230.482 253.384 1.00 30.24 867 LEU A C 1
ATOM 6186 O O . LEU A 1 867 ? 219.835 229.529 253.925 1.00 33.62 867 LEU A O 1
ATOM 6191 N N . GLN A 1 868 ? 220.266 231.735 253.822 1.00 32.42 868 GLN A N 1
ATOM 6192 C CA . GLN A 1 868 ? 219.400 232.037 254.957 1.00 33.65 868 GLN A CA 1
ATOM 6193 C C . GLN A 1 868 ? 217.943 231.732 254.640 1.00 41.31 868 GLN A C 1
ATOM 6194 O O . GLN A 1 868 ? 217.233 231.143 255.463 1.00 45.54 868 GLN A O 1
ATOM 6200 N N . SER A 1 869 ? 217.476 232.121 253.454 1.00 43.37 869 SER A N 1
ATOM 6201 C CA . SER A 1 869 ? 216.100 231.839 253.069 1.00 45.73 869 SER A CA 1
ATOM 6202 C C . SER A 1 869 ? 215.886 230.387 252.662 1.00 39.70 869 SER A C 1
ATOM 6203 O O . SER A 1 869 ? 214.735 229.965 252.515 1.00 44.77 869 SER A O 1
ATOM 6206 N N . LYS A 1 870 ? 216.960 229.621 252.476 1.00 37.34 870 LYS A N 1
ATOM 6207 C CA . LYS A 1 870 ? 216.863 228.208 252.134 1.00 40.41 870 LYS A CA 1
ATOM 6208 C C . LYS A 1 870 ? 216.978 227.320 253.367 1.00 39.56 870 LYS A C 1
ATOM 6209 O O . LYS A 1 870 ? 216.163 226.413 253.561 1.00 41.37 870 LYS A O 1
ATOM 6215 N N . LEU A 1 871 ? 217.980 227.569 254.204 1.00 39.33 871 LEU A N 1
ATOM 6216 C CA . LEU A 1 871 ? 218.168 226.790 255.416 1.00 43.47 871 LEU A CA 1
ATOM 6217 C C . LEU A 1 871 ? 217.097 227.140 256.449 1.00 45.53 871 LEU A C 1
ATOM 6218 O O . LEU A 1 871 ? 216.256 228.021 256.252 1.00 51.08 871 LEU A O 1
ATOM 6223 N N . SER A 1 872 ? 217.140 226.428 257.571 1.00 42.50 872 SER A N 1
ATOM 6224 C CA . SER A 1 872 ? 216.256 226.694 258.694 1.00 45.35 872 SER A CA 1
ATOM 6225 C C . SER A 1 872 ? 216.926 226.180 259.958 1.00 41.83 872 SER A C 1
ATOM 6226 O O . SER A 1 872 ? 217.882 225.402 259.904 1.00 35.65 872 SER A O 1
ATOM 6229 N N . ARG A 1 873 ? 216.416 226.637 261.101 1.00 44.03 873 ARG A N 1
ATOM 6230 C CA . ARG A 1 873 ? 216.970 226.217 262.380 1.00 45.73 873 ARG A CA 1
ATOM 6231 C C . ARG A 1 873 ? 216.386 224.901 262.872 1.00 46.28 873 ARG A C 1
ATOM 6232 O O . ARG A 1 873 ? 217.028 224.219 263.677 1.00 44.65 873 ARG A O 1
ATOM 6240 N N . THR A 1 874 ? 215.196 224.525 262.405 1.00 49.55 874 THR A N 1
ATOM 6241 C CA . THR A 1 874 ? 214.528 223.305 262.841 1.00 50.85 874 THR A CA 1
ATOM 6242 C C . THR A 1 874 ? 214.549 222.223 261.766 1.00 53.36 874 THR A C 1
ATOM 6243 O O . THR A 1 874 ? 213.602 221.443 261.645 1.00 54.73 874 THR A O 1
ATOM 6247 N N . SER A 1 875 ? 215.619 222.166 260.977 1.00 52.71 875 SER A N 1
ATOM 6248 C CA . SER A 1 875 ? 215.758 221.142 259.944 1.00 44.04 875 SER A CA 1
ATOM 6249 C C . SER A 1 875 ? 217.220 221.070 259.541 1.00 38.60 875 SER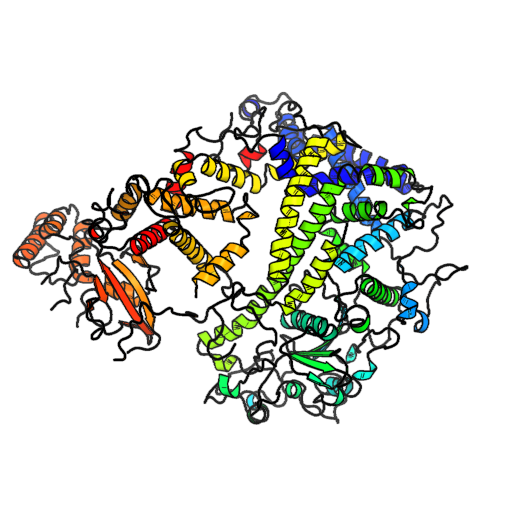 A C 1
ATOM 6250 O O . SER A 1 875 ? 217.797 222.081 259.130 1.00 44.35 875 SER A O 1
ATOM 6253 N N . ASN A 1 876 ? 217.815 219.888 259.661 1.00 33.12 876 ASN A N 1
ATOM 6254 C CA . ASN A 1 876 ? 219.213 219.711 259.303 1.00 34.34 876 ASN A CA 1
ATOM 6255 C C . ASN A 1 876 ? 219.417 219.918 257.806 1.00 36.57 876 ASN A C 1
ATOM 6256 O O . ASN A 1 876 ? 218.545 219.612 256.988 1.00 36.88 876 ASN A O 1
ATOM 6261 N N . ALA A 1 877 ? 220.588 220.449 257.451 1.00 34.52 877 ALA A N 1
ATOM 6262 C CA . ALA A 1 877 ? 220.954 220.704 256.065 1.00 33.59 877 ALA A CA 1
ATOM 6263 C C . ALA A 1 877 ? 222.327 220.113 255.790 1.00 29.40 877 ALA A C 1
ATOM 6264 O O . ALA A 1 877 ? 223.199 220.119 256.664 1.00 23.89 877 ALA A O 1
ATOM 6266 N N . PHE A 1 878 ? 222.516 219.604 254.574 1.00 28.65 878 PHE A N 1
ATOM 6267 C CA . PHE A 1 878 ? 223.718 218.855 254.243 1.00 26.08 878 PHE A CA 1
ATOM 6268 C C . PHE A 1 878 ? 224.232 219.244 252.865 1.00 25.20 878 PHE A C 1
ATOM 6269 O O . PHE A 1 878 ? 223.482 219.691 251.995 1.00 28.44 878 PHE A O 1
ATOM 6277 N N . LEU A 1 879 ? 225.535 219.056 252.689 1.00 23.91 879 LEU A N 1
ATOM 6278 C CA . LEU A 1 879 ? 226.195 219.010 251.389 1.00 28.39 879 LEU A CA 1
ATOM 6279 C C . LEU A 1 879 ? 226.463 217.532 251.134 1.00 26.87 879 LEU A C 1
ATOM 6280 O O . LEU A 1 879 ? 227.244 216.909 251.858 1.00 31.42 879 LEU A O 1
ATOM 6285 N N . VAL A 1 880 ? 225.810 216.973 250.118 1.00 20.88 880 VAL A N 1
ATOM 6286 C CA . VAL A 1 880 ? 225.723 215.528 249.943 1.00 25.28 880 VAL A CA 1
ATOM 6287 C C . VAL A 1 880 ? 226.431 215.115 248.660 1.00 29.59 880 VAL A C 1
ATOM 6288 O O . VAL A 1 880 ? 226.079 215.569 247.565 1.00 24.54 880 VAL A O 1
ATOM 6292 N N . TRP A 1 881 ? 227.427 214.245 248.809 1.00 28.17 881 TRP A N 1
ATOM 6293 C CA . TRP A 1 881 ? 228.021 213.484 247.714 1.00 24.05 881 TRP A CA 1
ATOM 6294 C C . TRP A 1 881 ? 227.428 212.080 247.777 1.00 27.61 881 TRP A C 1
ATOM 6295 O O . TRP A 1 881 ? 227.872 211.221 248.538 1.00 37.70 881 TRP A O 1
ATOM 6306 N N . SER A 1 882 ? 226.387 211.862 246.980 1.00 27.70 882 SER A N 1
ATOM 6307 C CA . SER A 1 882 ? 225.653 210.604 246.988 1.00 27.21 882 SER A CA 1
ATOM 6308 C C . SER A 1 882 ? 225.870 209.874 245.669 1.00 33.49 882 SER A C 1
ATOM 6309 O O . SER A 1 882 ? 225.452 210.357 244.611 1.00 37.07 882 SER A O 1
ATOM 6312 N N . VAL A 1 883 ? 226.512 208.711 245.734 1.00 35.19 883 VAL A N 1
ATOM 6313 C CA . VAL A 1 883 ? 226.712 207.854 244.575 1.00 31.71 883 VAL A CA 1
ATOM 6314 C C . VAL A 1 883 ? 225.902 206.582 244.780 1.00 39.11 883 VAL A C 1
ATOM 6315 O O . VAL A 1 883 ? 225.700 206.137 245.916 1.00 37.39 883 VAL A O 1
ATOM 6319 N N . ASP A 1 884 ? 225.405 206.020 243.682 1.00 46.12 884 ASP A N 1
ATOM 6320 C CA . ASP A 1 884 ? 224.663 204.769 243.724 1.00 40.76 884 ASP A CA 1
ATOM 6321 C C . ASP A 1 884 ? 225.615 203.627 243.403 1.00 41.47 884 ASP A C 1
ATOM 6322 O O . ASP A 1 884 ? 226.203 203.589 242.317 1.00 47.83 884 ASP A O 1
ATOM 6327 N N . SER A 1 885 ? 225.775 202.709 244.345 1.00 40.07 885 SER A N 1
ATOM 6328 C CA . SER A 1 885 ? 226.547 201.493 244.138 1.00 51.95 885 SER A CA 1
ATOM 6329 C C . SER A 1 885 ? 225.555 200.359 243.916 1.00 61.37 885 SER A C 1
ATOM 6330 O O . SER A 1 885 ? 224.750 200.042 244.802 1.00 62.21 885 SER A O 1
ATOM 6333 N N . GLU A 1 886 ? 225.596 199.775 242.717 1.00 63.68 886 GLU A N 1
ATOM 6334 C CA . GLU A 1 886 ? 224.778 198.608 242.422 1.00 71.83 886 GLU A CA 1
ATOM 6335 C C . GLU A 1 886 ? 225.258 197.381 243.184 1.00 69.84 886 GLU A C 1
ATOM 6336 O O . GLU A 1 886 ? 224.505 196.411 243.316 1.00 68.02 886 GLU A O 1
ATOM 6342 N N . LYS A 1 887 ? 226.491 197.408 243.687 1.00 71.40 887 LYS A N 1
ATOM 6343 C CA . LYS A 1 887 ? 227.050 196.352 244.517 1.00 69.96 887 LYS A CA 1
ATOM 6344 C C . LYS A 1 887 ? 227.538 196.948 245.830 1.00 69.46 887 LYS A C 1
ATOM 6345 O O . LYS A 1 887 ? 228.193 197.994 245.841 1.00 70.38 887 LYS A O 1
ATOM 6351 N N . ASN A 1 888 ? 227.212 196.282 246.933 1.00 70.29 888 ASN A N 1
ATOM 6352 C CA . ASN A 1 888 ? 227.638 196.708 248.257 1.00 65.78 888 ASN A CA 1
ATOM 6353 C C . ASN A 1 888 ? 228.995 196.100 248.602 1.00 70.25 888 ASN A C 1
ATOM 6354 O O . ASN A 1 888 ? 229.473 195.175 247.941 1.00 73.98 888 ASN A O 1
ATOM 6359 N N . LYS A 1 889 ? 229.617 196.638 249.648 1.00 68.02 889 LYS A N 1
ATOM 6360 C CA . LYS A 1 889 ? 230.894 196.114 250.129 1.00 71.17 889 LYS A CA 1
ATOM 6361 C C . LYS A 1 889 ? 230.780 194.644 250.526 1.00 73.27 889 LYS A C 1
ATOM 6362 O O . LYS A 1 889 ? 229.883 194.258 251.276 1.00 72.26 889 LYS A O 1
ATOM 6368 N N . ASP A 1 928 ? 244.463 196.727 250.718 1.00 117.93 928 ASP A N 1
ATOM 6369 C CA . ASP A 1 928 ? 243.555 196.768 251.858 1.00 121.92 928 ASP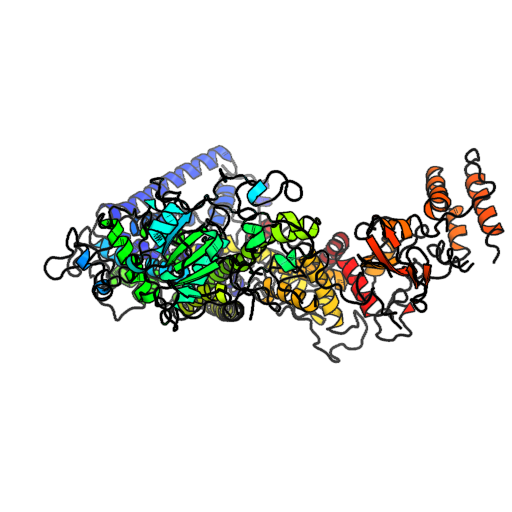 A CA 1
ATOM 6370 C C . ASP A 1 928 ? 242.100 196.735 251.399 1.00 121.05 928 ASP A C 1
ATOM 6371 O O . ASP A 1 928 ? 241.196 196.489 252.199 1.00 118.67 928 ASP A O 1
ATOM 6376 N N . ASN A 1 929 ? 241.891 196.980 250.103 1.00 122.50 929 ASN A N 1
ATOM 6377 C CA . ASN A 1 929 ? 240.559 196.974 249.495 1.00 122.47 929 ASN A CA 1
ATOM 6378 C C . ASN A 1 929 ? 239.622 197.950 250.206 1.00 116.68 929 ASN A C 1
ATOM 6379 O O . ASN A 1 929 ? 238.468 197.637 250.507 1.00 113.43 929 ASN A O 1
ATOM 6384 N N . ASN A 1 930 ? 240.132 199.149 250.473 1.00 113.61 930 ASN A N 1
ATOM 6385 C CA . ASN A 1 930 ? 239.377 200.200 251.145 1.00 110.51 930 ASN A CA 1
ATOM 6386 C C . ASN A 1 930 ? 239.356 201.469 250.303 1.00 101.24 930 ASN A C 1
ATOM 6387 O O . ASN A 1 930 ? 239.371 202.586 250.828 1.00 95.57 930 ASN A O 1
ATOM 6392 N N . SER A 1 931 ? 239.323 201.314 248.982 1.00 97.64 931 SER A N 1
ATOM 6393 C CA . SER A 1 931 ? 239.268 202.468 248.095 1.00 90.27 931 SER A CA 1
ATOM 6394 C C . SER A 1 931 ? 237.907 203.142 248.200 1.00 79.51 931 SER A C 1
ATOM 6395 O O . SER A 1 931 ? 236.867 202.476 248.165 1.00 72.97 931 SER A O 1
ATOM 6398 N N . ASP A 1 932 ? 237.914 204.465 248.332 1.00 73.75 932 ASP A N 1
ATOM 6399 C CA . ASP A 1 932 ? 236.670 205.204 248.491 1.00 64.18 932 ASP A CA 1
ATOM 6400 C C . ASP A 1 932 ? 235.871 205.172 247.195 1.00 59.39 932 ASP A C 1
ATOM 6401 O O . ASP A 1 932 ? 236.411 205.418 246.112 1.00 51.90 932 ASP A O 1
ATOM 6406 N N . ILE A 1 933 ? 234.575 204.870 247.310 1.00 57.86 933 ILE A N 1
ATOM 6407 C CA . ILE A 1 933 ? 233.716 204.767 246.135 1.00 57.46 933 ILE A CA 1
ATOM 6408 C C . ILE A 1 933 ? 232.937 206.049 245.876 1.00 45.99 933 ILE A C 1
ATOM 6409 O O . ILE A 1 933 ? 232.283 206.168 244.828 1.00 44.16 933 ILE A O 1
ATOM 6414 N N . THR A 1 934 ? 232.985 207.017 246.789 1.00 40.55 934 THR A N 1
ATOM 6415 C CA . THR A 1 934 ? 232.351 208.302 246.532 1.00 36.96 934 THR A CA 1
ATOM 6416 C C . THR A 1 934 ? 233.270 209.268 245.797 1.00 38.28 934 THR A C 1
ATOM 6417 O O . THR A 1 934 ? 232.806 210.326 245.358 1.00 35.39 934 THR A O 1
ATOM 6421 N N . GLN A 1 935 ? 234.550 208.929 245.642 1.00 42.92 935 GLN A N 1
ATOM 6422 C CA . GLN A 1 935 ? 235.488 209.747 244.885 1.00 40.25 935 GLN A CA 1
ATOM 6423 C C . GLN A 1 935 ? 236.036 209.025 243.662 1.00 38.52 935 GLN A C 1
ATOM 6424 O O . GLN A 1 935 ? 236.994 209.508 243.048 1.00 40.97 935 GLN A O 1
ATOM 6430 N N . THR A 1 936 ? 235.464 207.882 243.296 1.00 40.91 936 THR A N 1
ATOM 6431 C CA . THR A 1 936 ? 235.831 207.172 242.079 1.00 42.78 936 THR A CA 1
ATOM 6432 C C . THR A 1 936 ? 234.766 207.461 241.031 1.00 40.12 936 THR A C 1
ATOM 6433 O O . THR A 1 936 ? 233.576 207.235 241.276 1.00 38.66 936 THR A O 1
ATOM 6437 N N . GLU A 1 937 ? 235.191 207.967 239.874 1.00 32.89 937 GLU A N 1
ATOM 6438 C CA . GLU A 1 937 ? 234.241 208.456 238.883 1.00 27.88 937 GLU A CA 1
ATOM 6439 C C . GLU A 1 937 ? 233.368 207.324 238.367 1.00 27.61 937 GLU A C 1
ATOM 6440 O O . GLU A 1 937 ? 233.862 206.249 238.015 1.00 27.51 937 GLU A O 1
ATOM 6446 N N . VAL A 1 938 ? 232.061 207.571 238.325 1.00 29.22 938 VAL A N 1
ATOM 6447 C CA . VAL A 1 938 ? 231.103 206.591 237.820 1.00 29.73 938 VAL A CA 1
ATOM 6448 C C . VAL A 1 938 ? 230.980 206.853 236.321 1.00 26.34 938 VAL A C 1
ATOM 6449 O O . VAL A 1 938 ? 230.128 207.612 235.856 1.00 29.12 938 VAL A O 1
ATOM 6453 N N . LYS A 1 939 ? 231.877 206.238 235.555 1.00 24.55 939 LYS A N 1
ATOM 6454 C CA . LYS A 1 939 ? 231.783 206.309 234.105 1.00 21.82 939 LYS A CA 1
ATOM 6455 C C . LYS A 1 939 ? 230.569 205.521 233.637 1.00 21.99 939 LYS A C 1
ATOM 6456 O O . LYS A 1 939 ? 230.347 204.387 234.071 1.00 20.50 939 LYS A O 1
ATOM 6462 N N . ASN A 1 940 ? 229.780 206.133 232.758 1.00 22.79 940 ASN A N 1
ATOM 6463 C CA . ASN A 1 940 ? 228.546 205.552 232.245 1.00 17.16 940 ASN A CA 1
ATOM 6464 C C . ASN A 1 940 ? 227.573 205.251 233.381 1.00 16.52 940 ASN A C 1
ATOM 6465 O O . ASN A 1 940 ? 227.316 204.080 233.683 1.00 20.22 940 ASN A O 1
ATOM 6470 N N . PRO A 1 941 ? 227.019 206.271 234.040 1.00 18.16 941 PRO A N 1
ATOM 6471 C CA . PRO A 1 941 ? 225.997 206.020 235.064 1.00 14.82 941 PRO A CA 1
ATOM 6472 C C . PRO A 1 941 ? 224.635 205.831 234.412 1.00 13.34 941 PRO A C 1
ATOM 6473 O O . PRO A 1 941 ? 224.234 206.619 233.553 1.00 17.94 941 PRO A O 1
ATOM 6477 N N . ASN A 1 942 ? 223.924 204.784 234.832 1.00 13.33 942 ASN A N 1
ATOM 6478 C CA . ASN A 1 942 ? 222.639 204.413 234.241 1.00 15.11 942 ASN A CA 1
ATOM 6479 C C . ASN A 1 942 ? 222.785 204.099 232.757 1.00 19.11 942 ASN A C 1
ATOM 6480 O O . ASN A 1 942 ? 221.845 204.277 231.977 1.00 21.27 942 ASN A O 1
ATOM 6485 N N . PHE A 1 943 ? 223.966 203.627 232.365 1.00 19.35 943 PHE A N 1
ATOM 6486 C CA . PHE A 1 943 ? 224.270 203.280 230.980 1.00 17.85 943 PHE A CA 1
ATOM 6487 C C . PHE A 1 943 ? 223.909 204.433 230.045 1.00 19.29 943 PHE A C 1
ATOM 6488 O O . PHE A 1 943 ? 223.012 204.345 229.207 1.00 21.67 943 PHE A O 1
ATOM 6496 N N . VAL A 1 944 ? 224.623 205.541 230.233 1.00 20.34 944 VAL A N 1
ATOM 6497 C CA . VAL A 1 944 ? 224.359 206.764 229.485 1.00 17.10 944 VAL A CA 1
ATOM 6498 C C . VAL A 1 944 ? 225.381 206.996 228.377 1.00 20.94 944 VAL A C 1
ATOM 6499 O O . VAL A 1 944 ? 225.118 207.795 227.465 1.00 22.37 944 VAL A O 1
ATOM 6503 N N . PHE A 1 945 ? 226.525 206.318 228.419 1.00 21.86 945 PHE A N 1
ATOM 6504 C CA . PHE A 1 945 ? 227.538 206.375 227.372 1.00 19.29 945 PHE A CA 1
ATOM 6505 C C . PHE A 1 945 ? 227.589 205.062 226.595 1.00 26.00 945 PHE A C 1
ATOM 6506 O O . PHE A 1 945 ? 228.654 204.613 226.168 1.00 31.63 945 PHE A O 1
ATOM 6514 N N . GLY A 1 946 ? 226.431 204.430 226.415 1.00 25.45 946 GLY A N 1
ATOM 6515 C CA . GLY A 1 946 ? 226.347 203.172 225.700 1.00 30.60 946 GLY A CA 1
ATOM 6516 C C . GLY A 1 946 ? 226.178 201.964 226.600 1.00 21.85 946 GLY A C 1
ATOM 6517 O O . GLY A 1 946 ? 225.417 202.004 227.570 1.00 24.39 946 GLY A O 1
ATOM 6518 N N . SER A 1 947 ? 226.880 200.881 226.281 1.00 18.68 947 SER A N 1
ATOM 6519 C CA . SER A 1 947 ? 226.839 199.649 227.052 1.00 21.41 947 SER A CA 1
ATOM 6520 C C . SER A 1 947 ? 228.254 199.240 227.431 1.00 25.68 947 SER A C 1
ATOM 6521 O O . SER A 1 947 ? 229.185 199.394 226.639 1.00 25.43 947 SER A O 1
ATOM 6524 N N . SER A 1 948 ? 228.414 198.732 228.653 1.00 34.50 948 SER A N 1
ATOM 6525 C CA . SER A 1 948 ? 229.743 198.390 229.148 1.00 36.89 948 SER A CA 1
ATOM 6526 C C . SER A 1 948 ? 230.267 197.080 228.572 1.00 39.60 948 SER A C 1
ATOM 6527 O O . SER A 1 948 ? 231.472 196.961 228.322 1.00 39.97 948 SER A O 1
ATOM 6530 N N . VAL A 1 949 ? 229.394 196.092 228.360 1.00 43.48 949 VAL A N 1
ATOM 6531 C CA . VAL A 1 949 ? 229.858 194.764 227.966 1.00 47.66 949 VAL A CA 1
ATOM 6532 C C . VAL A 1 949 ? 230.443 194.785 226.558 1.00 44.16 949 VAL A C 1
ATOM 6533 O O . VAL A 1 949 ? 231.449 194.121 226.281 1.00 44.98 949 VAL A O 1
ATOM 6537 N N . TYR A 1 950 ? 229.832 195.545 225.649 1.00 42.84 950 TYR A N 1
ATOM 6538 C CA . TYR A 1 950 ? 230.331 195.652 224.283 1.00 41.35 950 TYR A CA 1
ATOM 6539 C C . TYR A 1 950 ? 230.543 197.117 223.920 1.00 37.48 950 TYR A C 1
ATOM 6540 O O . TYR A 1 950 ? 230.468 197.990 224.788 1.00 37.97 950 TYR A O 1
ATOM 6549 N N . ASP A 1 951 ? 230.827 197.401 222.654 1.00 33.16 951 ASP A N 1
ATOM 6550 C CA . ASP A 1 951 ? 230.964 198.784 222.211 1.00 31.79 951 ASP A CA 1
ATOM 6551 C C . ASP A 1 951 ? 229.847 199.166 221.246 1.00 26.02 951 ASP A C 1
ATOM 6552 O O . ASP A 1 951 ? 228.763 199.571 221.664 1.00 19.69 951 ASP A O 1
ATOM 6557 N N . ARG A 1 1007 ? 235.605 214.328 243.866 1.00 20.21 1007 ARG A N 1
ATOM 6558 C CA . ARG A 1 1007 ? 234.731 213.609 244.782 1.00 30.03 1007 ARG A CA 1
ATOM 6559 C C . ARG A 1 1007 ? 233.302 213.743 244.265 1.00 26.43 1007 ARG A C 1
ATOM 6560 O O . ARG A 1 1007 ? 232.725 214.827 244.282 1.00 28.30 1007 ARG A O 1
ATOM 6568 N N . TYR A 1 1008 ? 232.739 212.632 243.804 1.00 23.45 1008 TYR A N 1
ATOM 6569 C CA . TYR A 1 1008 ? 231.586 212.648 242.917 1.00 21.98 1008 TYR A CA 1
ATOM 6570 C C . TYR A 1 1008 ? 230.285 212.403 243.670 1.00 20.38 1008 TYR A C 1
ATOM 6571 O O . TYR A 1 1008 ? 230.265 211.849 244.770 1.00 25.26 1008 TYR A O 1
ATOM 6580 N N . GLY A 1 1009 ? 229.188 212.818 243.044 1.00 18.81 1009 GLY A N 1
ATOM 6581 C CA . GLY A 1 1009 ? 227.869 212.692 243.617 1.00 17.22 1009 GLY A CA 1
ATOM 6582 C C . GLY A 1 1009 ? 227.331 213.939 244.276 1.00 24.68 1009 GLY A C 1
ATOM 6583 O O . GLY A 1 1009 ? 226.275 213.871 244.915 1.00 28.74 1009 GLY A O 1
ATOM 6584 N N . PHE A 1 1010 ? 228.013 215.072 244.134 1.00 28.84 1010 PHE A N 1
ATOM 6585 C CA . PHE A 1 1010 ? 227.684 216.269 244.898 1.00 26.14 1010 PHE A CA 1
ATOM 6586 C C . PHE A 1 1010 ? 226.322 216.827 244.503 1.00 24.98 1010 PHE A C 1
ATOM 6587 O O . PHE A 1 1010 ? 226.028 217.002 243.317 1.00 20.64 1010 PHE A O 1
ATOM 6595 N N . ARG A 1 1011 ? 225.492 217.116 245.507 1.00 20.97 1011 ARG A N 1
ATOM 6596 C CA . ARG A 1 1011 ? 224.185 217.725 245.302 1.00 21.41 1011 ARG A CA 1
ATOM 6597 C C . ARG A 1 1011 ? 224.091 219.133 245.871 1.00 26.44 1011 ARG A C 1
ATOM 6598 O O . ARG A 1 1011 ? 223.026 219.753 245.780 1.00 27.40 1011 ARG A O 1
ATOM 6606 N N . GLY A 1 1012 ? 225.168 219.654 246.452 1.00 26.27 1012 GLY A N 1
ATOM 6607 C CA . GLY A 1 1012 ? 225.128 220.966 247.060 1.00 22.22 1012 GLY A CA 1
ATOM 6608 C C . GLY A 1 1012 ? 224.420 220.939 248.402 1.00 26.63 1012 GLY A C 1
ATOM 6609 O O . GLY A 1 1012 ? 224.180 219.884 248.996 1.00 29.25 1012 GLY A O 1
ATOM 6610 N N . ILE A 1 1013 ? 224.084 222.132 248.887 1.00 29.39 1013 ILE A N 1
ATOM 6611 C CA . ILE A 1 1013 ? 223.295 222.241 250.110 1.00 26.48 1013 ILE A CA 1
ATOM 6612 C C . ILE A 1 1013 ? 221.887 221.748 249.799 1.00 31.01 1013 ILE A C 1
ATOM 6613 O O . ILE A 1 1013 ? 221.131 222.408 249.081 1.00 35.03 1013 ILE A O 1
ATOM 6618 N N . VAL A 1 1014 ? 221.538 220.580 250.327 1.00 34.98 1014 VAL A N 1
ATOM 6619 C CA . VAL A 1 1014 ? 220.221 219.986 250.142 1.00 36.52 1014 VAL A CA 1
ATOM 6620 C C . VAL A 1 1014 ? 219.517 219.974 251.490 1.00 42.44 1014 VAL A C 1
ATOM 6621 O O . VAL A 1 1014 ? 220.100 219.569 252.503 1.00 35.85 1014 VAL A O 1
ATOM 6625 N N . THR A 1 1015 ? 218.276 220.445 251.505 1.00 49.40 1015 THR A N 1
ATOM 6626 C CA . THR A 1 1015 ? 217.469 220.529 252.709 1.00 44.81 1015 THR A CA 1
ATOM 6627 C C . THR A 1 1015 ? 216.231 219.654 252.555 1.00 43.27 1015 THR A C 1
ATOM 6628 O O . THR A 1 1015 ? 215.988 219.058 251.503 1.00 44.65 1015 THR A O 1
ATOM 6632 N N . SER A 1 1016 ? 215.445 219.581 253.630 1.00 40.89 1016 SER A N 1
ATOM 6633 C CA . SER A 1 1016 ? 214.248 218.747 253.612 1.00 51.89 1016 SER A CA 1
ATOM 6634 C C . SER A 1 1016 ? 213.246 219.235 252.573 1.00 51.37 1016 SER A C 1
ATOM 6635 O O . SER A 1 1016 ? 212.613 218.428 251.883 1.00 55.30 1016 SER A O 1
ATOM 6638 N N . SER A 1 1017 ? 213.083 220.553 252.450 1.00 51.05 1017 SER A N 1
ATOM 6639 C CA . SER A 1 1017 ? 212.113 221.099 251.509 1.00 55.07 1017 SER A CA 1
ATOM 6640 C C . SER A 1 1017 ? 212.572 220.994 250.061 1.00 58.10 1017 SER A C 1
ATOM 6641 O O . SER A 1 1017 ? 211.742 221.119 249.154 1.00 60.95 1017 SER A O 1
ATOM 6644 N N . THR A 1 1018 ? 213.862 220.773 249.821 1.00 58.20 1018 THR A N 1
ATOM 6645 C CA . THR A 1 1018 ? 214.433 220.770 248.476 1.00 55.98 1018 THR A CA 1
ATOM 6646 C C . THR A 1 1018 ? 215.335 219.560 248.278 1.00 52.44 1018 THR A C 1
ATOM 6647 O O . THR A 1 1018 ? 216.459 219.665 247.783 1.00 49.04 1018 THR A O 1
ATOM 6651 N N . SER A 1 1019 ? 214.849 218.382 248.668 1.00 57.30 1019 SER A N 1
ATOM 6652 C CA . SER A 1 1019 ? 215.598 217.140 248.522 1.00 55.59 1019 SER A CA 1
ATOM 6653 C C . SER A 1 1019 ? 215.151 216.334 247.307 1.00 50.66 1019 SER A C 1
ATOM 6654 O O . SER A 1 1019 ? 215.174 215.100 247.338 1.00 51.88 1019 SER A O 1
ATOM 6657 N N . GLY A 1 1020 ? 214.738 217.013 246.235 1.00 48.95 1020 GLY A N 1
ATOM 6658 C CA . GLY A 1 1020 ? 214.275 216.302 245.054 1.00 47.04 1020 GLY A CA 1
ATOM 6659 C C . GLY A 1 1020 ? 215.373 215.524 244.355 1.00 46.75 1020 GLY A C 1
ATOM 6660 O O . GLY A 1 1020 ? 215.171 214.373 243.957 1.00 44.93 1020 GLY A O 1
ATOM 6661 N N . SER A 1 1021 ? 216.548 216.138 244.193 1.00 52.13 1021 SER A N 1
ATOM 6662 C CA . SER A 1 1021 ? 217.629 215.488 243.458 1.00 50.97 1021 SER A CA 1
ATOM 6663 C C . SER A 1 1021 ? 218.136 214.245 244.174 1.00 47.54 1021 SER A C 1
ATOM 6664 O O . SER A 1 1021 ? 218.580 213.293 243.522 1.00 44.32 1021 SER A O 1
ATOM 6667 N N . LEU A 1 1022 ? 218.087 214.235 245.502 1.00 41.92 1022 LEU A N 1
ATOM 6668 C CA . LEU A 1 1022 ? 218.558 213.088 246.255 1.00 41.62 1022 LEU A CA 1
ATOM 6669 C C . LEU A 1 1022 ? 217.591 211.916 246.072 1.00 47.42 1022 LEU A C 1
ATOM 6670 O O . LEU A 1 1022 ? 216.384 212.119 245.911 1.00 49.85 1022 LEU A O 1
ATOM 6675 N N . PRO A 1 1023 ? 218.096 210.681 246.069 1.00 45.39 1023 PRO A N 1
ATOM 6676 C CA . PRO A 1 1023 ? 217.193 209.527 246.091 1.00 44.46 1023 PRO A CA 1
ATOM 6677 C C . PRO A 1 1023 ? 216.345 209.530 247.352 1.00 50.36 1023 PRO A C 1
ATOM 6678 O O . PRO A 1 1023 ? 216.777 209.983 248.414 1.00 47.86 1023 PRO A O 1
ATOM 6682 N N . GLU A 1 1024 ? 215.115 209.023 247.221 1.00 58.20 1024 GLU A N 1
ATOM 6683 C CA . GLU A 1 1024 ? 214.216 208.957 248.368 1.00 54.20 1024 GLU A CA 1
ATOM 6684 C C . GLU A 1 1024 ? 214.812 208.166 249.522 1.00 42.63 1024 GLU A C 1
ATOM 6685 O O . GLU A 1 1024 ? 214.521 208.471 250.681 1.00 41.89 1024 GLU A O 1
ATOM 6691 N N . ALA A 1 1025 ? 215.659 207.179 249.233 1.00 40.31 1025 ALA A N 1
ATOM 6692 C CA . ALA A 1 1025 ? 216.319 206.422 250.290 1.00 40.58 1025 ALA A CA 1
ATOM 6693 C C . ALA A 1 1025 ? 217.224 207.314 251.130 1.00 41.99 1025 ALA A C 1
ATOM 6694 O O . ALA A 1 1025 ? 217.046 207.426 252.346 1.00 51.52 1025 ALA A O 1
ATOM 6696 N N . VAL A 1 1026 ? 218.202 207.962 250.492 1.00 41.61 1026 VAL A N 1
ATOM 6697 C CA . VAL A 1 1026 ? 219.144 208.799 251.231 1.00 40.16 1026 VAL A CA 1
ATOM 6698 C C . VAL A 1 1026 ? 218.452 210.042 251.777 1.00 39.85 1026 VAL A C 1
ATOM 6699 O O . VAL A 1 1026 ? 218.769 210.509 252.877 1.00 43.14 1026 VAL A O 1
ATOM 6703 N N . SER A 1 1027 ? 217.511 210.607 251.019 1.00 42.71 1027 SER A N 1
ATOM 6704 C CA . SER A 1 1027 ? 216.789 211.777 251.507 1.00 42.99 1027 SER A CA 1
ATOM 6705 C C . SER A 1 1027 ? 215.994 211.444 252.763 1.00 48.09 1027 SER A C 1
ATOM 6706 O O . SER A 1 1027 ? 215.955 212.236 253.711 1.00 49.55 1027 SER A O 1
ATOM 6709 N N . ARG A 1 1028 ? 215.354 210.273 252.790 1.00 45.31 1028 ARG A N 1
ATOM 6710 C CA . ARG A 1 1028 ? 214.640 209.842 253.986 1.00 43.83 1028 ARG A CA 1
ATOM 6711 C C . ARG A 1 1028 ? 215.606 209.523 255.121 1.00 43.42 1028 ARG A C 1
ATOM 6712 O O . ARG A 1 1028 ? 215.317 209.812 256.287 1.00 47.88 1028 ARG A O 1
ATOM 6720 N N . ARG A 1 1029 ? 216.755 208.927 254.799 1.00 37.48 1029 ARG A N 1
ATOM 6721 C CA . ARG A 1 1029 ? 217.745 208.605 255.820 1.00 36.98 1029 ARG A CA 1
ATOM 6722 C C . ARG A 1 1029 ? 218.328 209.860 256.457 1.00 41.15 1029 ARG A C 1
ATOM 6723 O O . ARG A 1 1029 ? 218.721 209.835 257.628 1.00 47.15 1029 ARG A O 1
ATOM 6731 N N . LEU A 1 1030 ? 218.386 210.961 255.712 1.00 43.42 1030 LEU A N 1
ATOM 6732 C CA . LEU A 1 1030 ? 218.956 212.201 256.229 1.00 34.00 1030 LEU A CA 1
ATOM 6733 C C . LEU A 1 1030 ? 217.907 213.069 256.918 1.00 39.12 1030 LEU A C 1
ATOM 6734 O O . LEU A 1 1030 ? 218.046 213.403 258.099 1.00 41.25 1030 LEU A O 1
ATOM 6739 N N . PHE A 1 1031 ? 216.855 213.441 256.194 1.00 43.75 1031 PHE A N 1
ATOM 6740 C CA . PHE A 1 1031 ? 215.907 214.445 256.656 1.00 51.53 1031 PHE A CA 1
ATOM 6741 C C . PHE A 1 1031 ? 214.648 213.857 257.275 1.00 61.02 1031 PHE A C 1
ATOM 6742 O O . PHE A 1 1031 ? 213.756 214.617 257.661 1.00 71.02 1031 PHE A O 1
ATOM 6750 N N . LYS A 1 1032 ? 214.535 212.532 257.357 1.00 52.52 1032 LYS A N 1
ATOM 6751 C CA . LYS A 1 1032 ? 213.424 211.921 258.076 1.00 52.22 1032 LYS A CA 1
ATOM 6752 C C . LYS A 1 1032 ? 213.820 210.727 258.929 1.00 56.20 1032 LYS A C 1
ATOM 6753 O O . LYS A 1 1032 ? 213.018 210.312 259.770 1.00 65.73 1032 LYS A O 1
ATOM 6759 N N . GLN A 1 1033 ? 215.005 210.156 258.748 1.00 49.09 1033 GLN A N 1
ATOM 6760 C CA . GLN A 1 1033 ? 215.449 209.008 259.531 1.00 49.68 1033 GLN A CA 1
ATOM 6761 C C . GLN A 1 1033 ? 216.913 209.180 259.918 1.00 44.59 1033 GLN A C 1
ATOM 6762 O O . GLN A 1 1033 ? 217.728 208.268 259.771 1.00 42.80 1033 GLN A O 1
ATOM 6768 N N . PHE A 1 1034 ? 217.262 210.377 260.400 1.00 43.47 1034 PHE A N 1
ATOM 6769 C CA . PHE A 1 1034 ? 218.647 210.656 260.774 1.00 46.36 1034 PHE A CA 1
ATOM 6770 C C . PHE A 1 1034 ? 219.181 209.617 261.750 1.00 50.33 1034 PHE A C 1
ATOM 6771 O O . PHE A 1 1034 ? 220.228 209.005 261.512 1.00 46.35 1034 PHE A O 1
ATOM 6779 N N . VAL A 1 1035 ? 218.468 209.393 262.846 1.00 55.71 1035 VAL A N 1
ATOM 6780 C CA . VAL A 1 1035 ? 218.868 208.424 263.858 1.00 57.66 1035 VAL A CA 1
ATOM 6781 C C . VAL A 1 1035 ? 217.912 207.245 263.732 1.00 61.50 1035 VAL A C 1
ATOM 6782 O O . VAL A 1 1035 ? 216.804 207.262 264.274 1.00 60.09 1035 VAL A O 1
ATOM 6786 N N . ASN A 1 1036 ? 218.341 206.217 263.006 1.00 65.37 1036 ASN A N 1
ATOM 6787 C CA . ASN A 1 1036 ? 217.507 205.048 262.796 1.00 69.33 1036 ASN A CA 1
ATOM 6788 C C . ASN A 1 1036 ? 217.340 204.279 264.104 1.00 74.10 1036 ASN A C 1
ATOM 6789 O O . ASN A 1 1036 ? 218.054 204.498 265.087 1.00 72.24 1036 ASN A O 1
ATOM 6794 N N . GLN A 1 1037 ? 216.369 203.363 264.109 1.00 77.74 1037 GLN A N 1
ATOM 6795 C CA . GLN A 1 1037 ? 216.115 202.558 265.297 1.00 77.28 1037 GLN A CA 1
ATOM 6796 C C . GLN A 1 1037 ? 217.284 201.644 265.639 1.00 73.29 1037 GLN A C 1
ATOM 6797 O O . GLN A 1 1037 ? 217.352 201.140 266.765 1.00 76.63 1037 GLN A O 1
ATOM 6803 N N . THR A 1 1038 ? 218.199 201.420 264.702 1.00 72.24 1038 THR A N 1
ATOM 6804 C CA . THR A 1 1038 ? 219.394 200.632 264.967 1.00 72.14 1038 THR A CA 1
ATOM 6805 C C . THR A 1 1038 ? 220.509 201.519 265.509 1.00 69.06 1038 THR A C 1
ATOM 6806 O O . THR A 1 1038 ? 220.985 201.325 266.626 1.00 71.75 1038 THR A O 1
ATOM 6810 N N . ASN A 1 1074 ? 226.410 206.607 272.114 1.00 87.86 1074 ASN A N 1
ATOM 6811 C CA . ASN A 1 1074 ? 226.451 206.381 270.674 1.00 85.12 1074 ASN A CA 1
ATOM 6812 C C . ASN A 1 1074 ? 226.570 207.701 269.921 1.00 75.56 1074 ASN A C 1
ATOM 6813 O O . ASN A 1 1074 ? 226.103 208.739 270.388 1.00 67.58 1074 ASN A O 1
ATOM 6818 N N . ASN A 1 1075 ? 227.199 207.654 268.750 1.00 75.75 1075 ASN A N 1
ATOM 6819 C CA . ASN A 1 1075 ? 227.367 208.827 267.905 1.00 71.02 1075 ASN A CA 1
ATOM 6820 C C . ASN A 1 1075 ? 226.228 208.999 266.910 1.00 63.74 1075 ASN A C 1
ATOM 6821 O O . ASN A 1 1075 ? 226.284 209.906 266.074 1.00 62.18 1075 ASN A O 1
ATOM 6826 N N . ALA A 1 1076 ? 225.201 208.150 266.979 1.00 58.70 1076 ALA A N 1
ATOM 6827 C CA . ALA A 1 1076 ? 224.088 208.243 266.044 1.00 51.75 1076 ALA A CA 1
ATOM 6828 C C . ALA A 1 1076 ? 223.262 209.506 266.240 1.00 50.10 1076 ALA A C 1
ATOM 6829 O O . ALA A 1 1076 ? 222.489 209.869 265.348 1.00 51.86 1076 ALA A O 1
ATOM 6831 N N . TYR A 1 1077 ? 223.397 210.177 267.383 1.00 51.88 1077 TYR A N 1
ATOM 6832 C CA . TYR A 1 1077 ? 222.663 211.407 267.644 1.00 50.99 1077 TYR A CA 1
ATOM 6833 C C . TYR A 1 1077 ? 223.437 212.663 267.272 1.00 44.74 1077 TYR A C 1
ATOM 6834 O O . TYR A 1 1077 ? 222.856 213.752 267.293 1.00 40.68 1077 TYR A O 1
ATOM 6843 N N . LYS A 1 1078 ? 224.721 212.541 266.935 1.00 45.05 1078 LYS A N 1
ATOM 6844 C CA . LYS A 1 1078 ? 225.522 213.714 266.609 1.00 38.38 1078 LYS A CA 1
ATOM 6845 C C . LYS A 1 1078 ? 224.939 214.445 265.408 1.00 33.39 1078 LYS A C 1
ATOM 6846 O O . LYS A 1 1078 ? 224.650 213.840 264.373 1.00 40.88 1078 LYS A O 1
ATOM 6852 N N . GLY A 1 1079 ? 224.762 215.753 265.554 1.00 31.81 1079 GLY A N 1
ATOM 6853 C CA . GLY A 1 1079 ? 224.267 216.573 264.476 1.00 33.36 1079 GLY A CA 1
ATOM 6854 C C . GLY A 1 1079 ? 222.766 216.593 264.307 1.00 34.39 1079 GLY A C 1
ATOM 6855 O O . GLY A 1 1079 ? 222.274 217.308 263.424 1.00 33.11 1079 GLY A O 1
ATOM 6856 N N . ALA A 1 1080 ? 222.018 215.836 265.113 1.00 34.35 1080 ALA A N 1
ATOM 6857 C CA . ALA A 1 1080 ? 220.566 215.823 264.965 1.00 35.37 1080 ALA A CA 1
ATOM 6858 C C . ALA A 1 1080 ? 219.972 217.198 265.236 1.00 37.62 1080 ALA A C 1
ATOM 6859 O O . ALA A 1 1080 ? 219.107 217.670 264.489 1.00 35.60 1080 ALA A O 1
ATOM 6861 N N . LEU A 1 1081 ? 220.430 217.860 266.299 1.00 42.91 1081 LEU A N 1
ATOM 6862 C CA . LEU A 1 1081 ? 220.025 219.220 266.622 1.00 38.48 1081 LEU A CA 1
ATOM 6863 C C . LEU A 1 1081 ? 221.099 220.239 266.265 1.00 40.61 1081 LEU A C 1
ATOM 6864 O O . LEU A 1 1081 ? 221.085 221.357 266.791 1.00 40.82 1081 LEU A O 1
ATOM 6869 N N . PHE A 1 1082 ? 222.039 219.867 265.392 1.00 39.39 1082 PHE A N 1
ATOM 6870 C CA . PHE A 1 1082 ? 223.014 220.819 264.875 1.00 35.18 1082 PHE A CA 1
ATOM 6871 C C . PHE A 1 1082 ? 222.362 221.873 263.993 1.00 30.25 1082 PHE A C 1
ATOM 6872 O O . PHE A 1 1082 ? 222.978 222.908 263.725 1.00 32.93 1082 PHE A O 1
ATOM 6880 N N . SER A 1 1083 ? 221.127 221.639 263.548 1.00 30.57 1083 SER A N 1
ATOM 6881 C CA . SER A 1 1083 ? 220.378 222.683 262.865 1.00 30.40 1083 SER A CA 1
ATOM 6882 C C . SER A 1 1083 ? 220.132 223.879 263.769 1.00 35.90 1083 SER A C 1
ATOM 6883 O O . SER A 1 1083 ? 219.820 224.966 263.274 1.00 42.55 1083 SER A O 1
ATOM 6886 N N . PHE A 1 1084 ? 220.257 223.700 265.083 1.00 40.01 1084 PHE A N 1
ATOM 6887 C CA . PHE A 1 1084 ? 220.225 224.800 266.035 1.00 37.73 1084 PHE A CA 1
ATOM 6888 C C . PHE A 1 1084 ? 221.625 225.316 266.336 1.00 39.70 1084 PHE A C 1
ATOM 6889 O O . PHE A 1 1084 ? 221.818 226.523 266.508 1.00 48.54 1084 PHE A O 1
ATOM 6897 N N . GLY A 1 1085 ? 222.607 224.424 266.389 1.00 38.15 1085 GLY A N 1
ATOM 6898 C CA . GLY A 1 1085 ? 224.007 224.788 266.515 1.00 43.34 1085 GLY A CA 1
ATOM 6899 C C . GLY A 1 1085 ? 224.507 224.964 267.928 1.00 50.85 1085 GLY A C 1
ATOM 6900 O O . GLY A 1 1085 ? 225.597 224.498 268.263 1.00 53.43 1085 GLY A O 1
ATOM 6901 N N . SER A 1 1086 ? 223.725 225.630 268.772 1.00 54.22 1086 SER A N 1
ATOM 6902 C CA . SER A 1 1086 ? 224.123 225.912 270.140 1.00 51.34 1086 SER A CA 1
ATOM 6903 C C . SER A 1 1086 ? 223.022 225.472 271.093 1.00 50.37 1086 SER A C 1
ATOM 6904 O O . SER A 1 1086 ? 221.870 225.274 270.700 1.00 51.76 1086 SER A O 1
ATOM 6907 N N . MET A 1 1087 ? 223.404 225.326 272.362 1.00 55.56 1087 MET A N 1
ATOM 6908 C CA . MET A 1 1087 ? 222.476 224.845 273.380 1.00 57.28 1087 MET A CA 1
ATOM 6909 C C . MET A 1 1087 ? 221.239 225.726 273.489 1.00 60.33 1087 MET A C 1
ATOM 6910 O O . MET A 1 1087 ? 220.108 225.227 273.460 1.00 53.07 1087 MET A O 1
ATOM 6915 N N . ASP A 1 1088 ? 221.431 227.037 273.621 1.00 64.73 1088 ASP A N 1
ATOM 6916 C CA . ASP A 1 1088 ? 220.305 227.930 273.852 1.00 66.18 1088 ASP A CA 1
ATOM 6917 C C . ASP A 1 1088 ? 219.475 228.165 272.596 1.00 66.09 1088 ASP A C 1
ATOM 6918 O O . ASP A 1 1088 ? 218.409 228.779 272.688 1.00 66.57 1088 ASP A O 1
ATOM 6923 N N . ASN A 1 1089 ? 219.928 227.691 271.434 1.00 64.65 1089 ASN A N 1
ATOM 6924 C CA . ASN A 1 1089 ? 219.258 228.034 270.182 1.00 60.63 1089 ASN A CA 1
ATOM 6925 C C . ASN A 1 1089 ? 217.859 227.431 270.104 1.00 67.06 1089 ASN A C 1
ATOM 6926 O O . ASN A 1 1089 ? 216.888 228.137 269.807 1.00 72.75 1089 ASN A O 1
ATOM 6931 N N . LEU A 1 1090 ? 217.730 226.128 270.362 1.00 64.05 1090 LEU A N 1
ATOM 6932 C CA . LEU A 1 1090 ? 216.404 225.520 270.327 1.00 62.41 1090 LEU A CA 1
ATOM 6933 C C . LEU A 1 1090 ? 215.547 225.971 271.499 1.00 67.85 1090 LEU A C 1
ATOM 6934 O O . LEU A 1 1090 ? 214.315 225.985 271.385 1.00 77.25 1090 LEU A O 1
ATOM 6939 N N . LYS A 1 1091 ? 216.173 226.340 272.619 1.00 65.14 1091 LYS A N 1
ATOM 6940 C CA . LYS A 1 1091 ? 215.428 226.953 273.711 1.00 73.91 1091 LYS A CA 1
ATOM 6941 C C . LYS A 1 1091 ? 214.797 228.265 273.267 1.00 76.43 1091 LYS A C 1
ATOM 6942 O O . LYS A 1 1091 ? 213.640 228.548 273.592 1.00 77.95 1091 LYS A O 1
ATOM 6948 N N . ASN A 1 1092 ? 215.539 229.075 272.515 1.00 74.47 1092 ASN A N 1
ATOM 6949 C CA . ASN A 1 1092 ? 214.992 230.325 272.004 1.00 79.10 1092 ASN A CA 1
ATOM 6950 C C . ASN A 1 1092 ? 213.932 230.115 270.931 1.00 82.06 1092 ASN A C 1
ATOM 6951 O O . ASN A 1 1092 ? 213.241 231.077 270.577 1.00 88.53 1092 ASN A O 1
ATOM 6956 N N . ILE A 1 1093 ? 213.782 228.901 270.407 1.00 78.13 1093 ILE A N 1
ATOM 6957 C CA . ILE A 1 1093 ? 212.812 228.669 269.341 1.00 81.90 1093 ILE A CA 1
ATOM 6958 C C . ILE A 1 1093 ? 211.559 227.973 269.859 1.00 89.87 1093 ILE A C 1
ATOM 6959 O O . ILE A 1 1093 ? 210.478 228.134 269.287 1.00 96.19 1093 ILE A O 1
ATOM 6964 N N . ILE A 1 1094 ? 211.664 227.191 270.938 1.00 90.28 1094 ILE A N 1
ATOM 6965 C CA . ILE A 1 1094 ? 210.488 226.470 271.426 1.00 88.17 1094 ILE A CA 1
ATOM 6966 C C . ILE A 1 1094 ? 209.479 227.435 272.040 1.00 92.57 1094 ILE A C 1
ATOM 6967 O O . ILE A 1 1094 ? 208.273 227.336 271.790 1.00 96.45 1094 ILE A O 1
ATOM 6972 N N . ASN A 1 1095 ? 209.951 228.387 272.849 1.00 90.66 1095 ASN A N 1
ATOM 6973 C CA . ASN A 1 1095 ? 209.036 229.379 273.409 1.00 96.21 1095 ASN A CA 1
ATOM 6974 C C . ASN A 1 1095 ? 208.643 230.462 272.413 1.00 97.68 1095 ASN A C 1
ATOM 6975 O O . ASN A 1 1095 ? 207.806 231.307 272.748 1.00 98.73 1095 ASN A O 1
ATOM 6980 N N . GLY A 1 1096 ? 209.215 230.463 271.213 1.00 94.53 1096 GLY A N 1
ATOM 6981 C CA . GLY A 1 1096 ? 208.791 231.396 270.191 1.00 99.85 1096 GLY A CA 1
ATOM 6982 C C . GLY A 1 1096 ? 207.489 231.046 269.512 1.00 103.63 1096 GLY A C 1
ATOM 6983 O O . GLY A 1 1096 ? 207.001 231.815 268.679 1.00 109.76 1096 GLY A O 1
ATOM 6984 N N . ILE A 1 1097 ? 206.909 229.894 269.849 1.00 100.33 1097 ILE A N 1
ATOM 6985 C CA . ILE A 1 1097 ? 205.655 229.463 269.246 1.00 105.34 1097 ILE A CA 1
ATOM 6986 C C . ILE A 1 1097 ? 204.514 230.330 269.760 1.00 111.10 1097 ILE A C 1
ATOM 6987 O O . ILE A 1 1097 ? 204.440 230.644 270.955 1.00 111.35 1097 ILE A O 1
ATOM 6992 N N . GLN A 1 1098 ? 203.619 230.725 268.858 1.00 115.94 1098 GLN A N 1
ATOM 6993 C CA . GLN A 1 1098 ? 202.445 231.515 269.211 1.00 119.07 1098 GLN A CA 1
ATOM 6994 C C . GLN A 1 1098 ? 201.133 230.767 269.045 1.00 123.28 1098 GLN A C 1
ATOM 6995 O O . GLN A 1 1098 ? 200.233 230.928 269.873 1.00 124.98 1098 GLN A O 1
ATOM 7001 N N . THR A 1 1099 ? 200.993 229.951 268.005 1.00 122.10 1099 THR A N 1
ATOM 7002 C CA . THR A 1 1099 ? 199.748 229.251 267.721 1.00 120.41 1099 THR A CA 1
ATOM 7003 C C . THR A 1 1099 ? 199.930 227.746 267.883 1.00 118.08 1099 THR A C 1
ATOM 7004 O O . THR A 1 1099 ? 201.040 227.239 268.061 1.00 115.38 1099 THR A O 1
ATOM 7008 N N . GLN A 1 1100 ? 198.803 227.031 267.819 1.00 119.36 1100 GLN A N 1
ATOM 7009 C CA . GLN A 1 1100 ? 198.814 225.593 268.071 1.00 120.53 1100 GLN A CA 1
ATOM 7010 C C . GLN A 1 1100 ? 199.540 224.832 266.967 1.00 119.93 1100 GLN A C 1
ATOM 7011 O O . GLN A 1 1100 ? 200.318 223.913 267.247 1.00 118.26 1100 GLN A O 1
ATOM 7017 N N . THR A 1 1101 ? 199.296 225.195 265.705 1.00 121.00 1101 THR A N 1
ATOM 7018 C CA . THR A 1 1101 ? 199.927 224.480 264.599 1.00 120.60 1101 THR A CA 1
ATOM 7019 C C . THR A 1 1101 ? 201.431 224.718 264.556 1.00 121.70 1101 THR A C 1
ATOM 7020 O O . THR A 1 1101 ? 202.186 223.835 264.126 1.00 119.15 1101 THR A O 1
ATOM 7024 N N . GLU A 1 1102 ? 201.883 225.896 264.993 1.00 122.06 1102 GLU A N 1
ATOM 7025 C CA . GLU A 1 1102 ? 203.315 226.163 265.041 1.00 117.66 1102 GLU A CA 1
ATOM 7026 C C . GLU A 1 1102 ? 204.018 225.204 265.993 1.00 116.29 1102 GLU A C 1
ATOM 7027 O O . GLU A 1 1102 ? 205.111 224.710 265.691 1.00 112.94 1102 GLU A O 1
ATOM 7033 N N . PHE A 1 1103 ? 203.408 224.925 267.149 1.00 117.05 1103 PHE A N 1
ATOM 7034 C CA . PHE A 1 1103 ? 203.986 223.923 268.036 1.00 111.09 1103 PHE A CA 1
ATOM 7035 C C . PHE A 1 1103 ? 203.779 222.518 267.493 1.00 109.04 1103 PHE A C 1
ATOM 7036 O O . PHE A 1 1103 ? 204.606 221.637 267.739 1.00 105.06 1103 PHE A O 1
ATOM 7044 N N . ASP A 1 1104 ? 202.664 222.279 266.799 1.00 109.82 1104 ASP A N 1
ATOM 7045 C CA . ASP A 1 1104 ? 202.415 220.954 266.244 1.00 109.58 1104 ASP A CA 1
ATOM 7046 C C . ASP A 1 1104 ? 203.521 220.556 265.278 1.00 107.52 1104 ASP A C 1
ATOM 7047 O O . ASP A 1 1104 ? 204.039 219.433 265.339 1.00 105.31 1104 ASP A O 1
ATOM 7052 N N . ALA A 1 1105 ? 203.906 221.475 264.391 1.00 111.33 1105 ALA A N 1
ATOM 7053 C CA . ALA A 1 1105 ? 204.979 221.189 263.444 1.00 109.99 1105 ALA A CA 1
ATOM 7054 C C . ALA A 1 1105 ? 206.296 220.922 264.163 1.00 106.41 1105 ALA A C 1
ATOM 7055 O O . ALA A 1 1105 ? 207.009 219.969 263.827 1.00 100.84 1105 ALA A O 1
ATOM 7057 N N . LEU A 1 1106 ? 206.632 221.745 265.161 1.00 104.02 1106 LEU A N 1
ATOM 7058 C CA . LEU A 1 1106 ? 207.889 221.567 265.883 1.00 97.18 1106 LEU A CA 1
ATOM 7059 C C . LEU A 1 1106 ? 207.910 220.236 266.626 1.00 97.59 1106 LEU A C 1
ATOM 7060 O O . LEU A 1 1106 ? 208.914 219.520 266.604 1.00 94.28 1106 LEU A O 1
ATOM 7065 N N . TYR A 1 1107 ? 206.805 219.888 267.289 1.00 99.26 1107 TYR A N 1
ATOM 7066 C CA . TYR A 1 1107 ? 206.745 218.637 268.037 1.00 97.74 1107 TYR A CA 1
ATOM 7067 C C . TYR A 1 1107 ? 206.833 217.433 267.108 1.00 95.98 1107 TYR A C 1
ATOM 7068 O O . TYR A 1 1107 ? 207.542 216.461 267.403 1.00 92.41 1107 TYR A O 1
ATOM 7077 N N . ASN A 1 1108 ? 206.122 217.478 265.977 1.00 99.34 1108 ASN A N 1
ATOM 7078 C CA . ASN A 1 1108 ? 206.194 216.378 265.021 1.00 102.17 1108 ASN A CA 1
ATOM 7079 C C . ASN A 1 1108 ? 207.597 216.241 264.445 1.00 97.74 1108 ASN A C 1
ATOM 7080 O O . ASN A 1 1108 ? 208.094 215.125 264.262 1.00 90.92 1108 ASN A O 1
ATOM 7085 N N . HIS A 1 1109 ? 208.254 217.367 264.156 1.00 95.64 1109 HIS A N 1
ATOM 7086 C CA . HIS A 1 1109 ? 209.627 217.313 263.666 1.00 91.74 1109 HIS A CA 1
ATOM 7087 C C . HIS A 1 1109 ? 210.573 216.778 264.734 1.00 88.01 1109 HIS A C 1
ATOM 7088 O O . HIS A 1 1109 ? 211.525 216.054 264.426 1.00 87.73 1109 HIS A O 1
ATOM 7095 N N . LEU A 1 1110 ? 210.332 217.129 265.996 1.00 87.52 1110 LEU A N 1
ATOM 7096 C CA . LEU A 1 1110 ? 211.193 216.662 267.072 1.00 84.02 1110 LEU A CA 1
ATOM 7097 C C . LEU A 1 1110 ? 210.964 215.190 267.385 1.00 78.07 1110 LEU A C 1
ATOM 7098 O O . LEU A 1 1110 ? 211.853 214.543 267.948 1.00 73.85 1110 LEU A O 1
ATOM 7103 N N . THR A 1 1111 ? 209.802 214.645 267.021 1.00 83.56 1111 THR A N 1
ATOM 7104 C CA . THR A 1 1111 ? 209.472 213.253 267.301 1.00 90.15 1111 THR A CA 1
ATOM 7105 C C . THR A 1 1111 ? 209.429 212.395 266.043 1.00 85.21 1111 THR A C 1
ATOM 7106 O O . THR A 1 1111 ? 210.119 211.374 265.968 1.00 76.28 1111 THR A O 1
ATOM 7110 N N . SER A 1 1112 ? 208.632 212.777 265.045 1.00 87.06 1112 SER A N 1
ATOM 7111 C CA . SER A 1 1112 ? 208.506 211.968 263.838 1.00 93.57 1112 SER A CA 1
ATOM 7112 C C . SER A 1 1112 ? 209.645 212.186 262.852 1.00 90.50 1112 SER A C 1
ATOM 7113 O O . SER A 1 1112 ? 209.786 211.396 261.912 1.00 87.44 1112 SER A O 1
ATOM 7116 N N . ASP A 1 1113 ? 210.449 213.230 263.035 1.00 86.68 1113 ASP A N 1
ATOM 7117 C CA . ASP A 1 1113 ? 211.583 213.519 262.167 1.00 78.42 1113 ASP A CA 1
ATOM 7118 C C . ASP A 1 1113 ? 212.912 213.404 262.896 1.00 75.76 1113 ASP A C 1
ATOM 7119 O O . ASP A 1 1113 ? 213.806 212.684 262.436 1.00 63.24 1113 ASP A O 1
ATOM 7124 N N . LEU A 1 1114 ? 213.068 214.090 264.026 1.00 81.84 1114 LEU A N 1
ATOM 7125 C CA . LEU A 1 1114 ? 214.317 214.078 264.776 1.00 78.13 1114 LEU A CA 1
ATOM 7126 C C . LEU A 1 1114 ? 214.364 212.988 265.839 1.00 82.23 1114 LEU A C 1
ATOM 7127 O O . LEU A 1 1114 ? 215.354 212.910 266.573 1.00 81.51 1114 LEU A O 1
ATOM 7132 N N . ASN A 1 1115 ? 213.320 212.158 265.934 1.00 87.88 1115 ASN A N 1
ATOM 7133 C CA . ASN A 1 1115 ? 213.253 210.964 266.779 1.00 80.44 1115 ASN A CA 1
ATOM 7134 C C . ASN A 1 1115 ? 213.794 211.159 268.193 1.00 78.04 1115 ASN A C 1
ATOM 7135 O O . ASN A 1 1115 ? 214.396 210.244 268.763 1.00 71.78 1115 ASN A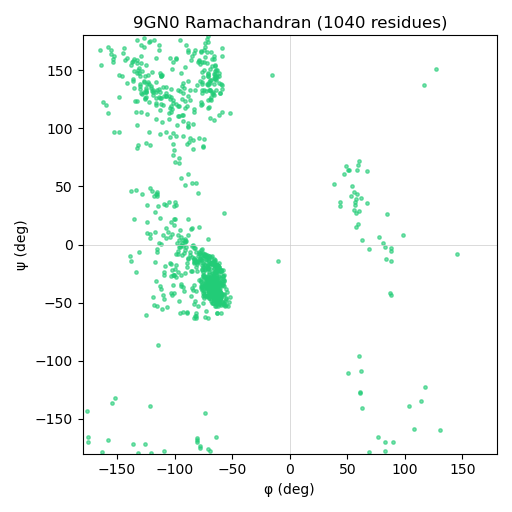 O 1
ATOM 7140 N N . ILE A 1 1116 ? 213.568 212.327 268.779 1.00 77.98 1116 ILE A N 1
ATOM 7141 C CA . ILE A 1 1116 ? 213.988 212.597 270.149 1.00 82.64 1116 ILE A CA 1
ATOM 7142 C C . ILE A 1 1116 ? 212.836 212.254 271.083 1.00 84.57 1116 ILE A C 1
ATOM 7143 O O . ILE A 1 1116 ? 211.695 212.676 270.858 1.00 85.84 1116 ILE A O 1
ATOM 7148 N N . ASP A 1 1117 ? 213.128 211.476 272.123 1.00 87.87 1117 ASP A N 1
ATOM 7149 C CA . ASP A 1 1117 ? 212.096 211.063 273.066 1.00 90.93 1117 ASP A CA 1
ATOM 7150 C C . ASP A 1 1117 ? 211.557 212.262 273.838 1.00 95.59 1117 ASP A C 1
ATOM 7151 O O . ASP A 1 1117 ? 212.312 213.141 274.262 1.00 95.09 1117 ASP A O 1
ATOM 7156 N N . VAL A 1 1118 ? 210.238 212.296 274.016 1.00 94.90 1118 VAL A N 1
ATOM 7157 C CA . VAL A 1 1118 ? 209.551 213.402 274.672 1.00 97.48 1118 VAL A CA 1
ATOM 7158 C C . VAL A 1 1118 ? 208.851 212.867 275.913 1.00 98.12 1118 VAL A C 1
ATOM 7159 O O . VAL A 1 1118 ? 208.157 211.846 275.850 1.00 100.70 1118 VAL A O 1
ATOM 7163 N N . THR A 1 1119 ? 209.041 213.552 277.038 1.00 93.54 1119 THR A N 1
ATOM 7164 C CA . THR A 1 1119 ? 208.475 213.145 278.317 1.00 93.09 1119 THR A CA 1
ATOM 7165 C C . THR A 1 1119 ? 207.552 214.235 278.839 1.00 98.82 1119 THR A C 1
ATOM 7166 O O . THR A 1 1119 ? 207.918 215.415 278.845 1.00 97.07 1119 THR A O 1
ATOM 7170 N N . GLY A 1 1120 ? 206.359 213.837 279.275 1.00 105.18 1120 GLY A N 1
ATOM 7171 C CA . GLY A 1 1120 ? 205.446 214.733 279.952 1.00 111.48 1120 GLY A CA 1
ATOM 7172 C C . GLY A 1 1120 ? 204.621 215.635 279.062 1.00 113.96 1120 GLY A C 1
ATOM 7173 O O . GLY A 1 1120 ? 203.837 216.437 279.585 1.00 114.21 1120 GLY A O 1
ATOM 7174 N N . VAL A 1 1121 ? 204.759 215.535 277.746 1.00 109.46 1121 VAL A N 1
ATOM 7175 C CA . VAL A 1 1121 ? 204.013 216.400 276.840 1.00 111.02 1121 VAL A CA 1
ATOM 7176 C C . VAL A 1 1121 ? 202.564 215.934 276.773 1.00 116.00 1121 VAL A C 1
ATOM 7177 O O . VAL A 1 1121 ? 202.272 214.734 276.849 1.00 112.09 1121 VAL A O 1
ATOM 7181 N N . ASP A 1 1122 ? 201.644 216.892 276.662 1.00 120.57 1122 ASP A N 1
ATOM 7182 C CA . ASP A 1 1122 ? 200.219 216.600 276.580 1.00 122.52 1122 ASP A CA 1
ATOM 7183 C C . ASP A 1 1122 ? 199.593 217.451 275.487 1.00 124.93 1122 ASP A C 1
ATOM 7184 O O . ASP A 1 1122 ? 199.867 218.652 275.399 1.00 122.58 1122 ASP A O 1
ATOM 7189 N N . LYS A 1 1123 ? 198.753 216.827 274.658 1.00 127.57 1123 LYS A N 1
ATOM 7190 C CA . LYS A 1 1123 ? 198.046 217.571 273.621 1.00 127.70 1123 LYS A CA 1
ATOM 7191 C C . LYS A 1 1123 ? 196.964 218.468 274.210 1.00 129.93 1123 LYS A C 1
ATOM 7192 O O . LYS A 1 1123 ? 196.720 219.566 273.695 1.00 128.76 1123 LYS A O 1
ATOM 7198 N N . ASN A 1 1124 ? 196.314 218.026 275.289 1.00 129.58 1124 ASN A N 1
ATOM 7199 C CA . ASN A 1 1124 ? 195.213 218.773 275.885 1.00 128.97 1124 ASN A CA 1
ATOM 7200 C C . ASN A 1 1124 ? 195.665 220.038 276.604 1.00 127.96 1124 ASN A C 1
ATOM 7201 O O . ASN A 1 1124 ? 194.811 220.838 277.000 1.00 128.40 1124 ASN A O 1
ATOM 7206 N N . LYS A 1 1125 ? 196.968 220.237 276.786 1.00 127.11 1125 LYS A N 1
ATOM 7207 C CA . LYS A 1 1125 ? 197.459 221.411 277.490 1.00 126.64 1125 LYS A CA 1
ATOM 7208 C C . LYS A 1 1125 ? 197.180 222.679 276.687 1.00 126.72 1125 LYS A C 1
ATOM 7209 O O . LYS A 1 1125 ? 196.962 222.647 275.472 1.00 127.87 1125 LYS A O 1
ATOM 7215 N N . THR A 1 1126 ? 197.186 223.810 277.388 1.00 124.67 1126 THR A N 1
ATOM 7216 C CA . THR A 1 1126 ? 196.942 225.101 276.759 1.00 126.79 1126 THR A CA 1
ATOM 7217 C C . THR A 1 1126 ? 198.206 225.560 276.033 1.00 123.71 1126 THR A C 1
ATOM 7218 O O . THR A 1 1126 ? 199.194 224.828 275.929 1.00 120.76 1126 THR A O 1
ATOM 7222 N N . LEU A 1 1127 ? 198.184 226.792 275.517 1.00 124.57 1127 LEU A N 1
ATOM 7223 C CA . LEU A 1 1127 ? 199.317 227.291 274.743 1.00 124.56 1127 LEU A CA 1
ATOM 7224 C C . LEU A 1 1127 ? 200.573 227.411 275.598 1.00 122.46 1127 LEU A C 1
ATOM 7225 O O . LEU A 1 1127 ? 201.663 227.017 275.168 1.00 120.90 1127 LEU A O 1
ATOM 7230 N N . THR A 1 1128 ? 200.442 227.958 276.809 1.00 121.74 1128 THR A N 1
ATOM 7231 C CA . THR A 1 1128 ? 201.616 228.185 277.649 1.00 117.87 1128 THR A CA 1
ATOM 7232 C C . THR A 1 1128 ? 202.271 226.871 278.056 1.00 114.73 1128 THR A C 1
ATOM 7233 O O . THR A 1 1128 ? 203.473 226.670 277.840 1.00 109.88 1128 THR A O 1
ATOM 7237 N N . GLU A 1 1129 ? 201.489 225.952 278.628 1.00 115.69 1129 GLU A N 1
ATOM 7238 C CA . GLU A 1 1129 ? 202.031 224.674 279.075 1.00 112.43 1129 GLU A CA 1
ATOM 7239 C C . GLU A 1 1129 ? 202.552 223.829 277.925 1.00 106.99 1129 GLU A C 1
ATOM 7240 O O . GLU A 1 1129 ? 203.485 223.043 278.126 1.00 101.20 1129 GLU A O 1
ATOM 7246 N N . GLN A 1 1130 ? 201.982 223.990 276.729 1.00 110.46 1130 GLN A N 1
ATOM 7247 C CA . GLN A 1 1130 ? 202.438 223.233 275.569 1.00 111.13 1130 GLN A CA 1
ATOM 7248 C C . GLN A 1 1130 ? 203.922 223.464 275.312 1.00 109.76 1130 GLN A C 1
ATOM 7249 O O . GLN A 1 1130 ? 204.695 222.512 275.160 1.00 109.18 1130 GLN A O 1
ATOM 7255 N N . LYS A 1 1131 ? 204.340 224.730 275.267 1.00 108.63 1131 LYS A N 1
ATOM 7256 C CA . LYS A 1 1131 ? 205.756 225.036 275.110 1.00 102.87 1131 LYS A CA 1
ATOM 7257 C C . LYS A 1 1131 ? 206.533 224.855 276.407 1.00 99.40 1131 LYS A C 1
ATOM 7258 O O . LYS A 1 1131 ? 207.730 224.552 276.364 1.00 94.45 1131 LYS A O 1
ATOM 7264 N N . THR A 1 1132 ? 205.884 225.049 277.561 1.00 100.35 1132 THR A N 1
ATOM 7265 C CA . THR A 1 1132 ? 206.593 224.942 278.834 1.00 96.91 1132 THR A CA 1
ATOM 7266 C C . THR A 1 1132 ? 207.095 223.525 279.075 1.00 94.73 1132 THR A C 1
ATOM 7267 O O . THR A 1 1132 ? 208.226 223.331 279.535 1.00 92.31 1132 THR A O 1
ATOM 7271 N N . SER A 1 1133 ? 206.266 222.523 278.775 1.00 95.77 1133 SER A N 1
ATOM 7272 C CA . SER A 1 1133 ? 206.686 221.137 278.959 1.00 90.77 1133 SER A CA 1
ATOM 7273 C C . SER A 1 1133 ? 207.873 220.799 278.066 1.00 84.95 1133 SER A C 1
ATOM 7274 O O . SER A 1 1133 ? 208.839 220.166 278.514 1.00 79.72 1133 SER A O 1
ATOM 7277 N N . LEU A 1 1134 ? 207.822 221.221 276.800 1.00 87.74 1134 LEU A N 1
ATOM 7278 C CA . LEU A 1 1134 ? 208.926 220.950 275.886 1.00 88.95 1134 LEU A CA 1
ATOM 7279 C C . LEU A 1 1134 ? 210.198 221.659 276.328 1.00 86.06 1134 LEU A C 1
ATOM 7280 O O . LEU A 1 1134 ? 211.284 221.074 276.284 1.00 84.57 1134 LEU A O 1
ATOM 7285 N N . THR A 1 1135 ? 210.091 222.919 276.755 1.00 87.43 1135 THR A N 1
ATOM 7286 C CA . THR A 1 1135 ? 211.276 223.629 277.224 1.00 85.07 1135 THR A CA 1
ATOM 7287 C C . THR A 1 1135 ? 211.868 222.968 278.461 1.00 84.69 1135 THR A C 1
ATOM 7288 O O . THR A 1 1135 ? 213.094 222.806 278.554 1.00 78.64 1135 THR A O 1
ATOM 7292 N N . SER A 1 1136 ? 211.016 222.565 279.406 1.00 91.63 1136 SER A N 1
ATOM 7293 C CA . SER A 1 1136 ? 211.495 221.917 280.619 1.00 88.89 1136 SER A CA 1
ATOM 7294 C C . SER A 1 1136 ? 212.188 220.600 280.300 1.00 85.07 1136 SER A C 1
ATOM 7295 O O . SER A 1 1136 ? 213.255 220.303 280.850 1.00 84.45 1136 SER A O 1
ATOM 7298 N N . PHE A 1 1137 ? 211.610 219.800 279.400 1.00 82.29 1137 PHE A N 1
ATOM 7299 C CA . PHE A 1 1137 ? 212.235 218.519 279.093 1.00 82.37 1137 PHE A CA 1
ATOM 7300 C C . PHE A 1 1137 ? 213.504 218.695 278.267 1.00 80.50 1137 PHE A C 1
ATOM 7301 O O . PHE A 1 1137 ? 214.440 217.902 278.410 1.00 79.87 1137 PHE A O 1
ATOM 7309 N N . VAL A 1 1138 ? 213.561 219.717 277.409 1.00 79.12 1138 VAL A N 1
ATOM 7310 C CA . VAL A 1 1138 ? 214.786 219.988 276.661 1.00 80.20 1138 VAL A CA 1
ATOM 7311 C C . VAL A 1 1138 ? 215.905 220.383 277.615 1.00 75.14 1138 VAL A C 1
ATOM 7312 O O . VAL A 1 1138 ? 217.043 219.912 277.500 1.00 70.84 1138 VAL A O 1
ATOM 7316 N N . ASP A 1 1139 ? 215.595 221.252 278.580 1.00 76.15 1139 ASP A N 1
ATOM 7317 C CA . ASP A 1 1139 ? 216.608 221.659 279.547 1.00 75.04 1139 ASP A CA 1
ATOM 7318 C C . ASP A 1 1139 ? 217.040 220.477 280.411 1.00 74.20 1139 ASP A C 1
ATOM 7319 O O . ASP A 1 1139 ? 218.240 220.258 280.620 1.00 72.60 1139 ASP A O 1
ATOM 7324 N N . SER A 1 1140 ? 216.078 219.686 280.896 1.00 73.67 1140 SER A N 1
ATOM 7325 C CA . SER A 1 1140 ? 216.367 218.596 281.818 1.00 74.02 1140 SER A CA 1
ATOM 7326 C C . SER A 1 1140 ? 216.909 217.353 281.126 1.00 75.06 1140 SER A C 1
ATOM 7327 O O . SER A 1 1140 ? 217.315 216.413 281.817 1.00 77.41 1140 SER A O 1
ATOM 7330 N N . ASN A 1 1141 ? 216.901 217.308 279.796 1.00 76.34 1141 ASN A N 1
ATOM 7331 C CA . ASN A 1 1141 ? 217.498 216.206 279.055 1.00 71.53 1141 ASN A CA 1
ATOM 7332 C C . ASN A 1 1141 ? 218.850 216.549 278.458 1.00 65.84 1141 ASN A C 1
ATOM 7333 O O . ASN A 1 1141 ? 219.637 215.643 278.179 1.00 63.43 1141 ASN A O 1
ATOM 7338 N N . PHE A 1 1142 ? 219.134 217.833 278.268 1.00 66.28 1142 PHE A N 1
ATOM 7339 C CA . PHE A 1 1142 ? 220.370 218.318 277.670 1.00 66.87 1142 PHE A CA 1
ATOM 7340 C C . PHE A 1 1142 ? 221.112 219.238 278.631 1.00 75.84 1142 PHE A C 1
ATOM 7341 O O . PHE A 1 1142 ? 221.505 220.344 278.274 1.00 81.74 1142 PHE A O 1
ATOM 7349 N N . LYS A 1 1143 ? 221.288 218.814 279.879 1.00 75.51 1143 LYS A N 1
ATOM 7350 C CA . LYS A 1 1143 ? 221.947 219.680 280.849 1.00 73.09 1143 LYS A CA 1
ATOM 7351 C C . LYS A 1 1143 ? 223.467 219.561 280.776 1.00 74.28 1143 LYS A C 1
ATOM 7352 O O . LYS A 1 1143 ? 224.125 219.333 281.796 1.00 73.19 1143 LYS A O 1
ATOM 7358 N N . GLN A 1 1144 ? 224.042 219.735 279.587 1.00 75.91 1144 GLN A N 1
ATOM 7359 C CA . GLN A 1 1144 ? 225.497 219.722 279.463 1.00 72.38 1144 GLN A CA 1
ATOM 7360 C C . GLN A 1 1144 ? 226.083 221.008 280.033 1.00 75.33 1144 GLN A C 1
ATOM 7361 O O . GLN A 1 1144 ? 226.558 221.035 281.169 1.00 76.90 1144 GLN A O 1
ATOM 7367 N N . LYS A 1 1179 ? 226.090 214.248 274.064 1.00 44.71 1179 LYS A N 1
ATOM 7368 C CA . LYS A 1 1179 ? 226.289 213.209 273.061 1.00 47.96 1179 LYS A CA 1
ATOM 7369 C C . LYS A 1 1179 ? 226.726 213.811 271.728 1.00 53.27 1179 LYS A C 1
ATOM 7370 O O . LYS A 1 1179 ? 226.472 213.235 270.669 1.00 52.75 1179 LYS A O 1
ATOM 7376 N N . ASP A 1 1180 ? 227.382 214.973 271.794 1.00 53.39 1180 ASP A N 1
ATOM 7377 C CA . ASP A 1 1180 ? 227.800 215.723 270.608 1.00 51.09 1180 ASP A CA 1
ATOM 7378 C C . ASP A 1 1180 ? 226.619 216.035 269.696 1.00 41.76 1180 ASP A C 1
ATOM 7379 O O . ASP A 1 1180 ? 226.760 216.076 268.473 1.00 47.14 1180 ASP A O 1
ATOM 7384 N N . VAL A 1 1181 ? 225.449 216.264 270.291 1.00 37.68 1181 VAL A N 1
ATOM 7385 C CA . VAL A 1 1181 ? 224.243 216.494 269.505 1.00 34.57 1181 VAL A CA 1
ATOM 7386 C C . VAL A 1 1181 ? 224.361 217.786 268.705 1.00 35.25 1181 VAL A C 1
ATOM 7387 O O . VAL A 1 1181 ? 223.887 217.875 267.566 1.00 37.42 1181 VAL A O 1
ATOM 7391 N N . PHE A 1 1182 ? 225.005 218.799 269.276 1.00 44.42 1182 PHE A N 1
ATOM 7392 C CA . PHE A 1 1182 ? 225.175 220.089 268.621 1.00 44.40 1182 PHE A CA 1
ATOM 7393 C C . PHE A 1 1182 ? 226.455 220.176 267.801 1.00 39.54 1182 PHE A C 1
ATOM 7394 O O . PHE A 1 1182 ? 226.751 221.244 267.258 1.00 42.60 1182 PHE A O 1
ATOM 7402 N N . SER A 1 1183 ? 227.221 219.095 267.709 1.00 38.43 1183 SER A N 1
ATOM 7403 C CA . SER A 1 1183 ? 228.425 219.095 266.897 1.00 40.00 1183 SER A CA 1
ATOM 7404 C C . SER A 1 1183 ? 228.068 218.972 265.416 1.00 41.69 1183 SER A C 1
ATOM 7405 O O . SER A 1 1183 ? 226.941 218.638 265.043 1.00 44.23 1183 SER A O 1
ATOM 7408 N N . ARG A 1 1184 ? 229.053 219.249 264.566 1.00 38.37 1184 ARG A N 1
ATOM 7409 C CA . ARG A 1 1184 ? 228.865 219.220 263.122 1.00 39.00 1184 ARG A CA 1
ATOM 7410 C C . ARG A 1 1184 ? 229.254 217.851 262.578 1.00 43.11 1184 ARG A C 1
ATOM 7411 O O . ARG A 1 1184 ? 230.371 217.378 262.814 1.00 48.31 1184 ARG A O 1
ATOM 7419 N N . PHE A 1 1185 ? 228.334 217.219 261.852 1.00 40.58 1185 PHE A N 1
ATOM 7420 C CA . PHE A 1 1185 ? 228.566 215.894 261.286 1.00 37.96 1185 PHE A CA 1
ATOM 7421 C C . PHE A 1 1185 ? 229.104 216.049 259.868 1.00 39.04 1185 PHE A C 1
ATOM 7422 O O . PHE A 1 1185 ? 228.383 216.481 258.963 1.00 39.63 1185 PHE A O 1
ATOM 7430 N N . ASP A 1 1186 ? 230.370 215.691 259.676 1.00 41.41 1186 ASP A N 1
ATOM 7431 C CA . ASP A 1 1186 ? 231.039 215.744 258.379 1.00 43.40 1186 ASP A CA 1
ATOM 7432 C C . ASP A 1 1186 ? 231.590 214.348 258.106 1.00 52.74 1186 ASP A C 1
ATOM 7433 O O . ASP A 1 1186 ? 232.742 214.050 258.431 1.00 58.08 1186 ASP A O 1
ATOM 7438 N N . GLY A 1 1187 ? 230.770 213.498 257.507 1.00 48.87 1187 GLY A N 1
ATOM 7439 C CA . GLY A 1 1187 ? 231.173 212.125 257.299 1.00 41.50 1187 GLY A CA 1
ATOM 7440 C C . GLY A 1 1187 ? 230.148 211.348 256.510 1.00 39.85 1187 GLY A C 1
ATOM 7441 O O . GLY A 1 1187 ? 229.244 211.919 255.904 1.00 36.65 1187 GLY A O 1
ATOM 7442 N N . TYR A 1 1188 ? 230.292 210.027 256.540 1.00 43.14 1188 TYR A N 1
ATOM 7443 C CA . TYR A 1 1188 ? 229.499 209.129 255.713 1.00 32.61 1188 TYR A CA 1
ATOM 7444 C C . TYR A 1 1188 ? 228.250 208.668 256.450 1.00 34.34 1188 TYR A C 1
ATOM 7445 O O . TYR A 1 1188 ? 228.308 208.291 257.625 1.00 40.29 1188 TYR A O 1
ATOM 7454 N N . ILE A 1 1189 ? 227.119 208.700 255.750 1.00 32.72 1189 ILE A N 1
ATOM 7455 C CA . ILE A 1 1189 ? 225.846 208.236 256.287 1.00 35.95 1189 ILE A CA 1
ATOM 7456 C C . ILE A 1 1189 ? 225.271 207.179 255.351 1.00 39.06 1189 ILE A C 1
ATOM 7457 O O . ILE A 1 1189 ? 225.156 207.402 254.140 1.00 37.10 1189 ILE A O 1
ATOM 7462 N N . GLY A 1 1190 ? 224.936 206.022 255.909 1.00 37.56 1190 GLY A N 1
ATOM 7463 C CA . GLY A 1 1190 ? 224.371 204.927 255.148 1.00 34.94 1190 GLY A CA 1
ATOM 7464 C C . GLY A 1 1190 ? 223.481 204.074 256.022 1.00 41.32 1190 GLY A C 1
ATOM 7465 O O . GLY A 1 1190 ? 222.623 204.597 256.740 1.00 36.92 1190 GLY A O 1
ATOM 7466 N N . ASP A 1 1191 ? 223.664 202.754 255.958 1.00 47.69 1191 ASP A N 1
ATOM 7467 C CA . ASP A 1 1191 ? 223.052 201.887 256.958 1.00 40.40 1191 ASP A CA 1
ATOM 7468 C C . ASP A 1 1191 ? 223.524 202.268 258.355 1.00 40.60 1191 ASP A C 1
ATOM 7469 O O . ASP A 1 1191 ? 222.728 202.316 259.299 1.00 46.37 1191 ASP A O 1
ATOM 7474 N N . ASN A 1 1192 ? 224.814 202.549 258.501 1.00 37.79 1192 ASN A N 1
ATOM 7475 C CA . ASN A 1 1192 ? 225.378 203.117 259.714 1.00 38.36 1192 ASN A CA 1
ATOM 7476 C C . ASN A 1 1192 ? 225.782 204.566 259.456 1.00 43.59 1192 ASN A C 1
ATOM 7477 O O . ASN A 1 1192 ? 225.568 205.114 258.372 1.00 46.55 1192 ASN A O 1
ATOM 7482 N N . LYS A 1 1193 ? 226.365 205.189 260.477 1.00 46.85 1193 LYS A N 1
ATOM 7483 C CA . LYS A 1 1193 ? 226.924 206.530 260.376 1.00 42.58 1193 LYS A CA 1
ATOM 7484 C C . LYS A 1 1193 ? 228.360 206.485 260.867 1.00 45.95 1193 LYS A C 1
ATOM 7485 O O . LYS A 1 1193 ? 228.631 205.939 261.941 1.00 51.32 1193 LYS A O 1
ATOM 7491 N N . VAL A 1 1194 ? 229.275 207.055 260.089 1.00 47.73 1194 VAL A N 1
ATOM 7492 C CA . VAL A 1 1194 ? 230.693 207.058 260.421 1.00 53.33 1194 VAL A CA 1
ATOM 7493 C C . VAL A 1 1194 ? 231.283 208.389 259.969 1.00 57.31 1194 VAL A C 1
ATOM 7494 O O . VAL A 1 1194 ? 230.647 209.161 259.253 1.00 59.49 1194 VAL A O 1
ATOM 7498 N N . GLU A 1 1195 ? 232.510 208.666 260.395 1.00 60.19 1195 GLU A N 1
ATOM 7499 C CA . GLU A 1 1195 ? 233.185 209.892 260.003 1.00 60.90 1195 GLU A CA 1
ATOM 7500 C C . GLU A 1 1195 ? 233.990 209.678 258.721 1.00 62.31 1195 GLU A C 1
ATOM 7501 O O . GLU A 1 1195 ? 234.141 208.560 258.226 1.00 63.80 1195 GLU A O 1
ATOM 7507 N N . GLU A 1 1196 ? 234.507 210.784 258.178 1.00 58.52 1196 GLU A N 1
ATOM 7508 C CA . GLU A 1 1196 ? 235.275 210.717 256.937 1.00 58.33 1196 GLU A CA 1
ATOM 7509 C C . GLU A 1 1196 ? 236.526 209.864 257.104 1.00 66.99 1196 GLU A C 1
ATOM 7510 O O . GLU A 1 1196 ? 236.876 209.080 256.213 1.00 63.70 1196 GLU A O 1
ATOM 7516 N N . LYS A 1 1197 ? 237.212 210.004 258.240 1.00 71.84 1197 LYS A N 1
ATOM 7517 C CA . LYS A 1 1197 ? 238.459 209.277 258.455 1.00 73.83 1197 LYS A CA 1
ATOM 7518 C C . LYS A 1 1197 ? 238.232 207.771 258.461 1.00 72.50 1197 LYS A C 1
ATOM 7519 O O . LYS A 1 1197 ? 239.039 207.012 257.912 1.00 71.43 1197 LYS A O 1
ATOM 7525 N N . ASN A 1 1198 ? 237.142 207.319 259.078 1.00 69.05 1198 ASN A N 1
ATOM 7526 C CA . ASN A 1 1198 ? 236.883 205.892 259.253 1.00 71.61 1198 ASN A CA 1
ATOM 7527 C C . ASN A 1 1198 ? 235.961 205.408 258.136 1.00 73.89 1198 ASN A C 1
ATOM 7528 O O . ASN A 1 1198 ? 234.777 205.151 258.338 1.00 75.75 1198 ASN A O 1
ATOM 7533 N N . TYR A 1 1199 ? 236.522 205.278 256.934 1.00 67.29 1199 TYR A N 1
ATOM 7534 C CA . TYR A 1 1199 ? 235.768 204.668 255.846 1.00 60.12 1199 TYR A CA 1
ATOM 7535 C C . TYR A 1 1199 ? 235.770 203.149 255.913 1.00 62.42 1199 TYR A C 1
ATOM 7536 O O . TYR A 1 1199 ? 234.946 202.513 255.248 1.00 64.71 1199 TYR A O 1
ATOM 7545 N N . THR A 1 1200 ? 236.664 202.558 256.705 1.00 64.33 1200 THR A N 1
ATOM 7546 C CA . THR A 1 1200 ? 236.731 201.110 256.837 1.00 68.15 1200 THR A CA 1
ATOM 7547 C C . THR A 1 1200 ? 235.543 200.531 257.591 1.00 66.22 1200 THR A C 1
ATOM 7548 O O . THR A 1 1200 ? 235.386 199.305 257.615 1.00 67.34 1200 THR A O 1
ATOM 7552 N N . SER A 1 1201 ? 234.712 201.370 258.204 1.00 61.96 1201 SER A N 1
ATOM 7553 C CA . SER A 1 1201 ? 233.568 200.921 258.986 1.00 64.89 1201 SER A CA 1
ATOM 7554 C C . SER A 1 1201 ? 232.297 201.632 258.545 1.00 58.60 1201 SER A C 1
ATOM 7555 O O . SER A 1 1201 ? 231.489 202.069 259.369 1.00 60.70 1201 SER A O 1
ATOM 7558 N N . TYR A 1 1202 ? 232.099 201.758 257.237 1.00 51.56 1202 TYR A N 1
ATOM 7559 C CA . TYR A 1 1202 ? 230.911 202.390 256.679 1.00 45.35 1202 TYR A CA 1
ATOM 7560 C C . TYR A 1 1202 ? 230.075 201.347 255.951 1.00 51.13 1202 TYR A C 1
ATOM 7561 O O . TYR A 1 1202 ? 230.580 200.649 255.066 1.00 54.01 1202 TYR A O 1
ATOM 7570 N N . GLN A 1 1203 ? 228.803 201.250 256.323 1.00 50.59 1203 GLN A N 1
ATOM 7571 C CA . GLN A 1 1203 ? 227.857 200.358 255.668 1.00 44.56 1203 GLN A CA 1
ATOM 7572 C C . GLN A 1 1203 ? 226.988 201.177 254.724 1.00 41.24 1203 GLN A C 1
ATOM 7573 O O . GLN A 1 1203 ? 226.315 202.120 255.154 1.00 45.42 1203 GLN A O 1
ATOM 7579 N N . PHE A 1 1204 ? 227.003 200.814 253.444 1.00 36.46 1204 PHE A N 1
ATOM 7580 C CA . PHE A 1 1204 ? 226.233 201.548 252.450 1.00 35.07 1204 PHE A CA 1
ATOM 7581 C C . PHE A 1 1204 ? 224.749 201.473 252.777 1.00 37.61 1204 PHE A C 1
ATOM 7582 O O . PHE A 1 1204 ? 224.260 200.457 253.276 1.00 48.58 1204 PHE A O 1
ATOM 7590 N N . LEU A 1 1205 ? 224.031 202.556 252.498 1.00 30.75 1205 LEU A N 1
ATOM 7591 C CA . LEU A 1 1205 ? 222.584 202.525 252.650 1.00 34.60 1205 LEU A CA 1
ATOM 7592 C C . LEU A 1 1205 ? 221.990 201.517 251.675 1.00 45.46 1205 LEU A C 1
ATOM 7593 O O . LEU A 1 1205 ? 222.449 201.390 250.539 1.00 51.88 1205 LEU A O 1
ATOM 7598 N N . SER A 1 1206 ? 220.971 200.791 252.122 1.00 43.34 1206 SER A N 1
ATOM 7599 C CA . SER A 1 1206 ? 220.354 199.734 251.332 1.00 45.08 1206 SER A CA 1
ATOM 7600 C C . SER A 1 1206 ? 218.915 200.114 251.021 1.00 45.65 1206 SER A C 1
ATOM 7601 O O . SER A 1 1206 ? 218.179 200.546 251.913 1.00 40.61 1206 SER A O 1
ATOM 7604 N N . ASP A 1 1207 ? 218.515 199.954 249.759 1.00 56.71 1207 ASP A N 1
ATOM 7605 C CA . ASP A 1 1207 ? 217.161 200.323 249.355 1.00 63.17 1207 ASP A CA 1
ATOM 7606 C C . ASP A 1 1207 ? 216.802 199.568 248.082 1.00 67.02 1207 ASP A C 1
ATOM 7607 O O . ASP A 1 1207 ? 217.398 199.817 247.030 1.00 69.00 1207 ASP A O 1
ATOM 7612 N N . GLY A 1 1208 ? 215.840 198.655 248.185 1.00 58.76 1208 GLY A N 1
ATOM 7613 C CA . GLY A 1 1208 ? 215.286 197.993 247.013 1.00 64.44 1208 GLY A CA 1
ATOM 7614 C C . GLY A 1 1208 ? 216.306 197.267 246.164 1.00 68.65 1208 GLY A C 1
ATOM 7615 O O . GLY A 1 1208 ? 216.217 197.296 244.930 1.00 63.82 1208 GLY A O 1
ATOM 7616 N N . GLY A 1 1209 ? 217.279 196.617 246.797 1.00 68.15 1209 GLY A N 1
ATOM 7617 C CA . GLY A 1 1209 ? 218.319 195.918 246.080 1.00 69.27 1209 GLY A CA 1
ATOM 7618 C C . GLY A 1 1209 ? 219.470 196.784 245.623 1.00 71.12 1209 GLY A C 1
ATOM 7619 O O . GLY A 1 1209 ? 220.502 196.242 245.206 1.00 68.99 1209 GLY A O 1
ATOM 7620 N N . LYS A 1 1210 ? 219.332 198.105 245.686 1.00 70.48 1210 LYS A N 1
ATOM 7621 C CA . LYS A 1 1210 ? 220.408 199.023 245.347 1.00 65.78 1210 LYS A CA 1
ATOM 7622 C C . LYS A 1 1210 ? 221.089 199.500 246.620 1.00 60.78 1210 LYS A C 1
ATOM 7623 O O . LYS A 1 1210 ? 220.525 199.400 247.715 1.00 56.15 1210 LYS A O 1
ATOM 7629 N N . TYR A 1 1211 ? 222.306 200.012 246.476 1.00 59.25 1211 TYR A N 1
ATOM 7630 C CA . TYR A 1 1211 ? 223.042 200.558 247.602 1.00 51.01 1211 TYR A CA 1
ATOM 7631 C C . TYR A 1 1211 ? 223.463 201.986 247.295 1.00 48.58 1211 TYR A C 1
ATOM 7632 O O . TYR A 1 1211 ? 223.585 202.371 246.131 1.00 57.12 1211 TYR A O 1
ATOM 7641 N N . HIS A 1 1212 ? 223.665 202.770 248.345 1.00 39.39 1212 HIS A N 1
ATOM 7642 C CA . HIS A 1 1212 ? 224.076 204.158 248.225 1.00 35.43 1212 HIS A CA 1
ATOM 7643 C C . HIS A 1 1212 ? 225.274 204.415 249.122 1.00 35.02 1212 HIS A C 1
ATOM 7644 O O . HIS A 1 1212 ? 225.305 203.970 250.273 1.00 44.76 1212 HIS A O 1
ATOM 7651 N N . ALA A 1 1213 ? 226.258 205.131 248.589 1.00 30.45 1213 ALA A N 1
ATOM 7652 C CA . ALA A 1 1213 ? 227.365 205.653 249.375 1.00 33.15 1213 ALA A CA 1
ATOM 7653 C C . ALA A 1 1213 ? 227.222 207.165 249.445 1.00 38.37 1213 ALA A C 1
ATOM 7654 O O . ALA A 1 1213 ? 227.218 207.842 248.411 1.00 37.68 1213 ALA A O 1
ATOM 7656 N N . THR A 1 1214 ? 227.102 207.693 250.659 1.00 35.33 1214 THR A N 1
ATOM 7657 C CA . THR A 1 1214 ? 226.741 209.090 250.835 1.00 27.27 1214 THR A CA 1
ATOM 7658 C C . THR A 1 1214 ? 227.665 209.757 251.839 1.00 28.81 1214 THR A C 1
ATOM 7659 O O . THR A 1 1214 ? 227.783 209.304 252.981 1.00 34.15 1214 THR A O 1
ATOM 7663 N N . PHE A 1 1215 ? 228.317 210.828 251.401 1.00 27.76 1215 PHE A N 1
ATOM 7664 C CA . PHE A 1 1215 ? 229.068 211.719 252.272 1.00 27.60 1215 PHE A CA 1
ATOM 7665 C C . PHE A 1 1215 ? 228.233 212.971 252.494 1.00 32.45 1215 PHE A C 1
ATOM 7666 O O . PHE A 1 1215 ? 227.676 213.522 251.543 1.00 28.77 1215 PHE A O 1
ATOM 7674 N N . VAL A 1 1216 ? 228.130 213.409 253.744 1.00 31.94 1216 VAL A N 1
ATOM 7675 C CA . VAL A 1 1216 ? 227.364 214.594 254.096 1.00 27.65 1216 VAL A CA 1
ATOM 7676 C C . VAL A 1 1216 ? 228.226 215.504 254.957 1.00 33.67 1216 VAL A C 1
ATOM 7677 O O . VAL A 1 1216 ? 228.894 215.052 255.894 1.00 39.54 1216 VAL A O 1
ATOM 7681 N N . LYS A 1 1217 ? 228.223 216.789 254.616 1.00 32.29 1217 LYS A N 1
ATOM 7682 C CA . LYS A 1 1217 ? 228.827 217.831 255.432 1.00 31.03 1217 LYS A CA 1
ATOM 7683 C C . LYS A 1 1217 ? 227.709 218.708 255.973 1.00 31.48 1217 LYS A C 1
ATOM 7684 O O . LYS A 1 1217 ? 226.891 219.215 255.202 1.00 32.91 1217 LYS A O 1
ATOM 7690 N N . GLN A 1 1218 ? 227.667 218.877 257.291 1.00 32.26 1218 GLN A N 1
ATOM 7691 C CA . GLN A 1 1218 ? 226.563 219.587 257.918 1.00 31.85 1218 GLN A CA 1
ATOM 7692 C C . GLN A 1 1218 ? 226.717 221.091 257.750 1.00 35.06 1218 GLN A C 1
ATOM 7693 O O . GLN A 1 1218 ? 227.822 221.632 257.838 1.00 35.64 1218 GLN A O 1
ATOM 7699 N N . VAL A 1 1219 ? 225.596 221.763 257.504 1.00 35.10 1219 VAL A N 1
ATOM 7700 C CA . VAL A 1 1219 ? 225.559 223.207 257.319 1.00 30.12 1219 VAL A CA 1
ATOM 7701 C C . VAL A 1 1219 ? 224.395 223.761 258.128 1.00 30.87 1219 VAL A C 1
ATOM 7702 O O . VAL A 1 1219 ? 223.248 223.338 257.940 1.00 37.20 1219 VAL A O 1
ATOM 7706 N N . ASN A 1 1220 ? 224.686 224.697 259.025 1.00 28.20 1220 ASN A N 1
ATOM 7707 C CA . ASN A 1 1220 ? 223.679 225.405 259.805 1.00 30.21 1220 ASN A CA 1
ATOM 7708 C C . ASN A 1 1220 ? 223.795 226.900 259.535 1.00 31.89 1220 ASN A C 1
ATOM 7709 O O . ASN A 1 1220 ? 224.694 227.360 258.828 1.00 33.63 1220 ASN A O 1
ATOM 7714 N N . LEU A 1 1221 ? 222.868 227.665 260.111 1.00 32.25 1221 LEU A N 1
ATOM 7715 C CA . LEU A 1 1221 ? 222.911 229.113 259.961 1.00 29.27 1221 LEU A CA 1
ATOM 7716 C C . LEU A 1 1221 ? 224.050 229.751 260.745 1.00 30.46 1221 LEU A C 1
ATOM 7717 O O . LEU A 1 1221 ? 224.322 230.939 260.551 1.00 32.98 1221 LEU A O 1
ATOM 7722 N N . ASP A 1 1222 ? 224.717 228.998 261.622 1.00 36.46 1222 ASP A N 1
ATOM 7723 C CA . ASP A 1 1222 ? 225.899 229.504 262.309 1.00 34.85 1222 ASP A CA 1
ATOM 7724 C C . ASP A 1 1222 ? 227.093 229.651 261.378 1.00 32.38 1222 ASP A C 1
ATOM 7725 O O . ASP A 1 1222 ? 228.086 230.277 261.764 1.00 34.38 1222 ASP A O 1
ATOM 7730 N N . ASP A 1 1223 ? 227.028 229.081 260.174 1.00 33.30 1223 ASP A N 1
ATOM 7731 C CA . ASP A 1 1223 ? 228.041 229.292 259.153 1.00 36.64 1223 ASP A CA 1
ATOM 7732 C C . ASP A 1 1223 ? 227.503 229.968 257.905 1.00 31.57 1223 ASP A C 1
ATOM 7733 O O . ASP A 1 1223 ? 228.301 230.449 257.095 1.00 30.84 1223 ASP A O 1
ATOM 7738 N N . VAL A 1 1224 ? 226.182 230.014 257.725 1.00 30.85 1224 VAL A N 1
ATOM 7739 C CA . VAL A 1 1224 ? 225.601 230.805 256.646 1.00 27.75 1224 VAL A CA 1
ATOM 7740 C C . VAL A 1 1224 ? 225.922 232.278 256.843 1.00 30.53 1224 VAL A C 1
ATOM 7741 O O . VAL A 1 1224 ? 226.292 232.982 255.897 1.00 37.14 1224 VAL A O 1
ATOM 7745 N N . GLU A 1 1225 ? 225.782 232.770 258.074 1.00 30.74 1225 GLU A N 1
ATOM 7746 C CA . GLU A 1 1225 ? 226.123 234.155 258.368 1.00 34.11 1225 GLU A CA 1
ATOM 7747 C C . GLU A 1 1225 ? 227.627 234.389 258.403 1.00 36.51 1225 GLU A C 1
ATOM 7748 O O . GLU A 1 1225 ? 228.066 235.533 258.242 1.00 44.69 1225 GLU A O 1
ATOM 7754 N N . LYS A 1 1226 ? 228.423 233.341 258.601 1.00 34.55 1226 LYS A N 1
ATOM 7755 C CA . LYS A 1 1226 ? 229.860 233.488 258.789 1.00 34.68 1226 LYS A CA 1
ATOM 7756 C C . LYS A 1 1226 ? 230.643 233.551 257.483 1.00 38.50 1226 LYS A C 1
ATOM 7757 O O . LYS A 1 1226 ? 231.869 233.697 257.526 1.00 43.10 1226 LYS A O 1
ATOM 7763 N N . ILE A 1 1227 ? 229.988 233.442 256.331 1.00 35.72 1227 ILE A N 1
ATOM 7764 C CA . ILE A 1 1227 ? 230.669 233.591 255.050 1.00 40.72 1227 ILE A CA 1
ATOM 7765 C C . ILE A 1 1227 ? 230.690 235.070 254.683 1.00 46.60 1227 ILE A C 1
ATOM 7766 O O . ILE A 1 1227 ? 229.647 235.732 254.655 1.00 47.04 1227 ILE A O 1
ATOM 7771 N N . GLY A 1 1228 ? 231.882 235.598 254.435 1.00 46.59 1228 GLY A N 1
ATOM 7772 C CA . GLY A 1 1228 ? 232.064 237.027 254.215 1.00 43.36 1228 GLY A CA 1
ATOM 7773 C C . GLY A 1 1228 ? 233.274 237.319 253.375 1.00 47.67 1228 GLY A C 1
ATOM 7774 O O . GLY A 1 1228 ? 233.516 236.650 252.361 1.00 53.23 1228 GLY A O 1
ATOM 7775 N N . THR A 1 1229 ? 234.042 238.331 253.783 1.00 51.85 1229 THR A N 1
ATOM 7776 C CA . THR A 1 1229 ? 235.171 238.785 252.978 1.00 57.02 1229 THR A CA 1
ATOM 7777 C C . THR A 1 1229 ? 236.236 237.704 252.836 1.00 55.58 1229 THR A C 1
ATOM 7778 O O . THR A 1 1229 ? 236.783 237.501 251.746 1.00 52.29 1229 THR A O 1
ATOM 7782 N N . ASP A 1 1230 ? 236.543 237.000 253.922 1.00 56.96 1230 ASP A N 1
ATOM 7783 C CA . ASP A 1 1230 ? 237.611 236.009 253.924 1.00 54.61 1230 ASP A CA 1
ATOM 7784 C C . ASP A 1 1230 ? 237.157 234.641 253.432 1.00 54.25 1230 ASP A C 1
ATOM 7785 O O . ASP A 1 1230 ? 237.890 233.662 253.610 1.00 55.49 1230 ASP A O 1
ATOM 7790 N N . SER A 1 1231 ? 235.984 234.595 252.798 1.00 54.69 1231 SER A N 1
ATOM 7791 C CA . SER A 1 1231 ? 235.382 233.331 252.367 1.00 50.16 1231 SER A CA 1
ATOM 7792 C C . SER A 1 1231 ? 235.898 232.740 251.088 1.00 55.45 1231 SER A C 1
ATOM 7793 O O . SER A 1 1231 ? 235.752 231.541 250.855 1.00 58.51 1231 SER A O 1
ATOM 7796 N N . LEU A 1 1232 ? 236.479 233.558 250.237 1.00 50.17 1232 LEU A N 1
ATOM 7797 C CA . LEU A 1 1232 ? 237.033 233.106 248.968 1.00 48.97 1232 LEU A CA 1
ATOM 7798 C C . LEU A 1 1232 ? 238.554 233.014 248.979 1.00 54.28 1232 LEU A C 1
ATOM 7799 O O . LEU A 1 1232 ? 239.151 232.761 247.929 1.00 56.41 1232 LEU A O 1
ATOM 7804 N N . LYS A 1 1233 ? 239.189 233.213 250.129 1.00 54.73 1233 LYS A N 1
ATOM 7805 C CA . LYS A 1 1233 ? 240.638 233.096 250.209 1.00 58.85 1233 LYS A CA 1
ATOM 7806 C C . LYS A 1 1233 ? 241.078 231.662 249.946 1.00 63.53 1233 LYS A C 1
ATOM 7807 O O . LYS A 1 1233 ? 240.408 230.706 250.345 1.00 63.62 1233 LYS A O 1
ATOM 7813 N N . GLN A 1 1234 ? 242.216 231.517 249.265 1.00 69.10 1234 GLN A N 1
ATOM 7814 C CA . GLN A 1 1234 ? 242.759 230.195 248.976 1.00 70.22 1234 GLN A CA 1
ATOM 7815 C C . GLN A 1 1234 ? 243.218 229.471 250.234 1.00 70.06 1234 GLN A C 1
ATOM 7816 O O . GLN A 1 1234 ? 243.425 228.254 250.193 1.00 66.32 1234 GLN A O 1
ATOM 7822 N N . GLU A 1 1235 ? 243.392 230.191 251.339 1.00 71.36 1235 GLU A N 1
ATOM 7823 C CA . GLU A 1 1235 ? 244.001 229.616 252.530 1.00 79.77 1235 GLU A CA 1
ATOM 7824 C C . GLU A 1 1235 ? 243.096 228.562 253.156 1.00 82.36 1235 GLU A C 1
ATOM 7825 O O . GLU A 1 1235 ? 241.871 228.709 253.192 1.00 74.79 1235 GLU A O 1
ATOM 7831 N N . ASP A 1 1236 ? 243.715 227.484 253.646 1.00 89.46 1236 ASP A N 1
ATOM 7832 C CA . ASP A 1 1236 ? 242.961 226.437 254.325 1.00 89.70 1236 ASP A CA 1
ATOM 7833 C C . ASP A 1 1236 ? 242.406 226.915 255.659 1.00 86.54 1236 ASP A C 1
ATOM 7834 O O . ASP A 1 1236 ? 241.285 226.549 256.028 1.00 81.58 1236 ASP A O 1
ATOM 7839 N N . SER A 1 1237 ? 243.165 227.735 256.391 1.00 86.80 1237 SER A N 1
ATOM 7840 C CA . SER A 1 1237 ? 242.729 228.187 257.707 1.00 87.98 1237 SER A CA 1
ATOM 7841 C C . SER A 1 1237 ? 241.458 229.021 257.646 1.00 84.13 1237 SER A C 1
ATOM 7842 O O . SER A 1 1237 ? 240.796 229.195 258.675 1.00 78.98 1237 SER A O 1
ATOM 7845 N N . SER A 1 1238 ? 241.101 229.535 256.471 1.00 83.15 1238 SER A N 1
ATOM 7846 C CA . SER A 1 1238 ? 239.882 230.306 256.287 1.00 76.60 1238 SER A CA 1
ATOM 7847 C C . SER A 1 1238 ? 238.722 229.456 255.787 1.00 70.11 1238 SER A C 1
ATOM 7848 O O . SER A 1 1238 ? 237.707 230.010 255.354 1.00 65.07 1238 SER A O 1
ATOM 7851 N N . LYS A 1 1239 ? 238.851 228.126 255.828 1.00 67.89 1239 LYS A N 1
ATOM 7852 C CA . LYS A 1 1239 ? 237.762 227.270 255.368 1.00 64.24 1239 LYS A CA 1
ATOM 7853 C C . LYS A 1 1239 ? 236.513 227.454 256.216 1.00 60.03 1239 LYS A C 1
ATOM 7854 O O . LYS A 1 1239 ? 235.394 227.351 255.700 1.00 57.76 1239 LYS A O 1
ATOM 7860 N N . ASP A 1 1240 ? 236.680 227.737 257.512 1.00 63.50 1240 ASP A N 1
ATOM 7861 C CA . ASP A 1 1240 ? 235.538 228.030 258.370 1.00 63.06 1240 ASP A CA 1
ATOM 7862 C C . ASP A 1 1240 ? 234.772 229.256 257.898 1.00 56.99 1240 ASP A C 1
ATOM 7863 O O . ASP A 1 1240 ? 233.596 229.412 258.241 1.00 52.32 1240 ASP A O 1
ATOM 7868 N N . LYS A 1 1241 ? 235.413 230.126 257.121 1.00 58.43 1241 LYS A N 1
ATOM 7869 C CA . LYS A 1 1241 ? 234.737 231.273 256.536 1.00 55.32 1241 LYS A CA 1
ATOM 7870 C C . LYS A 1 1241 ? 233.868 230.902 255.344 1.00 49.79 1241 LYS A C 1
ATOM 7871 O O . LYS A 1 1241 ? 233.137 231.762 254.848 1.00 47.10 1241 LYS A O 1
ATOM 7877 N N . ARG A 1 1242 ? 233.951 229.661 254.851 1.00 47.94 1242 ARG A N 1
ATOM 7878 C CA . ARG A 1 1242 ? 233.045 229.156 253.815 1.00 43.25 1242 ARG A CA 1
ATOM 7879 C C . ARG A 1 1242 ? 232.548 227.776 254.244 1.00 46.88 1242 ARG A C 1
ATOM 7880 O O . ARG A 1 1242 ? 233.085 226.757 253.807 1.00 50.79 1242 ARG A O 1
ATOM 7888 N N . LEU A 1 1243 ? 231.519 227.758 255.095 1.00 46.25 1243 LEU A N 1
ATOM 7889 C CA . LEU A 1 1243 ? 230.801 226.546 255.485 1.00 38.59 1243 LEU A CA 1
ATOM 7890 C C . LEU A 1 1243 ? 231.719 225.366 255.790 1.00 39.38 1243 LEU A C 1
ATOM 7891 O O . LEU A 1 1243 ? 231.353 224.214 255.537 1.00 40.03 1243 LEU A O 1
ATOM 7896 N N . ASN A 1 1244 ? 232.906 225.642 256.336 1.00 44.08 1244 ASN A N 1
ATOM 7897 C CA . ASN A 1 1244 ? 233.931 224.626 256.591 1.00 48.62 1244 ASN A CA 1
ATOM 7898 C C . ASN A 1 1244 ? 234.288 223.852 255.325 1.00 49.85 1244 ASN A C 1
ATOM 7899 O O . ASN A 1 1244 ? 234.681 222.686 255.385 1.00 51.23 1244 ASN A O 1
ATOM 7904 N N . LEU A 1 1245 ? 234.164 224.500 254.171 1.00 47.22 1245 LEU A N 1
ATOM 7905 C CA . LEU A 1 1245 ? 234.414 223.881 252.880 1.00 41.60 1245 LEU A CA 1
ATOM 7906 C C . LEU A 1 1245 ? 235.750 224.339 252.312 1.00 47.28 1245 LEU A C 1
ATOM 7907 O O . LEU A 1 1245 ? 236.302 225.370 252.705 1.00 51.96 1245 LEU A O 1
ATOM 7912 N N . SER A 1 1246 ? 236.265 223.553 251.372 1.00 47.33 1246 SER A N 1
ATOM 7913 C CA . SER A 1 1246 ? 237.354 224.019 250.534 1.00 53.02 1246 SER A CA 1
ATOM 7914 C C . SER A 1 1246 ? 236.809 224.964 249.464 1.00 49.67 1246 SER A C 1
ATOM 7915 O O . SER A 1 1246 ? 235.598 225.072 249.250 1.00 46.78 1246 SER A O 1
ATOM 7918 N N . LEU A 1 1247 ? 237.721 225.675 248.800 1.00 48.01 1247 LEU A N 1
ATOM 7919 C CA . LEU A 1 1247 ? 237.303 226.688 247.837 1.00 44.39 1247 LEU A CA 1
ATOM 7920 C C . LEU A 1 1247 ? 236.561 226.062 246.660 1.00 44.49 1247 LEU A C 1
ATOM 7921 O O . LEU A 1 1247 ? 235.524 226.574 246.225 1.00 46.04 1247 LEU A O 1
ATOM 7926 N N . GLU A 1 1248 ? 237.077 224.950 246.131 1.00 43.67 1248 GLU A N 1
ATOM 7927 C CA . GLU A 1 1248 ? 236.422 224.299 244.999 1.00 42.41 1248 GLU A CA 1
ATOM 7928 C C . GLU A 1 1248 ? 235.036 223.785 245.374 1.00 38.40 1248 GLU A C 1
ATOM 7929 O O . GLU A 1 1248 ? 234.075 223.964 244.616 1.00 30.62 1248 GLU A O 1
ATOM 7935 N N . GLU A 1 1249 ? 234.914 223.143 246.539 1.00 43.55 1249 GLU A N 1
ATOM 7936 C CA . GLU A 1 1249 ? 233.611 222.663 246.989 1.00 42.54 1249 GLU A CA 1
ATOM 7937 C C . GLU A 1 1249 ? 232.647 223.821 247.201 1.00 38.40 1249 GLU A C 1
ATOM 7938 O O . GLU A 1 1249 ? 231.469 223.741 246.825 1.00 34.00 1249 GLU A O 1
ATOM 7944 N N . PHE A 1 1250 ? 233.132 224.909 247.800 1.00 38.27 1250 PHE A N 1
ATOM 7945 C CA . PHE A 1 1250 ? 232.283 226.071 248.029 1.00 30.24 1250 PHE A CA 1
ATOM 7946 C C . PHE A 1 1250 ? 231.790 226.652 246.712 1.00 27.80 1250 PHE A C 1
ATOM 7947 O O . PHE A 1 1250 ? 230.607 226.976 246.571 1.00 26.07 1250 PHE A O 1
ATOM 7955 N N . LEU A 1 1251 ? 232.681 226.778 245.727 1.00 32.04 1251 LEU A N 1
ATOM 7956 C CA . LEU A 1 1251 ? 232.283 227.356 244.448 1.00 27.65 1251 LEU A CA 1
ATOM 7957 C C . LEU A 1 1251 ? 231.345 226.429 243.686 1.00 29.62 1251 LEU A C 1
ATOM 7958 O O . LEU A 1 1251 ? 230.445 226.894 242.982 1.00 31.44 1251 LEU A O 1
ATOM 7963 N N . ALA A 1 1252 ? 231.539 225.112 243.810 1.00 29.44 1252 ALA A N 1
ATOM 7964 C CA . ALA A 1 1252 ? 230.596 224.174 243.209 1.00 24.74 1252 ALA A CA 1
ATOM 7965 C C . ALA A 1 1252 ? 229.216 224.310 243.840 1.00 25.03 1252 ALA A C 1
ATOM 7966 O O . ALA A 1 1252 ? 228.195 224.275 243.140 1.00 22.78 1252 ALA A O 1
ATOM 7968 N N . ALA A 1 1253 ? 229.166 224.472 245.165 1.00 27.66 1253 ALA A N 1
ATOM 7969 C CA . ALA A 1 1253 ? 227.889 224.699 245.834 1.00 27.57 1253 ALA A CA 1
ATOM 7970 C C . ALA A 1 1253 ? 227.252 226.007 245.378 1.00 23.43 1253 ALA A C 1
ATOM 7971 O O . ALA A 1 1253 ? 226.036 226.075 245.164 1.00 26.88 1253 ALA A O 1
ATOM 7973 N N . ILE A 1 1254 ? 228.060 227.058 245.225 1.00 20.59 1254 ILE A N 1
ATOM 7974 C CA . ILE A 1 1254 ? 227.532 228.338 244.765 1.00 21.30 1254 ILE A CA 1
ATOM 7975 C C . ILE A 1 1254 ? 227.009 228.220 243.340 1.00 24.62 1254 ILE A C 1
ATOM 7976 O O . ILE A 1 1254 ? 226.007 228.842 242.983 1.00 27.76 1254 ILE A O 1
ATOM 7981 N N . ALA A 1 1255 ? 227.680 227.428 242.501 1.00 26.42 1255 ALA A N 1
ATOM 7982 C CA . ALA A 1 1255 ? 227.199 227.207 241.141 1.00 20.22 1255 ALA A CA 1
ATOM 7983 C C . ALA A 1 1255 ? 225.871 226.460 241.139 1.00 25.06 1255 ALA A C 1
ATOM 7984 O O . ALA A 1 1255 ? 224.941 226.817 240.399 1.00 26.92 1255 ALA A O 1
ATOM 7986 N N . LEU A 1 1256 ? 225.765 225.416 241.966 1.00 23.26 1256 LEU A N 1
ATOM 7987 C CA . LEU A 1 1256 ? 224.507 224.686 242.075 1.00 20.82 1256 LEU A CA 1
ATOM 7988 C C . LEU A 1 1256 ? 223.390 225.600 242.562 1.00 22.29 1256 LEU A C 1
ATOM 7989 O O . LEU A 1 1256 ? 222.243 225.487 242.115 1.00 22.84 1256 LEU A O 1
ATOM 7994 N N . GLU A 1 1257 ? 223.711 226.515 243.479 1.00 24.32 1257 GLU A N 1
ATOM 7995 C CA . GLU A 1 1257 ? 222.754 227.541 243.880 1.00 23.84 1257 GLU A CA 1
ATOM 7996 C C . GLU A 1 1257 ? 222.420 228.476 242.725 1.00 24.75 1257 GLU A C 1
ATOM 7997 O O . GLU A 1 1257 ? 221.269 228.902 242.583 1.00 25.25 1257 GLU A O 1
ATOM 8003 N N . ALA A 1 1258 ? 223.414 228.810 241.900 1.00 30.97 1258 ALA A N 1
ATOM 8004 C CA . ALA A 1 1258 ? 223.237 229.676 240.744 1.00 27.64 1258 ALA A CA 1
ATOM 8005 C C . ALA A 1 1258 ? 222.333 229.068 239.688 1.00 29.49 1258 ALA A C 1
ATOM 8006 O O . ALA A 1 1258 ? 221.749 229.815 238.896 1.00 33.58 1258 ALA A O 1
ATOM 8008 N N . LEU A 1 1259 ? 222.207 227.742 239.649 1.00 24.94 1259 LEU A N 1
ATOM 8009 C CA . LEU A 1 1259 ? 221.269 227.132 238.714 1.00 30.35 1259 LEU A CA 1
ATOM 8010 C C . LEU A 1 1259 ? 219.811 227.387 239.084 1.00 28.76 1259 LEU A C 1
ATOM 8011 O O . LEU A 1 1259 ? 218.926 227.090 238.275 1.00 35.25 1259 LEU A O 1
ATOM 8016 N N . ASP A 1 1260 ? 219.546 227.925 240.269 1.00 22.37 1260 ASP A N 1
ATOM 8017 C CA . ASP A 1 1260 ? 218.175 228.187 240.695 1.00 29.09 1260 ASP A CA 1
ATOM 8018 C C . ASP A 1 1260 ? 217.552 229.265 239.815 1.00 31.40 1260 ASP A C 1
ATOM 8019 O O . ASP A 1 1260 ? 218.155 230.327 239.628 1.00 35.44 1260 ASP A O 1
ATOM 8024 N N . PRO A 1 1261 ? 216.367 229.030 239.246 1.00 33.16 1261 PRO A N 1
ATOM 8025 C CA . PRO A 1 1261 ? 215.713 230.089 238.459 1.00 35.29 1261 PRO A CA 1
ATOM 8026 C C . PRO A 1 1261 ? 215.471 231.374 239.232 1.00 37.62 1261 PRO A C 1
ATOM 8027 O O . PRO A 1 1261 ? 215.567 232.459 238.647 1.00 39.38 1261 PRO A O 1
ATOM 8031 N N . ASN A 1 1262 ? 215.145 231.292 240.525 1.00 34.44 1262 ASN A N 1
ATOM 8032 C CA . ASN A 1 1262 ? 214.985 232.507 241.320 1.00 35.38 1262 ASN A CA 1
ATOM 8033 C C . ASN A 1 1262 ? 216.300 233.269 241.428 1.00 37.86 1262 ASN A C 1
ATOM 8034 O O . ASN A 1 1262 ? 216.328 234.500 241.301 1.00 41.75 1262 ASN A O 1
ATOM 8039 N N . ASN A 1 1263 ? 217.401 232.551 241.660 1.00 35.04 1263 ASN A N 1
ATOM 8040 C CA . ASN A 1 1263 ? 218.710 233.191 241.704 1.00 31.14 1263 ASN A CA 1
ATOM 8041 C C . ASN A 1 1263 ? 219.034 233.866 240.380 1.00 30.25 1263 ASN A C 1
ATOM 8042 O O . ASN A 1 1263 ? 219.531 234.998 240.356 1.00 35.38 1263 ASN A O 1
ATOM 8047 N N . GLN A 1 1264 ? 218.767 233.183 239.265 1.00 29.59 1264 GLN A N 1
ATOM 8048 C CA . GLN A 1 1264 ? 219.056 233.760 237.958 1.00 31.74 1264 GLN A CA 1
ATOM 8049 C C . GLN A 1 1264 ? 218.202 234.991 237.693 1.00 34.53 1264 GLN A C 1
ATOM 8050 O O . GLN A 1 1264 ? 218.696 235.985 237.156 1.00 37.91 1264 GLN A O 1
ATOM 8056 N N . THR A 1 1265 ? 216.919 234.945 238.055 1.00 36.16 1265 THR A N 1
ATOM 8057 C CA . THR A 1 1265 ? 216.060 236.109 237.860 1.00 37.68 1265 THR A CA 1
ATOM 8058 C C . THR A 1 1265 ? 216.543 237.290 238.691 1.00 37.57 1265 THR A C 1
ATOM 8059 O O . THR A 1 1265 ? 216.610 238.424 238.197 1.00 43.22 1265 THR A O 1
ATOM 8063 N N . GLN A 1 1266 ? 216.908 237.040 239.952 1.00 34.92 1266 GLN A N 1
ATOM 8064 C CA . GLN A 1 1266 ? 217.410 238.115 240.800 1.00 34.53 1266 GLN A CA 1
ATOM 8065 C C . GLN A 1 1266 ? 218.702 238.699 240.243 1.00 33.08 1266 GLN A C 1
ATOM 8066 O O . GLN A 1 1266 ? 218.874 239.923 240.207 1.00 37.03 1266 GLN A O 1
ATOM 8072 N N . ALA A 1 1267 ? 219.615 237.841 239.783 1.00 31.58 1267 ALA A N 1
ATOM 8073 C CA . ALA A 1 1267 ? 220.893 238.327 239.274 1.00 32.21 1267 ALA A CA 1
ATOM 8074 C C . ALA A 1 1267 ? 220.726 239.075 237.957 1.00 31.89 1267 ALA A C 1
ATOM 8075 O O . ALA A 1 1267 ? 221.444 240.044 237.694 1.00 32.05 1267 ALA A O 1
ATOM 8077 N N . ILE A 1 1268 ? 219.788 238.644 237.114 1.00 30.30 1268 ILE A N 1
ATOM 8078 C CA . ILE A 1 1268 ? 219.551 239.341 235.854 1.00 26.49 1268 ILE A CA 1
ATOM 8079 C C . ILE A 1 1268 ? 218.904 240.696 236.103 1.00 31.35 1268 ILE A C 1
ATOM 8080 O O . ILE A 1 1268 ? 219.237 241.690 235.444 1.00 37.87 1268 ILE A O 1
ATOM 8085 N N . ASN A 1 1269 ? 217.971 240.766 237.054 1.00 29.72 1269 ASN A N 1
ATOM 8086 C CA . ASN A 1 1269 ? 217.425 242.066 237.418 1.00 29.96 1269 ASN A CA 1
ATOM 8087 C C . ASN A 1 1269 ? 218.472 242.961 238.069 1.00 30.62 1269 ASN A C 1
ATOM 8088 O O . ASN A 1 1269 ? 218.404 244.183 237.915 1.00 34.71 1269 ASN A O 1
ATOM 8093 N N . ALA A 1 1270 ? 219.439 242.381 238.782 1.00 28.24 1270 ALA A N 1
ATOM 8094 C CA . ALA A 1 1270 ? 220.566 243.158 239.285 1.00 32.53 1270 ALA A CA 1
ATOM 8095 C C . ALA A 1 1270 ? 221.437 243.679 238.148 1.00 35.71 1270 ALA A C 1
ATOM 8096 O O . ALA A 1 1270 ? 221.906 244.822 238.194 1.00 38.79 1270 ALA A O 1
ATOM 8098 N N . LEU A 1 1271 ? 221.673 242.845 237.133 1.00 34.92 1271 LEU A N 1
ATOM 8099 C CA . LEU A 1 1271 ? 222.446 243.263 235.967 1.00 29.84 1271 LEU A CA 1
ATOM 8100 C C . LEU A 1 1271 ? 221.775 244.428 235.254 1.00 30.67 1271 LEU A C 1
ATOM 8101 O O . LEU A 1 1271 ? 222.428 245.412 234.892 1.00 35.61 1271 LEU A O 1
ATOM 8106 N N . ILE A 1 1272 ? 220.465 244.324 235.034 1.00 31.51 1272 ILE A N 1
ATOM 8107 C CA . ILE A 1 1272 ? 219.744 245.380 234.330 1.00 30.36 1272 ILE A CA 1
ATOM 8108 C C . ILE A 1 1272 ? 219.672 246.643 235.179 1.00 35.09 1272 ILE A C 1
ATOM 8109 O O . ILE A 1 1272 ? 219.937 247.750 234.697 1.00 41.05 1272 ILE A O 1
ATOM 8114 N N . SER A 1 1273 ? 219.308 246.501 236.455 1.00 35.92 1273 SER A N 1
ATOM 8115 C CA . SER A 1 1273 ? 219.215 247.665 237.330 1.00 40.92 1273 SER A CA 1
ATOM 8116 C C . SER A 1 1273 ? 220.591 248.234 237.647 1.00 43.57 1273 SER A C 1
ATOM 8117 O O . SER A 1 1273 ? 220.771 249.456 237.676 1.00 46.06 1273 SER A O 1
ATOM 8120 N N . GLY A 1 1274 ? 221.574 247.369 237.883 1.00 41.39 1274 GLY A N 1
ATOM 8121 C CA . GLY A 1 1274 ? 222.918 247.819 238.191 1.00 43.70 1274 GLY A CA 1
ATOM 8122 C C . GLY A 1 1274 ? 223.696 248.230 236.960 1.00 44.04 1274 GLY A C 1
ATOM 8123 O O . GLY A 1 1274 ? 224.868 247.876 236.805 1.00 43.35 1274 GLY A O 1
ATOM 8124 N N . ASN A 1 1275 ? 223.047 248.984 236.078 1.00 42.64 1275 ASN A N 1
ATOM 8125 C CA . ASN A 1 1275 ? 223.641 249.433 234.829 1.00 44.08 1275 ASN A CA 1
ATOM 8126 C C . ASN A 1 1275 ? 224.168 250.849 235.003 1.00 56.18 1275 ASN A C 1
ATOM 8127 O O . ASN A 1 1275 ? 223.467 251.714 235.539 1.00 61.28 1275 ASN A O 1
ATOM 8132 N N . LYS A 1 1276 ? 225.405 251.080 234.557 1.00 56.03 1276 LYS A N 1
ATOM 8133 C CA . LYS A 1 1276 ? 225.988 252.412 234.670 1.00 55.47 1276 LYS A CA 1
ATOM 8134 C C . LYS A 1 1276 ? 225.216 253.424 233.834 1.00 53.87 1276 LYS A C 1
ATOM 8135 O O . LYS A 1 1276 ? 224.959 254.546 234.284 1.00 60.05 1276 LYS A O 1
ATOM 8141 N N . LYS A 1 1277 ? 224.832 253.044 232.619 1.00 50.57 1277 LYS A N 1
ATOM 8142 C CA . LYS A 1 1277 ? 224.132 253.936 231.706 1.00 50.34 1277 LYS A CA 1
ATOM 8143 C C . LYS A 1 1277 ? 222.618 253.818 231.804 1.00 51.24 1277 LYS A C 1
ATOM 8144 O O . LYS A 1 1277 ? 221.910 254.472 231.031 1.00 50.22 1277 LYS A O 1
ATOM 8150 N N . GLY A 1 1278 ? 222.107 253.010 232.726 1.00 51.46 1278 GLY A N 1
ATOM 8151 C CA . GLY A 1 1278 ? 220.682 252.785 232.822 1.00 49.57 1278 GLY A CA 1
ATOM 8152 C C . GLY A 1 1278 ? 220.203 251.737 231.834 1.00 51.47 1278 GLY A C 1
ATOM 8153 O O . GLY A 1 1278 ? 220.983 251.034 231.186 1.00 50.88 1278 GLY A O 1
ATOM 8154 N N . LEU A 1 1279 ? 218.882 251.635 231.728 1.00 53.63 1279 LEU A N 1
ATOM 8155 C CA . LEU A 1 1279 ? 218.286 250.676 230.809 1.00 48.45 1279 LEU A CA 1
ATOM 8156 C C . LEU A 1 1279 ? 218.489 251.124 229.369 1.00 49.19 1279 LEU A C 1
ATOM 8157 O O . LEU A 1 1279 ? 218.475 252.320 229.066 1.00 51.01 1279 LEU A O 1
ATOM 8162 N N . VAL A 1 1280 ? 218.684 250.152 228.479 1.00 48.27 1280 VAL A N 1
ATOM 8163 C CA . VAL A 1 1280 ? 218.905 250.456 227.071 1.00 45.82 1280 VAL A CA 1
ATOM 8164 C C . VAL A 1 1280 ? 217.630 251.034 226.475 1.00 47.30 1280 VAL A C 1
ATOM 8165 O O . VAL A 1 1280 ? 216.535 250.487 226.654 1.00 46.99 1280 VAL A O 1
ATOM 8169 N N . LYS A 1 1281 ? 217.763 252.157 225.781 1.00 50.26 1281 LYS A N 1
ATOM 8170 C CA . LYS A 1 1281 ? 216.638 252.741 225.073 1.00 50.71 1281 LYS A CA 1
ATOM 8171 C C . LYS A 1 1281 ? 216.638 252.270 223.627 1.00 53.74 1281 LYS A C 1
ATOM 8172 O O . LYS A 1 1281 ? 217.689 252.020 223.033 1.00 56.74 1281 LYS A O 1
ATOM 8178 N N . VAL A 1 1282 ? 215.440 252.141 223.069 1.00 54.18 1282 VAL A N 1
ATOM 8179 C CA . VAL A 1 1282 ? 215.257 251.687 221.697 1.00 53.76 1282 VAL A CA 1
ATOM 8180 C C . VAL A 1 1282 ? 214.429 252.721 220.950 1.00 58.60 1282 VAL A C 1
ATOM 8181 O O . VAL A 1 1282 ? 213.402 253.187 221.456 1.00 58.70 1282 VAL A O 1
ATOM 8185 N N . GLY A 1 1283 ? 214.884 253.088 219.756 1.00 56.90 1283 GLY A N 1
ATOM 8186 C CA . GLY A 1 1283 ? 214.179 254.020 218.907 1.00 53.13 1283 GLY A CA 1
ATOM 8187 C C . GLY A 1 1283 ? 213.315 253.392 217.842 1.00 52.66 1283 GLY A C 1
ATOM 8188 O O . GLY A 1 1283 ? 212.603 254.115 217.138 1.00 51.45 1283 GLY A O 1
ATOM 8189 N N . ASP A 1 1284 ? 213.354 252.071 217.693 1.00 52.19 1284 ASP A N 1
ATOM 8190 C CA . ASP A 1 1284 ? 212.572 251.365 216.688 1.00 45.90 1284 ASP A CA 1
ATOM 8191 C C . ASP A 1 1284 ? 211.612 250.406 217.372 1.00 45.26 1284 ASP A C 1
ATOM 8192 O O . ASP A 1 1284 ? 212.012 249.656 218.269 1.00 49.01 1284 ASP A O 1
ATOM 8197 N N . PHE A 1 1285 ? 210.349 250.429 216.938 1.00 45.98 1285 PHE A N 1
ATOM 8198 C CA . PHE A 1 1285 ? 209.332 249.592 217.566 1.00 49.79 1285 PHE A CA 1
ATOM 8199 C C . PHE A 1 1285 ? 209.671 248.116 217.413 1.00 45.05 1285 PHE A C 1
ATOM 8200 O O . PHE A 1 1285 ? 209.471 247.324 218.340 1.00 45.81 1285 PHE A O 1
ATOM 8208 N N . ARG A 1 1286 ? 210.185 247.729 216.243 1.00 44.93 1286 ARG A N 1
ATOM 8209 C CA . ARG A 1 1286 ? 210.547 246.338 216.003 1.00 43.44 1286 ARG A CA 1
ATOM 8210 C C . ARG A 1 1286 ? 211.598 245.840 216.985 1.00 40.56 1286 ARG A C 1
ATOM 8211 O O . ARG A 1 1286 ? 211.712 244.628 217.189 1.00 43.67 1286 ARG A O 1
ATOM 8219 N N . ILE A 1 1287 ? 212.372 246.742 217.590 1.00 38.28 1287 ILE A N 1
ATOM 8220 C CA . ILE A 1 1287 ? 213.254 246.360 218.684 1.00 37.78 1287 ILE A CA 1
ATOM 8221 C C . ILE A 1 1287 ? 212.562 246.467 220.036 1.00 41.59 1287 ILE A C 1
ATOM 8222 O O . ILE A 1 1287 ? 213.024 245.855 221.010 1.00 41.71 1287 ILE A O 1
ATOM 8227 N N . PHE A 1 1288 ? 211.470 247.224 220.126 1.00 45.11 1288 PHE A N 1
ATOM 8228 C CA . PHE A 1 1288 ? 210.737 247.331 221.381 1.00 46.92 1288 PHE A CA 1
ATOM 8229 C C . PHE A 1 1288 ? 209.786 246.155 221.566 1.00 45.83 1288 PHE A C 1
ATOM 8230 O O . PHE A 1 1288 ? 209.750 245.539 222.636 1.00 50.01 1288 PHE A O 1
ATOM 8238 N N . SER A 1 1289 ? 209.000 245.837 220.537 1.00 42.47 1289 SER A N 1
ATOM 8239 C CA . SER A 1 1289 ? 208.086 244.706 220.636 1.00 41.58 1289 SER A CA 1
ATOM 8240 C C . SER A 1 1289 ? 208.832 243.380 220.699 1.00 42.87 1289 SER A C 1
ATOM 8241 O O . SER A 1 1289 ? 208.323 242.413 221.275 1.00 48.11 1289 SER A O 1
ATOM 8244 N N . SER A 1 1290 ? 210.028 243.312 220.114 1.00 41.84 1290 SER A N 1
ATOM 8245 C CA . SER A 1 1290 ? 210.754 242.048 220.064 1.00 38.40 1290 SER A CA 1
ATOM 8246 C C . SER A 1 1290 ? 211.193 241.605 221.455 1.00 38.64 1290 SER A C 1
ATOM 8247 O O . SER A 1 1290 ? 210.935 240.467 221.864 1.00 41.76 1290 SER A O 1
ATOM 8250 N N . ILE A 1 1291 ? 211.838 242.494 222.203 1.00 35.69 1291 ILE A N 1
ATOM 8251 C CA . ILE A 1 1291 ? 212.382 242.161 223.513 1.00 40.20 1291 ILE A CA 1
ATOM 8252 C C . ILE A 1 1291 ? 211.586 242.902 224.580 1.00 41.04 1291 ILE A C 1
ATOM 8253 O O . ILE A 1 1291 ? 211.125 244.029 224.375 1.00 45.13 1291 ILE A O 1
ATOM 8258 N N . SER A 1 1292 ? 211.420 242.250 225.727 1.00 36.38 1292 SER A N 1
ATOM 8259 C CA . SER A 1 1292 ? 210.519 242.735 226.761 1.00 43.19 1292 SER A CA 1
ATOM 8260 C C . SER A 1 1292 ? 211.007 244.057 227.349 1.00 47.54 1292 SER A C 1
ATOM 8261 O O . SER A 1 1292 ? 212.183 244.420 227.257 1.00 47.97 1292 SER A O 1
ATOM 8264 N N . ALA A 1 1293 ? 210.070 244.779 227.972 1.00 48.59 1293 ALA A N 1
ATOM 8265 C CA . ALA A 1 1293 ? 210.369 246.061 228.598 1.00 49.69 1293 ALA A CA 1
ATOM 8266 C C . ALA A 1 1293 ? 211.318 245.933 229.779 1.00 46.96 1293 ALA A C 1
ATOM 8267 O O . ALA A 1 1293 ? 211.844 246.950 230.243 1.00 45.20 1293 ALA A O 1
ATOM 8269 N N . GLN A 1 1294 ? 211.543 244.716 230.275 1.00 43.59 1294 GLN A N 1
ATOM 8270 C CA . GLN A 1 1294 ? 212.527 244.500 231.326 1.00 42.64 1294 GLN A CA 1
ATOM 8271 C C . GLN A 1 1294 ? 213.936 244.848 230.865 1.00 43.80 1294 GLN A C 1
ATOM 8272 O O . GLN A 1 1294 ? 214.817 245.067 231.703 1.00 41.79 1294 GLN A O 1
ATOM 8278 N N . TRP A 1 1295 ? 214.164 244.933 229.553 1.00 45.40 1295 TRP A N 1
ATOM 8279 C CA . TRP A 1 1295 ? 215.476 245.254 229.009 1.00 38.29 1295 TRP A CA 1
ATOM 8280 C C . TRP A 1 1295 ? 215.533 246.564 228.236 1.00 40.60 1295 TRP A C 1
ATOM 8281 O O . TRP A 1 1295 ? 216.581 247.208 228.233 1.00 43.99 1295 TRP A O 1
ATOM 8292 N N . VAL A 1 1296 ? 214.454 246.976 227.575 1.00 43.32 1296 VAL A N 1
ATOM 8293 C CA . VAL A 1 1296 ? 214.497 248.152 226.715 1.00 47.08 1296 VAL A CA 1
ATOM 8294 C C . VAL A 1 1296 ? 213.374 249.111 227.080 1.00 50.46 1296 VAL A C 1
ATOM 8295 O O . VAL A 1 1296 ? 212.299 248.707 227.533 1.00 57.69 1296 VAL A O 1
ATOM 8299 N N . ARG A 1 1297 ? 213.639 250.399 226.873 1.00 43.78 1297 ARG A N 1
ATOM 8300 C CA . ARG A 1 1297 ? 212.682 251.458 227.156 1.00 48.27 1297 ARG A CA 1
ATOM 8301 C C . ARG A 1 1297 ? 212.590 252.389 225.958 1.00 55.16 1297 ARG A C 1
ATOM 8302 O O . ARG A 1 1297 ? 213.573 252.588 225.241 1.00 58.05 1297 ARG A O 1
ATOM 8310 N N . ARG A 1 1298 ? 211.407 252.953 225.743 1.00 59.75 1298 ARG A N 1
ATOM 8311 C CA . ARG A 1 1298 ? 211.234 253.913 224.665 1.00 58.06 1298 ARG A CA 1
ATOM 8312 C C . ARG A 1 1298 ? 211.798 255.273 225.067 1.00 58.89 1298 ARG A C 1
ATOM 8313 O O . ARG A 1 1298 ? 211.906 255.608 226.250 1.00 60.07 1298 ARG A O 1
ATOM 8321 N N . PHE A 1 1299 ? 212.164 256.058 224.060 1.00 63.87 1299 PHE A N 1
ATOM 8322 C CA . PHE A 1 1299 ? 212.707 257.394 224.285 1.00 68.13 1299 PHE A CA 1
ATOM 8323 C C . PHE A 1 1299 ? 211.655 258.325 224.880 1.00 69.02 1299 PHE A C 1
ATOM 8324 O O . PHE A 1 1299 ? 210.784 258.827 224.171 1.00 69.96 1299 PHE A O 1
#

Foldseek 3Di:
DAADVVVVVVFFFFDQWQWPDPQRGPLRLLLVLCLDQVLVLLLLLLVPLVLLVVCLCLAPAPVSVCVLVVLLVVLVVVVVVVVVVLCVVPPNHSVLVCQAVPCLLQFFDPVSSSSRSSSVSSLVVVLVVLLPDFQFFQFDPPPGTDPADAPVQLLALVSLVRRQRHHTPADLADNDNPNCNLVSSLLCSLLLLVQCQLFVWFKKFKAFQFADDEPVDCCQWFNCVQPNPDDRWLLRGDFYWDDPVDPACEFLNVVLVDLVPVVPQQPVRNQFGWDFQRSHPPSGTMDICTLFCNVPPDALQVNVLVLLLLCLQLVLHFQAAEDESNPQDSRTGRQLNFQAADPDSHAFALVCLVVDPDDGTHNPNSVVSVTTGAFKHFYHHDPPHTGQWMWGAHTGGIMIMGGGCSNPQQYNVGGNSVSVSSSLSSVCSCQVNVVDDPRHDDPDHSSVVSSVVVVVSSRLSSLLSLLVSLVCPVDCSGSCVRPSCVVSVVSSVQCCVQQVLQSLLSVLQVSLVSLVVSQLSSLVSLCVRCVVCLVCVLVVNNSSSNNPHRHSFDADQLFLGRLSSSSSSVSNNVRSVPVCVNVVVSLVVNVVSSVSNSVSSSVNSVQFVKDFDDRDPSHFFGAIFGDRGPDRVSSSSSSSVSSLDSLLDLLVVLVLLLVLCVQPPLCCCQAVSLQRAGPPQADPPPPADFFQGDGNVLCVLLLLLVLVVVLVVDPANQSGHCPPVSSSSVSSVVVVVCSSRSRDPVSSVSVLLSLLLSVCRGQLRPPVLVLCVVVAAQLWWKWFKQKDWALDWDCPLDDPCCDDDTQDSNRNHDDSRNCHRTLFTATLVRCPVPPPQVSCCHGFVQQPPPVLSLAQLNLLQLDLCRVVVVLVVDDDLVSLVVSVCCVPRGSNDDAPPADSPDDPVVNSVRVSVCSCVVPVPSNNNPWAFAWDAPHHDHPVPSVPDGFHDDPSITMTMTITIAYSVQSVQRGRLNQDQDQVCCSNQSVDHNSSSSSSSSSVSVDPVSSVVSSLCSQCVGPVHAMEGSHVSNDVSHDPSRYDYD

Secondary structure (DSSP, 8-state):
-PPPHHHHHHS----SSSBSSTTSSHHHHHHHHHHSHHHHHHHHHHHHHHHHHHHHHH-S-HHHHHHHHHHHHHHHHHHHHHHHHHHHHHGGGHHHHHIIIIIHHHTSSHHHHHHHHHHHHHHHHHHHHHTSS----BEETTTEE-SS--HHHHS-STTGGGB----SS--TTS--TTTTHHHHHHHHHHHHHHHHHHS--EEEEEEEE-----SS-HHHHB-TTTS-S--SSSTT---PPP-SSS---SHHHHHHHHHTTGGGSEETTTTEE---STTSSSS-EEEEE-TTTTTTSS-HHHHHHHHHHHHHHTT---B-EEEESTT---SS-GGGGT-------B--B-HHHHSTT---B-HHHHHH----B-SEEEEESSSSS---EEEEEETTEEEEEEETTHHHHEETTEE-HHHHHHHHHHHHHHHHTT-S-TT------HHHHHHHHHTTTTTHHHHHHHHHHHH--S--SSTTSSGGGHHHHHHHHTTIIIIIHHHHHHHHHHHHHHHHHHHHHHHHHHHHHHSHHHHHHHTT-GGGTSS----S----TTT---HHHHHHHHHHHHHHTT---HHHHHHHHHHHHHHHHHHHHHHHHHHHT-BPPPP-TT--S---B--SSSSHHHHHHHHHHHHHHHHHSHHHHHHHHHHHHHH-HHHHTT-BTTTTB-TT-SSSSSTT-SSS---SHHHHHHHHHHHHHHHHT-S-SSTT----HHHHHHHHHHHTTTTT-TTSHHHHHHHHHHHHHHHTTSTTTHHHHHHHHHH-BTTB-EEEEEEEEESS-------SSSS--SSTTS-SS-SS-----EEEEE-GGG-SSS-HHHHHHHHT-SS----GGGTTTTTTT-SHHHHHHHHTT--SHHHHHHHHHIIIIIT-----S--TTS-HHHHHHHHHHHHHHH-----TTS--EEEESSSEEESS-GGG-PPEEETTEEEEEEEEEE-HHHHTT-SGGGG-S-GGGGGGTTT--HHHHHHHHHHHHTSHHHHHHHHHHHHHT-SS-SEEESSHHHHTTS-TTTEEE-